Protein 7BQZ (pdb70)

Nearest PDB structures (foldseek):
  7bqz-assembly3_E  TM=1.005E+00  e=1.915E-39  Homo sapiens
  7bqz-assembly1_A  TM=9.881E-01  e=1.860E-33  Homo sapiens
  7bqz-assembly2_C  TM=9.863E-01  e=1.058E-33  Homo sapiens
  7bqz-assembly4_G  TM=9.863E-01  e=4.925E-33  Homo sapiens
  4mzh-assembly1_A  TM=9.708E-01  e=1.378E-31  Homo sapiens

Structure (mmCIF, N/CA/C/O backbone):
data_7BQZ
#
_entry.id   7BQZ
#
_cell.length_a   40.521
_cell.length_b   142.681
_cell.length_c   132.295
_cell.angle_alpha   90.000
_cell.angle_beta   95.390
_cell.angle_gamma   90.000
#
_symmetry.space_group_name_H-M   'P 1 21 1'
#
loop_
_entity.id
_entity.type
_entity.pdbx_description
1 polymer Spindlin-1
2 polymer 'H3(K4me3-K9me3) peptide'
#
loop_
_atom_site.group_PDB
_atom_site.id
_atom_site.type_symbol
_atom_site.label_atom_id
_atom_site.label_alt_id
_atom_site.label_comp_id
_atom_site.label_asym_id
_atom_site.label_entity_id
_atom_site.label_seq_id
_atom_site.pdbx_PDB_ins_code
_atom_site.Cartn_x
_atom_site.Cartn_y
_atom_site.Cartn_z
_atom_site.occupancy
_atom_site.B_iso_or_equiv
_atom_site.auth_seq_id
_atom_site.auth_comp_id
_atom_site.auth_asym_id
_atom_site.auth_atom_id
_atom_site.pdbx_PDB_model_num
ATOM 1 N N . SER A 1 2 ? -20.989 9.458 20.008 1.00 100.88 44 SER A N 1
ATOM 2 C CA . SER A 1 2 ? -22.387 9.722 19.575 1.00 103.33 44 SER A CA 1
ATOM 3 C C . SER A 1 2 ? -23.102 8.387 19.370 1.00 103.04 44 SER A C 1
ATOM 4 O O . SER A 1 2 ? -22.672 7.643 18.480 1.00 119.94 44 SER A O 1
ATOM 7 N N . PRO A 1 3 ? -24.128 8.018 20.165 1.00 97.07 45 PRO A N 1
ATOM 8 C CA . PRO A 1 3 ? -24.791 6.735 19.996 1.00 86.82 45 PRO A CA 1
ATOM 9 C C . PRO A 1 3 ? -25.558 6.622 18.679 1.00 73.49 45 PRO A C 1
ATOM 10 O O . PRO A 1 3 ? -25.440 5.623 18.052 1.00 76.23 45 PRO A O 1
ATOM 14 N N . VAL A 1 4 ? -26.283 7.663 18.282 1.00 80.45 46 VAL A N 1
ATOM 15 C CA . VAL A 1 4 ? -27.088 7.561 17.030 1.00 72.50 46 VAL A CA 1
ATOM 16 C C . VAL A 1 4 ? -26.141 7.442 15.842 1.00 77.71 46 VAL A C 1
ATOM 17 O O . VAL A 1 4 ? -25.165 8.187 15.794 1.00 86.65 46 VAL A O 1
ATOM 21 N N . SER A 1 5 ? -26.503 6.611 14.869 1.00 76.05 47 SER A N 1
ATOM 22 C CA . SER A 1 5 ? -25.670 6.369 13.665 1.00 86.08 47 SER A CA 1
ATOM 23 C C . SER A 1 5 ? -25.828 7.482 12.629 1.00 79.05 47 SER A C 1
ATOM 24 O O . SER A 1 5 ? -26.634 8.383 12.820 1.00 76.43 47 SER A O 1
ATOM 27 N N . GLN A 1 6 ? -25.016 7.415 11.585 1.00 72.06 48 GLN A N 1
ATOM 28 C CA . GLN A 1 6 ? -25.040 8.378 10.460 1.00 60.93 48 GLN A CA 1
ATOM 29 C C . GLN A 1 6 ? -25.096 7.570 9.161 1.00 67.05 48 GLN A C 1
ATOM 30 O O . GLN A 1 6 ? -24.780 6.390 9.188 1.00 80.23 48 GLN A O 1
ATOM 36 N N . PRO A 1 7 ? -25.511 8.121 8.013 1.00 65.11 49 PRO A N 1
ATOM 37 C CA . PRO A 1 7 ? -25.573 7.334 6.790 1.00 69.59 49 PRO A CA 1
ATOM 38 C C . PRO A 1 7 ? -24.198 6.769 6.403 1.00 87.95 49 PRO A C 1
ATOM 39 O O . PRO A 1 7 ? -24.158 5.681 5.885 1.00 92.75 49 PRO A O 1
ATOM 43 N N . ARG A 1 8 ? -23.126 7.545 6.582 1.00 97.77 50 ARG A N 1
ATOM 44 C CA . ARG A 1 8 ? -21.756 7.044 6.317 1.00 77.23 50 ARG A CA 1
ATOM 45 C C . ARG A 1 8 ? -21.486 5.966 7.360 1.00 87.97 50 ARG A C 1
ATOM 46 O O . ARG A 1 8 ? -21.828 6.206 8.509 1.00 89.11 50 ARG A O 1
ATOM 54 N N . ARG A 1 9 ? -20.853 4.849 7.013 1.00 85.24 51 ARG A N 1
ATOM 55 C CA . ARG A 1 9 ? -20.624 3.865 8.098 1.00 74.01 51 ARG A CA 1
ATOM 56 C C . ARG A 1 9 ? -19.292 4.149 8.791 1.00 65.61 51 ARG A C 1
ATOM 57 O O . ARG A 1 9 ? -18.259 4.009 8.166 1.00 78.30 51 ARG A O 1
ATOM 65 N N . ASN A 1 10 ? -19.375 4.596 10.035 1.00 63.35 52 ASN A N 1
ATOM 66 C CA . ASN A 1 10 ? -18.271 4.855 10.947 1.00 69.18 52 ASN A CA 1
ATOM 67 C C . ASN A 1 10 ? -17.770 3.533 11.511 1.00 72.83 52 ASN A C 1
ATOM 68 O O . ASN A 1 10 ? -18.261 3.050 12.534 1.00 73.82 52 ASN A O 1
ATOM 73 N N . ILE A 1 11 ? -16.792 2.947 10.830 1.00 70.75 53 ILE A N 1
ATOM 74 C CA . ILE A 1 11 ? -16.335 1.605 11.159 1.00 56.16 53 ILE A CA 1
ATOM 75 C C . ILE A 1 11 ? -15.107 1.649 12.071 1.00 44.19 53 ILE A C 1
ATOM 76 O O . ILE A 1 11 ? -14.403 0.655 12.254 1.00 42.26 53 ILE A O 1
ATOM 81 N N . VAL A 1 12 ? -14.873 2.809 12.671 1.00 44.22 54 VAL A N 1
ATOM 82 C CA . VAL A 1 12 ? -13.752 2.973 13.585 1.00 40.26 54 VAL A CA 1
ATOM 83 C C . VAL A 1 12 ? -14.138 2.607 15.018 1.00 41.40 54 VAL A C 1
ATOM 84 O O . VAL A 1 12 ? -15.139 3.096 15.546 1.00 58.79 54 VAL A O 1
ATOM 88 N N . GLY A 1 13 ? -13.339 1.743 15.640 1.00 49.84 55 GLY A N 1
ATOM 89 C CA . GLY A 1 13 ? -13.580 1.328 17.011 1.00 44.06 55 GLY A CA 1
ATOM 90 C C . GLY A 1 13 ? -14.399 0.057 17.091 1.00 55.05 55 GLY A C 1
ATOM 91 O O . GLY A 1 13 ? -14.848 -0.343 18.166 1.00 62.27 55 GLY A O 1
ATOM 92 N N . CYS A 1 14 ? -14.586 -0.585 15.944 1.00 52.64 56 CYS A N 1
ATOM 93 C CA . CYS A 1 14 ? -15.431 -1.766 15.860 1.00 50.71 56 CYS A CA 1
ATOM 94 C C . CYS A 1 14 ? -14.612 -3.008 15.538 1.00 60.82 56 CYS A C 1
ATOM 95 O O . CYS A 1 14 ? -13.714 -2.969 14.696 1.00 65.82 56 CYS A O 1
ATOM 98 N N . ARG A 1 15 ? -14.922 -4.107 16.217 1.00 61.24 57 ARG A N 1
ATOM 99 C CA . ARG A 1 15 ? -14.280 -5.380 15.931 1.00 44.62 57 ARG A CA 1
ATOM 100 C C . ARG A 1 15 ? -14.696 -5.851 14.547 1.00 43.58 57 ARG A C 1
ATOM 101 O O . ARG A 1 15 ? -15.884 -5.892 14.230 1.00 50.43 57 ARG A O 1
ATOM 109 N N . ILE A 1 16 ? -13.720 -6.194 13.716 1.00 48.96 58 ILE A N 1
ATOM 110 C CA . ILE A 1 16 ? -14.018 -6.681 12.375 1.00 51.74 58 ILE A CA 1
ATOM 111 C C . ILE A 1 16 ? -13.497 -8.098 12.167 1.00 54.36 58 ILE A C 1
ATOM 112 O O . ILE A 1 16 ? -12.929 -8.704 13.076 1.00 51.39 58 ILE A O 1
ATOM 117 N N . GLN A 1 17 ? -13.699 -8.615 10.960 1.00 50.59 59 GLN A N 1
ATOM 118 C CA . GLN A 1 17 ? -13.263 -9.960 10.602 1.00 47.62 59 GLN A CA 1
ATOM 119 C C . GLN A 1 17 ? -13.245 -10.112 9.086 1.00 54.63 59 GLN A C 1
ATOM 120 O O . GLN A 1 17 ? -14.200 -9.733 8.407 1.00 67.50 59 GLN A O 1
ATOM 126 N N . HIS A 1 18 ? -12.156 -10.661 8.554 1.00 57.35 60 HIS A N 1
ATOM 127 C CA . HIS A 1 18 ? -12.011 -10.797 7.108 1.00 61.54 60 HIS A CA 1
ATOM 128 C C . HIS A 1 18 ? -11.038 -11.899 6.712 1.00 59.62 60 HIS A C 1
ATOM 129 O O . HIS A 1 18 ? -10.294 -12.419 7.546 1.00 52.28 60 HIS A O 1
ATOM 136 N N . GLY A 1 19 ? -11.050 -12.246 5.429 1.00 58.65 61 GLY A N 1
ATOM 137 C CA . GLY A 1 19 ? -10.125 -13.227 4.896 1.00 57.00 61 GLY A CA 1
ATOM 138 C C . GLY A 1 19 ? -8.982 -12.573 4.142 1.00 66.37 61 GLY A C 1
ATOM 139 O O . GLY A 1 19 ? -9.208 -11.750 3.253 1.00 69.31 61 GLY A O 1
ATOM 140 N N . TRP A 1 20 ? -7.753 -12.931 4.499 1.00 71.98 62 TRP A N 1
ATOM 141 C CA . TRP A 1 20 ? -6.578 -12.398 3.819 1.00 50.83 62 TRP A CA 1
ATOM 142 C C . TRP A 1 20 ? -6.029 -13.417 2.830 1.00 59.44 62 TRP A C 1
ATOM 143 O O . TRP A 1 20 ? -5.779 -14.569 3.189 1.00 63.92 62 TRP A O 1
ATOM 154 N N . LYS A 1 21 ? -5.844 -12.992 1.584 1.00 57.93 63 LYS A N 1
ATOM 155 C CA . LYS A 1 21 ? -5.335 -13.890 0.555 1.00 58.33 63 LYS A CA 1
ATOM 156 C C . LYS A 1 21 ? -4.113 -13.332 -0.170 1.00 71.45 63 LYS A C 1
ATOM 157 O O . LYS A 1 21 ? -4.226 -12.437 -1.010 1.00 64.17 63 LYS A O 1
ATOM 163 N N . GLU A 1 22 ? -2.933 -13.851 0.162 1.00 92.42 64 GLU A N 1
ATOM 164 C CA . GLU A 1 22 ? -1.698 -13.507 -0.591 1.00 94.00 64 GLU A CA 1
ATOM 165 C C . GLU A 1 22 ? -1.909 -14.154 -1.955 1.00 93.22 64 GLU A C 1
ATOM 166 O O . GLU A 1 22 ? -2.327 -15.318 -1.939 1.00 98.06 64 GLU A O 1
ATOM 172 N N . GLY A 1 23 ? -1.514 -13.502 -3.052 1.00 90.07 65 GLY A N 1
ATOM 173 C CA . GLY A 1 23 ? -1.839 -14.023 -4.396 1.00 100.08 65 GLY A CA 1
ATOM 174 C C . GLY A 1 23 ? -1.419 -15.464 -4.581 1.00 105.53 65 GLY A C 1
ATOM 175 O O . GLY A 1 23 ? -0.250 -15.781 -4.350 1.00 117.67 65 GLY A O 1
ATOM 176 N N . ASN A 1 24 ? -2.371 -16.297 -4.994 1.00 94.95 66 ASN A N 1
ATOM 177 C CA . ASN A 1 24 ? -2.131 -17.753 -5.135 1.00 90.88 66 ASN A CA 1
ATOM 178 C C . ASN A 1 24 ? -1.542 -18.305 -3.839 1.00 75.46 66 ASN A C 1
ATOM 179 O O . ASN A 1 24 ? -0.485 -18.909 -3.907 1.00 82.58 66 ASN A O 1
ATOM 184 N N . GLY A 1 25 ? -2.169 -18.022 -2.700 1.00 77.26 67 GLY A N 1
ATOM 185 C CA . GLY A 1 25 ? -1.740 -18.620 -1.452 1.00 72.27 67 GLY A CA 1
ATOM 186 C C . GLY A 1 25 ? -2.951 -19.031 -0.643 1.00 67.16 67 GLY A C 1
ATOM 187 O O . GLY A 1 25 ? -4.084 -18.877 -1.103 1.00 72.19 67 GLY A O 1
ATOM 188 N N . PRO A 1 26 ? -2.725 -19.556 0.567 1.00 58.75 68 PRO A N 1
ATOM 189 C CA . PRO A 1 26 ? -3.840 -19.987 1.413 1.00 61.85 68 PRO A CA 1
ATOM 190 C C . PRO A 1 26 ? -4.606 -18.797 1.980 1.00 72.88 68 PRO A C 1
ATOM 191 O O . PRO A 1 26 ? -4.004 -17.754 2.234 1.00 69.81 68 PRO A O 1
ATOM 195 N N . VAL A 1 27 ? -5.915 -18.948 2.152 1.00 63.85 69 VAL A N 1
ATOM 196 C CA . VAL A 1 27 ? -6.735 -17.895 2.739 1.00 68.86 69 VAL A CA 1
ATOM 197 C C . VAL A 1 27 ? -6.680 -17.972 4.261 1.00 66.71 69 VAL A C 1
ATOM 198 O O . VAL A 1 27 ? -6.970 -19.015 4.846 1.00 54.70 69 VAL A O 1
ATOM 202 N N . THR A 1 28 ? -6.298 -16.869 4.897 1.00 71.18 70 THR A N 1
ATOM 203 C CA . THR A 1 28 ? -6.214 -16.818 6.352 1.00 63.33 70 THR A CA 1
ATOM 204 C C . THR A 1 28 ? -7.392 -16.034 6.922 1.00 56.36 70 THR A C 1
ATOM 205 O O . THR A 1 28 ? -7.969 -15.192 6.238 1.00 52.80 70 THR A O 1
ATOM 209 N N . GLN A 1 29 ? -7.750 -16.316 8.171 1.00 53.12 71 GLN A N 1
ATOM 210 C CA . GLN A 1 29 ? -8.851 -15.620 8.828 1.00 51.48 71 GLN A CA 1
ATOM 211 C C . GLN A 1 29 ? -8.364 -14.811 10.022 1.00 52.31 71 GLN A C 1
ATOM 212 O O . GLN A 1 29 ? -7.918 -15.374 11.022 1.00 57.02 71 GLN A O 1
ATOM 218 N N . TRP A 1 30 ? -8.450 -13.489 9.913 1.00 49.36 72 TRP A N 1
ATOM 219 C CA . TRP A 1 30 ? -8.069 -12.607 11.010 1.00 40.48 72 TRP A CA 1
ATOM 220 C C . TRP A 1 30 ? -9.270 -11.821 11.518 1.00 41.51 72 TRP A C 1
ATOM 221 O O . TRP A 1 30 ? -10.182 -11.503 10.754 1.00 47.01 72 TRP A O 1
ATOM 232 N N . LYS A 1 31 ? -9.263 -11.515 12.811 1.00 36.88 73 LYS A N 1
ATOM 233 C CA . LYS A 1 31 ? -10.168 -10.520 13.367 1.00 47.66 73 LYS A CA 1
ATOM 234 C C . LYS A 1 31 ? -9.326 -9.468 14.074 1.00 58.65 73 LYS A C 1
ATOM 235 O O . LYS A 1 31 ? -8.148 -9.702 14.359 1.00 51.45 73 LYS A O 1
ATOM 241 N N . GLY A 1 32 ? -9.918 -8.312 14.352 1.00 59.16 74 GLY A N 1
ATOM 242 C CA . GLY A 1 32 ? -9.181 -7.240 14.992 1.00 57.47 74 GLY A CA 1
ATOM 243 C C . GLY A 1 32 ? -9.997 -5.990 15.243 1.00 47.38 74 GLY A C 1
ATOM 244 O O . GLY A 1 32 ? -11.215 -5.979 15.066 1.00 55.66 74 GLY A O 1
ATOM 245 N N . THR A 1 33 ? -9.313 -4.928 15.655 1.00 39.98 75 THR A N 1
ATOM 246 C CA . THR A 1 33 ? -9.968 -3.675 16.001 1.00 41.30 75 THR A CA 1
ATOM 247 C C . THR A 1 33 ? -9.499 -2.526 15.111 1.00 42.10 75 THR A C 1
ATOM 248 O O . THR A 1 33 ? -8.302 -2.266 14.999 1.00 44.76 75 THR A O 1
ATOM 252 N N . VAL A 1 34 ? -10.444 -1.838 14.479 1.00 38.05 76 VAL A N 1
ATOM 253 C CA . VAL A 1 34 ? -10.116 -0.656 13.693 1.00 35.78 76 VAL A CA 1
ATOM 254 C C . VAL A 1 34 ? -9.842 0.514 14.627 1.00 42.80 76 VAL A C 1
ATOM 255 O O . VAL A 1 34 ? -10.712 0.934 15.389 1.00 29.16 76 VAL A O 1
ATOM 259 N N . LEU A 1 35 ? -8.624 1.037 14.566 1.00 48.92 77 LEU A N 1
ATOM 260 C CA . LEU A 1 35 ? -8.187 2.055 15.509 1.00 39.31 77 LEU A CA 1
ATOM 261 C C . LEU A 1 35 ? -8.473 3.467 15.021 1.00 37.47 77 LEU A C 1
ATOM 262 O O . LEU A 1 35 ? -8.818 4.341 15.813 1.00 52.11 77 LEU A O 1
ATOM 267 N N . ASP A 1 36 ? -8.327 3.689 13.718 1.00 30.68 78 ASP A N 1
ATOM 268 C CA . ASP A 1 36 ? -8.423 5.039 13.176 1.00 37.58 78 ASP A CA 1
ATOM 269 C C . ASP A 1 36 ? -8.634 5.048 11.663 1.00 36.43 78 ASP A C 1
ATOM 270 O O . ASP A 1 36 ? -8.479 4.027 10.993 1.00 27.90 78 ASP A O 1
ATOM 275 N N . GLN A 1 37 ? -8.995 6.214 11.138 1.00 37.27 79 GLN A N 1
ATOM 276 C CA . GLN A 1 37 ? -9.093 6.420 9.700 1.00 34.49 79 GLN A CA 1
ATOM 277 C C . GLN A 1 37 ? -8.300 7.655 9.308 1.00 35.51 79 GLN A C 1
ATOM 278 O O . GLN A 1 37 ? -8.416 8.704 9.942 1.00 49.24 79 GLN A O 1
ATOM 284 N N . VAL A 1 38 ? -7.495 7.528 8.261 1.00 39.21 80 VAL A N 1
ATOM 285 C CA . VAL A 1 38 ? -6.622 8.616 7.843 1.00 53.35 80 VAL A CA 1
ATOM 286 C C . VAL A 1 38 ? -7.376 9.625 6.978 1.00 53.75 80 VAL A C 1
ATOM 287 O O . VAL A 1 38 ? -7.941 9.266 5.947 1.00 57.31 80 VAL A O 1
ATOM 291 N N . PRO A 1 39 ? -7.397 10.895 7.411 1.00 45.77 81 PRO A N 1
ATOM 292 C CA . PRO A 1 39 ? -8.150 11.966 6.747 1.00 41.71 81 PRO A CA 1
ATOM 293 C C . PRO A 1 39 ? -7.604 12.368 5.374 1.00 44.17 81 PRO A C 1
ATOM 294 O O . PRO A 1 39 ? -8.385 12.799 4.525 1.00 60.47 81 PRO A O 1
ATOM 298 N N . VAL A 1 40 ? -6.299 12.234 5.153 1.00 44.33 82 VAL A N 1
ATOM 299 C CA . VAL A 1 40 ? -5.717 12.631 3.870 1.00 57.55 82 VAL A CA 1
ATOM 300 C C . VAL A 1 40 ? -5.901 11.535 2.825 1.00 64.74 82 VAL A C 1
ATOM 301 O O . VAL A 1 40 ? -5.510 11.688 1.667 1.00 74.77 82 VAL A O 1
ATOM 305 N N . ASN A 1 41 ? -6.496 10.429 3.256 1.00 59.11 83 ASN A N 1
ATOM 306 C CA . ASN A 1 41 ? -6.899 9.344 2.371 1.00 67.71 83 ASN A CA 1
ATOM 307 C C . ASN A 1 41 ? -7.874 8.436 3.107 1.00 75.83 83 ASN A C 1
ATOM 308 O O . ASN A 1 41 ? -7.475 7.408 3.656 1.00 79.98 83 ASN A O 1
ATOM 313 N N . PRO A 1 42 ? -9.163 8.814 3.121 1.00 59.91 84 PRO A N 1
ATOM 314 C CA . PRO A 1 42 ? -10.199 8.135 3.913 1.00 59.28 84 PRO A CA 1
ATOM 315 C C . PRO A 1 42 ? -10.426 6.675 3.523 1.00 67.46 84 PRO A C 1
ATOM 316 O O . PRO A 1 42 ? -11.293 6.017 4.098 1.00 64.31 84 PRO A O 1
ATOM 320 N N . SER A 1 43 ? -9.658 6.178 2.561 1.00 58.20 85 SER A N 1
ATOM 321 C CA . SER A 1 43 ? -9.753 4.786 2.154 1.00 65.60 85 SER A CA 1
ATOM 322 C C . SER A 1 43 ? -8.934 3.902 3.090 1.00 61.10 85 SER A C 1
ATOM 323 O O . SER A 1 43 ? -9.031 2.676 3.046 1.00 63.85 85 SER A O 1
ATOM 326 N N . LEU A 1 44 ? -8.141 4.536 3.948 1.00 46.12 86 LEU A N 1
ATOM 327 C CA . LEU A 1 44 ? -7.187 3.819 4.788 1.00 55.78 86 LEU A CA 1
ATOM 328 C C . LEU A 1 44 ? -7.617 3.767 6.255 1.00 50.64 86 LEU A C 1
ATOM 329 O O . LEU A 1 44 ? -7.966 4.789 6.845 1.00 49.70 86 LEU A O 1
ATOM 334 N N . TYR A 1 45 ? -7.580 2.569 6.834 1.00 53.53 87 TYR A N 1
ATOM 335 C CA . TYR A 1 45 ? -7.919 2.365 8.240 1.00 45.93 87 TYR A CA 1
ATOM 336 C C . TYR A 1 45 ? -6.762 1.705 8.985 1.00 41.93 87 TYR A C 1
ATOM 337 O O . TYR A 1 45 ? -6.133 0.782 8.469 1.00 46.54 87 TYR A O 1
ATOM 346 N N . LEU A 1 46 ? -6.485 2.177 10.198 1.00 31.94 88 LEU A N 1
ATOM 347 C CA . LEU A 1 46 ? -5.435 1.589 11.023 1.00 34.68 88 LEU A CA 1
ATOM 348 C C . LEU A 1 46 ? -5.997 0.462 11.882 1.00 42.45 88 LEU A C 1
ATOM 349 O O . LEU A 1 46 ? -6.835 0.689 12.754 1.00 37.94 88 LEU A O 1
ATOM 354 N N . ILE A 1 47 ? -5.523 -0.755 11.635 1.00 48.11 89 ILE A N 1
ATOM 355 C CA . ILE A 1 47 ? -6.090 -1.943 12.266 1.00 50.90 89 ILE A CA 1
ATOM 356 C C . ILE A 1 47 ? -5.107 -2.638 13.211 1.00 37.81 89 ILE A C 1
ATOM 357 O O . ILE A 1 47 ? -3.907 -2.693 12.947 1.00 37.14 89 ILE A O 1
ATOM 362 N N . LYS A 1 48 ? -5.586 -3.157 14.339 1.00 36.24 90 LYS A N 1
ATOM 363 C CA . LYS A 1 48 ? -4.757 -3.948 15.274 1.00 31.18 90 LYS A CA 1
ATOM 364 C C . LYS A 1 48 ? -5.345 -5.357 15.342 1.00 44.24 90 LYS A C 1
ATOM 365 O O . LYS A 1 48 ? -6.448 -5.491 15.835 1.00 45.16 90 LYS A O 1
ATOM 371 N N . TYR A 1 49 ? -4.635 -6.355 14.819 1.00 50.89 91 TYR A N 1
ATOM 372 C CA . TYR A 1 49 ? -5.101 -7.760 14.808 1.00 44.63 91 TYR A CA 1
ATOM 373 C C . TYR A 1 49 ? -4.879 -8.413 16.170 1.00 47.93 91 TYR A C 1
ATOM 374 O O . TYR A 1 49 ? -4.034 -7.936 16.909 1.00 39.88 91 TYR A O 1
ATOM 383 N N . ASP A 1 50 ? -5.645 -9.460 16.480 1.00 58.04 92 ASP A N 1
ATOM 384 C CA . ASP A 1 50 ? -5.552 -10.133 17.801 1.00 49.79 92 ASP A CA 1
ATOM 385 C C . ASP A 1 50 ? -4.305 -10.999 17.868 1.00 55.62 92 ASP A C 1
ATOM 386 O O . ASP A 1 50 ? -4.108 -11.831 16.987 1.00 54.05 92 ASP A O 1
ATOM 391 N N . GLY A 1 51 ? -3.556 -10.845 18.953 1.00 66.00 93 GLY A N 1
ATOM 392 C CA . GLY A 1 51 ? -2.288 -11.562 19.151 1.00 56.92 93 GLY A CA 1
ATOM 393 C C . GLY A 1 51 ? -1.163 -10.828 18.459 1.00 58.50 93 GLY A C 1
ATOM 394 O O . GLY A 1 51 ? -0.016 -11.196 18.643 1.00 54.59 93 GLY A O 1
ATOM 395 N N . PHE A 1 52 ? -1.495 -9.800 17.689 1.00 71.94 94 PHE A N 1
ATOM 396 C CA . PHE A 1 52 ? -0.435 -9.075 16.957 1.00 56.66 94 PHE A CA 1
ATOM 397 C C . PHE A 1 52 ? -0.250 -7.666 17.503 1.00 60.77 94 PHE A C 1
ATOM 398 O O . PHE A 1 52 ? -1.166 -6.844 17.491 1.00 68.39 94 PHE A O 1
ATOM 406 N N . ASP A 1 53 ? 0.972 -7.461 17.977 1.00 64.99 95 ASP A N 1
ATOM 407 C CA . ASP A 1 53 ? 1.488 -6.220 18.585 1.00 59.85 95 ASP A CA 1
ATOM 408 C C . ASP A 1 53 ? 1.604 -5.137 17.521 1.00 66.15 95 ASP A C 1
ATOM 409 O O . ASP A 1 53 ? 1.531 -3.950 17.860 1.00 73.60 95 ASP A O 1
ATOM 414 N N . CYS A 1 54 ? 1.885 -5.542 16.296 1.00 63.92 96 CYS A N 1
ATOM 415 C CA . CYS A 1 54 ? 2.096 -4.538 15.235 1.00 45.27 96 CYS A CA 1
ATOM 416 C C . CYS A 1 54 ? 0.771 -3.968 14.744 1.00 58.96 96 CYS A C 1
ATOM 417 O O . CYS A 1 54 ? -0.200 -4.726 14.645 1.00 66.52 96 CYS A O 1
ATOM 420 N N . VAL A 1 55 ? 0.768 -2.677 14.425 1.00 35.85 97 VAL A N 1
ATOM 421 C CA . VAL A 1 55 ? -0.426 -1.970 13.899 1.00 30.96 97 VAL A CA 1
ATOM 422 C C . VAL A 1 55 ? -0.269 -1.967 12.388 1.00 40.19 97 VAL A C 1
ATOM 423 O O . VAL A 1 55 ? 0.812 -1.649 11.940 1.00 52.82 97 VAL A O 1
ATOM 427 N N . TYR A 1 56 ? -1.322 -2.298 11.650 1.00 50.08 98 TYR A N 1
ATOM 428 C CA . TYR A 1 56 ? -1.264 -2.365 10.196 1.00 46.61 98 TYR A CA 1
ATOM 429 C C . TYR A 1 56 ? -2.167 -1.315 9.548 1.00 47.33 98 TYR A C 1
ATOM 430 O O . TYR A 1 56 ? -3.203 -0.949 10.100 1.00 39.85 98 TYR A O 1
ATOM 439 N N . GLY A 1 57 ? -1.764 -0.834 8.375 1.00 47.90 99 GLY A N 1
ATOM 440 C CA . GLY A 1 57 ? -2.547 0.133 7.628 1.00 37.49 99 GLY A CA 1
ATOM 441 C C . GLY A 1 57 ? -3.043 -0.452 6.321 1.00 41.12 99 GLY A C 1
ATOM 442 O O . GLY A 1 57 ? -2.274 -0.625 5.376 1.00 41.46 99 GLY A O 1
ATOM 443 N N . LEU A 1 58 ? -4.334 -0.763 6.265 1.00 51.48 100 LEU A N 1
ATOM 444 C CA . LEU A 1 58 ? -4.916 -1.392 5.084 1.00 44.62 100 LEU A CA 1
ATOM 445 C C . LEU A 1 58 ? -6.052 -0.574 4.478 1.00 49.10 100 LEU A C 1
ATOM 446 O O . LEU A 1 58 ? -6.905 -0.053 5.197 1.00 49.58 100 LEU A O 1
ATOM 451 N N . GLU A 1 59 ? -6.134 -0.506 3.151 1.00 54.62 101 GLU A N 1
ATOM 452 C CA . GLU A 1 59 ? -7.304 0.150 2.504 1.00 58.74 101 GLU A CA 1
ATOM 453 C C . GLU A 1 59 ? -8.375 -0.941 2.401 1.00 65.05 101 GLU A C 1
ATOM 454 O O . GLU A 1 59 ? -8.655 -1.354 1.294 1.00 69.73 101 GLU A O 1
ATOM 460 N N . LEU A 1 60 ? -9.074 -1.249 3.489 1.00 46.94 102 LEU A N 1
ATOM 461 C CA . LEU A 1 60 ? -9.936 -2.451 3.524 1.00 38.59 102 LEU A CA 1
ATOM 462 C C . LEU A 1 60 ? -10.981 -2.495 2.415 1.00 62.44 102 LEU A C 1
ATOM 463 O O . LEU A 1 60 ? -11.030 -3.497 1.714 1.00 89.95 102 LEU A O 1
ATOM 468 N N . ASN A 1 61 ? -11.749 -1.444 2.203 1.00 54.34 103 ASN A N 1
ATOM 469 C CA . ASN A 1 61 ? -12.806 -1.587 1.171 1.00 57.94 103 ASN A CA 1
ATOM 470 C C . ASN A 1 61 ? -12.242 -1.678 -0.252 1.00 62.67 103 ASN A C 1
ATOM 471 O O . ASN A 1 61 ? -12.790 -2.440 -1.034 1.00 74.33 103 ASN A O 1
ATOM 476 N N . LYS A 1 62 ? -11.204 -0.913 -0.578 1.00 64.16 104 LYS A N 1
ATOM 477 C CA . LYS A 1 62 ? -10.724 -0.878 -1.983 1.00 71.81 104 LYS A CA 1
ATOM 478 C C . LYS A 1 62 ? -9.590 -1.870 -2.231 1.00 86.05 104 LYS A C 1
ATOM 479 O O . LYS A 1 62 ? -9.084 -1.889 -3.359 1.00 99.62 104 LYS A O 1
ATOM 485 N N . ASP A 1 63 ? -9.198 -2.653 -1.230 1.00 89.03 105 ASP A N 1
ATOM 486 C CA . ASP A 1 63 ? -8.126 -3.620 -1.447 1.00 82.55 105 ASP A CA 1
ATOM 487 C C . ASP A 1 63 ? -8.679 -4.912 -2.036 1.00 79.67 105 ASP A C 1
ATOM 488 O O . ASP A 1 63 ? -9.865 -5.210 -1.895 1.00 79.32 105 ASP A O 1
ATOM 493 N N . GLU A 1 64 ? -7.814 -5.674 -2.695 1.00 77.13 106 GLU A N 1
ATOM 494 C CA . GLU A 1 64 ? -8.222 -6.922 -3.324 1.00 73.31 106 GLU A CA 1
ATOM 495 C C . GLU A 1 64 ? -7.773 -8.117 -2.489 1.00 67.63 106 GLU A C 1
ATOM 496 O O . GLU A 1 64 ? -8.259 -9.233 -2.672 1.00 72.71 106 GLU A O 1
ATOM 502 N N . ARG A 1 65 ? -6.845 -7.870 -1.570 1.00 73.44 107 ARG A N 1
ATOM 503 C CA . ARG A 1 65 ? -6.318 -8.920 -0.707 1.00 70.62 107 ARG A CA 1
ATOM 504 C C . ARG A 1 65 ? -7.264 -9.209 0.456 1.00 75.81 107 ARG A C 1
ATOM 505 O O . ARG A 1 65 ? -7.152 -10.243 1.117 1.00 72.45 107 ARG A O 1
ATOM 513 N N . VAL A 1 66 ? -8.199 -8.293 0.695 1.00 72.35 108 VAL A N 1
ATOM 514 C CA . VAL A 1 66 ? -9.177 -8.452 1.766 1.00 63.73 108 VAL A CA 1
ATOM 515 C C . VAL A 1 66 ? -10.451 -9.117 1.251 1.00 51.76 108 VAL A C 1
ATOM 516 O O . VAL A 1 66 ? -11.017 -8.695 0.242 1.00 62.66 108 VAL A O 1
ATOM 520 N N . SER A 1 67 ? -10.898 -10.158 1.947 1.00 50.17 109 SER A N 1
ATOM 521 C CA . SER A 1 67 ? -12.094 -10.888 1.544 1.00 53.44 109 SER A CA 1
ATOM 522 C C . SER A 1 67 ? -13.074 -11.056 2.698 1.00 59.48 109 SER A C 1
ATOM 523 O O . SER A 1 67 ? -12.667 -11.270 3.841 1.00 53.20 109 SER A O 1
ATOM 526 N N . ALA A 1 68 ? -14.363 -10.958 2.379 1.00 60.78 110 ALA A N 1
ATOM 527 C CA . ALA A 1 68 ? -15.439 -11.150 3.348 1.00 59.30 110 ALA A CA 1
ATOM 528 C C . ALA A 1 68 ? -15.300 -10.225 4.552 1.00 66.11 110 ALA A C 1
ATOM 529 O O . ALA A 1 68 ? -15.334 -10.676 5.698 1.00 61.49 110 ALA A O 1
ATOM 531 N N . LEU A 1 69 ? -15.139 -8.932 4.288 1.00 64.43 111 LEU A N 1
ATOM 532 C CA . LEU A 1 69 ? -15.044 -7.950 5.361 1.00 56.87 111 LEU A CA 1
ATOM 533 C C . LEU A 1 69 ? -16.381 -7.852 6.092 1.00 57.81 111 LEU A C 1
ATOM 534 O O . LEU A 1 69 ? -17.395 -7.463 5.511 1.00 58.34 111 LEU A O 1
ATOM 539 N N . GLU A 1 70 ? -16.369 -8.216 7.369 1.00 58.02 112 GLU A N 1
ATOM 540 C CA . GLU A 1 70 ? -17.589 -8.328 8.158 1.00 51.67 112 GLU A CA 1
ATOM 541 C C . GLU A 1 70 ? -17.385 -7.791 9.572 1.00 53.07 112 GLU A C 1
ATOM 542 O O . GLU A 1 70 ? -16.410 -8.132 10.238 1.00 70.82 112 GLU A O 1
ATOM 548 N N . VAL A 1 71 ? -18.314 -6.956 10.026 1.00 53.45 113 VAL A N 1
ATOM 549 C CA . VAL A 1 71 ? -18.199 -6.313 11.331 1.00 48.45 113 VAL A CA 1
ATOM 550 C C . VAL A 1 71 ? -18.867 -7.119 12.439 1.00 57.91 113 VAL A C 1
ATOM 551 O O . VAL A 1 71 ? -20.066 -7.382 12.392 1.00 76.16 113 VAL A O 1
ATOM 555 N N . LEU A 1 72 ? -18.084 -7.498 13.442 1.00 70.46 114 LEU A N 1
ATOM 556 C CA . LEU A 1 72 ? -18.603 -8.262 14.568 1.00 73.25 114 LEU A CA 1
ATOM 557 C C . LEU A 1 72 ? -19.493 -7.396 15.449 1.00 73.84 114 LEU A C 1
ATOM 558 O O . LEU A 1 72 ? -19.321 -6.178 15.502 1.00 81.65 114 LEU A O 1
ATOM 563 N N . PRO A 1 73 ? -20.457 -8.025 16.138 1.00 83.75 115 PRO A N 1
ATOM 564 C CA . PRO A 1 73 ? -21.253 -7.326 17.151 1.00 76.15 115 PRO A CA 1
ATOM 565 C C . PRO A 1 73 ? -20.487 -7.197 18.465 1.00 81.82 115 PRO A C 1
ATOM 566 O O . PRO A 1 73 ? -20.981 -6.581 19.410 1.00 85.43 115 PRO A O 1
ATOM 570 N N . ASP A 1 74 ? -19.262 -7.720 18.469 1.00 74.33 116 ASP A N 1
ATOM 571 C CA . ASP A 1 74 ? -18.421 -7.686 19.690 1.00 79.06 116 ASP A CA 1
ATOM 572 C C . ASP A 1 74 ? -18.017 -6.249 20.015 1.00 76.84 116 ASP A C 1
ATOM 573 O O . ASP A 1 74 ? -17.894 -5.433 19.101 1.00 73.59 116 ASP A O 1
ATOM 578 N N . ARG A 1 75 ? -17.814 -5.964 21.294 1.00 69.12 117 ARG A N 1
ATOM 579 C CA . ARG A 1 75 ? -17.446 -4.594 21.709 1.00 73.68 117 ARG A CA 1
ATOM 580 C C . ARG A 1 75 ? -16.023 -4.600 22.248 1.00 74.14 117 ARG A C 1
ATOM 581 O O . ARG A 1 75 ? -15.664 -5.554 22.917 1.00 92.68 117 ARG A O 1
ATOM 589 N N . VAL A 1 76 ? -15.265 -3.548 21.970 1.00 61.46 118 VAL A N 1
ATOM 590 C CA . VAL A 1 76 ? -13.883 -3.440 22.503 1.00 67.55 118 VAL A CA 1
ATOM 591 C C . VAL A 1 76 ? -14.008 -3.147 23.990 1.00 71.37 118 VAL A C 1
ATOM 592 O O . VAL A 1 76 ? -14.927 -2.428 24.352 1.00 80.08 118 VAL A O 1
ATOM 596 N N . ALA A 1 77 ? -13.124 -3.721 24.790 1.00 67.93 119 ALA A N 1
ATOM 597 C CA . ALA A 1 77 ? -13.241 -3.553 26.248 1.00 75.12 119 ALA A CA 1
ATOM 598 C C . ALA A 1 77 ? -12.672 -2.209 26.690 1.00 79.63 119 ALA A C 1
ATOM 599 O O . ALA A 1 77 ? -11.645 -2.244 27.363 1.00 83.19 119 ALA A O 1
ATOM 601 N N . THR A 1 78 ? -13.341 -1.091 26.381 1.00 85.50 120 THR A N 1
ATOM 602 C CA . THR A 1 78 ? -12.834 0.217 26.876 1.00 108.67 120 THR A CA 1
ATOM 603 C C . THR A 1 78 ? -12.825 0.086 28.396 1.00 111.84 120 THR A C 1
ATOM 604 O O . THR A 1 78 ? -13.861 -0.287 28.964 1.00 116.29 120 THR A O 1
ATOM 608 N N . SER A 1 79 ? -11.712 0.427 29.033 1.00 103.31 121 SER A N 1
ATOM 609 C CA . SER A 1 79 ? -11.656 0.089 30.470 1.00 108.40 121 SER A CA 1
ATOM 610 C C . SER A 1 79 ? -10.686 0.956 31.268 1.00 112.25 121 SER A C 1
ATOM 611 O O . SER A 1 79 ? -10.300 2.040 30.821 1.00 99.78 121 SER A O 1
ATOM 614 N N . ARG A 1 80 ? -10.287 0.383 32.399 1.00 30.00 122 ARG A N 1
ATOM 615 C CA . ARG A 1 80 ? -9.445 0.956 33.470 1.00 30.00 122 ARG A CA 1
ATOM 616 C C . ARG A 1 80 ? -8.103 1.465 32.948 1.00 30.00 122 ARG A C 1
ATOM 617 O O . ARG A 1 80 ? -7.490 0.806 32.101 1.00 30.00 122 ARG A O 1
ATOM 625 N N . ILE A 1 81 ? -7.690 2.617 33.472 1.00 127.32 123 ILE A N 1
ATOM 626 C CA . ILE A 1 81 ? -6.352 3.213 33.208 1.00 125.46 123 ILE A CA 1
ATOM 627 C C . ILE A 1 81 ? -5.596 3.015 34.519 1.00 127.30 123 ILE A C 1
ATOM 628 O O . ILE A 1 81 ? -6.046 3.595 35.522 1.00 119.10 123 ILE A O 1
ATOM 633 N N . SER A 1 82 ? -4.551 2.181 34.516 1.00 135.93 124 SER A N 1
ATOM 634 C CA . SER A 1 82 ? -3.784 1.907 35.757 1.00 138.63 124 SER A CA 1
ATOM 635 C C . SER A 1 82 ? -3.392 3.230 36.415 1.00 125.08 124 SER A C 1
ATOM 636 O O . SER A 1 82 ? -3.681 3.398 37.603 1.00 119.02 124 SER A O 1
ATOM 639 N N . ASP A 1 83 ? -2.819 4.151 35.645 1.00 118.25 125 ASP A N 1
ATOM 640 C CA . ASP A 1 83 ? -2.478 5.489 36.184 1.00 111.57 125 ASP A CA 1
ATOM 641 C C . ASP A 1 83 ? -2.386 6.477 35.034 1.00 111.95 125 ASP A C 1
ATOM 642 O O . ASP A 1 83 ? -1.608 6.223 34.107 1.00 123.65 125 ASP A O 1
ATOM 647 N N . ALA A 1 84 ? -3.205 7.520 35.132 1.00 107.05 126 ALA A N 1
ATOM 648 C CA . ALA A 1 84 ? -3.286 8.584 34.116 1.00 104.58 126 ALA A CA 1
ATOM 649 C C . ALA A 1 84 ? -1.992 9.383 34.142 1.00 112.40 126 ALA A C 1
ATOM 650 O O . ALA A 1 84 ? -1.770 10.163 33.217 1.00 118.19 126 ALA A O 1
ATOM 652 N N . HIS A 1 85 ? -1.206 9.224 35.201 1.00 30.00 127 HIS A N 1
ATOM 653 C CA . HIS A 1 85 ? 0.040 10.018 35.306 1.00 30.00 127 HIS A CA 1
ATOM 654 C C . HIS A 1 85 ? 1.259 9.188 34.919 1.00 30.00 127 HIS A C 1
ATOM 655 O O . HIS A 1 85 ? 2.113 9.739 34.255 1.00 30.00 127 HIS A O 1
ATOM 662 N N . LEU A 1 86 ? 1.327 7.909 35.289 1.00 95.15 128 LEU A N 1
ATOM 663 C CA . LEU A 1 86 ? 2.528 7.131 34.884 1.00 102.34 128 LEU A CA 1
ATOM 664 C C . LEU A 1 86 ? 2.542 7.082 33.361 1.00 100.60 128 LEU A C 1
ATOM 665 O O . LEU A 1 86 ? 3.579 7.362 32.763 1.00 101.22 128 LEU A O 1
ATOM 670 N N . ALA A 1 87 ? 1.393 6.778 32.766 1.00 98.23 129 ALA A N 1
ATOM 671 C CA . ALA A 1 87 ? 1.289 6.858 31.299 1.00 93.40 129 ALA A CA 1
ATOM 672 C C . ALA A 1 87 ? 1.320 8.350 31.003 1.00 92.68 129 ALA A C 1
ATOM 673 O O . ALA A 1 87 ? 0.621 9.061 31.715 1.00 98.75 129 ALA A O 1
ATOM 675 N N . ASP A 1 88 ? 2.131 8.760 30.028 1.00 90.47 130 ASP A N 1
ATOM 676 C CA . ASP A 1 88 ? 2.392 10.160 29.580 1.00 89.98 130 ASP A CA 1
ATOM 677 C C . ASP A 1 88 ? 3.490 10.819 30.425 1.00 91.69 130 ASP A C 1
ATOM 678 O O . ASP A 1 88 ? 3.858 11.954 30.116 1.00 80.98 130 ASP A O 1
ATOM 683 N N . THR A 1 89 ? 3.989 10.122 31.445 1.00 92.09 131 THR A N 1
ATOM 684 C CA . THR A 1 89 ? 5.176 10.592 32.193 1.00 86.86 131 THR A CA 1
ATOM 685 C C . THR A 1 89 ? 6.320 9.996 31.394 1.00 89.39 131 THR A C 1
ATOM 686 O O . THR A 1 89 ? 7.458 10.420 31.549 1.00 87.57 131 THR A O 1
ATOM 690 N N . MET A 1 90 ? 5.949 9.006 30.590 1.00 83.84 132 MET A N 1
ATOM 691 C CA . MET A 1 90 ? 6.838 8.251 29.680 1.00 82.15 132 MET A CA 1
ATOM 692 C C . MET A 1 90 ? 6.588 8.595 28.211 1.00 77.49 132 MET A C 1
ATOM 693 O O . MET A 1 90 ? 7.427 8.248 27.394 1.00 77.66 132 MET A O 1
ATOM 698 N N . ILE A 1 91 ? 5.490 9.261 27.881 1.00 66.76 133 ILE A N 1
ATOM 699 C CA . ILE A 1 91 ? 5.252 9.574 26.444 1.00 62.44 133 ILE A CA 1
ATOM 700 C C . ILE A 1 91 ? 6.319 10.562 25.996 1.00 65.53 133 ILE A C 1
ATOM 701 O O . ILE A 1 91 ? 6.608 11.466 26.764 1.00 76.43 133 ILE A O 1
ATOM 706 N N . GLY A 1 92 ? 6.852 10.407 24.787 1.00 61.91 134 GLY A N 1
ATOM 707 C CA . GLY A 1 92 ? 7.852 11.358 24.272 1.00 62.12 134 GLY A CA 1
ATOM 708 C C . GLY A 1 92 ? 9.236 11.134 24.842 1.00 60.04 134 GLY A C 1
ATOM 709 O O . GLY A 1 92 ? 10.135 11.884 24.483 1.00 71.76 134 GLY A O 1
ATOM 710 N N . LYS A 1 93 ? 9.368 10.128 25.695 1.00 69.78 135 LYS A N 1
ATOM 711 C CA . LYS A 1 93 ? 10.678 9.775 26.279 1.00 75.27 135 LYS A CA 1
ATOM 712 C C . LYS A 1 93 ? 11.228 8.560 25.543 1.00 63.73 135 LYS A C 1
ATOM 713 O O . LYS A 1 93 ? 10.444 7.839 24.957 1.00 65.54 135 LYS A O 1
ATOM 719 N N . ALA A 1 94 ? 12.543 8.405 25.516 1.00 64.49 136 ALA A N 1
ATOM 720 C CA . ALA A 1 94 ? 13.125 7.171 24.960 1.00 57.51 136 ALA A CA 1
ATOM 721 C C . ALA A 1 94 ? 13.011 6.079 26.018 1.00 65.46 136 ALA A C 1
ATOM 722 O O . ALA A 1 94 ? 13.091 6.405 27.193 1.00 66.77 136 ALA A O 1
ATOM 724 N N . VAL A 1 95 ? 12.869 4.825 25.598 1.00 69.03 137 VAL A N 1
ATOM 725 C CA . VAL A 1 95 ? 12.745 3.690 26.554 1.00 65.50 137 VAL A CA 1
ATOM 726 C C . VAL A 1 95 ? 13.564 2.514 26.035 1.00 70.05 137 VAL A C 1
ATOM 727 O O . VAL A 1 95 ? 13.921 2.527 24.859 1.00 67.89 137 VAL A O 1
ATOM 731 N N . GLU A 1 96 ? 13.846 1.553 26.912 1.00 73.83 138 GLU A N 1
ATOM 732 C CA . GLU A 1 96 ? 14.526 0.294 26.534 1.00 59.75 138 GLU A CA 1
ATOM 733 C C . GLU A 1 96 ? 13.506 -0.773 26.903 1.00 57.56 138 GLU A C 1
ATOM 734 O O . GLU A 1 96 ? 13.255 -0.913 28.090 1.00 57.41 138 GLU A O 1
ATOM 740 N N . HIS A 1 97 ? 12.942 -1.447 25.898 1.00 60.84 139 HIS A N 1
ATOM 741 C CA . HIS A 1 97 ? 11.882 -2.473 26.079 1.00 57.08 139 HIS A CA 1
ATOM 742 C C . HIS A 1 97 ? 12.492 -3.870 26.077 1.00 54.48 139 HIS A C 1
ATOM 743 O O . HIS A 1 97 ? 12.989 -4.274 25.045 1.00 58.82 139 HIS A O 1
ATOM 750 N N . MET A 1 98 ? 12.380 -4.603 27.176 1.00 43.90 140 MET A N 1
ATOM 751 C CA . MET A 1 98 ? 12.998 -5.940 27.174 1.00 58.82 140 MET A CA 1
ATOM 752 C C . MET A 1 98 ? 12.065 -6.965 26.547 1.00 61.09 140 MET A C 1
ATOM 753 O O . MET A 1 98 ? 10.919 -7.051 26.960 1.00 68.64 140 MET A O 1
ATOM 758 N N . PHE A 1 99 ? 12.610 -7.745 25.624 1.00 72.87 141 PHE A N 1
ATOM 759 C CA . PHE A 1 99 ? 11.922 -8.864 24.941 1.00 73.76 141 PHE A CA 1
ATOM 760 C C . PHE A 1 99 ? 12.838 -10.069 25.112 1.00 78.57 141 PHE A C 1
ATOM 761 O O . PHE A 1 99 ? 14.052 -9.877 25.064 1.00 86.91 141 PHE A O 1
ATOM 769 N N . GLU A 1 100 ? 12.283 -11.267 25.250 1.00 72.82 142 GLU A N 1
ATOM 770 C CA . GLU A 1 100 ? 13.144 -12.460 25.420 1.00 80.93 142 GLU A CA 1
ATOM 771 C C . GLU A 1 100 ? 12.825 -13.441 24.303 1.00 86.73 142 GLU A C 1
ATOM 772 O O . GLU A 1 100 ? 11.657 -13.593 24.005 1.00 79.19 142 GLU A O 1
ATOM 778 N N . THR A 1 101 ? 13.833 -14.114 23.752 1.00 96.74 143 THR A N 1
ATOM 779 C CA . THR A 1 101 ? 13.606 -15.086 22.649 1.00 94.43 143 THR A CA 1
ATOM 780 C C . THR A 1 101 ? 13.105 -16.423 23.200 1.00 95.49 143 THR A C 1
ATOM 781 O O . THR A 1 101 ? 13.150 -16.632 24.415 1.00 96.71 143 THR A O 1
ATOM 785 N N . GLU A 1 102 ? 12.721 -17.337 22.310 1.00 100.07 144 GLU A N 1
ATOM 786 C CA . GLU A 1 102 ? 12.209 -18.679 22.707 1.00 119.11 144 GLU A CA 1
ATOM 787 C C . GLU A 1 102 ? 13.269 -19.462 23.493 1.00 118.45 144 GLU A C 1
ATOM 788 O O . GLU A 1 102 ? 12.884 -20.275 24.350 1.00 110.65 144 GLU A O 1
ATOM 794 N N . ASP A 1 103 ? 14.546 -19.296 23.140 1.00 110.66 145 ASP A N 1
ATOM 795 C CA . ASP A 1 103 ? 15.671 -19.943 23.856 1.00 106.47 145 ASP A CA 1
ATOM 796 C C . ASP A 1 103 ? 15.674 -19.450 25.305 1.00 102.03 145 ASP A C 1
ATOM 797 O O . ASP A 1 103 ? 15.900 -20.275 26.192 1.00 99.82 145 ASP A O 1
ATOM 802 N N . GLY A 1 104 ? 15.415 -18.160 25.527 1.00 105.87 146 GLY A N 1
ATOM 803 C CA . GLY A 1 104 ? 15.359 -17.592 26.888 1.00 103.89 146 GLY A CA 1
ATOM 804 C C . GLY A 1 104 ? 16.334 -16.446 27.032 1.00 89.64 146 GLY A C 1
ATOM 805 O O . GLY A 1 104 ? 16.411 -15.854 28.115 1.00 77.82 146 GLY A O 1
ATOM 806 N N . SER A 1 105 ? 17.052 -16.168 25.950 1.00 88.63 147 SER A N 1
ATOM 807 C CA . SER A 1 105 ? 18.046 -15.103 25.896 1.00 107.68 147 SER A CA 1
ATOM 808 C C . SER A 1 105 ? 17.371 -13.739 25.804 1.00 100.73 147 SER A C 1
ATOM 809 O O . SER A 1 105 ? 16.813 -13.380 24.767 1.00 95.67 147 SER A O 1
ATOM 812 N N . LYS A 1 106 ? 17.424 -12.983 26.897 1.00 98.16 148 LYS A N 1
ATOM 813 C CA . LYS A 1 106 ? 16.772 -11.681 26.958 1.00 93.75 148 LYS A CA 1
ATOM 814 C C . LYS A 1 106 ? 17.526 -10.633 26.141 1.00 83.07 148 LYS A C 1
ATOM 815 O O . LYS A 1 106 ? 18.753 -10.542 26.199 1.00 81.75 148 LYS A O 1
ATOM 821 N N . ASP A 1 107 ? 16.776 -9.855 25.366 1.00 85.14 149 ASP A N 1
ATOM 822 C CA . ASP A 1 107 ? 17.344 -8.782 24.561 1.00 88.01 149 ASP A CA 1
ATOM 823 C C . ASP A 1 107 ? 16.757 -7.441 24.975 1.00 80.02 149 ASP A C 1
ATOM 824 O O . ASP A 1 107 ? 15.882 -7.375 25.838 1.00 74.29 149 ASP A O 1
ATOM 829 N N . GLU A 1 108 ? 17.240 -6.373 24.352 1.00 67.68 150 GLU A N 1
ATOM 830 C CA . GLU A 1 108 ? 16.702 -5.045 24.599 1.00 64.37 150 GLU A CA 1
ATOM 831 C C . GLU A 1 108 ? 16.552 -4.295 23.283 1.00 62.78 150 GLU A C 1
ATOM 832 O O . GLU A 1 108 ? 17.318 -4.507 22.344 1.00 58.31 150 GLU A O 1
ATOM 838 N N . TRP A 1 109 ? 15.545 -3.435 23.213 1.00 56.93 151 TRP A N 1
ATOM 839 C CA . TRP A 1 109 ? 15.309 -2.629 22.025 1.00 56.00 151 TRP A CA 1
ATOM 840 C C . TRP A 1 109 ? 15.046 -1.188 22.437 1.00 66.07 151 TRP A C 1
ATOM 841 O O . TRP A 1 109 ? 14.060 -0.902 23.118 1.00 58.24 151 TRP A O 1
ATOM 852 N N . ARG A 1 110 ? 15.928 -0.277 22.040 1.00 61.05 152 ARG A N 1
ATOM 853 C CA . ARG A 1 110 ? 15.718 1.124 22.365 1.00 48.91 152 ARG A CA 1
ATOM 854 C C . ARG A 1 110 ? 14.652 1.694 21.434 1.00 57.84 152 ARG A C 1
ATOM 855 O O . ARG A 1 110 ? 14.611 1.376 20.242 1.00 52.62 152 ARG A O 1
ATOM 863 N N . GLY A 1 111 ? 13.767 2.508 21.997 1.00 61.51 153 GLY A N 1
ATOM 864 C CA . GLY A 1 111 ? 12.668 3.083 21.246 1.00 49.53 153 GLY A CA 1
ATOM 865 C C . GLY A 1 111 ? 12.070 4.273 21.966 1.00 52.41 153 GLY A C 1
ATOM 866 O O . GLY A 1 111 ? 12.533 4.647 23.044 1.00 59.96 153 GLY A O 1
ATOM 867 N N . MET A 1 112 ? 11.019 4.831 21.382 1.00 48.86 154 MET A N 1
ATOM 868 C CA . MET A 1 112 ? 10.403 6.020 21.999 1.00 56.29 154 MET A CA 1
ATOM 869 C C . MET A 1 112 ? 8.891 5.859 22.050 1.00 52.52 154 MET A C 1
ATOM 870 O O . MET A 1 112 ? 8.338 5.351 21.094 1.00 54.05 154 MET A O 1
ATOM 875 N N . VAL A 1 113 ? 8.271 6.330 23.126 1.00 44.69 155 VAL A N 1
ATOM 876 C CA . VAL A 1 113 ? 6.797 6.243 23.290 1.00 49.88 155 VAL A CA 1
ATOM 877 C C . VAL A 1 113 ? 6.157 7.472 22.640 1.00 52.04 155 VAL A C 1
ATOM 878 O O . VAL A 1 113 ? 6.277 8.552 23.191 1.00 53.41 155 VAL A O 1
ATOM 882 N N . LEU A 1 114 ? 5.584 7.300 21.454 1.00 39.78 156 LEU A N 1
ATOM 883 C CA . LEU A 1 114 ? 4.965 8.406 20.693 1.00 37.49 156 LEU A CA 1
ATOM 884 C C . LEU A 1 114 ? 3.703 8.960 21.339 1.00 49.94 156 LEU A C 1
ATOM 885 O O . LEU A 1 114 ? 3.616 10.168 21.492 1.00 55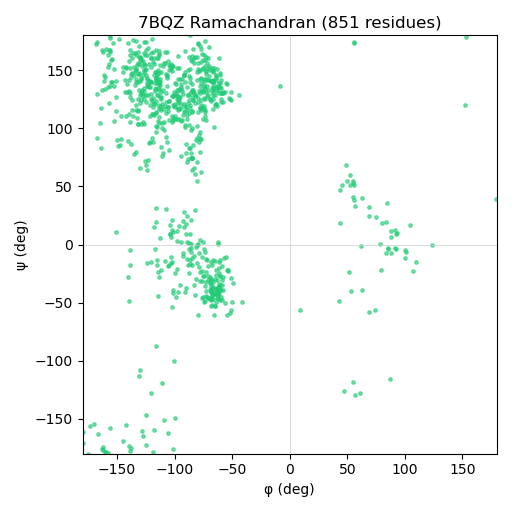.43 156 LEU A O 1
ATOM 890 N N . ALA A 1 115 ? 2.792 8.097 21.761 1.00 45.16 157 ALA A N 1
ATOM 891 C CA . ALA A 1 115 ? 1.480 8.591 22.213 1.00 46.62 157 ALA A CA 1
ATOM 892 C C . ALA A 1 115 ? 0.740 7.496 22.957 1.00 43.50 157 ALA A C 1
ATOM 893 O O . ALA A 1 115 ? 1.358 6.560 23.400 1.00 46.91 157 ALA A O 1
ATOM 895 N N . ARG A 1 116 ? -0.558 7.689 23.114 1.00 50.41 158 ARG A N 1
ATOM 896 C CA . ARG A 1 116 ? -1.424 6.680 23.752 1.00 54.76 158 ARG A CA 1
ATOM 897 C C . ARG A 1 116 ? -2.342 6.172 22.652 1.00 56.09 158 ARG A C 1
ATOM 898 O O . ARG A 1 116 ? -2.835 6.987 21.892 1.00 63.05 158 ARG A O 1
ATOM 906 N N . ALA A 1 117 ? -2.605 4.878 22.623 1.00 43.78 159 ALA A N 1
ATOM 907 C CA . ALA A 1 117 ? -3.408 4.304 21.528 1.00 56.70 159 ALA A CA 1
ATOM 908 C C . ALA A 1 117 ? -4.850 4.796 21.551 1.00 52.75 159 ALA A C 1
ATOM 909 O O . ALA A 1 117 ? -5.417 4.936 22.619 1.00 46.80 159 ALA A O 1
ATOM 911 N N . PRO A 1 118 ? -5.461 5.054 20.385 1.00 43.00 160 PRO A N 1
ATOM 912 C CA . PRO A 1 118 ? -6.866 5.383 20.304 1.00 59.00 160 PRO A CA 1
ATOM 913 C C . PRO A 1 118 ? -7.636 4.060 20.406 1.00 79.12 160 PRO A C 1
ATOM 914 O O . PRO A 1 118 ? -7.086 3.049 20.038 1.00 90.98 160 PRO A O 1
ATOM 918 N N . VAL A 1 119 ? -8.867 4.089 20.930 1.00 61.05 161 VAL A N 1
ATOM 919 C CA . VAL A 1 119 ? -9.798 2.928 21.117 1.00 60.08 161 VAL A CA 1
ATOM 920 C C . VAL A 1 119 ? -9.365 2.025 22.275 1.00 54.27 161 VAL A C 1
ATOM 921 O O . VAL A 1 119 ? -10.181 1.795 23.139 1.00 61.67 161 VAL A O 1
ATOM 925 N N . MET A 1 120 ? -8.149 1.503 22.278 1.00 50.88 162 MET A N 1
ATOM 926 C CA . MET A 1 120 ? -7.678 0.672 23.409 1.00 63.70 162 MET A CA 1
ATOM 927 C C . MET A 1 120 ? -6.709 1.523 24.228 1.00 63.57 162 MET A C 1
ATOM 928 O O . MET A 1 120 ? -5.517 1.352 24.093 1.00 54.65 162 MET A O 1
ATOM 933 N N . ASN A 1 121 ? -7.256 2.372 25.088 1.00 64.06 163 ASN A N 1
ATOM 934 C CA . ASN A 1 121 ? -6.506 3.357 25.870 1.00 66.08 163 ASN A CA 1
ATOM 935 C C . ASN A 1 121 ? -5.427 2.786 26.799 1.00 63.72 163 ASN A C 1
ATOM 936 O O . ASN A 1 121 ? -4.535 3.517 27.228 1.00 74.18 163 ASN A O 1
ATOM 941 N N . THR A 1 122 ? -5.499 1.493 27.108 1.00 57.41 164 THR A N 1
ATOM 942 C CA . THR A 1 122 ? -4.494 0.869 27.971 1.00 52.74 164 THR A CA 1
ATOM 943 C C . THR A 1 122 ? -3.214 0.551 27.207 1.00 49.41 164 THR A C 1
ATOM 944 O O . THR A 1 122 ? -2.209 0.147 27.795 1.00 48.46 164 THR A O 1
ATOM 948 N N . TRP A 1 123 ? -3.259 0.737 25.893 1.00 44.34 165 TRP A N 1
ATOM 949 C CA . TRP A 1 123 ? -2.126 0.430 25.033 1.00 42.35 165 TRP A CA 1
ATOM 950 C C . TRP A 1 123 ? -1.395 1.702 24.631 1.00 49.76 165 TRP A C 1
ATOM 951 O O . TRP A 1 123 ? -1.998 2.770 24.540 1.00 59.21 165 TRP A O 1
ATOM 962 N N . PHE A 1 124 ? -0.095 1.580 24.389 1.00 46.47 166 PHE A N 1
ATOM 963 C CA . PHE A 1 124 ? 0.724 2.727 24.021 1.00 41.98 166 PHE A CA 1
ATOM 964 C C . PHE A 1 124 ? 1.291 2.590 22.616 1.00 38.80 166 PHE A C 1
ATOM 965 O O . PHE A 1 124 ? 1.678 1.500 22.197 1.00 29.20 166 PHE A O 1
ATOM 973 N N . TYR A 1 125 ? 1.332 3.702 21.891 1.00 40.45 167 TYR A N 1
ATOM 974 C CA . TYR A 1 125 ? 2.050 3.760 20.626 1.00 40.23 167 TYR A CA 1
ATOM 975 C C . TYR A 1 125 ? 3.548 3.775 20.888 1.00 41.77 167 TYR A C 1
ATOM 976 O O . TYR A 1 125 ? 4.049 4.615 21.635 1.00 47.63 167 TYR A O 1
ATOM 985 N N . ILE A 1 126 ? 4.265 2.845 20.276 1.00 29.78 168 ILE A N 1
ATOM 986 C CA . ILE A 1 126 ? 5.705 2.795 20.451 1.00 38.37 168 ILE A CA 1
ATOM 987 C C . ILE A 1 126 ? 6.377 2.388 19.147 1.00 41.89 168 ILE A C 1
ATOM 988 O O . ILE A 1 126 ? 5.853 1.564 18.393 1.00 38.61 168 ILE A O 1
ATOM 993 N N . THR A 1 127 ? 7.518 3.007 18.865 1.00 42.99 169 THR A N 1
ATOM 994 C CA . THR A 1 127 ? 8.323 2.643 17.710 1.00 47.69 169 THR A CA 1
ATOM 995 C C . THR A 1 127 ? 9.743 2.338 18.175 1.00 49.20 169 THR A C 1
ATOM 996 O O . THR A 1 127 ? 10.180 2.831 19.215 1.00 50.16 169 THR A O 1
ATOM 1000 N N . TYR A 1 128 ? 10.451 1.512 17.413 1.00 52.24 170 TYR A N 1
ATOM 1001 C CA . TYR A 1 128 ? 11.804 1.110 17.777 1.00 52.57 170 TYR A CA 1
ATOM 1002 C C . TYR A 1 128 ? 12.784 1.571 16.712 1.00 61.72 170 TYR A C 1
ATOM 1003 O O . TYR A 1 128 ? 12.401 1.772 15.561 1.00 62.54 170 TYR A O 1
ATOM 1012 N N . GLU A 1 129 ? 14.045 1.747 17.090 1.00 54.81 171 GLU A N 1
ATOM 1013 C CA . GLU A 1 129 ? 15.029 2.283 16.160 1.00 54.58 171 GLU A CA 1
ATOM 1014 C C . GLU A 1 129 ? 15.474 1.234 15.149 1.00 63.02 171 GLU A C 1
ATOM 1015 O O . GLU A 1 129 ? 15.550 1.512 13.949 1.00 73.92 171 GLU A O 1
ATOM 1021 N N . LYS A 1 130 ? 15.764 0.035 15.638 1.00 57.46 172 LYS A N 1
ATOM 1022 C CA . LYS A 1 130 ? 16.226 -1.028 14.721 1.00 54.35 172 LYS A CA 1
ATOM 1023 C C . LYS A 1 130 ? 15.058 -1.514 13.869 1.00 49.73 172 LYS A C 1
ATOM 1024 O O . LYS A 1 130 ? 15.309 -2.186 12.881 1.00 60.89 172 LYS A O 1
ATOM 1030 N N . ASP A 1 131 ? 13.836 -1.150 14.243 1.00 58.09 173 ASP A N 1
ATOM 1031 C CA . ASP A 1 131 ? 12.644 -1.504 13.481 1.00 61.54 173 ASP A CA 1
ATOM 1032 C C . ASP A 1 131 ? 11.616 -0.381 13.587 1.00 59.82 173 ASP A C 1
ATOM 1033 O O . ASP A 1 131 ? 10.792 -0.371 14.503 1.00 57.78 173 ASP A O 1
ATOM 1038 N N . PRO A 1 132 ? 11.664 0.572 12.643 1.00 59.90 174 PRO A N 1
ATOM 1039 C CA . PRO A 1 132 ? 10.847 1.787 12.707 1.00 56.89 174 PRO A CA 1
ATOM 1040 C C . PRO A 1 132 ? 9.448 1.613 12.130 1.00 40.34 174 PRO A C 1
ATOM 1041 O O . PRO A 1 132 ? 9.169 2.095 11.033 1.00 37.28 174 PRO A O 1
ATOM 1045 N N . VAL A 1 133 ? 8.582 0.927 12.866 1.00 39.28 175 VAL A N 1
ATOM 1046 C CA . VAL A 1 133 ? 7.179 0.828 12.487 1.00 49.50 175 VAL A CA 1
ATOM 1047 C C . VAL A 1 133 ? 6.286 1.026 13.710 1.00 45.04 175 VAL A C 1
ATOM 1048 O O . VAL A 1 133 ? 6.779 1.167 14.831 1.00 46.09 175 VAL A O 1
ATOM 1052 N N . LEU A 1 134 ? 4.976 1.045 13.489 1.00 27.79 176 LEU A N 1
ATOM 1053 C CA . LEU A 1 134 ? 4.033 1.356 14.553 1.00 32.15 176 LEU A CA 1
ATOM 1054 C C . LEU A 1 134 ? 3.640 0.110 15.338 1.00 34.78 176 LEU A C 1
ATOM 1055 O O . LEU A 1 134 ? 2.986 -0.787 14.806 1.00 36.36 176 LEU A O 1
ATOM 1060 N N . TYR A 1 135 ? 4.036 0.048 16.598 1.00 32.81 177 TYR A N 1
ATOM 1061 C CA . TYR A 1 135 ? 3.674 -1.135 17.407 1.00 41.73 177 TYR A CA 1
ATOM 1062 C C . TYR A 1 135 ? 2.710 -0.717 18.508 1.00 42.10 177 TYR A C 1
ATOM 1063 O O . TYR A 1 135 ? 2.599 0.458 18.768 1.00 49.23 177 TYR A O 1
ATOM 1072 N N . MET A 1 136 ? 2.021 -1.685 19.096 1.00 38.21 178 MET A N 1
ATOM 1073 C CA . MET A 1 136 ? 1.096 -1.462 20.202 1.00 38.44 178 MET A CA 1
ATOM 1074 C C . MET A 1 136 ? 1.346 -2.442 21.342 1.00 36.51 178 MET A C 1
ATOM 1075 O O . MET A 1 136 ? 1.166 -3.649 21.191 1.00 49.41 178 MET A O 1
ATOM 1080 N N . TYR A 1 137 ? 1.767 -1.910 22.483 1.00 34.29 179 TYR A N 1
ATOM 1081 C CA . TYR A 1 137 ? 2.014 -2.720 23.667 1.00 42.59 179 TYR A CA 1
ATOM 1082 C C . TYR A 1 137 ? 1.402 -2.069 24.896 1.00 47.79 179 TYR A C 1
ATOM 1083 O O . TYR A 1 137 ? 1.284 -0.846 24.973 1.00 49.17 179 TYR A O 1
ATOM 1092 N N . GLN A 1 138 ? 0.992 -2.899 25.836 1.00 51.83 180 GLN A N 1
ATOM 1093 C CA . GLN A 1 138 ? 0.476 -2.371 27.106 1.00 50.67 180 GLN A CA 1
ATOM 1094 C C . GLN A 1 138 ? 1.702 -2.195 27.977 1.00 52.90 180 GLN A C 1
ATOM 1095 O O . GLN A 1 138 ? 1.915 -3.022 28.836 1.00 53.58 180 GLN A O 1
ATOM 1101 N N . LEU A 1 139 ? 2.408 -1.084 27.823 1.00 46.85 181 LEU A N 1
ATOM 1102 C CA . LEU A 1 139 ? 3.652 -0.837 28.592 1.00 49.19 181 LEU A CA 1
ATOM 1103 C C . LEU A 1 139 ? 3.387 -0.807 30.098 1.00 51.90 181 LEU A C 1
ATOM 1104 O O . LEU A 1 139 ? 4.309 -1.086 30.837 1.00 58.03 181 LEU A O 1
ATOM 1109 N N . LEU A 1 140 ? 2.179 -0.441 30.491 1.00 54.59 182 LEU A N 1
ATOM 1110 C CA . LEU A 1 140 ? 1.848 -0.321 31.923 1.00 59.40 182 LEU A CA 1
ATOM 1111 C C . LEU A 1 140 ? 2.168 -1.637 32.613 1.00 63.74 182 LEU A C 1
ATOM 1112 O O . LEU A 1 140 ? 2.110 -1.664 33.835 1.00 72.60 182 LEU A O 1
ATOM 1117 N N . ASP A 1 141 ? 2.449 -2.689 31.848 1.00 68.15 183 ASP A N 1
ATOM 1118 C CA . ASP A 1 141 ? 2.760 -3.962 32.480 1.00 75.86 183 ASP A CA 1
ATOM 1119 C C . ASP A 1 141 ? 4.263 -4.213 32.490 1.00 70.40 183 ASP A C 1
ATOM 1120 O O . ASP A 1 141 ? 4.810 -4.705 33.477 1.00 76.59 183 ASP A O 1
ATOM 1125 N N . ASP A 1 142 ? 4.925 -3.899 31.383 1.00 60.02 184 ASP A N 1
ATOM 1126 C CA . ASP A 1 142 ? 6.383 -4.133 31.274 1.00 59.82 184 ASP A CA 1
ATOM 1127 C C . ASP A 1 142 ? 7.136 -3.338 32.336 1.00 65.44 184 ASP A C 1
ATOM 1128 O O . ASP A 1 142 ? 8.235 -3.737 32.695 1.00 85.51 184 ASP A O 1
ATOM 1133 N N . TYR A 1 143 ? 6.581 -2.225 32.786 1.00 67.70 185 TYR A N 1
ATOM 1134 C CA . TYR A 1 143 ? 7.233 -1.418 33.807 1.00 72.04 185 TYR A CA 1
ATOM 1135 C C . TYR A 1 143 ? 7.111 -2.072 35.184 1.00 73.27 185 TYR A C 1
ATOM 1136 O O . TYR A 1 143 ? 8.086 -2.144 35.933 1.00 71.30 185 TYR A O 1
ATOM 1145 N N . LYS A 1 144 ? 5.914 -2.554 35.507 1.00 80.54 186 LYS A N 1
ATOM 1146 C CA . LYS A 1 144 ? 5.665 -3.207 36.791 1.00 84.92 186 LYS A CA 1
ATOM 1147 C C . LYS A 1 144 ? 6.488 -4.484 36.964 1.00 82.48 186 LYS A C 1
ATOM 1148 O O . LYS A 1 144 ? 6.845 -4.852 38.084 1.00 88.63 186 LYS A O 1
ATOM 1154 N N . GLU A 1 145 ? 6.785 -5.159 35.857 1.00 79.64 187 GLU A N 1
ATOM 1155 C CA . GLU A 1 145 ? 7.547 -6.403 35.908 1.00 94.08 187 GLU A CA 1
ATOM 1156 C C . GLU A 1 145 ? 9.046 -6.154 35.747 1.00 85.79 187 GLU A C 1
ATOM 1157 O O . GLU A 1 145 ? 9.858 -7.057 35.947 1.00 90.20 187 GLU A O 1
ATOM 1163 N N . GLY A 1 146 ? 9.405 -4.927 35.385 1.00 83.76 188 GLY A N 1
ATOM 1164 C CA . GLY A 1 146 ? 10.800 -4.544 35.263 1.00 81.07 188 GLY A CA 1
ATOM 1165 C C . GLY A 1 146 ? 11.418 -4.884 33.920 1.00 81.97 188 GLY A C 1
ATOM 1166 O O . GLY A 1 146 ? 12.595 -5.239 33.843 1.00 104.97 188 GLY A O 1
ATOM 1167 N N . ASP A 1 147 ? 10.626 -4.772 32.859 1.00 67.72 189 ASP A N 1
ATOM 1168 C CA . ASP A 1 147 ? 11.108 -5.052 31.511 1.00 72.48 189 ASP A CA 1
ATOM 1169 C C . ASP A 1 147 ? 11.153 -3.779 30.669 1.00 70.08 189 ASP A C 1
ATOM 1170 O O . ASP A 1 147 ? 11.439 -3.823 29.472 1.00 60.42 189 ASP A O 1
ATOM 1175 N N . LEU A 1 148 ? 10.869 -2.647 31.303 1.00 65.94 190 LEU A N 1
ATOM 1176 C CA . LEU A 1 148 ? 10.827 -1.368 30.604 1.00 62.19 190 LEU A CA 1
ATOM 1177 C C . LEU A 1 148 ? 11.513 -0.276 31.416 1.00 70.11 190 LEU A C 1
ATOM 1178 O O . LEU A 1 148 ? 11.059 0.073 32.505 1.00 82.29 190 LEU A O 1
ATOM 1183 N N . ARG A 1 149 ? 12.607 0.259 30.883 1.00 60.48 191 ARG A N 1
ATOM 1184 C CA . ARG A 1 149 ? 13.332 1.329 31.557 1.00 57.43 191 ARG A CA 1
ATOM 1185 C C . ARG A 1 149 ? 13.217 2.646 30.797 1.00 61.56 191 ARG A C 1
ATOM 1186 O O . ARG A 1 149 ? 13.523 2.718 29.606 1.00 59.35 191 ARG A O 1
ATOM 1194 N N . ILE A 1 150 ? 12.760 3.682 31.495 1.00 68.64 192 ILE A N 1
ATOM 1195 C CA . ILE A 1 150 ? 12.696 5.027 30.935 1.00 79.13 192 ILE A CA 1
ATOM 1196 C C . ILE A 1 150 ? 13.924 5.814 31.379 1.00 86.51 192 ILE A C 1
ATOM 1197 O O . ILE A 1 150 ? 14.228 5.886 32.571 1.00 90.32 192 ILE A O 1
ATOM 1202 N N . MET A 1 151 ? 14.630 6.403 30.420 1.00 89.65 193 MET A N 1
ATOM 1203 C CA . MET A 1 151 ? 15.907 7.038 30.713 1.00 96.50 193 MET A CA 1
ATOM 1204 C C . MET A 1 151 ? 15.901 8.539 30.443 1.00 94.32 193 MET A C 1
ATOM 1205 O O . MET A 1 151 ? 15.292 9.000 29.477 1.00 88.05 193 MET A O 1
ATOM 1210 N N . PRO A 1 152 ? 16.558 9.431 31.373 1.00 102.98 194 PRO A N 1
ATOM 1211 C CA . PRO A 1 152 ? 16.874 11.081 31.522 1.00 107.44 194 PRO A CA 1
ATOM 1212 C C . PRO A 1 152 ? 17.325 11.429 30.103 1.00 116.14 194 PRO A C 1
ATOM 1213 O O . PRO A 1 152 ? 18.127 10.694 29.569 1.00 115.39 194 PRO A O 1
ATOM 1217 N N . ASP A 1 153 ? 16.726 12.459 29.505 1.00 117.18 195 ASP A N 1
ATOM 1218 C CA . ASP A 1 153 ? 17.118 12.913 28.144 1.00 130.97 195 ASP A CA 1
ATOM 1219 C C . ASP A 1 153 ? 16.725 14.387 27.988 1.00 139.77 195 ASP A C 1
ATOM 1220 O O . ASP A 1 153 ? 15.943 14.882 28.825 1.00 133.76 195 ASP A O 1
ATOM 1225 N N . SER A 1 154 ? 17.247 15.063 26.960 1.00 148.46 196 SER A N 1
ATOM 1226 C CA . SER A 1 154 ? 16.958 16.506 26.748 1.00 138.51 196 SER A CA 1
ATOM 1227 C C . SER A 1 154 ? 15.629 16.684 26.013 1.00 143.32 196 SER A C 1
ATOM 1228 O O . SER A 1 154 ? 15.663 17.108 24.842 1.00 137.90 196 SER A O 1
ATOM 1231 N N . ASN A 1 155 ? 14.534 16.299 26.673 1.00 146.28 197 ASN A N 1
ATOM 1232 C CA . ASN A 1 155 ? 13.191 16.331 26.042 1.00 143.85 197 ASN A CA 1
ATOM 1233 C C . ASN A 1 155 ? 12.248 17.267 26.795 1.00 149.21 197 ASN A C 1
ATOM 1234 O O . ASN A 1 155 ? 11.561 16.804 27.717 1.00 153.09 197 ASN A O 1
ATOM 1239 N N . ASP A 1 156 ? 12.237 18.547 26.438 1.00 146.23 198 ASP A N 1
ATOM 1240 C CA . ASP A 1 156 ? 11.252 19.454 27.081 1.00 147.93 198 ASP A CA 1
ATOM 1241 C C . ASP A 1 156 ? 9.873 18.900 26.716 1.00 146.09 198 ASP A C 1
ATOM 1242 O O . ASP A 1 156 ? 9.653 18.665 25.511 1.00 141.85 198 ASP A O 1
ATOM 1247 N N . SER A 1 157 ? 8.982 18.721 27.698 1.00 144.84 199 SER A N 1
ATOM 1248 C CA . SER A 1 157 ? 7.641 18.131 27.441 1.00 140.43 199 SER A CA 1
ATOM 1249 C C . SER A 1 157 ? 6.549 19.070 27.960 1.00 139.89 199 SER A C 1
ATOM 1250 O O . SER A 1 157 ? 6.885 19.998 28.707 1.00 140.55 199 SER A O 1
ATOM 1253 N N . PRO A 1 158 ? 5.275 18.922 27.542 1.00 143.47 200 PRO A N 1
ATOM 1254 C CA . PRO A 1 158 ? 4.209 19.803 28.016 1.00 135.17 200 PRO A CA 1
ATOM 1255 C C . PRO A 1 158 ? 3.812 19.466 29.461 1.00 133.14 200 PRO A C 1
ATOM 1256 O O . PRO A 1 158 ? 4.330 20.111 30.350 1.00 129.68 200 PRO A O 1
ATOM 1260 N N . GLU A 1 163 ? 10.338 30.447 17.734 1.00 76.21 205 GLU A N 1
ATOM 1261 C CA . GLU A 1 163 ? 9.247 31.399 18.065 1.00 91.81 205 GLU A CA 1
ATOM 1262 C C . GLU A 1 163 ? 8.252 30.697 18.990 1.00 96.16 205 GLU A C 1
ATOM 1263 O O . GLU A 1 163 ? 7.960 29.520 18.750 1.00 98.50 205 GLU A O 1
ATOM 1269 N N . PRO A 1 164 ? 7.754 31.338 20.063 1.00 79.32 206 PRO A N 1
ATOM 1270 C CA . PRO A 1 164 ? 6.756 30.712 20.916 1.00 81.78 206 PRO A CA 1
ATOM 1271 C C . PRO A 1 164 ? 5.442 30.570 20.135 1.00 84.56 206 PRO A C 1
ATOM 1272 O O . PRO A 1 164 ? 4.762 29.604 20.327 1.00 74.84 206 PRO A O 1
ATOM 1276 N N . GLY A 1 165 ? 5.147 31.528 19.255 1.00 80.95 207 GLY A N 1
ATOM 1277 C CA . GLY A 1 165 ? 3.918 31.535 18.437 1.00 72.85 207 GLY A CA 1
ATOM 1278 C C . GLY A 1 165 ? 3.895 30.419 17.417 1.00 63.35 207 GLY A C 1
ATOM 1279 O O . GLY A 1 165 ? 4.955 29.984 17.014 1.00 59.33 207 GLY A O 1
ATOM 1280 N N . GLU A 1 166 ? 2.705 29.961 17.044 1.00 54.06 208 GLU A N 1
ATOM 1281 C CA . GLU A 1 166 ? 2.511 28.816 16.124 1.00 45.95 208 GLU A CA 1
ATOM 1282 C C . GLU A 1 166 ? 3.239 28.998 14.807 1.00 43.20 208 GLU A C 1
ATOM 1283 O O . GLU A 1 166 ? 3.113 30.043 14.228 1.00 36.33 208 GLU A O 1
ATOM 1289 N N . VAL A 1 167 ? 3.862 27.930 14.326 1.00 48.27 209 VAL A N 1
ATOM 1290 C CA . VAL A 1 167 ? 4.589 27.923 13.032 1.00 41.80 209 VAL A CA 1
ATOM 1291 C C . VAL A 1 167 ? 3.902 26.904 12.137 1.00 45.09 209 VAL A C 1
ATOM 1292 O O . VAL A 1 167 ? 3.433 25.923 12.666 1.00 45.29 209 VAL A O 1
ATOM 1296 N N . VAL A 1 168 ? 3.845 27.151 10.836 1.00 41.74 210 VAL A N 1
ATOM 1297 C CA . VAL A 1 168 ? 3.280 26.137 9.909 1.00 44.17 210 VAL A CA 1
ATOM 1298 C C . VAL A 1 168 ? 4.385 25.107 9.718 1.00 47.44 210 VAL A C 1
ATOM 1299 O O . VAL A 1 168 ? 5.225 25.329 8.863 1.00 44.18 210 VAL A O 1
ATOM 1303 N N . ASP A 1 169 ? 4.366 24.030 10.501 1.00 48.69 211 ASP A N 1
ATOM 1304 C CA . ASP A 1 169 ? 5.448 23.052 10.518 1.00 42.70 211 ASP A CA 1
ATOM 1305 C C . ASP A 1 169 ? 5.030 21.682 9.992 1.00 45.43 211 ASP A C 1
ATOM 1306 O O . ASP A 1 169 ? 5.859 20.935 9.471 1.00 54.43 211 ASP A O 1
ATOM 1311 N N . SER A 1 170 ? 3.747 21.362 10.136 1.00 48.84 212 SER A N 1
ATOM 1312 C CA . SER A 1 170 ? 3.229 20.036 9.806 1.00 40.10 212 SER A CA 1
ATOM 1313 C C . SER A 1 170 ? 3.466 19.648 8.349 1.00 46.95 212 SER A C 1
ATOM 1314 O O . SER A 1 170 ? 3.170 20.416 7.433 1.00 42.49 212 SER A O 1
ATOM 1317 N N . LEU A 1 171 ? 4.002 18.446 8.149 1.00 52.23 213 LEU A N 1
ATOM 1318 C CA . LEU A 1 171 ? 4.281 17.932 6.811 1.00 47.98 213 LEU A CA 1
ATOM 1319 C C . LEU A 1 171 ? 3.242 16.917 6.362 1.00 44.37 213 LEU A C 1
ATOM 1320 O O . LEU A 1 171 ? 3.447 16.208 5.380 1.00 49.79 213 LEU A O 1
ATOM 1325 N N . VAL A 1 172 ? 2.136 16.841 7.091 1.00 45.40 214 VAL A N 1
ATOM 1326 C CA . VAL A 1 172 ? 1.072 15.906 6.758 1.00 48.85 214 VAL A CA 1
ATOM 1327 C C . VAL A 1 172 ? 0.489 16.231 5.385 1.00 44.77 214 VAL A C 1
ATOM 1328 O O . VAL A 1 172 ? 0.218 17.390 5.079 1.00 58.61 214 VAL A O 1
ATOM 1332 N N . GLY A 1 173 ? 0.320 15.204 4.557 1.00 45.52 215 GLY A N 1
ATOM 1333 C CA . GLY A 1 173 ? -0.255 15.373 3.235 1.00 43.99 215 GLY A CA 1
ATOM 1334 C C . GLY A 1 173 ? 0.796 15.386 2.144 1.00 51.46 215 GLY A C 1
ATOM 1335 O O . GLY A 1 173 ? 0.473 15.405 0.956 1.00 51.39 215 GLY A O 1
ATOM 1336 N N . LYS A 1 174 ? 2.061 15.372 2.554 1.00 55.97 216 LYS A N 1
ATOM 1337 C CA . LYS A 1 174 ? 3.177 15.417 1.618 1.00 54.92 216 LYS A CA 1
ATOM 1338 C C . LYS A 1 174 ? 3.326 14.137 0.807 1.00 58.72 216 LYS A C 1
ATOM 1339 O O . LYS A 1 174 ? 2.679 13.127 1.081 1.00 64.56 216 LYS A O 1
ATOM 1345 N N . GLN A 1 175 ? 4.189 14.197 -0.200 1.00 56.49 217 GLN A N 1
ATOM 1346 C CA . GLN A 1 175 ? 4.491 13.046 -1.036 1.00 58.37 217 GLN A CA 1
ATOM 1347 C C . GLN A 1 175 ? 5.992 12.785 -0.996 1.00 70.77 217 GLN A C 1
ATOM 1348 O O . GLN A 1 175 ? 6.790 13.697 -1.216 1.00 75.73 217 GLN A O 1
ATOM 1354 N N . VAL A 1 176 ? 6.378 11.546 -0.707 1.00 71.44 218 VAL A N 1
ATOM 1355 C CA . VAL A 1 176 ? 7.790 11.218 -0.546 1.00 66.84 218 VAL A CA 1
ATOM 1356 C C . VAL A 1 176 ? 8.273 10.154 -1.528 1.00 71.66 218 VAL A C 1
ATOM 1357 O O . VAL A 1 176 ? 7.500 9.314 -1.987 1.00 74.81 218 VAL A O 1
ATOM 1361 N N . GLU A 1 177 ? 9.564 10.209 -1.843 1.00 78.17 219 GLU A N 1
ATOM 1362 C CA . GLU A 1 177 ? 10.214 9.229 -2.705 1.00 78.53 219 GLU A CA 1
ATOM 1363 C C . GLU A 1 177 ? 11.641 9.018 -2.203 1.00 79.74 219 GLU A C 1
ATOM 1364 O O . GLU A 1 177 ? 12.220 9.917 -1.591 1.00 79.69 219 GLU A O 1
ATOM 1370 N N . TYR A 1 178 ? 12.210 7.840 -2.449 1.00 86.40 220 TYR A N 1
ATOM 1371 C CA . TYR A 1 178 ? 13.519 7.522 -1.883 1.00 89.02 220 TYR A CA 1
ATOM 1372 C C . TYR A 1 178 ? 14.460 6.756 -2.805 1.00 101.36 220 TYR A C 1
ATOM 1373 O O . TYR A 1 178 ? 14.081 6.323 -3.894 1.00 98.58 220 TYR A O 1
ATOM 1382 N N . ALA A 1 179 ? 15.696 6.595 -2.337 1.00 105.23 221 ALA A N 1
ATOM 1383 C CA . ALA A 1 179 ? 16.758 5.966 -3.112 1.00 102.89 221 ALA A CA 1
ATOM 1384 C C . ALA A 1 179 ? 16.802 4.455 -2.907 1.00 110.37 221 ALA A C 1
ATOM 1385 O O . ALA A 1 179 ? 17.771 3.919 -2.369 1.00 107.32 221 ALA A O 1
ATOM 1387 N N . LYS A 1 180 ? 15.797 3.776 -3.457 1.00 130.93 222 LYS A N 1
ATOM 1388 C CA . LYS A 1 180 ? 15.722 2.295 -3.404 1.00 128.38 222 LYS A CA 1
ATOM 1389 C C . LYS A 1 180 ? 16.755 1.757 -4.391 1.00 123.72 222 LYS A C 1
ATOM 1390 O O . LYS A 1 180 ? 16.826 2.302 -5.495 1.00 129.66 222 LYS A O 1
ATOM 1396 N N . GLU A 1 181 ? 17.457 0.677 -4.056 1.00 115.59 223 GLU A N 1
ATOM 1397 C CA . GLU A 1 181 ? 18.449 0.177 -5.036 1.00 121.15 223 GLU A CA 1
ATOM 1398 C C . GLU A 1 181 ? 17.615 -0.561 -6.074 1.00 133.50 223 GLU A C 1
ATOM 1399 O O . GLU A 1 181 ? 17.247 -1.714 -5.823 1.00 133.27 223 GLU A O 1
ATOM 1405 N N . ASP A 1 182 ? 17.296 0.132 -7.172 1.00 139.22 224 ASP A N 1
ATOM 1406 C CA . ASP A 1 182 ? 16.335 -0.395 -8.178 1.00 142.33 224 ASP A CA 1
ATOM 1407 C C . ASP A 1 182 ? 15.048 -0.672 -7.393 1.00 142.38 224 ASP A C 1
ATOM 1408 O O . ASP A 1 182 ? 14.587 0.274 -6.707 1.00 141.77 224 ASP A O 1
ATOM 1413 N N . GLY A 1 183 ? 14.474 -1.874 -7.524 1.00 139.63 225 GLY A N 1
ATOM 1414 C CA . GLY A 1 183 ? 13.295 -2.263 -6.722 1.00 127.24 225 GLY A CA 1
ATOM 1415 C C . GLY A 1 183 ? 12.197 -1.218 -6.744 1.00 131.75 225 GLY A C 1
ATOM 1416 O O . GLY A 1 183 ? 11.861 -0.733 -5.647 1.00 129.40 225 GLY A O 1
ATOM 1417 N N . SER A 1 184 ? 11.753 -0.819 -7.943 1.00 133.87 226 SER A N 1
ATOM 1418 C CA . SER A 1 184 ? 10.718 0.234 -8.127 1.00 134.99 226 SER A CA 1
ATOM 1419 C C . SER A 1 184 ? 11.244 1.538 -7.520 1.00 135.07 226 SER A C 1
ATOM 1420 O O . SER A 1 184 ? 12.349 1.945 -7.900 1.00 130.11 226 SER A O 1
ATOM 1423 N N . LYS A 1 185 ? 10.473 2.172 -6.638 1.00 125.55 227 LYS A N 1
ATOM 1424 C CA . LYS A 1 185 ? 10.892 3.432 -5.972 1.00 111.73 227 LYS A CA 1
ATOM 1425 C C . LYS A 1 185 ? 10.110 3.532 -4.661 1.00 104.61 227 LYS A C 1
ATOM 1426 O O . LYS A 1 185 ? 8.905 3.279 -4.688 1.00 109.70 227 LYS A O 1
ATOM 1432 N N . ARG A 1 186 ? 10.756 3.904 -3.560 1.00 85.87 228 ARG A N 1
ATOM 1433 C CA . ARG A 1 186 ? 9.998 3.926 -2.288 1.00 82.77 228 ARG A CA 1
ATOM 1434 C C . ARG A 1 186 ? 9.128 5.175 -2.228 1.00 92.29 228 ARG A C 1
ATOM 1435 O O . ARG A 1 186 ? 9.508 6.110 -1.533 1.00 88.06 228 ARG A O 1
ATOM 1443 N N . THR A 1 187 ? 7.979 5.153 -2.902 1.00 87.50 229 THR A N 1
ATOM 1444 C CA . THR A 1 187 ? 7.048 6.303 -2.857 1.00 75.35 229 THR A CA 1
ATOM 1445 C C . THR A 1 187 ? 6.116 6.129 -1.656 1.00 72.04 229 THR A C 1
ATOM 1446 O O . THR A 1 187 ? 6.027 5.022 -1.145 1.00 74.98 229 THR A O 1
ATOM 1450 N N . GLY A 1 188 ? 5.469 7.203 -1.216 1.00 79.72 230 GLY A N 1
ATOM 1451 C CA . GLY A 1 188 ? 4.576 7.158 -0.072 1.00 68.90 230 GLY A CA 1
ATOM 1452 C C . GLY A 1 188 ? 3.945 8.498 0.249 1.00 66.37 230 GLY A C 1
ATOM 1453 O O . GLY A 1 188 ? 3.909 9.399 -0.591 1.00 65.06 230 GLY A O 1
ATOM 1454 N N . MET A 1 189 ? 3.445 8.628 1.474 1.00 53.54 231 MET A N 1
ATOM 1455 C CA . MET A 1 189 ? 2.784 9.853 1.907 1.00 47.42 231 MET A CA 1
ATOM 1456 C C . MET A 1 189 ? 2.780 9.974 3.427 1.00 44.86 231 MET A C 1
ATOM 1457 O O . MET A 1 189 ? 2.502 9.004 4.132 1.00 47.66 231 MET A O 1
ATOM 1462 N N . VAL A 1 190 ? 3.099 11.165 3.927 1.00 41.23 232 VAL A N 1
ATOM 1463 C CA . VAL A 1 190 ? 3.014 11.446 5.356 1.00 40.28 232 VAL A CA 1
ATOM 1464 C C . VAL A 1 190 ? 1.547 11.558 5.769 1.00 49.91 232 VAL A C 1
ATOM 1465 O O . VAL A 1 190 ? 0.769 12.253 5.116 1.00 56.79 232 VAL A O 1
ATOM 1469 N N . ILE A 1 191 ? 1.164 10.875 6.844 1.00 41.78 233 ILE A N 1
ATOM 1470 C CA . ILE A 1 191 ? -0.244 10.833 7.227 1.00 42.73 233 ILE A CA 1
ATOM 1471 C C . ILE A 1 191 ? -0.517 11.394 8.621 1.00 47.42 233 ILE A C 1
ATOM 1472 O O . ILE A 1 191 ? -1.667 11.674 8.963 1.00 58.98 233 ILE A O 1
ATOM 1477 N N . HIS A 1 192 ? 0.527 11.564 9.425 1.00 36.47 234 HIS A N 1
ATOM 1478 C CA . HIS A 1 192 ? 0.328 12.044 10.788 1.00 41.26 234 HIS A CA 1
ATOM 1479 C C . HIS A 1 192 ? 1.577 12.676 11.392 1.00 49.60 234 HIS A C 1
ATOM 1480 O O . HIS A 1 192 ? 2.701 12.338 11.024 1.00 51.21 234 HIS A O 1
ATOM 1487 N N . GLN A 1 193 ? 1.360 13.600 12.324 1.00 53.35 235 GLN A N 1
ATOM 1488 C CA . GLN A 1 193 ? 2.439 14.223 13.079 1.00 41.74 235 GLN A CA 1
ATOM 1489 C C . GLN A 1 193 ? 2.244 13.982 14.571 1.00 38.97 235 GLN A C 1
ATOM 1490 O O . GLN A 1 193 ? 1.230 14.388 15.138 1.00 50.29 235 GLN A O 1
ATOM 1496 N N . VAL A 1 194 ? 3.212 13.319 15.200 1.00 42.12 236 VAL A N 1
ATOM 1497 C CA . VAL A 1 194 ? 3.123 12.996 16.622 1.00 45.74 236 VAL A CA 1
ATOM 1498 C C . VAL A 1 194 ? 2.988 14.264 17.460 1.00 48.29 236 VAL A C 1
ATOM 1499 O O . VAL A 1 194 ? 3.751 15.215 17.292 1.00 61.42 236 VAL A O 1
ATOM 1503 N N . GLU A 1 195 ? 2.008 14.268 18.357 1.00 54.25 237 GLU A N 1
ATOM 1504 C CA . GLU A 1 195 ? 1.674 15.458 19.133 1.00 67.25 237 GLU A CA 1
ATOM 1505 C C . GLU A 1 195 ? 2.609 15.670 20.323 1.00 63.85 237 GLU A C 1
ATOM 1506 O O . GLU A 1 195 ? 2.463 16.638 21.068 1.00 58.91 237 GLU A O 1
ATOM 1512 N N . ALA A 1 196 ? 3.568 14.766 20.499 1.00 59.34 238 ALA A N 1
ATOM 1513 C CA . ALA A 1 196 ? 4.551 14.895 21.571 1.00 53.68 238 ALA A CA 1
ATOM 1514 C C . ALA A 1 196 ? 5.938 15.170 21.002 1.00 53.34 238 ALA A C 1
ATOM 1515 O O . ALA A 1 196 ? 6.813 15.698 21.687 1.00 49.56 238 ALA A O 1
ATOM 1517 N N . LYS A 1 197 ? 6.129 14.801 19.740 1.00 47.18 239 LYS A N 1
ATOM 1518 C CA . LYS A 1 197 ? 7.389 15.028 19.046 1.00 47.42 239 LYS A CA 1
ATOM 1519 C C . LYS A 1 197 ? 7.111 15.447 17.608 1.00 46.62 239 LYS A C 1
ATOM 1520 O O . LYS A 1 197 ? 7.038 14.602 16.716 1.00 52.02 239 LYS A O 1
ATOM 1526 N N . PRO A 1 198 ? 6.955 16.760 17.380 1.00 58.77 240 PRO A N 1
ATOM 1527 C CA . PRO A 1 198 ? 6.572 17.337 16.084 1.00 56.62 240 PRO A CA 1
ATOM 1528 C C . PRO A 1 198 ? 7.513 16.982 14.933 1.00 63.16 240 PRO A C 1
ATOM 1529 O O . PRO A 1 198 ? 7.167 17.238 13.780 1.00 65.25 240 PRO A O 1
ATOM 1533 N N . SER A 1 199 ? 8.676 16.413 15.236 1.00 51.78 241 SER A N 1
ATOM 1534 C CA . SER A 1 199 ? 9.626 16.031 14.198 1.00 58.88 241 SER A CA 1
ATOM 1535 C C . SER A 1 199 ? 9.378 14.606 13.713 1.00 62.09 241 SER A C 1
ATOM 1536 O O . SER A 1 199 ? 9.914 14.187 12.687 1.00 57.65 241 SER A O 1
ATOM 1539 N N . VAL A 1 200 ? 8.558 13.867 14.453 1.00 54.95 242 VAL A N 1
ATOM 1540 C CA . VAL A 1 200 ? 8.290 12.469 14.141 1.00 54.39 242 VAL A CA 1
ATOM 1541 C C . VAL A 1 200 ? 6.948 12.307 13.427 1.00 52.16 242 VAL A C 1
ATOM 1542 O O . VAL A 1 200 ? 5.932 12.839 13.872 1.00 39.88 242 VAL A O 1
ATOM 1546 N N . TYR A 1 201 ? 6.950 11.568 12.320 1.00 50.66 243 TYR A N 1
ATOM 1547 C CA . TYR A 1 201 ? 5.765 11.459 11.472 1.00 47.89 243 TYR A CA 1
ATOM 1548 C C . TYR A 1 201 ? 5.409 10.020 11.110 1.00 43.62 243 TYR A C 1
ATOM 1549 O O . TYR A 1 201 ? 6.286 9.168 10.963 1.00 37.76 243 TYR A O 1
ATOM 1558 N N . PHE A 1 202 ? 4.112 9.764 10.965 1.00 35.94 244 PHE A N 1
ATOM 1559 C CA . PHE A 1 202 ? 3.630 8.480 10.465 1.00 35.04 244 PHE A CA 1
ATOM 1560 C C . PHE A 1 202 ? 3.599 8.499 8.943 1.00 41.40 244 PHE A C 1
ATOM 1561 O O . PHE A 1 202 ? 2.898 9.314 8.343 1.00 42.90 244 PHE A O 1
ATOM 1569 N N . ILE A 1 203 ? 4.353 7.602 8.319 1.00 37.29 245 ILE A N 1
ATOM 1570 C CA . ILE A 1 203 ? 4.401 7.548 6.865 1.00 38.08 245 ILE A CA 1
ATOM 1571 C C . ILE A 1 203 ? 3.835 6.231 6.353 1.00 34.23 245 ILE A C 1
ATOM 1572 O O . ILE A 1 203 ? 4.017 5.185 6.971 1.00 45.52 245 ILE A O 1
ATOM 1577 N N . LYS A 1 204 ? 3.143 6.295 5.221 1.00 39.68 246 LYS A N 1
ATOM 1578 C CA . LYS A 1 204 ? 2.504 5.124 4.637 1.00 45.58 246 LYS A CA 1
ATOM 1579 C C . LYS A 1 204 ? 2.870 4.977 3.163 1.00 57.92 246 LYS A C 1
ATOM 1580 O O . LYS A 1 204 ? 2.353 5.697 2.307 1.00 70.40 246 LYS A O 1
ATOM 1586 N N . PHE A 1 205 ? 3.770 4.044 2.873 1.00 61.87 247 PHE A N 1
ATOM 1587 C CA . PHE A 1 205 ? 4.199 3.796 1.503 1.00 65.34 247 PHE A CA 1
ATOM 1588 C C . PHE A 1 205 ? 3.224 2.879 0.782 1.00 54.84 247 PHE A C 1
ATOM 1589 O O . PHE A 1 205 ? 2.506 2.106 1.415 1.00 55.85 247 PHE A O 1
ATOM 1597 N N . ASP A 1 206 ? 3.200 2.963 -0.544 1.00 50.09 248 ASP A N 1
ATOM 1598 C CA . ASP A 1 206 ? 2.419 2.027 -1.340 1.00 73.72 248 ASP A CA 1
ATOM 1599 C C . ASP A 1 206 ? 3.126 0.676 -1.374 1.00 82.29 248 ASP A C 1
ATOM 1600 O O . ASP A 1 206 ? 4.316 0.588 -1.061 1.00 77.69 248 ASP A O 1
ATOM 1605 N N . ASP A 1 207 ? 2.387 -0.367 -1.747 1.00 80.06 249 ASP A N 1
ATOM 1606 C CA . ASP A 1 207 ? 2.909 -1.733 -1.779 1.00 74.84 249 ASP A CA 1
ATOM 1607 C C . ASP A 1 207 ? 3.454 -2.142 -0.416 1.00 67.07 249 ASP A C 1
ATOM 1608 O O . ASP A 1 207 ? 4.423 -2.894 -0.319 1.00 77.44 249 ASP A O 1
ATOM 1613 N N . ASP A 1 208 ? 2.820 -1.632 0.633 1.00 62.12 250 ASP A N 1
ATOM 1614 C CA . ASP A 1 208 ? 3.211 -1.941 1.999 1.00 54.41 250 ASP A CA 1
ATOM 1615 C C . ASP A 1 208 ? 2.062 -1.609 2.939 1.00 54.52 250 ASP A C 1
ATOM 1616 O O . ASP A 1 208 ? 1.379 -0.600 2.767 1.00 50.45 250 ASP A O 1
ATOM 1621 N N . PHE A 1 209 ? 1.854 -2.463 3.934 1.00 51.46 251 PHE A N 1
ATOM 1622 C CA . PHE A 1 209 ? 0.778 -2.258 4.893 1.00 49.53 251 PHE A CA 1
ATOM 1623 C C . PHE A 1 209 ? 1.312 -2.039 6.305 1.00 46.29 251 PHE A C 1
ATOM 1624 O O . PHE A 1 209 ? 0.668 -2.405 7.287 1.00 45.63 251 PHE A O 1
ATOM 1632 N N . HIS A 1 210 ? 2.491 -1.436 6.402 1.00 40.91 252 HIS A N 1
ATOM 1633 C CA . HIS A 1 210 ? 3.071 -1.111 7.698 1.00 43.60 252 HIS A CA 1
ATOM 1634 C C . HIS A 1 210 ? 3.151 0.397 7.892 1.00 43.87 252 HIS A C 1
ATOM 1635 O O . HIS A 1 210 ? 3.475 1.135 6.961 1.00 38.16 252 HIS A O 1
ATOM 1642 N N . ILE A 1 211 ? 2.842 0.850 9.102 1.00 30.97 253 ILE A N 1
ATOM 1643 C CA . ILE A 1 211 ? 2.938 2.266 9.423 1.00 31.19 253 ILE A CA 1
ATOM 1644 C C . ILE A 1 211 ? 4.334 2.576 9.941 1.00 32.74 253 ILE A C 1
ATOM 1645 O O . ILE A 1 211 ? 4.686 2.195 11.056 1.00 27.65 253 ILE A O 1
ATOM 1650 N N . TYR A 1 212 ? 5.125 3.262 9.122 1.00 32.86 254 TYR A N 1
ATOM 1651 C CA . TYR A 1 212 ? 6.486 3.629 9.494 1.00 32.98 254 TYR A CA 1
ATOM 1652 C C . TYR A 1 212 ? 6.527 4.920 10.297 1.00 36.53 254 TYR A C 1
ATOM 1653 O O . TYR A 1 212 ? 5.905 5.915 9.930 1.00 47.21 254 TYR A O 1
ATOM 1662 N N . VAL A 1 213 ? 7.279 4.898 11.390 1.00 38.01 255 VAL A N 1
ATOM 1663 C CA . VAL A 1 213 ? 7.409 6.061 12.257 1.00 38.81 255 VAL A CA 1
ATOM 1664 C C . VAL A 1 213 ? 8.785 6.704 12.105 1.00 48.09 255 VAL A C 1
ATOM 1665 O O . VAL A 1 213 ? 9.739 6.316 12.780 1.00 49.77 255 VAL A O 1
ATOM 1669 N N . TYR A 1 214 ? 8.885 7.689 11.218 1.00 51.55 256 TYR A N 1
ATOM 1670 C CA . TYR A 1 214 ? 10.174 8.304 10.908 1.00 56.36 256 TYR A CA 1
ATOM 1671 C C . TYR A 1 214 ? 10.339 9.704 11.498 1.00 48.45 256 TYR A C 1
ATOM 1672 O O . TYR A 1 214 ? 9.373 10.338 11.922 1.00 56.51 256 TYR A O 1
ATOM 1681 N N . ASP A 1 215 ? 11.580 10.178 11.509 1.00 52.89 257 ASP A N 1
ATOM 1682 C CA . ASP A 1 215 ? 11.893 11.514 11.994 1.00 56.51 257 ASP A CA 1
ATOM 1683 C C . ASP A 1 215 ? 12.380 12.384 10.844 1.00 66.51 257 ASP A C 1
ATOM 1684 O O . ASP A 1 215 ? 13.519 12.250 10.390 1.00 54.03 257 ASP A O 1
ATOM 1689 N N . LEU A 1 216 ? 11.514 13.279 10.378 1.00 84.57 258 LEU A N 1
ATOM 1690 C CA . LEU A 1 216 ? 11.820 14.121 9.226 1.00 79.11 258 LEU A CA 1
ATOM 1691 C C . LEU A 1 216 ? 12.322 15.503 9.630 1.00 86.68 258 LEU A C 1
ATOM 1692 O O . LEU A 1 216 ? 11.594 16.293 10.234 1.00 89.92 258 LEU A O 1
ATOM 1697 N N . VAL A 1 217 ? 13.573 15.784 9.284 1.00 96.26 259 VAL A N 1
ATOM 1698 C CA . VAL A 1 217 ? 14.162 17.105 9.463 1.00 104.82 259 VAL A CA 1
ATOM 1699 C C . VAL A 1 217 ? 15.010 17.449 8.240 1.00 114.27 259 VAL A C 1
ATOM 1700 O O . VAL A 1 217 ? 15.551 18.553 8.133 1.00 116.50 259 VAL A O 1
ATOM 1704 N N . LYS A 1 218 ? 15.125 16.478 7.332 1.00 109.55 260 LYS A N 1
ATOM 1705 C CA . LYS A 1 218 ? 15.913 16.585 6.097 1.00 117.55 260 LYS A CA 1
ATOM 1706 C C . LYS A 1 218 ? 17.415 16.810 6.335 1.00 128.64 260 LYS A C 1
ATOM 1707 O O . LYS A 1 218 ? 18.188 16.894 5.377 1.00 125.21 260 LYS A O 1
ATOM 1713 N N . THR A 1 219 ? 17.823 16.900 7.601 1.00 123.94 261 THR A N 1
ATOM 1714 C CA . THR A 1 219 ? 19.234 17.039 7.971 1.00 127.29 261 THR A CA 1
ATOM 1715 C C . THR A 1 219 ? 19.425 16.810 9.472 1.00 129.31 261 THR A C 1
ATOM 1716 O O . THR A 1 219 ? 19.325 17.750 10.265 1.00 128.86 261 THR A O 1
ATOM 1720 N N . SER A 1 220 ? 19.691 15.557 9.844 1.00 126.83 262 SER A N 1
ATOM 1721 C CA . SER A 1 220 ? 19.979 15.161 11.228 1.00 123.80 262 SER A CA 1
ATOM 1722 C C . SER A 1 220 ? 19.044 15.783 12.264 1.00 114.26 262 SER A C 1
ATOM 1723 O O . SER A 1 220 ? 18.877 15.252 13.363 1.00 105.98 262 SER A O 1
ATOM 1726 N N . ALA B 2 1 ? 9.482 -9.927 29.162 1.00 84.20 1 ALA B N 1
ATOM 1727 C CA . ALA B 2 1 ? 8.702 -11.174 29.035 1.00 63.88 1 ALA B CA 1
ATOM 1728 C C . ALA B 2 1 ? 7.945 -11.149 27.711 1.00 72.04 1 ALA B C 1
ATOM 1729 O O . ALA B 2 1 ? 7.419 -12.185 27.318 1.00 76.94 1 ALA B O 1
ATOM 1731 N N . ARG B 2 2 ? 7.920 -10.003 27.038 1.00 68.93 2 ARG B N 1
ATOM 1732 C CA . ARG B 2 2 ? 7.220 -9.905 25.735 1.00 69.94 2 ARG B CA 1
ATOM 1733 C C . ARG B 2 2 ? 8.031 -10.678 24.701 1.00 66.50 2 ARG B C 1
ATOM 1734 O O . ARG B 2 2 ? 9.246 -10.687 24.814 1.00 71.18 2 ARG B O 1
ATOM 1742 N N . THR B 2 3 ? 7.377 -11.039 23.590 1.00 54.48 3 THR B N 1
ATOM 1743 C CA . THR B 2 3 ? 7.994 -11.881 22.531 1.00 61.96 3 THR B CA 1
ATOM 1744 C C . THR B 2 3 ? 7.878 -11.282 21.116 1.00 61.74 3 THR B C 1
ATOM 1745 O O . THR B 2 3 ? 6.764 -10.907 20.639 1.00 57.15 3 THR B O 1
ATOM 1761 N N . GLN B 2 5 ? 8.153 -12.823 18.441 1.00 73.25 5 GLN B N 1
ATOM 1762 C CA . GLN B 2 5 ? 7.349 -13.744 17.602 1.00 73.17 5 GLN B CA 1
ATOM 1763 C C . GLN B 2 5 ? 5.924 -13.207 17.562 1.00 71.35 5 GLN B C 1
ATOM 1764 O O . GLN B 2 5 ? 5.342 -13.119 16.498 1.00 57.82 5 GLN B O 1
ATOM 1770 N N . THR B 2 6 ? 5.399 -12.880 18.728 1.00 66.18 6 THR B N 1
ATOM 1771 C CA . THR B 2 6 ? 4.021 -12.327 18.823 1.00 61.32 6 THR B CA 1
ATOM 1772 C C . THR B 2 6 ? 3.919 -11.055 17.974 1.00 67.27 6 THR B C 1
ATOM 1773 O O . THR B 2 6 ? 2.869 -10.861 17.331 1.00 67.86 6 THR B O 1
ATOM 1777 N N . ALA B 2 7 ? 4.974 -10.232 17.993 1.00 85.83 7 ALA B N 1
ATOM 1778 C CA . ALA B 2 7 ? 4.905 -8.790 17.654 1.00 76.26 7 ALA B CA 1
ATOM 1779 C C . ALA B 2 7 ? 4.208 -8.583 16.304 1.00 69.32 7 ALA B C 1
ATOM 1780 O O . ALA B 2 7 ? 3.222 -7.821 16.263 1.00 67.23 7 ALA B O 1
ATOM 1782 N N . ARG B 2 8 ? 4.719 -9.217 15.244 1.00 66.39 8 ARG B N 1
ATOM 1783 C CA . ARG B 2 8 ? 4.130 -9.068 13.886 1.00 66.44 8 ARG B CA 1
ATOM 1784 C C . ARG B 2 8 ? 3.262 -10.290 13.568 1.00 72.92 8 ARG B C 1
ATOM 1785 O O . ARG B 2 8 ? 3.281 -11.250 14.361 1.00 79.57 8 ARG B O 1
ATOM 1805 N N . SER B 2 10 ? 2.089 -13.608 12.186 1.00 93.39 10 SER B N 1
ATOM 1806 C CA . SER B 2 10 ? 2.947 -14.776 11.889 1.00 100.61 10 SER B CA 1
ATOM 1807 C C . SER B 2 10 ? 2.949 -15.037 10.386 1.00 115.82 10 SER B C 1
ATOM 1808 O O . SER B 2 10 ? 4.038 -15.237 9.832 1.00 122.00 10 SER B O 1
ATOM 1811 N N . THR B 2 11 ? 1.801 -14.984 9.723 1.00 30.00 11 THR B N 1
ATOM 1812 C CA . THR B 2 11 ? 1.918 -15.185 8.261 1.00 30.00 11 THR B CA 1
ATOM 1813 C C . THR B 2 11 ? 2.638 -13.940 7.733 1.00 30.00 11 THR B C 1
ATOM 1814 O O . THR B 2 11 ? 2.157 -12.827 8.016 1.00 30.00 11 THR B O 1
ATOM 1818 N N . GLY B 2 12 ? 3.745 -14.119 7.008 1.00 30.00 12 GLY B N 1
ATOM 1819 C CA . GLY B 2 12 ? 4.487 -12.964 6.472 1.00 30.00 12 GLY B CA 1
ATOM 1820 C C . GLY B 2 12 ? 4.303 -12.863 4.973 1.00 30.00 12 GLY B C 1
ATOM 1821 O O . GLY B 2 12 ? 4.710 -13.798 4.267 1.00 30.00 12 GLY B O 1
ATOM 1822 N N . GLY B 2 13 ? 3.726 -11.752 4.509 1.00 30.00 13 GLY B N 1
ATOM 1823 C CA . GLY B 2 13 ? 3.464 -11.535 3.074 1.00 30.00 13 GLY B CA 1
ATOM 1824 C C . GLY B 2 13 ? 1.979 -11.377 2.799 1.00 30.00 13 GLY B C 1
ATOM 1825 O O . GLY B 2 13 ? 1.206 -11.621 3.735 1.00 30.00 13 GLY B O 1
ATOM 1826 N N . GLY C 1 1 ? 16.269 34.124 17.641 1.00 85.65 43 GLY C N 1
ATOM 1827 C CA . GLY C 1 1 ? 16.780 33.132 16.673 1.00 103.20 43 GLY C CA 1
ATOM 1828 C C . GLY C 1 1 ? 18.120 32.577 17.115 1.00 105.80 43 GLY C C 1
ATOM 1829 O O . GLY C 1 1 ? 18.259 32.291 18.304 1.00 111.19 43 GLY C O 1
ATOM 1830 N N . SER C 1 2 ? 19.058 32.380 16.189 1.00 101.07 44 SER C N 1
ATOM 1831 C CA . SER C 1 2 ? 20.402 31.876 16.580 1.00 114.41 44 SER C CA 1
ATOM 1832 C C . SER C 1 2 ? 21.504 32.598 15.796 1.00 117.71 44 SER C C 1
ATOM 1833 O O . SER C 1 2 ? 21.201 33.125 14.714 1.00 113.05 44 SER C O 1
ATOM 1836 N N . PRO C 1 3 ? 22.759 32.630 16.299 1.00 108.93 45 PRO C N 1
ATOM 1837 C CA . PRO C 1 3 ? 23.836 33.404 15.690 1.00 88.44 45 PRO C CA 1
ATOM 1838 C C . PRO C 1 3 ? 24.432 32.861 14.390 1.00 78.53 45 PRO C C 1
ATOM 1839 O O . PRO C 1 3 ? 24.816 33.622 13.565 1.00 86.55 45 PRO C O 1
ATOM 1843 N N . VAL C 1 4 ? 24.536 31.553 14.252 1.00 75.19 46 VAL C N 1
ATOM 1844 C CA . VAL C 1 4 ? 25.086 31.036 12.999 1.00 79.26 46 VAL C CA 1
ATOM 1845 C C . VAL C 1 4 ? 24.184 29.964 12.381 1.00 82.32 46 VAL C C 1
ATOM 1846 O O . VAL C 1 4 ? 23.702 29.067 13.076 1.00 97.90 46 VAL C O 1
ATOM 1850 N N . SER C 1 5 ? 23.908 30.116 11.089 1.00 67.32 47 SER C N 1
ATOM 1851 C CA . SER C 1 5 ? 22.979 29.178 10.420 1.00 83.56 47 SER C CA 1
ATOM 1852 C C . SER C 1 5 ? 23.665 28.531 9.228 1.00 68.75 47 SER C C 1
ATOM 1853 O O . SER C 1 5 ? 24.705 29.016 8.829 1.00 70.55 47 SER C O 1
ATOM 1856 N N . GLN C 1 6 ? 23.014 27.505 8.674 1.00 70.73 48 GLN C N 1
ATOM 1857 C CA . GLN C 1 6 ? 23.538 26.659 7.577 1.00 66.43 48 GLN C CA 1
ATOM 1858 C C . GLN C 1 6 ? 23.437 27.343 6.225 1.00 58.29 48 GLN C C 1
ATOM 1859 O O . GLN C 1 6 ? 22.793 28.363 6.129 1.00 72.70 48 GLN C O 1
ATOM 1865 N N . PRO C 1 7 ? 24.049 26.755 5.185 1.00 57.91 49 PRO C N 1
ATOM 1866 C CA . PRO C 1 7 ? 24.095 27.330 3.856 1.00 60.05 49 PRO C CA 1
ATOM 1867 C C . PRO C 1 7 ? 22.780 27.558 3.110 1.00 87.45 49 PRO C C 1
ATOM 1868 O O . PRO C 1 7 ? 22.704 28.563 2.464 1.00 89.12 49 PRO C O 1
ATOM 1872 N N . ARG C 1 8 ? 21.813 26.645 3.157 1.00 85.72 50 ARG C N 1
ATOM 1873 C CA . ARG C 1 8 ? 20.581 27.006 2.410 1.00 88.38 50 ARG C CA 1
ATOM 1874 C C . ARG C 1 8 ? 19.972 28.170 3.187 1.00 91.21 50 ARG C C 1
ATOM 1875 O O . ARG C 1 8 ? 19.663 27.981 4.359 1.00 100.40 50 ARG C O 1
ATOM 1883 N N . ARG C 1 9 ? 19.759 29.309 2.537 1.00 86.30 51 ARG C N 1
ATOM 1884 C CA . ARG C 1 9 ? 19.314 30.508 3.293 1.00 79.53 51 ARG C CA 1
ATOM 1885 C C . ARG C 1 9 ? 17.809 30.466 3.540 1.00 80.25 51 ARG C C 1
ATOM 1886 O O . ARG C 1 9 ? 17.053 30.300 2.578 1.00 69.15 51 ARG C O 1
ATOM 1894 N N . ASN C 1 10 ? 17.399 30.649 4.791 1.00 71.14 52 ASN C N 1
ATOM 1895 C CA . ASN C 1 10 ? 15.948 30.613 5.052 1.00 71.07 52 ASN C CA 1
ATOM 1896 C C . ASN C 1 10 ? 15.538 32.076 5.061 1.00 65.45 52 ASN C C 1
ATOM 1897 O O . ASN C 1 10 ? 16.173 32.817 5.786 1.00 84.44 52 ASN C O 1
ATOM 1902 N N . ILE C 1 11 ? 14.540 32.482 4.288 1.00 49.13 53 ILE C N 1
ATOM 1903 C CA . ILE C 1 11 ? 14.191 33.926 4.333 1.00 53.36 53 ILE C CA 1
ATOM 1904 C C . ILE C 1 11 ? 13.223 34.166 5.488 1.00 42.29 53 ILE C C 1
ATOM 1905 O O . ILE C 1 11 ? 12.954 35.298 5.800 1.00 39.25 53 ILE C O 1
ATOM 1910 N N . VAL C 1 12 ? 12.781 33.101 6.133 1.00 49.89 54 VAL C N 1
ATOM 1911 C CA . VAL C 1 12 ? 11.859 33.208 7.252 1.00 52.61 54 VAL C CA 1
ATOM 1912 C C . VAL C 1 12 ? 12.545 33.898 8.421 1.00 43.06 54 VAL C C 1
ATOM 1913 O O . VAL C 1 12 ? 13.615 33.475 8.859 1.00 50.47 54 VAL C O 1
ATOM 1917 N N . GLY C 1 13 ? 11.931 34.965 8.919 1.00 44.34 55 GLY C N 1
ATOM 1918 C CA . GLY C 1 13 ? 12.500 35.718 10.018 1.00 50.03 55 GLY C CA 1
ATOM 1919 C C . GLY C 1 13 ? 13.363 36.853 9.509 1.00 55.27 55 GLY C C 1
ATOM 1920 O O . GLY C 1 13 ? 14.072 37.504 10.278 1.00 74.48 55 GLY C O 1
ATOM 1921 N N . CYS C 1 14 ? 13.307 37.085 8.202 1.00 47.25 56 CYS C N 1
ATOM 1922 C CA . CYS C 1 14 ? 14.070 38.166 7.592 1.00 49.70 56 CYS C CA 1
ATOM 1923 C C . CYS C 1 14 ? 13.152 39.225 6.998 1.00 48.43 56 CYS C C 1
ATOM 1924 O O . CYS C 1 14 ? 12.058 38.917 6.521 1.00 52.26 56 CYS C O 1
ATOM 1927 N N . ARG C 1 15 ? 13.602 40.475 7.040 1.00 49.07 57 ARG C N 1
ATOM 1928 C CA . ARG C 1 15 ? 12.874 41.570 6.417 1.00 40.21 57 ARG C CA 1
ATOM 1929 C C . ARG C 1 15 ? 13.221 41.647 4.937 1.00 42.95 57 ARG C C 1
ATOM 1930 O O . ARG C 1 15 ? 14.394 41.591 4.565 1.00 51.20 57 ARG C O 1
ATOM 1938 N N . ILE C 1 16 ? 12.201 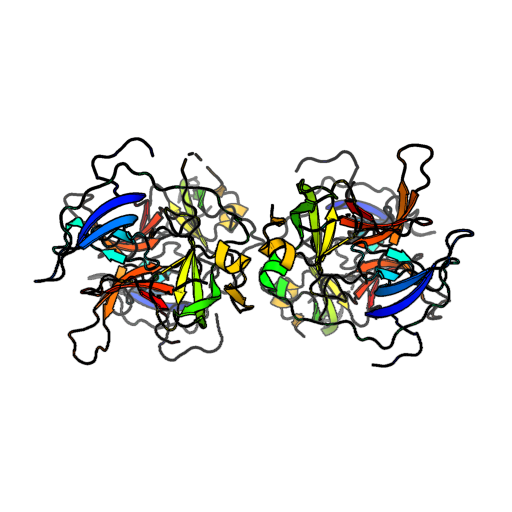41.767 4.093 1.00 34.31 58 ILE C N 1
ATOM 1939 C CA . ILE C 1 16 ? 12.416 41.813 2.652 1.00 43.44 58 ILE C CA 1
ATOM 1940 C C . ILE C 1 16 ? 11.711 42.993 1.998 1.00 48.86 58 ILE C C 1
ATOM 1941 O O . ILE C 1 16 ? 10.759 43.545 2.547 1.00 55.82 58 ILE C O 1
ATOM 1946 N N . GLN C 1 17 ? 12.191 43.374 0.820 1.00 47.03 59 GLN C N 1
ATOM 1947 C CA . GLN C 1 17 ? 11.495 44.347 -0.009 1.00 46.14 59 GLN C CA 1
ATOM 1948 C C . GLN C 1 17 ? 11.486 43.853 -1.450 1.00 52.47 59 GLN C C 1
ATOM 1949 O O . GLN C 1 17 ? 12.432 43.203 -1.897 1.00 55.33 59 GLN C O 1
ATOM 1955 N N . HIS C 1 18 ? 10.408 44.141 -2.170 1.00 56.76 60 HIS C N 1
ATOM 1956 C CA . HIS C 1 18 ? 10.260 43.636 -3.528 1.00 56.26 60 HIS C CA 1
ATOM 1957 C C . HIS C 1 18 ? 9.354 44.515 -4.379 1.00 56.67 60 HIS C C 1
ATOM 1958 O O . HIS C 1 18 ? 8.547 45.287 -3.859 1.00 48.37 60 HIS C O 1
ATOM 1965 N N . GLY C 1 19 ? 9.496 44.390 -5.695 1.00 60.08 61 GLY C N 1
ATOM 1966 C CA . GLY C 1 19 ? 8.652 45.108 -6.630 1.00 62.20 61 GLY C CA 1
ATOM 1967 C C . GLY C 1 19 ? 7.401 44.317 -6.954 1.00 66.31 61 GLY C C 1
ATOM 1968 O O . GLY C 1 19 ? 7.413 43.086 -6.936 1.00 60.55 61 GLY C O 1
ATOM 1969 N N . TRP C 1 20 ? 6.317 45.024 -7.254 1.00 74.51 62 TRP C N 1
ATOM 1970 C CA . TRP C 1 20 ? 5.039 44.373 -7.512 1.00 69.91 62 TRP C CA 1
ATOM 1971 C C . TRP C 1 20 ? 4.259 45.065 -8.622 1.00 71.02 62 TRP C C 1
ATOM 1972 O O . TRP C 1 20 ? 3.782 46.186 -8.452 1.00 75.12 62 TRP C O 1
ATOM 1983 N N . LYS C 1 21 ? 4.133 44.387 -9.758 1.00 77.72 63 LYS C N 1
ATOM 1984 C CA . LYS C 1 21 ? 3.349 44.899 -10.876 1.00 79.46 63 LYS C CA 1
ATOM 1985 C C . LYS C 1 21 ? 2.216 43.935 -11.213 1.00 91.26 63 LYS C C 1
ATOM 1986 O O . LYS C 1 21 ? 2.390 43.009 -12.006 1.00 89.37 63 LYS C O 1
ATOM 1992 N N . GLU C 1 22 ? 1.055 44.155 -10.602 1.00 97.98 64 GLU C N 1
ATOM 1993 C CA . GLU C 1 22 ? -0.097 43.285 -10.812 1.00 99.58 64 GLU C CA 1
ATOM 1994 C C . GLU C 1 22 ? -0.763 43.565 -12.155 1.00 100.13 64 GLU C C 1
ATOM 1995 O O . GLU C 1 22 ? -1.654 44.409 -12.255 1.00 94.52 64 GLU C O 1
ATOM 2001 N N . GLY C 1 23 ? -0.322 42.853 -13.187 1.00 100.46 65 GLY C N 1
ATOM 2002 C CA . GLY C 1 23 ? -0.906 42.981 -14.510 1.00 101.86 65 GLY C CA 1
ATOM 2003 C C . GLY C 1 23 ? -0.293 44.087 -15.349 1.00 109.43 65 GLY C C 1
ATOM 2004 O O . GLY C 1 23 ? 0.888 44.034 -15.699 1.00 104.74 65 GLY C O 1
ATOM 2005 N N . ASN C 1 24 ? -1.101 45.092 -15.673 1.00 115.75 66 ASN C N 1
ATOM 2006 C CA . ASN C 1 24 ? -0.663 46.193 -16.525 1.00 117.50 66 ASN C CA 1
ATOM 2007 C C . ASN C 1 24 ? -0.875 47.560 -15.881 1.00 101.26 66 ASN C C 1
ATOM 2008 O O . ASN C 1 24 ? -1.749 48.322 -16.292 1.00 93.88 66 ASN C O 1
ATOM 2013 N N . GLY C 1 25 ? -0.067 47.865 -14.872 1.00 97.90 67 GLY C N 1
ATOM 2014 C CA . GLY C 1 25 ? -0.136 49.149 -14.202 1.00 95.45 67 GLY C CA 1
ATOM 2015 C C . GLY C 1 25 ? 1.248 49.645 -13.835 1.00 107.74 67 GLY C C 1
ATOM 2016 O O . GLY C 1 25 ? 2.234 49.261 -14.465 1.00 100.36 67 GLY C O 1
ATOM 2017 N N . PRO C 1 26 ? 1.333 50.501 -12.808 1.00 107.09 68 PRO C N 1
ATOM 2018 C CA . PRO C 1 26 ? 2.624 51.006 -12.337 1.00 102.06 68 PRO C CA 1
ATOM 2019 C C . PRO C 1 26 ? 3.272 50.072 -11.316 1.00 94.91 68 PRO C C 1
ATOM 2020 O O . PRO C 1 26 ? 2.581 49.512 -10.464 1.00 88.98 68 PRO C O 1
ATOM 2024 N N . VAL C 1 27 ? 4.587 49.903 -11.412 1.00 85.08 69 VAL C N 1
ATOM 2025 C CA . VAL C 1 27 ? 5.312 49.032 -10.494 1.00 73.02 69 VAL C CA 1
ATOM 2026 C C . VAL C 1 27 ? 5.466 49.697 -9.132 1.00 70.97 69 VAL C C 1
ATOM 2027 O O . VAL C 1 27 ? 5.854 50.862 -9.042 1.00 75.42 69 VAL C O 1
ATOM 2031 N N . THR C 1 28 ? 5.160 48.955 -8.073 1.00 67.04 70 THR C N 1
ATOM 2032 C CA . THR C 1 28 ? 5.218 49.498 -6.721 1.00 66.66 70 THR C CA 1
ATOM 2033 C C . THR C 1 28 ? 6.249 48.774 -5.862 1.00 63.10 70 THR C C 1
ATOM 2034 O O . THR C 1 28 ? 6.491 47.580 -6.038 1.00 65.33 70 THR C O 1
ATOM 2038 N N . GLN C 1 29 ? 6.847 49.510 -4.929 1.00 64.37 71 GLN C N 1
ATOM 2039 C CA . GLN C 1 29 ? 7.845 48.957 -4.020 1.00 55.96 71 GLN C CA 1
ATOM 2040 C C . GLN C 1 29 ? 7.234 48.625 -2.663 1.00 59.16 71 GLN C C 1
ATOM 2041 O O . GLN C 1 29 ? 6.693 49.499 -1.983 1.00 62.72 71 GLN C O 1
ATOM 2047 N N . TRP C 1 30 ? 7.324 47.357 -2.275 1.00 61.49 72 TRP C N 1
ATOM 2048 C CA . TRP C 1 30 ? 6.780 46.904 -1.000 1.00 50.42 72 TRP C CA 1
ATOM 2049 C C . TRP C 1 30 ? 7.885 46.453 -0.061 1.00 44.08 72 TRP C C 1
ATOM 2050 O O . TRP C 1 30 ? 8.988 46.147 -0.499 1.00 51.69 72 TRP C O 1
ATOM 2061 N N . LYS C 1 31 ? 7.577 46.412 1.230 1.00 41.13 73 LYS C N 1
ATOM 2062 C CA . LYS C 1 31 ? 8.538 45.991 2.243 1.00 48.18 73 LYS C CA 1
ATOM 2063 C C . LYS C 1 31 ? 7.819 45.430 3.464 1.00 50.38 73 LYS C C 1
ATOM 2064 O O . LYS C 1 31 ? 6.794 45.962 3.889 1.00 57.02 73 LYS C O 1
ATOM 2070 N N . GLY C 1 32 ? 8.356 44.353 4.026 1.00 38.17 74 GLY C N 1
ATOM 2071 C CA . GLY C 1 32 ? 7.737 43.733 5.181 1.00 46.21 74 GLY C CA 1
ATOM 2072 C C . GLY C 1 32 ? 8.574 42.670 5.862 1.00 43.13 74 GLY C C 1
ATOM 2073 O O . GLY C 1 32 ? 9.800 42.671 5.773 1.00 48.03 74 GLY C O 1
ATOM 2074 N N . THR C 1 33 ? 7.899 41.753 6.545 1.00 44.57 75 THR C N 1
ATOM 2075 C CA . THR C 1 33 ? 8.568 40.719 7.321 1.00 42.59 75 THR C CA 1
ATOM 2076 C C . THR C 1 33 ? 8.068 39.332 6.944 1.00 45.91 75 THR C C 1
ATOM 2077 O O . THR C 1 33 ? 6.863 39.086 6.937 1.00 41.94 75 THR C O 1
ATOM 2081 N N . VAL C 1 34 ? 8.995 38.431 6.628 1.00 47.15 76 VAL C N 1
ATOM 2082 C CA . VAL C 1 34 ? 8.647 37.042 6.342 1.00 42.25 76 VAL C CA 1
ATOM 2083 C C . VAL C 1 34 ? 8.436 36.282 7.646 1.00 36.39 76 VAL C C 1
ATOM 2084 O O . VAL C 1 34 ? 9.329 36.218 8.487 1.00 39.72 76 VAL C O 1
ATOM 2088 N N . LEU C 1 35 ? 7.250 35.707 7.808 1.00 38.79 77 LEU C N 1
ATOM 2089 C CA . LEU C 1 35 ? 6.877 35.068 9.064 1.00 45.66 77 LEU C CA 1
ATOM 2090 C C . LEU C 1 35 ? 7.092 33.561 9.065 1.00 50.82 77 LEU C C 1
ATOM 2091 O O . LEU C 1 35 ? 7.537 32.992 10.061 1.00 56.52 77 LEU C O 1
ATOM 2096 N N . ASP C 1 36 ? 6.765 32.913 7.953 1.00 43.67 78 ASP C N 1
ATOM 2097 C CA . ASP C 1 36 ? 6.732 31.459 7.931 1.00 31.55 78 ASP C CA 1
ATOM 2098 C C . ASP C 1 36 ? 6.871 30.889 6.525 1.00 40.45 78 ASP C C 1
ATOM 2099 O O . ASP C 1 36 ? 6.689 31.595 5.533 1.00 34.52 78 ASP C O 1
ATOM 2104 N N . GLN C 1 37 ? 7.199 29.603 6.454 1.00 38.51 79 GLN C N 1
ATOM 2105 C CA . GLN C 1 37 ? 7.246 28.881 5.191 1.00 38.59 79 GLN C CA 1
ATOM 2106 C C . GLN C 1 37 ? 6.443 27.593 5.309 1.00 41.99 79 GLN C C 1
ATOM 2107 O O . GLN C 1 37 ? 6.627 26.822 6.251 1.00 43.77 79 GLN C O 1
ATOM 2113 N N . VAL C 1 38 ? 5.553 27.362 4.352 1.00 45.99 80 VAL C N 1
ATOM 2114 C CA . VAL C 1 38 ? 4.684 26.195 4.394 1.00 56.99 80 VAL C CA 1
ATOM 2115 C C . VAL C 1 38 ? 5.393 24.972 3.816 1.00 55.63 80 VAL C C 1
ATOM 2116 O O . VAL C 1 38 ? 5.870 25.008 2.685 1.00 56.61 80 VAL C O 1
ATOM 2120 N N . PRO C 1 39 ? 5.474 23.888 4.605 1.00 59.61 81 PRO C N 1
ATOM 2121 C CA . PRO C 1 39 ? 6.174 22.653 4.226 1.00 57.61 81 PRO C CA 1
ATOM 2122 C C . PRO C 1 39 ? 5.512 21.887 3.078 1.00 69.51 81 PRO C C 1
ATOM 2123 O O . PRO C 1 39 ? 6.213 21.442 2.169 1.00 77.60 81 PRO C O 1
ATOM 2127 N N . VAL C 1 40 ? 4.189 21.739 3.119 1.00 63.40 82 VAL C N 1
ATOM 2128 C CA . VAL C 1 40 ? 3.469 20.971 2.103 1.00 62.21 82 VAL C CA 1
ATOM 2129 C C . VAL C 1 40 ? 3.572 21.619 0.723 1.00 72.55 82 VAL C C 1
ATOM 2130 O O . VAL C 1 40 ? 3.255 20.998 -0.292 1.00 66.97 82 VAL C O 1
ATOM 2134 N N . ASN C 1 41 ? 4.007 22.875 0.701 1.00 75.19 83 ASN C N 1
ATOM 2135 C CA . ASN C 1 41 ? 4.338 23.571 -0.534 1.00 63.09 83 ASN C CA 1
ATOM 2136 C C . ASN C 1 41 ? 5.449 24.573 -0.249 1.00 65.32 83 ASN C C 1
ATOM 2137 O O . ASN C 1 41 ? 5.179 25.748 -0.002 1.00 68.43 83 ASN C O 1
ATOM 2142 N N . PRO C 1 42 ? 6.709 24.106 -0.284 1.00 76.87 84 PRO C N 1
ATOM 2143 C CA . PRO C 1 42 ? 7.895 24.865 0.138 1.00 76.27 84 PRO C CA 1
ATOM 2144 C C . PRO C 1 42 ? 8.154 26.136 -0.671 1.00 70.02 84 PRO C C 1
ATOM 2145 O O . PRO C 1 42 ? 9.133 26.837 -0.412 1.00 73.42 84 PRO C O 1
ATOM 2149 N N . SER C 1 43 ? 7.290 26.424 -1.637 1.00 59.17 85 SER C N 1
ATOM 2150 C CA . SER C 1 43 ? 7.407 27.641 -2.423 1.00 67.29 85 SER C CA 1
ATOM 2151 C C . SER C 1 43 ? 6.318 28.642 -2.045 1.00 63.35 85 SER C C 1
ATOM 2152 O O . SER C 1 43 ? 5.879 29.431 -2.876 1.00 68.72 85 SER C O 1
ATOM 2155 N N . LEU C 1 44 ? 5.886 28.605 -0.788 1.00 51.40 86 LEU C N 1
ATOM 2156 C CA . LEU C 1 44 ? 4.857 29.523 -0.308 1.00 43.34 86 LEU C CA 1
ATOM 2157 C C . LEU C 1 44 ? 5.217 30.097 1.060 1.00 46.19 86 LEU C C 1
ATOM 2158 O O . LEU C 1 44 ? 5.209 29.381 2.063 1.00 37.14 86 LEU C O 1
ATOM 2163 N N . TYR C 1 45 ? 5.528 31.390 1.096 1.00 41.86 87 TYR C N 1
ATOM 2164 C CA . TYR C 1 45 ? 5.882 32.060 2.342 1.00 33.88 87 TYR C CA 1
ATOM 2165 C C . TYR C 1 45 ? 4.737 32.942 2.833 1.00 33.84 87 TYR C C 1
ATOM 2166 O O . TYR C 1 45 ? 3.954 33.456 2.036 1.00 34.19 87 TYR C O 1
ATOM 2175 N N . LEU C 1 46 ? 4.643 33.107 4.149 1.00 32.19 88 LEU C N 1
ATOM 2176 C CA . LEU C 1 46 ? 3.654 33.999 4.743 1.00 30.48 88 LEU C CA 1
ATOM 2177 C C . LEU C 1 46 ? 4.312 35.322 5.120 1.00 44.89 88 LEU C C 1
ATOM 2178 O O . LEU C 1 46 ? 5.232 35.359 5.938 1.00 43.46 88 LEU C O 1
ATOM 2183 N N . ILE C 1 47 ? 3.831 36.408 4.522 1.00 55.25 89 ILE C N 1
ATOM 2184 C CA . ILE C 1 47 ? 4.479 37.709 4.657 1.00 45.77 89 ILE C CA 1
ATOM 2185 C C . ILE C 1 47 ? 3.604 38.742 5.366 1.00 34.53 89 ILE C C 1
ATOM 2186 O O . ILE C 1 47 ? 2.416 38.874 5.077 1.00 38.30 89 ILE C O 1
ATOM 2191 N N . LYS C 1 48 ? 4.207 39.468 6.299 1.00 43.90 90 LYS C N 1
ATOM 2192 C CA . LYS C 1 48 ? 3.550 40.580 6.974 1.00 41.63 90 LYS C CA 1
ATOM 2193 C C . LYS C 1 48 ? 4.084 41.897 6.427 1.00 43.88 90 LYS C C 1
ATOM 2194 O O . LYS C 1 48 ? 5.290 42.135 6.457 1.00 57.36 90 LYS C O 1
ATOM 2200 N N . TYR C 1 49 ? 3.196 42.748 5.923 1.00 43.75 91 TYR C N 1
ATOM 2201 C CA . TYR C 1 49 ? 3.628 44.005 5.322 1.00 40.51 91 TYR C CA 1
ATOM 2202 C C . TYR C 1 49 ? 3.509 45.162 6.303 1.00 45.12 91 TYR C C 1
ATOM 2203 O O . TYR C 1 49 ? 2.677 45.140 7.209 1.00 32.14 91 TYR C O 1
ATOM 2212 N N . ASP C 1 50 ? 4.363 46.163 6.119 1.00 56.42 92 ASP C N 1
ATOM 2213 C CA . ASP C 1 50 ? 4.441 47.301 7.029 1.00 53.90 92 ASP C CA 1
ATOM 2214 C C . ASP C 1 50 ? 3.183 48.159 6.994 1.00 54.81 92 ASP C C 1
ATOM 2215 O O . ASP C 1 50 ? 2.654 48.463 5.923 1.00 56.98 92 ASP C O 1
ATOM 2220 N N . GLY C 1 51 ? 2.710 48.546 8.175 1.00 67.35 93 GLY C N 1
ATOM 2221 C CA . GLY C 1 51 ? 1.536 49.391 8.292 1.00 73.77 93 GLY C CA 1
ATOM 2222 C C . GLY C 1 51 ? 0.242 48.620 8.123 1.00 64.31 93 GLY C C 1
ATOM 2223 O O . GLY C 1 51 ? -0.819 49.056 8.568 1.00 72.46 93 GLY C O 1
ATOM 2224 N N . PHE C 1 52 ? 0.335 47.463 7.477 1.00 55.71 94 PHE C N 1
ATOM 2225 C CA . PHE C 1 52 ? -0.832 46.643 7.202 1.00 49.78 94 PHE C CA 1
ATOM 2226 C C . PHE C 1 52 ? -0.848 45.419 8.101 1.00 53.47 94 PHE C C 1
ATOM 2227 O O . PHE C 1 52 ? 0.198 44.936 8.527 1.00 66.84 94 PHE C O 1
ATOM 2235 N N . ASP C 1 53 ? -2.046 45.006 8.498 1.00 51.14 95 ASP C N 1
ATOM 2236 C CA . ASP C 1 53 ? -2.213 43.932 9.506 1.00 50.13 95 ASP C CA 1
ATOM 2237 C C . ASP C 1 53 ? -2.600 42.615 8.854 1.00 54.89 95 ASP C C 1
ATOM 2238 O O . ASP C 1 53 ? -2.642 41.614 9.545 1.00 47.43 95 ASP C O 1
ATOM 2243 N N . CYS C 1 54 ? -2.944 42.655 7.583 1.00 59.63 96 CYS C N 1
ATOM 2244 C CA . CYS C 1 54 ? -3.329 41.422 6.868 1.00 44.44 96 CYS C CA 1
ATOM 2245 C C . CYS C 1 54 ? -2.087 40.595 6.574 1.00 41.19 96 CYS C C 1
ATOM 2246 O O . CYS C 1 54 ? -1.079 41.178 6.197 1.00 48.42 96 CYS C O 1
ATOM 2249 N N . VAL C 1 55 ? -2.210 39.278 6.673 1.00 34.68 97 VAL C N 1
ATOM 2250 C CA . VAL C 1 55 ? -1.092 38.342 6.392 1.00 28.60 97 VAL C CA 1
ATOM 2251 C C . VAL C 1 55 ? -1.291 37.853 4.968 1.00 38.20 97 VAL C C 1
ATOM 2252 O O . VAL C 1 55 ? -2.357 37.351 4.693 1.00 52.68 97 VAL C O 1
ATOM 2256 N N . TYR C 1 56 ? -0.272 37.956 4.128 1.00 33.27 98 TYR C N 1
ATOM 2257 C CA . TYR C 1 56 ? -0.388 37.561 2.706 1.00 36.98 98 TYR C CA 1
ATOM 2258 C C . TYR C 1 56 ? 0.470 36.331 2.462 1.00 46.52 98 TYR C C 1
ATOM 2259 O O . TYR C 1 56 ? 1.470 36.185 3.127 1.00 44.70 98 TYR C O 1
ATOM 2268 N N . GLY C 1 57 ? 0.043 35.480 1.537 1.00 47.92 99 GLY C N 1
ATOM 2269 C CA . GLY C 1 57 ? 0.796 34.271 1.176 1.00 42.89 99 GLY C CA 1
ATOM 2270 C C . GLY C 1 57 ? 1.143 34.281 -0.294 1.00 51.64 99 GLY C C 1
ATOM 2271 O O . GLY C 1 57 ? 0.240 34.148 -1.107 1.00 49.27 99 GLY C O 1
ATOM 2272 N N . LEU C 1 58 ? 2.423 34.440 -0.615 1.00 60.04 100 LEU C N 1
ATOM 2273 C CA . LEU C 1 58 ? 2.843 34.492 -2.009 1.00 64.90 100 LEU C CA 1
ATOM 2274 C C . LEU C 1 58 ? 3.956 33.496 -2.308 1.00 62.23 100 LEU C C 1
ATOM 2275 O O . LEU C 1 58 ? 4.672 33.054 -1.408 1.00 47.22 100 LEU C O 1
ATOM 2280 N N . GLU C 1 59 ? 4.090 33.146 -3.583 1.00 60.99 101 GLU C N 1
ATOM 2281 C CA . GLU C 1 59 ? 5.191 32.314 -4.040 1.00 52.72 101 GLU C CA 1
ATOM 2282 C C . GLU C 1 59 ? 6.315 33.225 -4.531 1.00 65.37 101 GLU C C 1
ATOM 2283 O O . GLU C 1 59 ? 6.525 33.387 -5.733 1.00 67.29 101 GLU C O 1
ATOM 2289 N N . LEU C 1 60 ? 7.033 33.805 -3.572 1.00 58.71 102 LEU C N 1
ATOM 2290 C CA . LEU C 1 60 ? 7.980 34.898 -3.803 1.00 44.42 102 LEU C CA 1
ATOM 2291 C C . LEU C 1 60 ? 9.012 34.663 -4.910 1.00 69.83 102 LEU C C 1
ATOM 2292 O O . LEU C 1 60 ? 9.478 35.616 -5.536 1.00 68.24 102 LEU C O 1
ATOM 2297 N N . ASN C 1 61 ? 9.368 33.405 -5.155 1.00 57.36 103 ASN C N 1
ATOM 2298 C CA . ASN C 1 61 ? 10.378 33.091 -6.163 1.00 58.21 103 ASN C CA 1
ATOM 2299 C C . ASN C 1 61 ? 9.784 32.638 -7.496 1.00 59.08 103 ASN C C 1
ATOM 2300 O O . ASN C 1 61 ? 10.419 32.769 -8.543 1.00 53.17 103 ASN C O 1
ATOM 2305 N N . LYS C 1 62 ? 8.566 32.109 -7.454 1.00 70.41 104 LYS C N 1
ATOM 2306 C CA . LYS C 1 62 ? 7.931 31.562 -8.650 1.00 82.59 104 LYS C CA 1
ATOM 2307 C C . LYS C 1 62 ? 6.844 32.481 -9.210 1.00 81.75 104 LYS C C 1
ATOM 2308 O O . LYS C 1 62 ? 6.442 32.335 -10.366 1.00 84.89 104 LYS C O 1
ATOM 2314 N N . ASP C 1 63 ? 6.366 33.419 -8.396 1.00 71.41 105 ASP C N 1
ATOM 2315 C CA . ASP C 1 63 ? 5.331 34.352 -8.838 1.00 64.44 105 ASP C CA 1
ATOM 2316 C C . ASP C 1 63 ? 5.926 35.395 -9.786 1.00 76.62 105 ASP C C 1
ATOM 2317 O O . ASP C 1 63 ? 6.906 36.062 -9.451 1.00 84.17 105 ASP C O 1
ATOM 2322 N N . GLU C 1 64 ? 5.329 35.530 -10.967 1.00 75.82 106 GLU C N 1
ATOM 2323 C CA . GLU C 1 64 ? 5.835 36.453 -11.979 1.00 72.40 106 GLU C CA 1
ATOM 2324 C C . GLU C 1 64 ? 5.209 37.841 -11.856 1.00 66.36 106 GLU C C 1
ATOM 2325 O O . GLU C 1 64 ? 5.250 38.636 -12.795 1.00 73.94 106 GLU C O 1
ATOM 2331 N N . ARG C 1 65 ? 4.626 38.124 -10.696 1.00 61.34 107 ARG C N 1
ATOM 2332 C CA . ARG C 1 65 ? 4.164 39.470 -10.382 1.00 64.00 107 ARG C CA 1
ATOM 2333 C C . ARG C 1 65 ? 5.164 40.128 -9.442 1.00 59.73 107 ARG C C 1
ATOM 2334 O O . ARG C 1 65 ? 5.151 41.343 -9.243 1.00 62.29 107 ARG C O 1
ATOM 2342 N N . VAL C 1 66 ? 6.034 39.302 -8.869 1.00 56.41 108 VAL C N 1
ATOM 2343 C CA . VAL C 1 66 ? 7.098 39.770 -7.991 1.00 60.16 108 VAL C CA 1
ATOM 2344 C C . VAL C 1 66 ? 8.392 39.950 -8.775 1.00 63.97 108 VAL C C 1
ATOM 2345 O O . VAL C 1 66 ? 8.888 39.006 -9.392 1.00 71.23 108 VAL C O 1
ATOM 2349 N N . SER C 1 67 ? 8.977 41.141 -8.660 1.00 71.89 109 SER C N 1
ATOM 2350 C CA . SER C 1 67 ? 10.234 41.472 -9.373 1.00 82.03 109 SER C CA 1
ATOM 2351 C C . SER C 1 67 ? 11.240 42.098 -8.406 1.00 80.44 109 SER C C 1
ATOM 2352 O O . SER C 1 67 ? 10.811 42.838 -7.519 1.00 74.28 109 SER C O 1
ATOM 2355 N N . ALA C 1 68 ? 12.529 41.833 -8.625 1.00 73.78 110 ALA C N 1
ATOM 2356 C CA . ALA C 1 68 ? 13.630 42.412 -7.822 1.00 86.44 110 ALA C CA 1
ATOM 2357 C C . ALA C 1 68 ? 13.479 42.158 -6.326 1.00 81.76 110 ALA C C 1
ATOM 2358 O O . ALA C 1 68 ? 13.476 43.132 -5.582 1.00 61.83 110 ALA C O 1
ATOM 2360 N N . LEU C 1 69 ? 13.341 40.897 -5.921 1.00 86.24 111 LEU C N 1
ATOM 2361 C CA . LEU C 1 69 ? 13.242 40.544 -4.483 1.00 73.46 111 LEU C CA 1
ATOM 2362 C C . LEU C 1 69 ? 14.612 40.680 -3.814 1.00 71.06 111 LEU C C 1
ATOM 2363 O O . LEU C 1 69 ? 15.480 39.875 -4.116 1.00 83.64 111 LEU C O 1
ATOM 2368 N N . GLU C 1 70 ? 14.776 41.673 -2.944 1.00 58.04 112 GLU C N 1
ATOM 2369 C CA . GLU C 1 70 ? 15.997 41.930 -2.190 1.00 74.26 112 GLU C CA 1
ATOM 2370 C C . GLU C 1 70 ? 15.728 41.775 -0.692 1.00 71.55 112 GLU C C 1
ATOM 2371 O O . GLU C 1 70 ? 14.721 42.268 -0.181 1.00 71.37 112 GLU C O 1
ATOM 2377 N N . VAL C 1 71 ? 16.619 41.074 0.003 1.00 72.34 113 VAL C N 1
ATOM 2378 C CA . VAL C 1 71 ? 16.452 40.836 1.433 1.00 64.40 113 VAL C CA 1
ATOM 2379 C C . VAL C 1 71 ? 17.188 41.890 2.252 1.00 66.66 113 VAL C C 1
ATOM 2380 O O . VAL C 1 71 ? 18.417 41.886 2.327 1.00 59.83 113 VAL C O 1
ATOM 2384 N N . LEU C 1 72 ? 16.424 42.790 2.863 1.00 69.66 114 LEU C N 1
ATOM 2385 C CA . LEU C 1 72 ? 16.987 43.891 3.638 1.00 65.27 114 LEU C CA 1
ATOM 2386 C C . LEU C 1 72 ? 17.811 43.389 4.817 1.00 73.17 114 LEU C C 1
ATOM 2387 O O . LEU C 1 72 ? 17.417 42.443 5.500 1.00 79.74 114 LEU C O 1
ATOM 2392 N N . PRO C 1 73 ? 18.962 44.031 5.062 1.00 77.69 115 PRO C N 1
ATOM 2393 C CA . PRO C 1 73 ? 19.841 43.661 6.173 1.00 78.92 115 PRO C CA 1
ATOM 2394 C C . PRO C 1 73 ? 19.284 44.125 7.515 1.00 77.70 115 PRO C C 1
ATOM 2395 O O . PRO C 1 73 ? 19.876 43.835 8.556 1.00 82.93 115 PRO C O 1
ATOM 2399 N N . ASP C 1 74 ? 18.165 44.847 7.481 1.00 74.13 116 ASP C N 1
ATOM 2400 C CA . ASP C 1 74 ? 17.472 45.247 8.699 1.00 72.19 116 ASP C CA 1
ATOM 2401 C C . ASP C 1 74 ? 17.033 44.012 9.471 1.00 72.92 116 ASP C C 1
ATOM 2402 O O . ASP C 1 74 ? 16.510 43.062 8.883 1.00 74.58 116 ASP C O 1
ATOM 2407 N N . ARG C 1 75 ? 17.242 44.023 10.783 1.00 61.72 117 ARG C N 1
ATOM 2408 C CA . ARG C 1 75 ? 16.762 42.932 11.619 1.00 78.08 117 ARG C CA 1
ATOM 2409 C C . ARG C 1 75 ? 15.329 43.200 12.060 1.00 79.51 117 ARG C C 1
ATOM 2410 O O . ARG C 1 75 ? 14.946 44.348 12.281 1.00 78.03 117 ARG C O 1
ATOM 2418 N N . VAL C 1 76 ? 14.538 42.136 12.175 1.00 90.72 118 VAL C N 1
ATOM 2419 C CA . VAL C 1 76 ? 13.137 42.265 12.563 1.00 88.33 118 VAL C CA 1
ATOM 2420 C C . VAL C 1 76 ? 13.022 42.905 13.941 1.00 88.83 118 VAL C C 1
ATOM 2421 O O . VAL C 1 76 ? 13.929 42.786 14.766 1.00 85.64 118 VAL C O 1
ATOM 2425 N N . ALA C 1 77 ? 11.977 43.697 14.139 1.00 87.88 119 ALA C N 1
ATOM 2426 C CA . ALA C 1 77 ? 11.827 44.384 15.435 1.00 74.99 119 ALA C CA 1
ATOM 2427 C C . ALA C 1 77 ? 11.789 43.335 16.540 1.00 92.64 119 ALA C C 1
ATOM 2428 O O . ALA C 1 77 ? 10.925 42.449 16.494 1.00 96.31 119 ALA C O 1
ATOM 2430 N N . THR C 1 78 ? 12.707 43.439 17.493 1.00 96.22 120 THR C N 1
ATOM 2431 C CA . THR C 1 78 ? 12.760 42.480 18.618 1.00 103.45 120 THR C CA 1
ATOM 2432 C C . THR C 1 78 ? 11.972 43.088 19.771 1.00 99.76 120 THR C C 1
ATOM 2433 O O . THR C 1 78 ? 12.340 44.185 20.186 1.00 101.66 120 THR C O 1
ATOM 2437 N N . SER C 1 79 ? 10.928 42.417 20.254 1.00 93.37 121 SER C N 1
ATOM 2438 C CA . SER C 1 79 ? 10.165 42.998 21.388 1.00 99.30 121 SER C CA 1
ATOM 2439 C C . SER C 1 79 ? 9.433 41.910 22.168 1.00 119.96 121 SER C C 1
ATOM 2440 O O . SER C 1 79 ? 9.336 40.793 21.655 1.00 115.33 121 SER C O 1
ATOM 2443 N N . ARG C 1 80 ? 8.932 42.262 23.356 1.00 126.04 122 ARG C N 1
ATOM 2444 C CA . ARG C 1 80 ? 8.190 41.328 24.245 1.00 130.41 122 ARG C CA 1
ATOM 2445 C C . ARG C 1 80 ? 6.937 42.034 24.772 1.00 136.88 122 ARG C C 1
ATOM 2446 O O . ARG C 1 80 ? 7.042 43.203 25.181 1.00 125.86 122 ARG C O 1
ATOM 2454 N N . ILE C 1 81 ? 5.814 41.314 24.795 1.00 131.05 123 ILE C N 1
ATOM 2455 C CA . ILE C 1 81 ? 4.474 41.847 25.186 1.00 134.68 123 ILE C CA 1
ATOM 2456 C C . ILE C 1 81 ? 4.406 42.109 26.686 1.00 133.68 123 ILE C C 1
ATOM 2457 O O . ILE C 1 81 ? 5.193 41.519 27.427 1.00 141.88 123 ILE C O 1
ATOM 2462 N N . SER C 1 82 ? 3.511 43.006 27.093 1.00 30.00 124 SER C N 1
ATOM 2463 C CA . SER C 1 82 ? 3.479 43.508 28.488 1.00 30.00 124 SER C CA 1
ATOM 2464 C C . SER C 1 82 ? 2.794 42.576 29.485 1.00 30.00 124 SER C C 1
ATOM 2465 O O . SER C 1 82 ? 1.551 42.495 29.471 1.00 30.00 124 SER C O 1
ATOM 2468 N N . ASP C 1 83 ? 3.616 41.853 30.256 1.00 127.21 125 ASP C N 1
ATOM 2469 C CA . ASP C 1 83 ? 3.193 40.963 31.376 1.00 129.24 125 ASP C CA 1
ATOM 2470 C C . ASP C 1 83 ? 2.005 40.109 30.942 1.00 123.95 125 ASP C C 1
ATOM 2471 O O . ASP C 1 83 ? 1.011 40.081 31.685 1.00 122.91 125 ASP C O 1
ATOM 2476 N N . ALA C 1 84 ? 2.101 39.424 29.807 1.00 30.00 126 ALA C N 1
ATOM 2477 C CA . ALA C 1 84 ? 0.865 38.725 29.428 1.00 30.00 126 ALA C CA 1
ATOM 2478 C C . ALA C 1 84 ? 0.795 37.300 29.938 1.00 30.00 126 ALA C C 1
ATOM 2479 O O . ALA C 1 84 ? 1.579 36.429 29.557 1.00 30.00 126 ALA C O 1
ATOM 2481 N N . HIS C 1 85 ? -0.169 37.168 30.818 1.00 99.62 127 HIS C N 1
ATOM 2482 C CA . HIS C 1 85 ? -0.698 35.896 31.309 1.00 101.07 127 HIS C CA 1
ATOM 2483 C C . HIS C 1 85 ? -1.971 35.922 30.489 1.00 109.37 127 HIS C C 1
ATOM 2484 O O . HIS C 1 85 ? -2.846 35.101 30.742 1.00 113.07 127 HIS C O 1
ATOM 2491 N N . LEU C 1 86 ? -2.064 36.882 29.547 1.00 110.07 128 LEU C N 1
ATOM 2492 C CA . LEU C 1 86 ? -3.384 36.882 28.869 1.00 101.89 128 LEU C CA 1
ATOM 2493 C C . LEU C 1 86 ? -3.297 35.823 27.768 1.00 104.09 128 LEU C C 1
ATOM 2494 O O . LEU C 1 86 ? -4.262 35.064 27.562 1.00 110.53 128 LEU C O 1
ATOM 2499 N N . ALA C 1 87 ? -2.102 35.704 27.185 1.00 92.92 129 ALA C N 1
ATOM 2500 C CA . ALA C 1 87 ? -1.755 34.658 26.213 1.00 88.98 129 ALA C CA 1
ATOM 2501 C C . ALA C 1 87 ? -1.868 33.383 27.046 1.00 101.66 129 ALA C C 1
ATOM 2502 O O . ALA C 1 87 ? -1.307 33.377 28.156 1.00 106.29 129 ALA C O 1
ATOM 2504 N N . ASP C 1 88 ? -2.559 32.372 26.512 1.00 110.11 130 ASP C N 1
ATOM 2505 C CA . ASP C 1 88 ? -2.903 31.072 27.160 1.00 115.31 130 ASP C CA 1
ATOM 2506 C C . ASP C 1 88 ? -4.117 31.285 28.074 1.00 108.19 130 ASP C C 1
ATOM 2507 O O . ASP C 1 88 ? -4.322 30.484 29.006 1.00 109.31 130 ASP C O 1
ATOM 2512 N N . THR C 1 89 ? -4.841 32.382 27.837 1.00 104.81 131 THR C N 1
ATOM 2513 C CA . THR C 1 89 ? -6.092 32.714 28.560 1.00 105.47 131 THR C CA 1
ATOM 2514 C C . THR C 1 89 ? -7.060 33.269 27.526 1.00 101.90 131 THR C C 1
ATOM 2515 O O . THR C 1 89 ? -8.186 32.780 27.452 1.00 100.78 131 THR C O 1
ATOM 2519 N N . MET C 1 90 ? -6.588 34.216 26.723 1.00 94.43 132 MET C N 1
ATOM 2520 C CA . MET C 1 90 ? -7.412 34.859 25.679 1.00 90.29 132 MET C CA 1
ATOM 2521 C C . MET C 1 90 ? -7.053 34.253 24.325 1.00 83.73 132 MET C C 1
ATOM 2522 O O . MET C 1 90 ? -7.462 34.801 23.314 1.00 81.77 132 MET C O 1
ATOM 2527 N N . ILE C 1 91 ? -6.287 33.168 24.321 1.00 84.68 133 ILE C N 1
ATOM 2528 C CA . ILE C 1 91 ? -6.014 32.488 23.027 1.00 68.70 133 ILE C CA 1
ATOM 2529 C C . ILE C 1 91 ? -7.000 31.343 22.876 1.00 65.99 133 ILE C C 1
ATOM 2530 O O . ILE C 1 91 ? -7.032 30.499 23.751 1.00 77.85 133 ILE C O 1
ATOM 2535 N N . GLY C 1 92 ? -7.720 31.303 21.767 1.00 69.12 134 GLY C N 1
ATOM 2536 C CA . GLY C 1 92 ? -8.716 30.247 21.528 1.00 85.8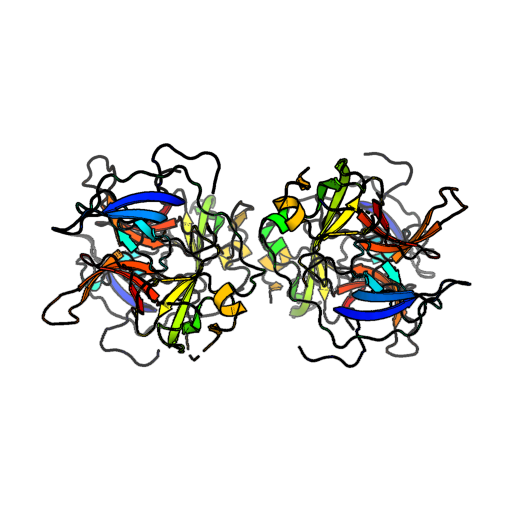6 134 GLY C CA 1
ATOM 2537 C C . GLY C 1 92 ? -10.089 30.660 22.008 1.00 82.88 134 GLY C C 1
ATOM 2538 O O . GLY C 1 92 ? -11.030 29.881 21.837 1.00 93.77 134 GLY C O 1
ATOM 2539 N N . LYS C 1 93 ? -10.182 31.835 22.623 1.00 78.85 135 LYS C N 1
ATOM 2540 C CA . LYS C 1 93 ? -11.465 32.405 23.090 1.00 81.41 135 LYS C CA 1
ATOM 2541 C C . LYS C 1 93 ? -12.057 33.267 21.976 1.00 74.90 135 LYS C C 1
ATOM 2542 O O . LYS C 1 93 ? -11.360 33.527 21.002 1.00 65.52 135 LYS C O 1
ATOM 2548 N N . ALA C 1 94 ? -13.328 33.641 22.101 1.00 72.62 136 ALA C N 1
ATOM 2549 C CA . ALA C 1 94 ? -13.959 34.516 21.096 1.00 57.08 136 ALA C CA 1
ATOM 2550 C C . ALA C 1 94 ? -13.880 35.950 21.607 1.00 58.11 136 ALA C C 1
ATOM 2551 O O . ALA C 1 94 ? -13.834 36.129 22.815 1.00 63.21 136 ALA C O 1
ATOM 2553 N N . VAL C 1 95 ? -13.838 36.923 20.706 1.00 48.68 137 VAL C N 1
ATOM 2554 C CA . VAL C 1 95 ? -13.726 38.324 21.105 1.00 51.84 137 VAL C CA 1
ATOM 2555 C C . VAL C 1 95 ? -14.540 39.277 20.228 1.00 59.45 137 VAL C C 1
ATOM 2556 O O . VAL C 1 95 ? -14.798 38.998 19.056 1.00 52.12 137 VAL C O 1
ATOM 2560 N N . GLU C 1 96 ? -14.941 40.402 20.813 1.00 62.75 138 GLU C N 1
ATOM 2561 C CA . GLU C 1 96 ? -15.513 41.511 20.056 1.00 58.46 138 GLU C CA 1
ATOM 2562 C C . GLU C 1 96 ? -14.433 42.574 19.871 1.00 66.49 138 GLU C C 1
ATOM 2563 O O . GLU C 1 96 ? -14.009 43.212 20.836 1.00 58.40 138 GLU C O 1
ATOM 2569 N N . HIS C 1 97 ? -13.896 42.722 18.659 1.00 65.34 139 HIS C N 1
ATOM 2570 C CA . HIS C 1 97 ? -12.746 43.638 18.403 1.00 53.80 139 HIS C CA 1
ATOM 2571 C C . HIS C 1 97 ? -13.224 44.995 17.879 1.00 53.70 139 HIS C C 1
ATOM 2572 O O . HIS C 1 97 ? -13.569 45.057 16.715 1.00 62.27 139 HIS C O 1
ATOM 2579 N N . MET C 1 98 ? -13.141 46.040 18.701 1.00 47.99 140 MET C N 1
ATOM 2580 C CA . MET C 1 98 ? -13.654 47.389 18.351 1.00 61.38 140 MET C CA 1
ATOM 2581 C C . MET C 1 98 ? -12.738 48.156 17.395 1.00 61.77 140 MET C C 1
ATOM 2582 O O . MET C 1 98 ? -11.559 48.252 17.670 1.00 75.26 140 MET C O 1
ATOM 2587 N N . PHE C 1 99 ? -13.309 48.741 16.345 1.00 59.28 141 PHE C N 1
ATOM 2588 C CA . PHE C 1 99 ? -12.587 49.531 15.314 1.00 64.16 141 PHE C CA 1
ATOM 2589 C C . PHE C 1 99 ? -13.356 50.829 15.048 1.00 76.42 141 PHE C C 1
ATOM 2590 O O . PHE C 1 99 ? -14.479 50.933 15.501 1.00 92.01 141 PHE C O 1
ATOM 2598 N N . GLU C 1 100 ? -12.724 51.821 14.423 1.00 72.86 142 GLU C N 1
ATOM 2599 C CA . GLU C 1 100 ? -13.456 53.077 14.119 1.00 72.99 142 GLU C CA 1
ATOM 2600 C C . GLU C 1 100 ? -13.371 53.373 12.622 1.00 77.50 142 GLU C C 1
ATOM 2601 O O . GLU C 1 100 ? -12.851 52.529 11.895 1.00 84.89 142 GLU C O 1
ATOM 2607 N N . THR C 1 101 ? -13.839 54.537 12.180 1.00 30.00 143 THR C N 1
ATOM 2608 C CA . THR C 1 101 ? -13.879 54.810 10.720 1.00 30.00 143 THR C CA 1
ATOM 2609 C C . THR C 1 101 ? -13.585 56.282 10.428 1.00 30.00 143 THR C C 1
ATOM 2610 O O . THR C 1 101 ? -13.118 56.974 11.340 1.00 30.00 143 THR C O 1
ATOM 2614 N N . GLU C 1 102 ? -13.815 56.717 9.185 1.00 112.02 144 GLU C N 1
ATOM 2615 C CA . GLU C 1 102 ? -13.529 58.123 8.788 1.00 104.00 144 GLU C CA 1
ATOM 2616 C C . GLU C 1 102 ? -14.356 59.071 9.659 1.00 104.89 144 GLU C C 1
ATOM 2617 O O . GLU C 1 102 ? -13.792 60.048 10.159 1.00 111.41 144 GLU C O 1
ATOM 2623 N N . ASP C 1 103 ? -15.637 58.769 9.843 1.00 95.59 145 ASP C N 1
ATOM 2624 C CA . ASP C 1 103 ? -16.528 59.564 10.730 1.00 96.80 145 ASP C CA 1
ATOM 2625 C C . ASP C 1 103 ? -16.222 59.152 12.175 1.00 98.44 145 ASP C C 1
ATOM 2626 O O . ASP C 1 103 ? -15.769 58.012 12.350 1.00 90.66 145 ASP C O 1
ATOM 2631 N N . GLY C 1 104 ? -16.384 60.031 13.167 1.00 102.66 146 GLY C N 1
ATOM 2632 C CA . GLY C 1 104 ? -16.135 59.523 14.527 1.00 98.03 146 GLY C CA 1
ATOM 2633 C C . GLY C 1 104 ? -17.177 58.450 14.737 1.00 92.07 146 GLY C C 1
ATOM 2634 O O . GLY C 1 104 ? -18.372 58.780 14.698 1.00 85.34 146 GLY C O 1
ATOM 2635 N N . SER C 1 105 ? -16.741 57.214 14.968 1.00 89.09 147 SER C N 1
ATOM 2636 C CA . SER C 1 105 ? -17.724 56.107 14.951 1.00 103.29 147 SER C CA 1
ATOM 2637 C C . SER C 1 105 ? -17.177 54.894 15.690 1.00 91.93 147 SER C C 1
ATOM 2638 O O . SER C 1 105 ? -16.107 55.018 16.285 1.00 82.71 147 SER C O 1
ATOM 2641 N N . LYS C 1 106 ? -17.959 53.816 15.729 1.00 85.47 148 LYS C N 1
ATOM 2642 C CA . LYS C 1 106 ? -17.529 52.563 16.383 1.00 75.04 148 LYS C CA 1
ATOM 2643 C C . LYS C 1 106 ? -17.968 51.378 15.523 1.00 79.42 148 LYS C C 1
ATOM 2644 O O . LYS C 1 106 ? -19.151 51.290 15.200 1.00 76.89 148 LYS C O 1
ATOM 2650 N N . ASP C 1 107 ? -17.004 50.516 15.195 1.00 88.08 149 ASP C N 1
ATOM 2651 C CA . ASP C 1 107 ? -17.130 49.274 14.401 1.00 84.15 149 ASP C CA 1
ATOM 2652 C C . ASP C 1 107 ? -16.814 48.151 15.380 1.00 79.48 149 ASP C C 1
ATOM 2653 O O . ASP C 1 107 ? -15.813 48.272 16.061 1.00 81.68 149 ASP C O 1
ATOM 2658 N N . GLU C 1 108 ? -17.656 47.134 15.503 1.00 66.60 150 GLU C N 1
ATOM 2659 C CA . GLU C 1 108 ? -17.261 46.048 16.428 1.00 59.85 150 GLU C CA 1
ATOM 2660 C C . GLU C 1 108 ? -17.351 44.727 15.678 1.00 70.00 150 GLU C C 1
ATOM 2661 O O . GLU C 1 108 ? -18.470 44.280 15.427 1.00 75.24 150 GLU C O 1
ATOM 2667 N N . TRP C 1 109 ? -16.206 44.165 15.301 1.00 54.22 151 TRP C N 1
ATOM 2668 C CA . TRP C 1 109 ? -16.197 42.891 14.597 1.00 47.57 151 TRP C CA 1
ATOM 2669 C C . TRP C 1 109 ? -16.036 41.730 15.570 1.00 54.39 151 TRP C C 1
ATOM 2670 O O . TRP C 1 109 ? -15.311 41.830 16.560 1.00 49.24 151 TRP C O 1
ATOM 2681 N N . ARG C 1 110 ? -16.728 40.632 15.285 1.00 58.03 152 ARG C N 1
ATOM 2682 C CA . ARG C 1 110 ? -16.628 39.429 16.097 1.00 58.87 152 ARG C CA 1
ATOM 2683 C C . ARG C 1 110 ? -15.582 38.496 15.504 1.00 50.85 152 ARG C C 1
ATOM 2684 O O . ARG C 1 110 ? -15.576 38.243 14.299 1.00 55.00 152 ARG C O 1
ATOM 2692 N N . GLY C 1 111 ? -14.689 37.991 16.349 1.00 54.30 153 GLY C N 1
ATOM 2693 C CA . GLY C 1 111 ? -13.628 37.122 15.878 1.00 57.56 153 GLY C CA 1
ATOM 2694 C C . GLY C 1 111 ? -13.020 36.227 16.940 1.00 56.13 153 GLY C C 1
ATOM 2695 O O . GLY C 1 111 ? -13.430 36.248 18.101 1.00 56.61 153 GLY C O 1
ATOM 2696 N N . MET C 1 112 ? -12.035 35.433 16.536 1.00 47.03 154 MET C N 1
ATOM 2697 C CA . MET C 1 112 ? -11.364 34.524 17.454 1.00 46.52 154 MET C CA 1
ATOM 2698 C C . MET C 1 112 ? -9.850 34.665 17.365 1.00 41.48 154 MET C C 1
ATOM 2699 O O . MET C 1 112 ? -9.289 34.762 16.275 1.00 43.11 154 MET C O 1
ATOM 2704 N N . VAL C 1 113 ? -9.167 34.592 18.501 1.00 38.59 155 VAL C N 1
ATOM 2705 C CA . VAL C 1 113 ? -7.681 34.718 18.510 1.00 53.51 155 VAL C CA 1
ATOM 2706 C C . VAL C 1 113 ? -7.049 33.332 18.375 1.00 51.05 155 VAL C C 1
ATOM 2707 O O . VAL C 1 113 ? -7.030 32.607 19.349 1.00 55.48 155 VAL C O 1
ATOM 2711 N N . LEU C 1 114 ? -6.559 32.997 17.187 1.00 43.31 156 LEU C N 1
ATOM 2712 C CA . LEU C 1 114 ? -6.020 31.647 16.919 1.00 36.90 156 LEU C CA 1
ATOM 2713 C C . LEU C 1 114 ? -4.783 31.316 17.737 1.00 45.81 156 LEU C C 1
ATOM 2714 O O . LEU C 1 114 ? -4.825 30.295 18.404 1.00 51.66 156 LEU C O 1
ATOM 2719 N N . ALA C 1 115 ? -3.790 32.200 17.752 1.00 55.02 157 ALA C N 1
ATOM 2720 C CA . ALA C 1 115 ? -2.504 31.942 18.436 1.00 46.01 157 ALA C CA 1
ATOM 2721 C C . ALA C 1 115 ? -1.630 33.180 18.370 1.00 48.35 157 ALA C C 1
ATOM 2722 O O . ALA C 1 115 ? -2.029 34.161 17.775 1.00 56.26 157 ALA C O 1
ATOM 2724 N N . ARG C 1 116 ? -0.443 33.086 18.944 1.00 51.61 158 ARG C N 1
ATOM 2725 C CA . ARG C 1 116 ? 0.500 34.212 18.872 1.00 44.96 158 ARG C CA 1
ATOM 2726 C C . ARG C 1 116 ? 1.267 34.054 17.575 1.00 45.00 158 ARG C C 1
ATOM 2727 O O . ARG C 1 116 ? 1.567 32.936 17.207 1.00 47.52 158 ARG C O 1
ATOM 2735 N N . ALA C 1 117 ? 1.714 35.163 16.997 1.00 30.00 159 ALA C N 1
ATOM 2736 C CA . ALA C 1 117 ? 2.436 35.158 15.709 1.00 30.00 159 ALA C CA 1
ATOM 2737 C C . ALA C 1 117 ? 3.854 34.616 15.861 1.00 30.00 159 ALA C C 1
ATOM 2738 O O . ALA C 1 117 ? 4.437 34.750 16.917 1.00 30.00 159 ALA C O 1
ATOM 2740 N N . PRO C 1 118 ? 4.402 33.980 14.816 1.00 52.98 160 PRO C N 1
ATOM 2741 C CA . PRO C 1 118 ? 5.707 33.350 14.870 1.00 67.30 160 PRO C CA 1
ATOM 2742 C C . PRO C 1 118 ? 7.000 34.156 15.033 1.00 79.34 160 PRO C C 1
ATOM 2743 O O . PRO C 1 118 ? 7.801 33.769 15.845 1.00 86.18 160 PRO C O 1
ATOM 2747 N N . VAL C 1 119 ? 7.178 35.235 14.275 1.00 69.18 161 VAL C N 1
ATOM 2748 C CA . VAL C 1 119 ? 8.463 35.985 14.345 1.00 60.67 161 VAL C CA 1
ATOM 2749 C C . VAL C 1 119 ? 8.221 37.219 15.193 1.00 67.98 161 VAL C C 1
ATOM 2750 O O . VAL C 1 119 ? 8.975 37.460 16.132 1.00 53.59 161 VAL C O 1
ATOM 2754 N N . MET C 1 120 ? 7.205 37.978 14.812 1.00 68.49 162 MET C N 1
ATOM 2755 C CA . MET C 1 120 ? 6.800 39.133 15.601 1.00 50.39 162 MET C CA 1
ATOM 2756 C C . MET C 1 120 ? 5.920 38.686 16.766 1.00 52.92 162 MET C C 1
ATOM 2757 O O . MET C 1 120 ? 4.696 38.618 16.647 1.00 54.60 162 MET C O 1
ATOM 2762 N N . ASN C 1 121 ? 6.561 38.382 17.892 1.00 56.98 163 ASN C N 1
ATOM 2763 C CA . ASN C 1 121 ? 5.890 37.770 19.037 1.00 68.60 163 ASN C CA 1
ATOM 2764 C C . ASN C 1 121 ? 4.819 38.645 19.680 1.00 64.20 163 ASN C C 1
ATOM 2765 O O . ASN C 1 121 ? 3.885 38.138 20.299 1.00 71.86 163 ASN C O 1
ATOM 2770 N N . THR C 1 122 ? 4.956 39.957 19.534 1.00 62.58 164 THR C N 1
ATOM 2771 C CA . THR C 1 122 ? 4.022 40.896 20.151 1.00 75.76 164 THR C CA 1
ATOM 2772 C C . THR C 1 122 ? 2.710 41.001 19.373 1.00 70.36 164 THR C C 1
ATOM 2773 O O . THR C 1 122 ? 1.836 41.796 19.718 1.00 67.08 164 THR C O 1
ATOM 2777 N N . TRP C 1 123 ? 2.576 40.191 18.329 1.00 62.31 165 TRP C N 1
ATOM 2778 C CA . TRP C 1 123 ? 1.388 40.212 17.484 1.00 61.57 165 TRP C CA 1
ATOM 2779 C C . TRP C 1 123 ? 0.617 38.901 17.602 1.00 61.55 165 TRP C C 1
ATOM 2780 O O . TRP C 1 123 ? 1.204 37.845 17.842 1.00 60.97 165 TRP C O 1
ATOM 2791 N N . PHE C 1 124 ? -0.698 38.976 17.428 1.00 53.23 166 PHE C N 1
ATOM 2792 C CA . PHE C 1 124 ? -1.567 37.813 17.577 1.00 44.36 166 PHE C CA 1
ATOM 2793 C C . PHE C 1 124 ? -2.246 37.436 16.264 1.00 54.74 166 PHE C C 1
ATOM 2794 O O . PHE C 1 124 ? -2.690 38.307 15.513 1.00 51.42 166 PHE C O 1
ATOM 2802 N N . TYR C 1 125 ? -2.327 36.137 15.992 1.00 47.50 167 TYR C N 1
ATOM 2803 C CA . TYR C 1 125 ? -3.115 35.640 14.871 1.00 39.67 167 TYR C CA 1
ATOM 2804 C C . TYR C 1 125 ? -4.599 35.727 15.198 1.00 51.43 167 TYR C C 1
ATOM 2805 O O . TYR C 1 125 ? -5.068 35.102 16.150 1.00 61.66 167 TYR C O 1
ATOM 2814 N N . ILE C 1 126 ? -5.340 36.497 14.410 1.00 39.43 168 ILE C N 1
ATOM 2815 C CA . ILE C 1 126 ? -6.767 36.649 14.652 1.00 34.91 168 ILE C CA 1
ATOM 2816 C C . ILE C 1 126 ? -7.548 36.614 13.337 1.00 36.57 168 ILE C C 1
ATOM 2817 O O . ILE C 1 126 ? -7.052 37.039 12.292 1.00 36.57 168 ILE C O 1
ATOM 2822 N N . THR C 1 127 ? -8.757 36.067 13.399 1.00 40.71 169 THR C N 1
ATOM 2823 C CA . THR C 1 127 ? -9.660 36.023 12.256 1.00 38.63 169 THR C CA 1
ATOM 2824 C C . THR C 1 127 ? -11.029 36.513 12.706 1.00 43.60 169 THR C C 1
ATOM 2825 O O . THR C 1 127 ? -11.285 36.610 13.905 1.00 50.42 169 THR C O 1
ATOM 2829 N N . TYR C 1 128 ? -11.909 36.816 11.756 1.00 43.21 170 TYR C N 1
ATOM 2830 C CA . TYR C 1 128 ? -13.208 37.397 12.091 1.00 42.46 170 TYR C CA 1
ATOM 2831 C C . TYR C 1 128 ? -14.375 36.667 11.428 1.00 53.13 170 TYR C C 1
ATOM 2832 O O . TYR C 1 128 ? -14.194 35.928 10.458 1.00 49.13 170 TYR C O 1
ATOM 2841 N N . GLU C 1 129 ? -15.571 36.885 11.967 1.00 49.64 171 GLU C N 1
ATOM 2842 C CA . GLU C 1 129 ? -16.775 36.210 11.497 1.00 37.30 171 GLU C CA 1
ATOM 2843 C C . GLU C 1 129 ? -17.176 36.658 10.094 1.00 49.39 171 GLU C C 1
ATOM 2844 O O . GLU C 1 129 ? -17.452 35.829 9.227 1.00 48.78 171 GLU C O 1
ATOM 2850 N N . LYS C 1 130 ? -17.206 37.968 9.874 1.00 53.32 172 LYS C N 1
ATOM 2851 C CA . LYS C 1 130 ? -17.624 38.516 8.588 1.00 50.24 172 LYS C CA 1
ATOM 2852 C C . LYS C 1 130 ? -16.456 38.625 7.617 1.00 42.73 172 LYS C C 1
ATOM 2853 O O . LYS C 1 130 ? -16.617 39.086 6.488 1.00 44.76 172 LYS C O 1
ATOM 2859 N N . ASP C 1 131 ? -15.280 38.198 8.063 1.00 54.74 173 ASP C N 1
ATOM 2860 C CA . ASP C 1 131 ? -14.086 38.223 7.227 1.00 51.60 173 ASP C CA 1
ATOM 2861 C C . ASP C 1 131 ? -13.147 37.087 7.624 1.00 51.82 173 ASP C C 1
ATOM 2862 O O . ASP C 1 131 ? -12.293 37.258 8.494 1.00 53.48 173 ASP C O 1
ATOM 2867 N N . PRO C 1 132 ? -13.311 35.919 6.984 1.00 42.19 174 PRO C N 1
ATOM 2868 C CA . PRO C 1 132 ? -12.588 34.691 7.331 1.00 36.07 174 PRO C CA 1
ATOM 2869 C C . PRO C 1 132 ? -11.176 34.621 6.757 1.00 39.75 174 PRO C C 1
ATOM 2870 O O . PRO C 1 132 ? -10.845 33.649 6.081 1.00 41.11 174 PRO C O 1
ATOM 2874 N N . VAL C 1 133 ? -10.358 35.632 7.023 1.00 40.78 175 VAL C N 1
ATOM 2875 C CA . VAL C 1 133 ? -8.972 35.614 6.574 1.00 36.79 175 VAL C CA 1
ATOM 2876 C C . VAL C 1 133 ? -8.020 35.828 7.744 1.00 40.84 175 VAL C C 1
ATOM 2877 O O . VAL C 1 133 ? -8.448 36.093 8.869 1.00 42.15 175 VAL C O 1
ATOM 2881 N N . LEU C 1 134 ? -6.728 35.715 7.465 1.00 29.33 176 LEU C N 1
ATOM 2882 C CA . LEU C 1 134 ? -5.708 35.762 8.501 1.00 30.51 176 LEU C CA 1
ATOM 2883 C C . LEU C 1 134 ? -5.226 37.186 8.756 1.00 32.63 176 LEU C C 1
ATOM 2884 O O . LEU C 1 134 ? -4.683 37.833 7.862 1.00 39.93 176 LEU C O 1
ATOM 2889 N N . TYR C 1 135 ? -5.428 37.668 9.979 1.00 31.45 177 TYR C N 1
ATOM 2890 C CA . TYR C 1 135 ? -4.965 39.001 10.361 1.00 44.22 177 TYR C CA 1
ATOM 2891 C C . TYR C 1 135 ? -3.949 38.952 11.500 1.00 44.03 177 TYR C C 1
ATOM 2892 O O . TYR C 1 135 ? -3.798 37.932 12.172 1.00 50.19 177 TYR C O 1
ATOM 2901 N N . MET C 1 136 ? -3.261 40.069 11.714 1.00 41.15 178 MET C N 1
ATOM 2902 C CA . MET C 1 136 ? -2.288 40.190 12.794 1.00 39.63 178 MET C CA 1
ATOM 2903 C C . MET C 1 136 ? -2.407 41.526 13.517 1.00 48.80 178 MET C C 1
ATOM 2904 O O . MET C 1 136 ? -2.319 42.589 12.900 1.00 55.73 178 MET C O 1
ATOM 2909 N N . TYR C 1 137 ? -2.597 41.468 14.829 1.00 46.80 179 TYR C N 1
ATOM 2910 C CA . TYR C 1 137 ? -2.677 42.673 15.641 1.00 52.16 179 TYR C CA 1
ATOM 2911 C C . TYR C 1 137 ? -1.930 42.499 16.955 1.00 53.23 179 TYR C C 1
ATOM 2912 O O . TYR C 1 137 ? -1.793 41.386 17.462 1.00 54.93 179 TYR C O 1
ATOM 2921 N N . GLN C 1 138 ? -1.442 43.606 17.499 1.00 46.13 180 GLN C N 1
ATOM 2922 C CA . GLN C 1 138 ? -0.914 43.612 18.853 1.00 47.16 180 GLN C CA 1
ATOM 2923 C C . GLN C 1 138 ? -2.088 43.806 19.801 1.00 56.07 180 GLN C C 1
ATOM 2924 O O . GLN C 1 138 ? -2.282 44.884 20.361 1.00 62.87 180 GLN C O 1
ATOM 2930 N N . LEU C 1 139 ? -2.871 42.743 19.968 1.00 59.85 181 LEU C N 1
ATOM 2931 C CA . LEU C 1 139 ? -4.179 42.812 20.617 1.00 69.69 181 LEU C CA 1
ATOM 2932 C C . LEU C 1 139 ? -4.149 43.301 22.062 1.00 76.92 181 LEU C C 1
ATOM 2933 O O . LEU C 1 139 ? -5.191 43.630 22.628 1.00 78.09 181 LEU C O 1
ATOM 2938 N N . LEU C 1 140 ? -2.965 43.348 22.660 1.00 70.06 182 LEU C N 1
ATOM 2939 C CA . LEU C 1 140 ? -2.849 43.830 24.029 1.00 65.83 182 LEU C CA 1
ATOM 2940 C C . LEU C 1 140 ? -2.971 45.349 24.084 1.00 72.45 182 LEU C C 1
ATOM 2941 O O . LEU C 1 140 ? -3.389 45.907 25.098 1.00 79.90 182 LEU C O 1
ATOM 2946 N N . ASP C 1 141 ? -2.613 46.014 22.989 1.00 81.34 183 ASP C N 1
ATOM 2947 C CA . ASP C 1 141 ? -2.826 47.452 22.874 1.00 82.82 183 ASP C CA 1
ATOM 2948 C C . ASP C 1 141 ? -4.318 47.748 22.790 1.00 80.01 183 ASP C C 1
ATOM 2949 O O . ASP C 1 141 ? -4.819 48.655 23.456 1.00 89.34 183 ASP C O 1
ATOM 2954 N N . ASP C 1 142 ? -5.020 46.975 21.967 1.00 72.16 184 ASP C N 1
ATOM 2955 C CA . ASP C 1 142 ? -6.468 47.091 21.851 1.00 67.38 184 ASP C CA 1
ATOM 2956 C C . ASP C 1 142 ? -7.132 46.787 23.187 1.00 74.86 184 ASP C C 1
ATOM 2957 O O . ASP C 1 142 ? -8.121 47.419 23.561 1.00 87.93 184 ASP C O 1
ATOM 2962 N N . TYR C 1 143 ? -6.574 45.816 23.902 1.00 67.13 185 TYR C N 1
ATOM 2963 C CA . TYR C 1 143 ? -7.084 45.430 25.210 1.00 71.29 185 TYR C CA 1
ATOM 2964 C C . TYR C 1 143 ? -6.848 46.530 26.238 1.00 82.34 185 TYR C C 1
ATOM 2965 O O . TYR C 1 143 ? -7.713 46.813 27.067 1.00 82.00 185 TYR C O 1
ATOM 2974 N N . LYS C 1 144 ? -5.670 47.141 26.176 1.00 82.52 186 LYS C N 1
ATOM 2975 C CA . LYS C 1 144 ? -5.271 48.159 27.141 1.00 82.65 186 LYS C CA 1
ATOM 2976 C C . LYS C 1 144 ? -6.179 49.385 27.071 1.00 79.79 186 LYS C C 1
ATOM 2977 O O . LYS C 1 144 ? -6.525 49.972 28.096 1.00 72.99 186 LYS C O 1
ATOM 2983 N N . GLU C 1 145 ? -6.564 49.764 25.856 1.00 80.26 187 GLU C N 1
ATOM 2984 C CA . GLU C 1 145 ? -7.504 50.861 25.659 1.00 98.28 187 GLU C CA 1
ATOM 2985 C C . GLU C 1 145 ? -8.911 50.428 26.062 1.00 95.60 187 GLU C C 1
ATOM 2986 O O . GLU C 1 145 ? -9.705 51.230 26.556 1.00 94.27 187 GLU C O 1
ATOM 2992 N N . GLY C 1 146 ? -9.208 49.149 25.860 1.00 87.84 188 GLY C N 1
ATOM 2993 C CA . GLY C 1 146 ? -10.511 48.608 26.195 1.00 88.20 188 GLY C CA 1
ATOM 2994 C C . GLY C 1 146 ? -11.360 48.384 24.960 1.00 88.18 188 GLY C C 1
ATOM 2995 O O . GLY C 1 146 ? -12.579 48.229 25.050 1.00 98.46 188 GLY C O 1
ATOM 2996 N N . ASP C 1 147 ? -10.709 48.367 23.802 1.00 81.06 189 ASP C N 1
ATOM 2997 C CA . ASP C 1 147 ? -11.401 48.170 22.533 1.00 86.65 189 ASP C CA 1
ATOM 2998 C C . ASP C 1 147 ? -11.430 46.698 22.136 1.00 76.09 189 ASP C C 1
ATOM 2999 O O . ASP C 1 147 ? -11.617 46.363 20.967 1.00 74.87 189 ASP C O 1
ATOM 3004 N N . LEU C 1 148 ? -11.243 45.820 23.115 1.00 69.45 190 LEU C N 1
ATOM 3005 C CA . LEU C 1 148 ? -11.292 44.386 22.864 1.00 64.26 190 LEU C CA 1
ATOM 3006 C C . LEU C 1 148 ? -11.860 43.647 24.069 1.00 73.99 190 LEU C C 1
ATOM 3007 O O . LEU C 1 148 ? -11.224 43.573 25.120 1.00 71.91 190 LEU C O 1
ATOM 3012 N N . ARG C 1 149 ? -13.064 43.107 23.910 1.00 63.18 191 ARG C N 1
ATOM 3013 C CA . ARG C 1 149 ? -13.719 42.361 24.979 1.00 71.80 191 ARG C CA 1
ATOM 3014 C C . ARG C 1 149 ? -13.514 40.857 24.828 1.00 75.90 191 ARG C C 1
ATOM 3015 O O . ARG C 1 149 ? -13.705 40.300 23.748 1.00 77.27 191 ARG C O 1
ATOM 3023 N N . ILE C 1 150 ? -13.125 40.207 25.920 1.00 72.30 192 ILE C N 1
ATOM 3024 C CA . ILE C 1 150 ? -12.965 38.757 25.934 1.00 73.76 192 ILE C CA 1
ATOM 3025 C C . ILE C 1 150 ? -14.308 38.075 26.167 1.00 75.88 192 ILE C C 1
ATOM 3026 O O . ILE C 1 150 ? -15.033 38.426 27.099 1.00 76.26 192 ILE C O 1
ATOM 3031 N N . MET C 1 151 ? -14.625 37.102 25.316 1.00 76.92 193 MET C N 1
ATOM 3032 C CA . MET C 1 151 ? -15.883 36.363 25.394 1.00 80.35 193 MET C CA 1
ATOM 3033 C C . MET C 1 151 ? -17.088 37.297 25.338 1.00 69.09 193 MET C C 1
ATOM 3034 O O . MET C 1 151 ? -17.507 37.723 24.262 1.00 60.96 193 MET C O 1
ATOM 3039 N N . GLU C 1 161 ? -17.437 9.397 24.935 1.00 117.99 203 GLU C N 1
ATOM 3040 C CA . GLU C 1 161 ? -17.518 10.852 24.977 1.00 127.00 203 GLU C CA 1
ATOM 3041 C C . GLU C 1 161 ? -16.225 11.499 24.489 1.00 122.67 203 GLU C C 1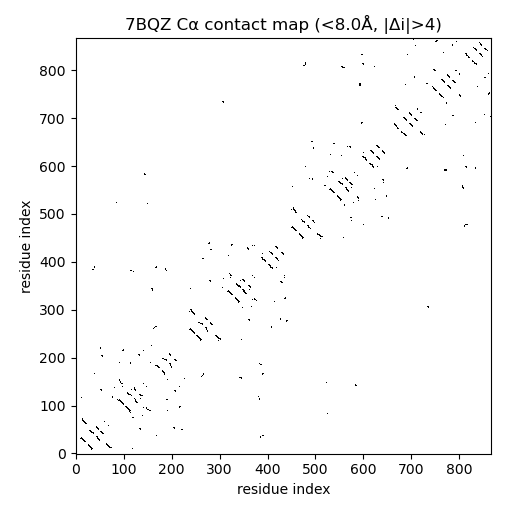
ATOM 3042 O O . GLU C 1 161 ? -16.237 12.307 23.561 1.00 125.54 203 GLU C O 1
ATOM 3048 N N . ARG C 1 162 ? -15.112 11.143 25.123 1.00 108.88 204 ARG C N 1
ATOM 3049 C CA . ARG C 1 162 ? -13.819 11.715 24.768 1.00 99.51 204 ARG C CA 1
ATOM 3050 C C . ARG C 1 162 ? -12.792 10.624 24.466 1.00 102.28 204 ARG C C 1
ATOM 3051 O O . ARG C 1 162 ? -12.989 9.456 24.805 1.00 102.90 204 ARG C O 1
ATOM 3059 N N . GLU C 1 163 ? -11.696 11.025 23.829 1.00 86.40 205 GLU C N 1
ATOM 3060 C CA . GLU C 1 163 ? -10.649 10.106 23.404 1.00 71.40 205 GLU C CA 1
ATOM 3061 C C . GLU C 1 163 ? -9.260 10.601 23.802 1.00 79.66 205 GLU C C 1
ATOM 3062 O O . GLU C 1 163 ? -8.711 11.502 23.166 1.00 69.02 205 GLU C O 1
ATOM 3068 N N . PRO C 1 164 ? -8.681 10.006 24.855 1.00 81.83 206 PRO C N 1
ATOM 3069 C CA . PRO C 1 164 ? -7.326 10.371 25.279 1.00 84.03 206 PRO C CA 1
ATOM 3070 C C . PRO C 1 164 ? -6.246 9.666 24.460 1.00 80.50 206 PRO C C 1
ATOM 3071 O O . PRO C 1 164 ? -5.172 9.372 24.986 1.00 77.95 206 PRO C O 1
ATOM 3075 N N . GLY C 1 165 ? -6.541 9.363 23.198 1.00 71.02 207 GLY C N 1
ATOM 3076 C CA . GLY C 1 165 ? -5.552 8.678 22.349 1.00 59.95 207 GLY C CA 1
ATOM 3077 C C . GLY C 1 165 ? -5.084 9.574 21.229 1.00 51.81 207 GLY C C 1
ATOM 3078 O O . GLY C 1 165 ? -5.728 10.572 20.997 1.00 62.31 207 GLY C O 1
ATOM 3079 N N . GLU C 1 166 ? -4.006 9.209 20.546 1.00 54.44 208 GLU C N 1
ATOM 3080 C CA . GLU C 1 166 ? -3.475 10.061 19.457 1.00 59.72 208 GLU C CA 1
ATOM 3081 C C . GLU C 1 166 ? -4.248 9.729 18.190 1.00 49.15 208 GLU C C 1
ATOM 3082 O O . GLU C 1 166 ? -3.810 8.875 17.449 1.00 59.04 208 GLU C O 1
ATOM 3088 N N . VAL C 1 167 ? -5.391 10.372 18.022 1.00 43.32 209 VAL C N 1
ATOM 3089 C CA . VAL C 1 167 ? -6.251 10.180 16.829 1.00 49.00 209 VAL C CA 1
ATOM 3090 C C . VAL C 1 167 ? -5.545 10.840 15.652 1.00 48.45 209 VAL C C 1
ATOM 3091 O O . VAL C 1 167 ? -5.038 11.932 15.836 1.00 56.17 209 VAL C O 1
ATOM 3095 N N . VAL C 1 168 ? -5.592 10.241 14.465 1.00 46.02 210 VAL C N 1
ATOM 3096 C CA . VAL C 1 168 ? -4.947 10.892 13.295 1.00 46.36 210 VAL C CA 1
ATOM 3097 C C . VAL C 1 168 ? -5.959 11.936 12.854 1.00 61.23 210 VAL C C 1
ATOM 3098 O O . VAL C 1 168 ? -6.826 11.616 12.047 1.00 54.96 210 VAL C O 1
ATOM 3102 N N . ASP C 1 169 ? -5.807 13.141 13.392 1.00 68.28 211 ASP C N 1
ATOM 3103 C CA . ASP C 1 169 ? -6.783 14.244 13.267 1.00 55.53 211 ASP C CA 1
ATOM 3104 C C . ASP C 1 169 ? -6.523 15.150 12.079 1.00 49.00 211 ASP C C 1
ATOM 3105 O O . ASP C 1 169 ? -7.472 15.477 11.399 1.00 51.67 211 ASP C O 1
ATOM 3110 N N . SER C 1 170 ? -5.274 15.481 11.802 1.00 51.25 212 SER C N 1
ATOM 3111 C CA . SER C 1 170 ? -5.066 16.572 10.852 1.00 52.91 212 SER C CA 1
ATOM 3112 C C . SER C 1 170 ? -5.591 16.306 9.442 1.00 43.89 212 SER C C 1
ATOM 3113 O O . SER C 1 170 ? -5.650 15.163 8.987 1.00 26.34 212 SER C O 1
ATOM 3116 N N . LEU C 1 171 ? -5.969 17.387 8.763 1.00 48.35 213 LEU C N 1
ATOM 3117 C CA . LEU C 1 171 ? -6.426 17.335 7.377 1.00 45.78 213 LEU C CA 1
ATOM 3118 C C . LEU C 1 171 ? -5.502 18.151 6.482 1.00 43.15 213 LEU C C 1
ATOM 3119 O O . LEU C 1 171 ? -5.850 18.484 5.350 1.00 39.34 213 LEU C O 1
ATOM 3124 N N . VAL C 1 172 ? -4.327 18.478 7.008 1.00 43.54 214 VAL C N 1
ATOM 3125 C CA . VAL C 1 172 ? -3.346 19.279 6.285 1.00 43.04 214 VAL C CA 1
ATOM 3126 C C . VAL C 1 172 ? -2.854 18.561 5.032 1.00 40.52 214 VAL C C 1
ATOM 3127 O O . VAL C 1 172 ? -2.574 17.365 5.066 1.00 47.86 214 VAL C O 1
ATOM 3131 N N . GLY C 1 173 ? -2.768 19.292 3.925 1.00 47.19 215 GLY C N 1
ATOM 3132 C CA . GLY C 1 173 ? -2.216 18.756 2.695 1.00 50.56 215 GLY C CA 1
ATOM 3133 C C . GLY C 1 173 ? -3.268 18.317 1.699 1.00 49.98 215 GLY C C 1
ATOM 3134 O O . GLY C 1 173 ? -2.961 18.046 0.537 1.00 46.92 215 GLY C O 1
ATOM 3135 N N . LYS C 1 174 ? -4.515 18.247 2.152 1.00 49.37 216 LYS C N 1
ATOM 3136 C CA . LYS C 1 174 ? -5.605 17.806 1.295 1.00 57.41 216 LYS C CA 1
ATOM 3137 C C . LYS C 1 174 ? -6.153 18.969 0.477 1.00 55.43 216 LYS C C 1
ATOM 3138 O O . LYS C 1 174 ? -6.518 20.008 1.026 1.00 62.81 216 LYS C O 1
ATOM 3144 N N . GLN C 1 175 ? -6.216 18.768 -0.834 1.00 53.96 217 GLN C N 1
ATOM 3145 C CA . GLN C 1 175 ? -6.718 19.799 -1.765 1.00 56.09 217 GLN C CA 1
ATOM 3146 C C . GLN C 1 175 ? -8.231 19.881 -1.629 1.00 58.02 217 GLN C C 1
ATOM 3147 O O . GLN C 1 175 ? -8.863 18.831 -1.628 1.00 57.47 217 GLN C O 1
ATOM 3153 N N . VAL C 1 176 ? -8.772 21.096 -1.566 1.00 57.48 218 VAL C N 1
ATOM 3154 C CA . VAL C 1 176 ? -10.240 21.294 -1.410 1.00 61.17 218 VAL C CA 1
ATOM 3155 C C . VAL C 1 176 ? -10.777 22.018 -2.639 1.00 64.45 218 VAL C C 1
ATOM 3156 O O . VAL C 1 176 ? -10.187 23.013 -3.030 1.00 63.99 218 VAL C O 1
ATOM 3160 N N . GLU C 1 177 ? -11.871 21.510 -3.201 1.00 77.52 219 GLU C N 1
ATOM 3161 C CA . GLU C 1 177 ? -12.538 22.131 -4.368 1.00 73.52 219 GLU C CA 1
ATOM 3162 C C . GLU C 1 177 ? -13.849 22.705 -3.846 1.00 81.97 219 GLU C C 1
ATOM 3163 O O . GLU C 1 177 ? -14.674 21.921 -3.366 1.00 77.81 219 GLU C O 1
ATOM 3169 N N . TYR C 1 178 ? -14.004 24.025 -3.915 1.00 91.23 220 TYR C N 1
ATOM 3170 C CA . TYR C 1 178 ? -15.232 24.668 -3.396 1.00 83.75 220 TYR C CA 1
ATOM 3171 C C . TYR C 1 178 ? -15.839 25.571 -4.463 1.00 95.77 220 TYR C C 1
ATOM 3172 O O . TYR C 1 178 ? -15.118 26.419 -5.010 1.00 99.36 220 TYR C O 1
ATOM 3181 N N . ALA C 1 179 ? -17.137 25.392 -4.711 1.00 95.08 221 ALA C N 1
ATOM 3182 C CA . ALA C 1 179 ? -17.883 26.190 -5.707 1.00 100.98 221 ALA C CA 1
ATOM 3183 C C . ALA C 1 179 ? -18.863 27.102 -4.968 1.00 104.80 221 ALA C C 1
ATOM 3184 O O . ALA C 1 179 ? -20.058 26.797 -4.965 1.00 105.19 221 ALA C O 1
ATOM 3186 N N . LYS C 1 180 ? -18.354 28.180 -4.367 1.00 108.65 222 LYS C N 1
ATOM 3187 C CA . LYS C 1 180 ? -19.200 29.148 -3.631 1.00 113.67 222 LYS C CA 1
ATOM 3188 C C . LYS C 1 180 ? -20.185 29.785 -4.612 1.00 121.98 222 LYS C C 1
ATOM 3189 O O . LYS C 1 180 ? -21.381 29.830 -4.304 1.00 124.97 222 LYS C O 1
ATOM 3195 N N . GLU C 1 181 ? -19.708 30.171 -5.791 1.00 123.56 223 GLU C N 1
ATOM 3196 C CA . GLU C 1 181 ? -20.603 30.823 -6.777 1.00 121.53 223 GLU C CA 1
ATOM 3197 C C . GLU C 1 181 ? -20.378 30.200 -8.154 1.00 125.51 223 GLU C C 1
ATOM 3198 O O . GLU C 1 181 ? -19.389 29.479 -8.333 1.00 121.99 223 GLU C O 1
ATOM 3204 N N . ASP C 1 182 ? -21.309 30.441 -9.068 1.00 121.80 224 ASP C N 1
ATOM 3205 C CA . ASP C 1 182 ? -21.233 29.871 -10.434 1.00 123.11 224 ASP C CA 1
ATOM 3206 C C . ASP C 1 182 ? -19.971 30.383 -11.129 1.00 122.76 224 ASP C C 1
ATOM 3207 O O . ASP C 1 182 ? -19.259 29.563 -11.734 1.00 103.64 224 ASP C O 1
ATOM 3212 N N . GLY C 1 183 ? -19.690 31.679 -10.968 1.00 129.20 225 GLY C N 1
ATOM 3213 C CA . GLY C 1 183 ? -18.585 32.394 -11.642 1.00 129.35 225 GLY C CA 1
ATOM 3214 C C . GLY C 1 183 ? -17.183 31.919 -11.306 1.00 128.99 225 GLY C C 1
ATOM 3215 O O . GLY C 1 183 ? -16.370 31.820 -12.243 1.00 112.20 225 GLY C O 1
ATOM 3216 N N . SER C 1 184 ? -16.895 31.645 -10.032 1.00 131.17 226 SER C N 1
ATOM 3217 C CA . SER C 1 184 ? -15.524 31.214 -9.650 1.00 134.86 226 SER C CA 1
ATOM 3218 C C . SER C 1 184 ? -15.569 29.905 -8.856 1.00 144.13 226 SER C C 1
ATOM 3219 O O . SER C 1 184 ? -16.396 29.794 -7.945 1.00 142.41 226 SER C O 1
ATOM 3222 N N . LYS C 1 185 ? -14.691 28.959 -9.197 1.00 146.13 227 LYS C N 1
ATOM 3223 C CA . LYS C 1 185 ? -14.595 27.659 -8.486 1.00 126.73 227 LYS C CA 1
ATOM 3224 C C . LYS C 1 185 ? -13.348 27.714 -7.604 1.00 119.48 227 LYS C C 1
ATOM 3225 O O . LYS C 1 185 ? -12.242 27.616 -8.156 1.00 112.77 227 LYS C O 1
ATOM 3231 N N . ARG C 1 186 ? -13.518 27.836 -6.289 1.00 104.24 228 ARG C N 1
ATOM 3232 C CA . ARG C 1 186 ? -12.341 27.945 -5.392 1.00 99.32 228 ARG C CA 1
ATOM 3233 C C . ARG C 1 186 ? -11.563 26.628 -5.392 1.00 94.02 228 ARG C C 1
ATOM 3234 O O . ARG C 1 186 ? -12.188 25.583 -5.219 1.00 96.46 228 ARG C O 1
ATOM 3242 N N . THR C 1 187 ? -10.236 26.710 -5.502 1.00 82.78 229 THR C N 1
ATOM 3243 C CA . THR C 1 187 ? -9.344 25.524 -5.519 1.00 76.88 229 THR C CA 1
ATOM 3244 C C . THR C 1 187 ? -8.190 25.778 -4.558 1.00 73.28 229 THR C C 1
ATOM 3245 O O . THR C 1 187 ? -7.325 26.569 -4.902 1.00 80.09 229 THR C O 1
ATOM 3249 N N . GLY C 1 188 ? -8.164 25.089 -3.425 1.00 63.98 230 GLY C N 1
ATOM 3250 C CA . GLY C 1 188 ? -7.157 25.350 -2.415 1.00 62.69 230 GLY C CA 1
ATOM 3251 C C . GLY C 1 188 ? -6.562 24.116 -1.774 1.00 63.53 230 GLY C C 1
ATOM 3252 O O . GLY C 1 188 ? -6.852 22.987 -2.169 1.00 59.97 230 GLY C O 1
ATOM 3253 N N . MET C 1 189 ? -5.718 24.342 -0.774 1.00 55.27 231 MET C N 1
ATOM 3254 C CA . MET C 1 189 ? -5.086 23.257 -0.042 1.00 47.96 231 MET C CA 1
ATOM 3255 C C . MET C 1 189 ? -4.974 23.616 1.435 1.00 46.46 231 MET C C 1
ATOM 3256 O O . MET C 1 189 ? -4.520 24.708 1.778 1.00 47.84 231 MET C O 1
ATOM 3261 N N . VAL C 1 190 ? -5.393 22.702 2.305 1.00 31.93 232 VAL C N 1
ATOM 3262 C CA . VAL C 1 190 ? -5.254 22.903 3.743 1.00 28.37 232 VAL C CA 1
ATOM 3263 C C . VAL C 1 190 ? -3.780 22.836 4.129 1.00 46.97 232 VAL C C 1
ATOM 3264 O O . VAL C 1 190 ? -3.103 21.854 3.829 1.00 57.74 232 VAL C O 1
ATOM 3268 N N . ILE C 1 191 ? -3.279 23.877 4.788 1.00 49.64 233 ILE C N 1
ATOM 3269 C CA . ILE C 1 191 ? -1.846 23.968 5.056 1.00 38.36 233 ILE C CA 1
ATOM 3270 C C . ILE C 1 191 ? -1.489 23.922 6.540 1.00 39.32 233 ILE C C 1
ATOM 3271 O O . ILE C 1 191 ? -0.336 23.675 6.891 1.00 64.40 233 ILE C O 1
ATOM 3276 N N . HIS C 1 192 ? -2.462 24.159 7.412 1.00 31.39 234 HIS C N 1
ATOM 3277 C CA . HIS C 1 192 ? -2.170 24.202 8.841 1.00 37.20 234 HIS C CA 1
ATOM 3278 C C . HIS C 1 192 ? -3.382 23.895 9.713 1.00 36.98 234 HIS C C 1
ATOM 3279 O O . HIS C 1 192 ? -4.511 24.238 9.371 1.00 34.45 234 HIS C O 1
ATOM 3286 N N . GLN C 1 193 ? -3.189 23.134 10.786 1.00 39.65 235 GLN C N 1
ATOM 3287 C CA . GLN C 1 193 ? -4.280 22.875 11.748 1.00 36.98 235 GLN C CA 1
ATOM 3288 C C . GLN C 1 193 ? -3.974 23.705 12.988 1.00 39.51 235 GLN C C 1
ATOM 3289 O O . GLN C 1 193 ? -2.979 23.420 13.628 1.00 51.24 235 GLN C O 1
ATOM 3295 N N . VAL C 1 194 ? -4.808 24.692 13.297 1.00 43.39 236 VAL C N 1
ATOM 3296 C CA . VAL C 1 194 ? -4.552 25.583 14.460 1.00 42.28 236 VAL C CA 1
ATOM 3297 C C . VAL C 1 194 ? -4.480 24.681 15.679 1.00 42.69 236 VAL C C 1
ATOM 3298 O O . VAL C 1 194 ? -5.389 23.935 15.870 1.00 45.24 236 VAL C O 1
ATOM 3302 N N . GLU C 1 195 ? -3.465 24.800 16.522 1.00 57.07 237 GLU C N 1
ATOM 3303 C CA . GLU C 1 195 ? -3.412 23.844 17.657 1.00 66.94 237 GLU C CA 1
ATOM 3304 C C . GLU C 1 195 ? -4.220 24.343 18.851 1.00 59.28 237 GLU C C 1
ATOM 3305 O O . GLU C 1 195 ? -4.446 23.552 19.746 1.00 70.52 237 GLU C O 1
ATOM 3311 N N . ALA C 1 196 ? -4.567 25.619 18.906 1.00 56.60 238 ALA C N 1
ATOM 3312 C CA . ALA C 1 196 ? -5.425 26.066 20.023 1.00 57.97 238 ALA C CA 1
ATOM 3313 C C . ALA C 1 196 ? -6.814 25.448 19.866 1.00 73.34 238 ALA C C 1
ATOM 3314 O O . ALA C 1 196 ? -7.453 25.202 20.881 1.00 82.57 238 ALA C O 1
ATOM 3316 N N . LYS C 1 197 ? -7.298 25.356 18.625 1.00 70.25 239 LYS C N 1
ATOM 3317 C CA . LYS C 1 197 ? -8.607 24.749 18.271 1.00 56.20 239 LYS C CA 1
ATOM 3318 C C . LYS C 1 197 ? -8.379 23.790 17.107 1.00 51.97 239 LYS C C 1
ATOM 3319 O O . LYS C 1 197 ? -8.409 24.251 15.988 1.00 45.69 239 LYS C O 1
ATOM 3325 N N . PRO C 1 198 ? -8.352 22.464 17.311 1.00 58.80 240 PRO C N 1
ATOM 3326 C CA . PRO C 1 198 ? -8.056 21.510 16.243 1.00 51.63 240 PRO C CA 1
ATOM 3327 C C . PRO C 1 198 ? -9.014 21.476 15.049 1.00 57.39 240 PRO C C 1
ATOM 3328 O O . PRO C 1 198 ? -8.634 20.961 14.051 1.00 53.88 240 PRO C O 1
ATOM 3332 N N . SER C 1 199 ? -10.259 21.895 15.228 1.00 50.35 241 SER C N 1
ATOM 3333 C CA . SER C 1 199 ? -11.226 21.916 14.103 1.00 49.69 241 SER C CA 1
ATOM 3334 C C . SER C 1 199 ? -10.874 22.984 13.068 1.00 53.10 241 SER C C 1
ATOM 3335 O O . SER C 1 199 ? -11.323 22.846 11.941 1.00 55.54 241 SER C O 1
ATOM 3338 N N . VAL C 1 200 ? -10.205 24.059 13.487 1.00 53.42 242 VAL C N 1
ATOM 3339 C CA . VAL C 1 200 ? -9.891 25.224 12.608 1.00 50.95 242 VAL C CA 1
ATOM 3340 C C . VAL C 1 200 ? -8.617 24.973 11.813 1.00 40.96 242 VAL C C 1
ATOM 3341 O O . VAL C 1 200 ? -7.640 24.644 12.430 1.00 50.80 242 VAL C O 1
ATOM 3345 N N . TYR C 1 201 ? -8.631 25.214 10.503 1.00 38.87 243 TYR C N 1
ATOM 3346 C CA . TYR C 1 201 ? -7.418 25.019 9.671 1.00 43.59 243 TYR C CA 1
ATOM 3347 C C . TYR C 1 201 ? -7.181 26.256 8.812 1.00 42.60 243 TYR C C 1
ATOM 3348 O O . TYR C 1 201 ? -8.118 26.994 8.601 1.00 41.08 243 TYR C O 1
ATOM 3357 N N . PHE C 1 202 ? -5.939 26.490 8.396 1.00 33.84 244 PHE C N 1
ATOM 3358 C CA . PHE C 1 202 ? -5.637 27.609 7.473 1.00 35.81 244 PHE C CA 1
ATOM 3359 C C . PHE C 1 202 ? -5.659 27.029 6.066 1.00 44.99 244 PHE C C 1
ATOM 3360 O O . PHE C 1 202 ? -5.045 26.018 5.848 1.00 43.33 244 PHE C O 1
ATOM 3368 N N . ILE C 1 203 ? -6.318 27.696 5.137 1.00 40.91 245 ILE C N 1
ATOM 3369 C CA . ILE C 1 203 ? -6.441 27.208 3.770 1.00 38.97 245 ILE C CA 1
ATOM 3370 C C . ILE C 1 203 ? -5.916 28.237 2.777 1.00 28.66 245 ILE C C 1
ATOM 3371 O O . ILE C 1 203 ? -6.183 29.430 2.904 1.00 34.40 245 ILE C O 1
ATOM 3376 N N . LYS C 1 204 ? -5.157 27.792 1.796 1.00 26.48 246 LYS C N 1
ATOM 3377 C CA . LYS C 1 204 ? -4.645 28.739 0.788 1.00 39.20 246 LYS C CA 1
ATOM 3378 C C . LYS C 1 204 ? -5.218 28.314 -0.549 1.00 43.09 246 LYS C C 1
ATOM 3379 O O . LYS C 1 204 ? -4.977 27.193 -0.951 1.00 58.64 246 LYS C O 1
ATOM 3385 N N . PHE C 1 205 ? -5.959 29.212 -1.177 1.00 49.46 247 PHE C N 1
ATOM 3386 C CA . PHE C 1 205 ? -6.587 28.945 -2.483 1.00 54.99 247 PHE C CA 1
ATOM 3387 C C . PHE C 1 205 ? -5.704 29.561 -3.554 1.00 62.78 247 PHE C C 1
ATOM 3388 O O . PHE C 1 205 ? -5.311 30.696 -3.402 1.00 69.19 247 PHE C O 1
ATOM 3396 N N . ASP C 1 206 ? -5.493 28.867 -4.666 1.00 61.38 248 ASP C N 1
ATOM 3397 C CA . ASP C 1 206 ? -4.670 29.483 -5.733 1.00 76.38 248 ASP C CA 1
ATOM 3398 C C . ASP C 1 206 ? -5.467 30.645 -6.329 1.00 79.12 248 ASP C C 1
ATOM 3399 O O . ASP C 1 206 ? -6.689 30.513 -6.434 1.00 84.27 248 ASP C O 1
ATOM 3404 N N . ASP C 1 207 ? -4.764 31.668 -6.818 1.00 80.15 249 ASP C N 1
ATOM 3405 C CA . ASP C 1 207 ? -5.349 32.933 -7.335 1.00 79.44 249 ASP C CA 1
ATOM 3406 C C . ASP C 1 207 ? -6.089 33.661 -6.215 1.00 72.31 249 ASP C C 1
ATOM 3407 O O . ASP C 1 207 ? -7.174 34.170 -6.462 1.00 87.01 249 ASP C O 1
ATOM 3412 N N . ASP C 1 208 ? -5.508 33.654 -5.022 1.00 61.36 250 ASP C N 1
ATOM 3413 C CA . ASP C 1 208 ? -6.038 34.382 -3.843 1.00 64.89 250 ASP C CA 1
ATOM 3414 C C . ASP C 1 208 ? -4.890 34.413 -2.847 1.00 65.43 250 ASP C C 1
ATOM 3415 O O . ASP C 1 208 ? -4.657 33.404 -2.224 1.00 61.46 250 ASP C O 1
ATOM 3420 N N . PHE C 1 209 ? -4.234 35.554 -2.694 1.00 49.63 251 PHE C N 1
ATOM 3421 C CA . PHE C 1 209 ? -2.982 35.591 -1.900 1.00 44.33 251 PHE C CA 1
ATOM 3422 C C . PHE C 1 209 ? -3.295 35.786 -0.423 1.00 43.34 251 PHE C C 1
ATOM 3423 O O . PHE C 1 209 ? -2.433 36.176 0.338 1.00 44.63 251 PHE C O 1
ATOM 3431 N N . HIS C 1 210 ? -4.515 35.458 -0.046 1.00 39.78 252 HIS C N 1
ATOM 3432 C CA . HIS C 1 210 ? -4.961 35.551 1.340 1.00 37.65 252 HIS C CA 1
ATOM 3433 C C . HIS C 1 210 ? -5.002 34.171 1.983 1.00 41.21 252 HIS C C 1
ATOM 3434 O O . HIS C 1 210 ? -5.176 33.162 1.298 1.00 48.18 252 HIS C O 1
ATOM 3441 N N . ILE C 1 211 ? -4.834 34.132 3.300 1.00 30.20 253 ILE C N 1
ATOM 3442 C CA . ILE C 1 211 ? -4.921 32.881 4.040 1.00 29.44 253 ILE C CA 1
ATOM 3443 C C . ILE C 1 211 ? -6.239 32.835 4.803 1.00 40.62 253 ILE C C 1
ATOM 3444 O O . ILE C 1 211 ? -6.491 33.675 5.668 1.00 44.44 253 ILE C O 1
ATOM 3449 N N . TYR C 1 212 ? -7.079 31.858 4.474 1.00 34.33 254 TYR C N 1
ATOM 3450 C CA . TYR C 1 212 ? -8.405 31.755 5.073 1.00 34.29 254 TYR C CA 1
ATOM 3451 C C . TYR C 1 212 ? -8.416 30.880 6.317 1.00 35.10 254 TYR C C 1
ATOM 3452 O O . TYR C 1 212 ? -7.686 29.896 6.407 1.00 41.98 254 TYR C O 1
ATOM 3461 N N . VAL C 1 213 ? -9.261 31.252 7.272 1.00 36.90 255 VAL C N 1
ATOM 3462 C CA . VAL C 1 213 ? -9.387 30.527 8.528 1.00 34.59 255 VAL C CA 1
ATOM 3463 C C . VAL C 1 213 ? -10.780 29.916 8.650 1.00 52.64 255 VAL C C 1
ATOM 3464 O O . VAL C 1 213 ? -11.743 30.610 8.980 1.00 60.72 255 VAL C O 1
ATOM 3468 N N . TYR C 1 214 ? -10.885 28.619 8.379 1.00 54.23 256 TYR C N 1
ATOM 3469 C CA . TYR C 1 214 ? -12.178 27.944 8.353 1.00 35.00 256 TYR C CA 1
ATOM 3470 C C . TYR C 1 214 ? -12.304 26.870 9.430 1.00 46.10 256 TYR C C 1
ATOM 3471 O O . TYR C 1 214 ? -11.320 26.478 10.056 1.00 47.70 256 TYR C O 1
ATOM 3480 N N . ASP C 1 215 ? -13.530 26.401 9.635 1.00 63.38 257 ASP C N 1
ATOM 3481 C CA . ASP C 1 215 ? -13.803 25.324 10.577 1.00 62.73 257 ASP C CA 1
ATOM 3482 C C . ASP C 1 215 ? -14.248 24.083 9.810 1.00 69.74 257 ASP C C 1
ATOM 3483 O O . ASP C 1 215 ? -15.444 23.832 9.660 1.00 80.91 257 ASP C O 1
ATOM 3488 N N . LEU C 1 216 ? -13.280 23.309 9.331 1.00 65.04 258 LEU C N 1
ATOM 3489 C CA . LEU C 1 216 ? -13.570 22.167 8.471 1.00 74.19 258 LEU C CA 1
ATOM 3490 C C . LEU C 1 216 ? -14.086 20.958 9.254 1.00 75.49 258 LEU C C 1
ATOM 3491 O O . LEU C 1 216 ? -13.456 19.900 9.264 1.00 85.43 258 LEU C O 1
AT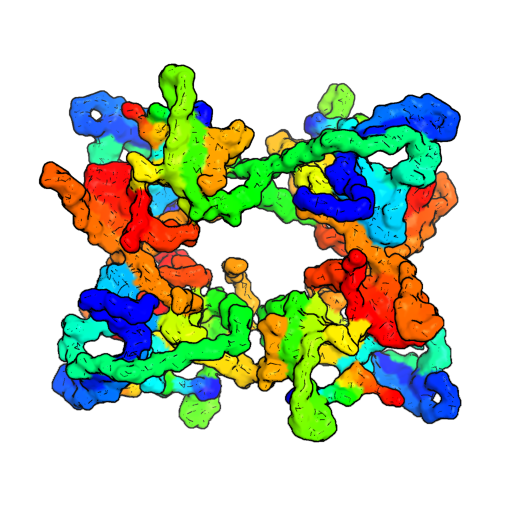OM 3496 N N . VAL C 1 217 ? -15.238 21.121 9.899 1.00 77.16 259 VAL C N 1
ATOM 3497 C CA . VAL C 1 217 ? -15.874 20.037 10.642 1.00 81.08 259 VAL C CA 1
ATOM 3498 C C . VAL C 1 217 ? -17.393 20.137 10.560 1.00 92.25 259 VAL C C 1
ATOM 3499 O O . VAL C 1 217 ? -17.932 20.921 9.780 1.00 92.29 259 VAL C O 1
ATOM 3503 N N . ALA D 2 1 ? -9.905 51.466 18.553 1.00 77.01 1 ALA D N 1
ATOM 3504 C CA . ALA D 2 1 ? -9.411 52.757 18.090 1.00 81.25 1 ALA D CA 1
ATOM 3505 C C . ALA D 2 1 ? -8.619 52.610 16.795 1.00 84.70 1 ALA D C 1
ATOM 3506 O O . ALA D 2 1 ? -8.073 53.585 16.276 1.00 76.39 1 ALA D O 1
ATOM 3508 N N . ARG D 2 2 ? -8.562 51.387 16.277 1.00 74.30 2 ARG D N 1
ATOM 3509 C CA . ARG D 2 2 ? -7.829 51.113 15.046 1.00 68.12 2 ARG D CA 1
ATOM 3510 C C . ARG D 2 2 ? -8.676 51.417 13.816 1.00 63.32 2 ARG D C 1
ATOM 3511 O O . ARG D 2 2 ? -9.877 51.664 13.920 1.00 62.25 2 ARG D O 1
ATOM 3519 N N . THR D 2 3 ? -8.038 51.435 12.656 1.00 69.34 3 THR D N 1
ATOM 3520 C CA . THR D 2 3 ? -8.769 51.733 11.410 1.00 59.62 3 THR D CA 1
ATOM 3521 C C . THR D 2 3 ? -8.853 50.444 10.621 1.00 66.83 3 THR D C 1
ATOM 3522 O O . THR D 2 3 ? -7.905 49.684 10.680 1.00 84.41 3 THR D O 1
ATOM 3538 N N . GLN D 2 5 ? -9.020 50.448 7.392 1.00 75.08 5 GLN D N 1
ATOM 3539 C CA . GLN D 2 5 ? -8.384 50.779 6.090 1.00 82.03 5 GLN D CA 1
ATOM 3540 C C . GLN D 2 5 ? -6.964 50.214 6.011 1.00 79.69 5 GLN D C 1
ATOM 3541 O O . GLN D 2 5 ? -6.457 50.089 4.891 1.00 76.90 5 GLN D O 1
ATOM 3547 N N . THR D 2 6 ? -6.332 49.981 7.162 1.00 75.46 6 THR D N 1
ATOM 3548 C CA . THR D 2 6 ? -4.960 49.423 7.240 1.00 82.34 6 THR D CA 1
ATOM 3549 C C . THR D 2 6 ? -5.011 47.895 7.240 1.00 67.99 6 THR D C 1
ATOM 3550 O O . THR D 2 6 ? -3.963 47.285 7.243 1.00 67.87 6 THR D O 1
ATOM 3554 N N . ALA D 2 7 ? -6.200 47.316 7.252 1.00 65.60 7 ALA D N 1
ATOM 3555 C CA . ALA D 2 7 ? -6.361 45.850 7.312 1.00 65.18 7 ALA D CA 1
ATOM 3556 C C . ALA D 2 7 ? -5.758 45.174 6.088 1.00 60.75 7 ALA D C 1
ATOM 3557 O O . ALA D 2 7 ? -5.345 44.038 6.212 1.00 63.60 7 ALA D O 1
ATOM 3559 N N . ARG D 2 8 ? -5.859 45.788 4.917 1.00 64.33 8 ARG D N 1
ATOM 3560 C CA . ARG D 2 8 ? -5.315 45.154 3.693 1.00 56.86 8 ARG D CA 1
ATOM 3561 C C . ARG D 2 8 ? -4.439 46.160 2.955 1.00 68.88 8 ARG D C 1
ATOM 3562 O O . ARG D 2 8 ? -4.571 47.340 3.219 1.00 70.69 8 ARG D O 1
ATOM 3582 N N . SER D 2 10 ? -3.134 48.732 0.277 1.00 82.82 10 SER D N 1
ATOM 3583 C CA . SER D 2 10 ? -3.851 49.699 -0.583 1.00 84.56 10 SER D CA 1
ATOM 3584 C C . SER D 2 10 ? -3.886 49.163 -2.013 1.00 96.28 10 SER D C 1
ATOM 3585 O O . SER D 2 10 ? -3.339 49.867 -2.876 1.00 101.98 10 SER D O 1
ATOM 3588 N N . VAL E 1 4 ? 38.192 16.815 52.389 1.00 103.26 46 VAL E N 1
ATOM 3589 C CA . VAL E 1 4 ? 37.157 15.960 53.040 1.00 99.57 46 VAL E CA 1
ATOM 3590 C C . VAL E 1 4 ? 37.641 15.597 54.444 1.00 105.54 46 VAL E C 1
ATOM 3591 O O . VAL E 1 4 ? 37.891 14.414 54.676 1.00 114.90 46 VAL E O 1
ATOM 3595 N N . SER E 1 5 ? 37.853 16.600 55.301 1.00 83.01 47 SER E N 1
ATOM 3596 C CA . SER E 1 5 ? 38.268 16.368 56.711 1.00 84.60 47 SER E CA 1
ATOM 3597 C C . SER E 1 5 ? 37.954 17.612 57.551 1.00 94.88 47 SER E C 1
ATOM 3598 O O . SER E 1 5 ? 38.328 18.690 57.103 1.00 98.83 47 SER E O 1
ATOM 3601 N N . GLN E 1 6 ? 37.355 17.489 58.738 1.00 30.00 48 GLN E N 1
ATOM 3602 C CA . GLN E 1 6 ? 37.111 18.725 59.537 1.00 30.00 48 GLN E CA 1
ATOM 3603 C C . GLN E 1 6 ? 37.063 18.422 61.039 1.00 30.00 48 GLN E C 1
ATOM 3604 O O . GLN E 1 6 ? 36.715 17.304 61.400 1.00 30.00 48 GLN E O 1
ATOM 3610 N N . PRO E 1 7 ? 37.465 19.427 61.999 1.00 30.00 49 PRO E N 1
ATOM 3611 C CA . PRO E 1 7 ? 37.583 19.641 63.676 1.00 30.00 49 PRO E CA 1
ATOM 3612 C C . PRO E 1 7 ? 36.234 19.283 64.303 1.00 30.00 49 PRO E C 1
ATOM 3613 O O . PRO E 1 7 ? 36.201 18.440 65.154 1.00 30.00 49 PRO E O 1
ATOM 3617 N N . ARG E 1 8 ? 35.173 19.981 63.888 1.00 93.95 50 ARG E N 1
ATOM 3618 C CA . ARG E 1 8 ? 33.795 19.664 64.338 1.00 95.04 50 ARG E CA 1
ATOM 3619 C C . ARG E 1 8 ? 33.522 18.287 63.746 1.00 93.79 50 ARG E C 1
ATOM 3620 O O . ARG E 1 8 ? 33.799 18.117 62.557 1.00 98.14 50 ARG E O 1
ATOM 3628 N N . ARG E 1 9 ? 32.970 17.346 64.499 1.00 82.29 51 ARG E N 1
ATOM 3629 C CA . ARG E 1 9 ? 32.773 16.040 63.831 1.00 83.19 51 ARG E CA 1
ATOM 3630 C C . ARG E 1 9 ? 31.342 15.972 63.298 1.00 86.70 51 ARG E C 1
ATOM 3631 O O . ARG E 1 9 ? 30.411 16.152 64.089 1.00 82.06 51 ARG E O 1
ATOM 3639 N N . ASN E 1 10 ? 31.191 15.735 61.996 1.00 75.90 52 ASN E N 1
ATOM 3640 C CA . ASN E 1 10 ? 29.846 15.625 61.386 1.00 63.44 52 ASN E CA 1
ATOM 3641 C C . ASN E 1 10 ? 29.564 14.144 61.201 1.00 63.42 52 ASN E C 1
ATOM 3642 O O . ASN E 1 10 ? 30.339 13.507 60.503 1.00 67.73 52 ASN E O 1
ATOM 3647 N N . ILE E 1 11 ? 28.497 13.649 61.823 1.00 62.28 53 ILE E N 1
ATOM 3648 C CA . ILE E 1 11 ? 28.124 12.211 61.764 1.00 64.82 53 ILE E CA 1
ATOM 3649 C C . ILE E 1 11 ? 26.943 12.052 60.818 1.00 56.83 53 ILE E C 1
ATOM 3650 O O . ILE E 1 11 ? 26.285 11.028 60.885 1.00 54.90 53 ILE E O 1
ATOM 3655 N N . VAL E 1 12 ? 26.688 13.062 59.998 1.00 50.60 54 VAL E N 1
ATOM 3656 C CA . VAL E 1 12 ? 25.576 13.029 59.015 1.00 52.54 54 VAL E CA 1
ATOM 3657 C C . VAL E 1 12 ? 25.940 12.102 57.863 1.00 54.53 54 VAL E C 1
ATOM 3658 O O . VAL E 1 12 ? 26.827 12.444 57.099 1.00 52.27 54 VAL E O 1
ATOM 3662 N N . GLY E 1 13 ? 25.216 10.999 57.735 1.00 56.14 55 GLY E N 1
ATOM 3663 C CA . GLY E 1 13 ? 25.429 10.027 56.680 1.00 51.52 55 GLY E CA 1
ATOM 3664 C C . GLY E 1 13 ? 26.215 8.832 57.179 1.00 57.97 55 GLY E C 1
ATOM 3665 O O . GLY E 1 13 ? 26.375 7.839 56.468 1.00 67.76 55 GLY E O 1
ATOM 3666 N N . CYS E 1 14 ? 26.650 8.899 58.425 1.00 54.47 56 CYS E N 1
ATOM 3667 C CA . CYS E 1 14 ? 27.460 7.792 58.969 1.00 62.48 56 CYS E CA 1
ATOM 3668 C C . CYS E 1 14 ? 26.564 6.805 59.707 1.00 65.92 56 CYS E C 1
ATOM 3669 O O . CYS E 1 14 ? 25.714 7.255 60.462 1.00 55.89 56 CYS E O 1
ATOM 3672 N N . ARG E 1 15 ? 26.815 5.512 59.523 1.00 60.94 57 ARG E N 1
ATOM 3673 C CA . ARG E 1 15 ? 26.090 4.455 60.254 1.00 44.46 57 ARG E CA 1
ATOM 3674 C C . ARG E 1 15 ? 26.556 4.543 61.703 1.00 44.73 57 ARG E C 1
ATOM 3675 O O . ARG E 1 15 ? 27.731 4.762 61.901 1.00 45.88 57 ARG E O 1
ATOM 3683 N N . ILE E 1 16 ? 25.664 4.350 62.668 1.00 45.97 58 ILE E N 1
ATOM 3684 C CA . ILE E 1 16 ? 26.034 4.491 64.105 1.00 51.85 58 ILE E CA 1
ATOM 3685 C C . ILE E 1 16 ? 25.431 3.337 64.902 1.00 52.86 58 ILE E C 1
ATOM 3686 O O . ILE E 1 16 ? 24.630 2.607 64.348 1.00 49.98 58 ILE E O 1
ATOM 3691 N N . GLN E 1 17 ? 25.902 3.134 66.127 1.00 49.92 59 GLN E N 1
ATOM 3692 C CA . GLN E 1 17 ? 25.347 2.087 67.013 1.00 45.77 59 GLN E CA 1
ATOM 3693 C C . GLN E 1 17 ? 25.279 2.667 68.418 1.00 54.35 59 GLN E C 1
ATOM 3694 O O . GLN E 1 17 ? 26.208 3.358 68.780 1.00 73.37 59 GLN E O 1
ATOM 3700 N N . HIS E 1 18 ? 24.239 2.362 69.186 1.00 58.52 60 HIS E N 1
ATOM 3701 C CA . HIS E 1 18 ? 24.124 2.936 70.550 1.00 67.44 60 HIS E CA 1
ATOM 3702 C C . HIS E 1 18 ? 23.185 2.108 71.423 1.00 58.53 60 HIS E C 1
ATOM 3703 O O . HIS E 1 18 ? 22.506 1.257 70.887 1.00 52.98 60 HIS E O 1
ATOM 3710 N N . GLY E 1 19 ? 23.173 2.372 72.726 1.00 54.38 61 GLY E N 1
ATOM 3711 C CA . GLY E 1 19 ? 22.301 1.639 73.656 1.00 55.50 61 GLY E CA 1
ATOM 3712 C C . GLY E 1 19 ? 21.078 2.447 74.035 1.00 58.01 61 GLY E C 1
ATOM 3713 O O . GLY E 1 19 ? 21.130 3.658 73.924 1.00 62.40 61 GLY E O 1
ATOM 3714 N N . TRP E 1 20 ? 19.987 1.778 74.398 1.00 67.98 62 TRP E N 1
ATOM 3715 C CA . TRP E 1 20 ? 18.743 2.491 74.775 1.00 72.68 62 TRP E CA 1
ATOM 3716 C C . TRP E 1 20 ? 18.274 2.024 76.150 1.00 74.50 62 TRP E C 1
ATOM 3717 O O . TRP E 1 20 ? 18.081 0.825 76.317 1.00 68.79 62 TRP E O 1
ATOM 3728 N N . LYS E 1 21 ? 18.089 2.966 77.074 1.00 87.57 63 LYS E N 1
ATOM 3729 C CA . LYS E 1 21 ? 17.639 2.692 78.460 1.00 89.51 63 LYS E CA 1
ATOM 3730 C C . LYS E 1 21 ? 16.556 3.706 78.835 1.00 93.65 63 LYS E C 1
ATOM 3731 O O . LYS E 1 21 ? 16.882 4.626 79.580 1.00 92.90 63 LYS E O 1
ATOM 3737 N N . GLU E 1 22 ? 15.321 3.524 78.362 1.00 107.89 64 GLU E N 1
ATOM 3738 C CA . GLU E 1 22 ? 14.211 4.484 78.642 1.00 123.09 64 GLU E CA 1
ATOM 3739 C C . GLU E 1 22 ? 13.877 4.572 80.138 1.00 126.95 64 GLU E C 1
ATOM 3740 O O . GLU E 1 22 ? 13.642 5.697 80.618 1.00 121.72 64 GLU E O 1
ATOM 3746 N N . GLY E 1 23 ? 13.837 3.439 80.840 1.00 122.52 65 GLY E N 1
ATOM 3747 C CA . GLY E 1 23 ? 13.506 3.443 82.278 1.00 128.95 65 GLY E CA 1
ATOM 3748 C C . GLY E 1 23 ? 14.507 2.643 83.089 1.00 136.06 65 GLY E C 1
ATOM 3749 O O . GLY E 1 23 ? 15.663 3.090 83.236 1.00 138.51 65 GLY E O 1
ATOM 3750 N N . ASN E 1 24 ? 14.037 1.534 83.658 1.00 128.38 66 ASN E N 1
ATOM 3751 C CA . ASN E 1 24 ? 14.891 0.579 84.403 1.00 132.30 66 ASN E CA 1
ATOM 3752 C C . ASN E 1 24 ? 14.548 -0.781 83.804 1.00 129.69 66 ASN E C 1
ATOM 3753 O O . ASN E 1 24 ? 13.995 -1.632 84.516 1.00 139.63 66 ASN E O 1
ATOM 3758 N N . GLY E 1 25 ? 14.886 -0.943 82.526 1.00 120.97 67 GLY E N 1
ATOM 3759 C CA . GLY E 1 25 ? 14.593 -2.159 81.750 1.00 117.61 67 GLY E CA 1
ATOM 3760 C C . GLY E 1 25 ? 15.833 -2.709 81.079 1.00 112.33 67 GLY E C 1
ATOM 3761 O O . GLY E 1 25 ? 16.941 -2.296 81.441 1.00 114.43 67 GLY E O 1
ATOM 3762 N N . PRO E 1 26 ? 15.690 -3.622 80.100 1.00 104.80 68 PRO E N 1
ATOM 3763 C CA . PRO E 1 26 ? 16.830 -4.196 79.402 1.00 104.19 68 PRO E CA 1
ATOM 3764 C C . PRO E 1 26 ? 17.547 -3.133 78.568 1.00 94.61 68 PRO E C 1
ATOM 3765 O O . PRO E 1 26 ? 16.905 -2.236 78.091 1.00 92.38 68 PRO E O 1
ATOM 3769 N N . VAL E 1 27 ? 18.858 -3.271 78.407 1.00 86.68 69 VAL E N 1
ATOM 3770 C CA . VAL E 1 27 ? 19.596 -2.302 77.555 1.00 77.99 69 VAL E CA 1
ATOM 3771 C C . VAL E 1 27 ? 19.751 -2.946 76.183 1.00 77.04 69 VAL E C 1
ATOM 3772 O O . VAL E 1 27 ? 20.305 -4.037 76.108 1.00 79.86 69 VAL E O 1
ATOM 3776 N N . THR E 1 28 ? 19.300 -2.255 75.143 1.00 73.66 70 THR E N 1
ATOM 3777 C CA . THR E 1 28 ? 19.317 -2.810 73.774 1.00 74.60 70 THR E CA 1
ATOM 3778 C C . THR E 1 28 ? 20.291 -2.012 72.918 1.00 63.67 70 THR E C 1
ATOM 3779 O O . THR E 1 28 ? 20.293 -0.804 73.053 1.00 69.38 70 THR E O 1
ATOM 3783 N N . GLN E 1 29 ? 21.079 -2.684 72.081 1.00 59.60 71 GLN E N 1
ATOM 3784 C CA . GLN E 1 29 ? 22.030 -1.984 71.188 1.00 56.59 71 GLN E CA 1
ATOM 3785 C C . GLN E 1 29 ? 21.337 -1.786 69.849 1.00 57.46 71 GLN E C 1
ATOM 3786 O O . GLN E 1 29 ? 21.059 -2.776 69.203 1.00 63.02 71 GLN E O 1
ATOM 3792 N N . TRP E 1 30 ? 21.130 -0.541 69.439 1.00 56.81 72 TRP E N 1
ATOM 3793 C CA . TRP E 1 30 ? 20.437 -0.269 68.159 1.00 47.58 72 TRP E CA 1
ATOM 3794 C C . TRP E 1 30 ? 21.468 0.095 67.110 1.00 49.04 72 TRP E C 1
ATOM 3795 O O . TRP E 1 30 ? 22.509 0.576 67.487 1.00 61.84 72 TRP E O 1
ATOM 3806 N N . LYS E 1 31 ? 21.204 -0.215 65.852 1.00 42.83 73 LYS E N 1
ATOM 3807 C CA . LYS E 1 31 ? 22.145 0.164 64.779 1.00 44.79 73 LYS E CA 1
ATOM 3808 C C . LYS E 1 31 ? 21.343 0.967 63.764 1.00 52.42 73 LYS E C 1
ATOM 3809 O O . LYS E 1 31 ? 20.324 0.469 63.334 1.00 59.44 73 LYS E O 1
ATOM 3815 N N . GLY E 1 32 ? 21.804 2.149 63.380 1.00 49.91 74 GLY E N 1
ATOM 3816 C CA . GLY E 1 32 ? 21.000 2.962 62.456 1.00 52.82 74 GLY E CA 1
ATOM 3817 C C . GLY E 1 32 ? 21.836 3.900 61.631 1.00 42.29 74 GLY E C 1
ATOM 3818 O O . GLY E 1 32 ? 23.031 3.933 61.835 1.00 50.04 74 GLY E O 1
ATOM 3819 N N . THR E 1 33 ? 21.209 4.573 60.677 1.00 38.64 75 THR E N 1
ATOM 3820 C CA . THR E 1 33 ? 21.900 5.563 59.826 1.00 37.51 75 THR E CA 1
ATOM 3821 C C . THR E 1 33 ? 21.450 6.956 60.249 1.00 44.33 75 THR E C 1
ATOM 3822 O O . THR E 1 33 ? 20.340 7.067 60.732 1.00 52.19 75 THR E O 1
ATOM 3826 N N . VAL E 1 34 ? 22.330 7.950 60.163 1.00 52.01 76 VAL E N 1
ATOM 3827 C CA . VAL E 1 34 ? 21.978 9.340 60.556 1.00 37.76 76 VAL E CA 1
ATOM 3828 C C . VAL E 1 34 ? 21.704 10.124 59.282 1.00 44.76 76 VAL E C 1
ATOM 3829 O O . VAL E 1 34 ? 22.631 10.341 58.524 1.00 36.77 76 VAL E O 1
ATOM 3833 N N . LEU E 1 35 ? 20.436 10.444 59.053 1.00 40.24 77 LEU E N 1
ATOM 3834 C CA . LEU E 1 35 ? 19.982 11.161 57.842 1.00 43.84 77 LEU E CA 1
ATOM 3835 C C . LEU E 1 35 ? 20.405 12.626 57.797 1.00 53.75 77 LEU E C 1
ATOM 3836 O O . LEU E 1 35 ? 20.863 13.062 56.750 1.00 54.39 77 LEU E O 1
ATOM 3841 N N . ASP E 1 36 ? 20.249 13.359 58.890 1.00 42.61 78 ASP E N 1
ATOM 3842 C CA . ASP E 1 36 ? 20.554 14.804 58.828 1.00 40.16 78 ASP E CA 1
ATOM 3843 C C . ASP E 1 36 ? 20.618 15.386 60.230 1.00 53.13 78 ASP E C 1
ATOM 3844 O O . ASP E 1 36 ? 20.332 14.674 61.174 1.00 35.45 78 ASP E O 1
ATOM 3849 N N . GLN E 1 37 ? 21.006 16.657 60.298 1.00 63.20 79 GLN E N 1
ATOM 3850 C CA . GLN E 1 37 ? 21.099 17.477 61.523 1.00 42.79 79 GLN E CA 1
ATOM 3851 C C . GLN E 1 37 ? 20.226 18.697 61.268 1.00 43.02 79 GLN E C 1
ATOM 3852 O O . GLN E 1 37 ? 20.200 19.162 60.133 1.00 42.83 79 GLN E O 1
ATOM 3858 N N . VAL E 1 38 ? 19.538 19.180 62.294 1.00 43.74 80 VAL E N 1
ATOM 3859 C CA . VAL E 1 38 ? 18.629 20.339 62.115 1.00 39.64 80 VAL E CA 1
ATOM 3860 C C . VAL E 1 38 ? 19.390 21.580 62.542 1.00 46.45 80 VAL E C 1
ATOM 3861 O O . VAL E 1 38 ? 19.827 21.611 63.674 1.00 57.90 80 VAL E O 1
ATOM 3865 N N . PRO E 1 39 ? 19.560 22.582 61.663 1.00 47.18 81 PRO E N 1
ATOM 3866 C CA . PRO E 1 39 ? 20.282 23.796 61.987 1.00 42.18 81 PRO E CA 1
ATOM 3867 C C . PRO E 1 39 ? 19.678 24.667 63.090 1.00 48.53 81 PRO E C 1
ATOM 3868 O O . PRO E 1 39 ? 20.417 25.190 63.853 1.00 71.93 81 PRO E O 1
ATOM 3872 N N . VAL E 1 40 ? 18.359 24.788 63.152 1.00 43.16 82 VAL E N 1
ATOM 3873 C CA . VAL E 1 40 ? 17.743 25.722 64.136 1.00 54.43 82 VAL E CA 1
ATOM 3874 C C . VAL E 1 40 ? 18.082 25.328 65.570 1.00 61.27 82 VAL E C 1
ATOM 3875 O O . VAL E 1 40 ? 18.216 26.224 66.401 1.00 69.21 82 VAL E O 1
ATOM 3879 N N . ASN E 1 41 ? 18.116 24.039 65.860 1.00 58.86 83 ASN E N 1
ATOM 3880 C CA . ASN E 1 41 ? 18.466 23.521 67.201 1.00 62.74 83 ASN E CA 1
ATOM 3881 C C . ASN E 1 41 ? 19.362 22.350 66.868 1.00 66.65 83 ASN E C 1
ATOM 3882 O O . ASN E 1 41 ? 18.837 21.253 66.807 1.00 70.36 83 ASN E O 1
ATOM 3887 N N . PRO E 1 42 ? 20.836 22.489 66.641 1.00 71.89 84 PRO E N 1
ATOM 3888 C CA . PRO E 1 42 ? 21.885 21.601 66.142 1.00 74.03 84 PRO E CA 1
ATOM 3889 C C . PRO E 1 42 ? 22.050 20.250 66.847 1.00 67.58 84 PRO E C 1
ATOM 3890 O O . PRO E 1 42 ? 22.666 19.396 66.295 1.00 75.85 84 PRO E O 1
ATOM 3894 N N . SER E 1 43 ? 21.584 20.130 68.079 1.00 59.17 85 SER E N 1
ATOM 3895 C CA . SER E 1 43 ? 21.691 18.869 68.842 1.00 66.99 85 SER E CA 1
ATOM 3896 C C . SER E 1 43 ? 20.676 17.838 68.344 1.00 63.36 85 SER E C 1
ATOM 3897 O O . SER E 1 43 ? 20.648 16.765 68.922 1.00 65.69 85 SER E O 1
ATOM 3900 N N . LEU E 1 44 ? 19.888 18.143 67.311 1.00 59.85 86 LEU E N 1
ATOM 3901 C CA . LEU E 1 44 ? 18.875 17.218 66.817 1.00 50.96 86 LEU E CA 1
ATOM 3902 C C . LEU E 1 44 ? 19.289 16.549 65.507 1.00 55.33 86 LEU E C 1
ATOM 3903 O O . LEU E 1 44 ? 19.590 17.225 64.522 1.00 53.79 86 LEU E O 1
ATOM 3908 N N . TYR E 1 45 ? 19.299 15.219 65.503 1.00 50.13 87 TYR E N 1
ATOM 3909 C CA . TYR E 1 45 ? 19.617 14.453 64.302 1.00 41.31 87 TYR E CA 1
ATOM 3910 C C . TYR E 1 45 ? 18.418 13.625 63.845 1.00 50.54 87 TYR E C 1
ATOM 3911 O O . TYR E 1 45 ? 17.677 13.088 64.667 1.00 54.82 87 TYR E O 1
ATOM 3920 N N . LEU E 1 46 ? 18.231 13.524 62.533 1.00 45.17 88 LEU E N 1
ATOM 3921 C CA . LEU E 1 46 ? 17.195 12.660 61.980 1.00 34.32 88 LEU E CA 1
ATOM 3922 C C . LEU E 1 46 ? 17.780 11.277 61.728 1.00 48.32 88 LEU E C 1
ATOM 3923 O O . LEU E 1 46 ? 18.761 11.133 60.998 1.00 38.72 88 LEU E O 1
ATOM 3928 N N . ILE E 1 47 ? 17.229 10.257 62.380 1.00 62.23 89 ILE E N 1
ATOM 3929 C CA . ILE E 1 47 ? 17.832 8.895 62.281 1.00 61.00 89 ILE E CA 1
ATOM 3930 C C . ILE E 1 47 ? 16.855 7.877 61.702 1.00 44.15 89 ILE E C 1
ATOM 3931 O O . ILE E 1 47 ? 15.709 7.912 62.071 1.00 40.07 89 ILE E O 1
ATOM 3936 N N . LYS E 1 48 ? 17.353 6.997 60.841 1.00 39.43 90 LYS E N 1
ATOM 3937 C CA . LYS E 1 48 ? 16.572 5.874 60.286 1.00 38.12 90 LYS E CA 1
ATOM 3938 C C . LYS E 1 48 ? 17.154 4.589 60.877 1.00 49.68 90 LYS E C 1
ATOM 3939 O O . LYS E 1 48 ? 18.190 4.166 60.408 1.00 51.09 90 LYS E O 1
ATOM 3945 N N . TYR E 1 49 ? 16.482 3.973 61.844 1.00 48.43 91 TYR E N 1
ATOM 3946 C CA . TYR E 1 49 ? 17.009 2.746 62.478 1.00 45.52 91 TYR E CA 1
ATOM 3947 C C . TYR E 1 49 ? 16.894 1.576 61.516 1.00 50.12 91 TYR E C 1
ATOM 3948 O O . TYR E 1 49 ? 16.016 1.588 60.682 1.00 53.17 91 TYR E O 1
ATOM 3957 N N . ASP E 1 50 ? 17.816 0.630 61.634 1.00 57.96 92 ASP E N 1
ATOM 3958 C CA . ASP E 1 50 ? 17.887 -0.526 60.712 1.00 63.15 92 ASP E CA 1
ATOM 3959 C C . ASP E 1 50 ? 16.635 -1.390 60.838 1.00 58.71 92 ASP E C 1
ATOM 3960 O O . ASP E 1 50 ? 16.349 -1.869 61.932 1.00 58.75 92 ASP E O 1
ATOM 3965 N N . GLY E 1 51 ? 15.929 -1.550 59.724 1.00 63.16 93 GLY E N 1
ATOM 3966 C CA . GLY E 1 51 ? 14.721 -2.387 59.627 1.00 76.44 93 GLY E CA 1
ATOM 3967 C C . GLY E 1 51 ? 13.453 -1.670 60.036 1.00 72.38 93 GLY E C 1
ATOM 3968 O O . GLY E 1 51 ? 12.394 -2.268 59.889 1.00 72.31 93 GLY E O 1
ATOM 3969 N N . PHE E 1 52 ? 13.554 -0.420 60.479 1.00 62.73 94 PHE E N 1
ATOM 3970 C CA . PHE E 1 52 ? 12.359 0.338 60.915 1.00 57.70 94 PHE E CA 1
ATOM 3971 C C . PHE E 1 52 ? 12.145 1.522 59.985 1.00 59.88 94 PHE E C 1
ATOM 3972 O O . PHE E 1 52 ? 13.070 2.286 59.798 1.00 70.76 94 PHE E O 1
ATOM 3980 N N . ASP E 1 53 ? 10.915 1.663 59.462 1.00 60.81 95 ASP E N 1
ATOM 3981 C CA . ASP E 1 53 ? 10.527 2.706 58.467 1.00 51.18 95 ASP E CA 1
ATOM 3982 C C . ASP E 1 53 ? 10.620 4.091 59.102 1.00 51.38 95 ASP E C 1
ATOM 3983 O O . ASP E 1 53 ? 11.041 5.025 58.410 1.00 44.54 95 ASP E O 1
ATOM 3988 N N . CYS E 1 54 ? 10.155 4.226 60.339 1.00 50.42 96 CYS E N 1
ATOM 3989 C CA . CYS E 1 54 ? 9.996 5.576 60.932 1.00 32.95 96 CYS E CA 1
ATOM 3990 C C . CYS E 1 54 ? 11.326 6.277 61.165 1.00 47.82 96 CYS E C 1
ATOM 3991 O O . CYS E 1 54 ? 12.246 5.630 61.649 1.00 58.97 96 CYS E O 1
ATOM 3994 N N . VAL E 1 55 ? 11.352 7.585 60.903 1.00 43.82 97 VAL E N 1
ATOM 3995 C CA . VAL E 1 55 ? 12.533 8.469 61.101 1.00 23.86 97 VAL E CA 1
ATOM 3996 C C . VAL E 1 55 ? 12.372 9.085 62.485 1.00 36.68 97 VAL E C 1
ATOM 3997 O O . VAL E 1 55 ? 11.294 9.557 62.774 1.00 51.68 97 VAL E O 1
ATOM 4001 N N . TYR E 1 56 ? 13.439 9.125 63.272 1.00 53.24 98 TYR E N 1
ATOM 4002 C CA . TYR E 1 56 ? 13.411 9.550 64.667 1.00 58.68 98 TYR E CA 1
ATOM 4003 C C . TYR E 1 56 ? 14.214 10.820 64.922 1.00 49.94 98 TYR E C 1
ATOM 4004 O O . TYR E 1 56 ? 15.248 11.051 64.297 1.00 45.73 98 TYR E O 1
ATOM 4013 N N . GLY E 1 57 ? 13.724 11.636 65.851 1.00 44.83 99 GLY E N 1
ATOM 4014 C CA . GLY E 1 57 ? 14.403 12.857 66.242 1.00 45.85 99 GLY E CA 1
ATOM 4015 C C . GLY E 1 57 ? 14.993 12.746 67.634 1.00 48.47 99 GLY E C 1
ATOM 4016 O O . GLY E 1 57 ? 14.293 12.911 68.635 1.00 45.84 99 GLY E O 1
ATOM 4017 N N . LEU E 1 58 ? 16.289 12.462 67.697 1.00 54.68 100 LEU E N 1
ATOM 4018 C CA . LEU E 1 58 ? 16.977 12.294 68.970 1.00 58.46 100 LEU E CA 1
ATOM 4019 C C . LEU E 1 58 ? 18.184 13.212 69.089 1.00 64.91 100 LEU E C 1
ATOM 4020 O O . LEU E 1 58 ? 18.861 13.495 68.100 1.00 58.38 100 LEU E O 1
ATOM 4025 N N . GLU E 1 59 ? 18.445 13.676 70.306 1.00 70.15 101 GLU E N 1
ATOM 4026 C CA . GLU E 1 59 ? 19.670 14.408 70.595 1.00 66.82 101 GLU E CA 1
ATOM 4027 C C . GLU E 1 59 ? 20.773 13.408 70.937 1.00 66.99 101 GLU E C 1
ATOM 4028 O O . GLU E 1 59 ? 21.045 13.140 72.107 1.00 55.33 101 GLU E O 1
ATOM 4034 N N . LEU E 1 60 ? 21.401 12.866 69.896 1.00 60.75 102 LEU E N 1
ATOM 4035 C CA . LEU E 1 60 ? 22.352 11.760 70.019 1.00 60.86 102 LEU E CA 1
ATOM 4036 C C . LEU E 1 60 ? 23.490 11.994 71.012 1.00 72.49 102 LEU E C 1
ATOM 4037 O O . LEU E 1 60 ? 24.087 11.038 71.510 1.00 81.31 102 LEU E O 1
ATOM 4042 N N . ASN E 1 61 ? 23.793 13.253 71.304 1.00 63.50 103 ASN E N 1
ATOM 4043 C CA . ASN E 1 61 ? 24.892 13.559 72.212 1.00 53.39 103 ASN E CA 1
ATOM 4044 C C . ASN E 1 61 ? 24.456 14.271 73.487 1.00 58.39 103 ASN E C 1
ATOM 4045 O O . ASN E 1 61 ? 25.271 14.521 74.373 1.00 71.67 103 ASN E O 1
ATOM 4050 N N . LYS E 1 62 ? 23.170 14.590 73.584 1.00 66.94 104 LYS E N 1
ATOM 4051 C CA . LYS E 1 62 ? 22.667 15.313 74.745 1.00 80.75 104 LYS E CA 1
ATOM 4052 C C . LYS E 1 62 ? 21.530 14.571 75.445 1.00 89.68 104 LYS E C 1
ATOM 4053 O O . LYS E 1 62 ? 21.199 14.880 76.590 1.00 98.62 104 LYS E O 1
ATOM 4059 N N . ASP E 1 63 ? 20.937 13.595 74.762 1.00 77.76 105 ASP E N 1
ATOM 4060 C CA . ASP E 1 63 ? 19.873 12.793 75.361 1.00 81.59 105 ASP E CA 1
ATOM 4061 C C . ASP E 1 63 ? 20.452 11.922 76.469 1.00 92.80 105 ASP E C 1
ATOM 4062 O O . ASP E 1 63 ? 21.553 11.389 76.338 1.00 103.52 105 ASP E O 1
ATOM 4067 N N . GLU E 1 64 ? 19.706 11.777 77.558 1.00 93.37 106 GLU E N 1
ATOM 4068 C CA . GLU E 1 64 ? 20.181 11.007 78.701 1.00 94.93 106 GLU E CA 1
ATOM 4069 C C . GLU E 1 64 ? 19.753 9.545 78.602 1.00 88.45 106 GLU E C 1
ATOM 4070 O O . GLU E 1 64 ? 19.814 8.804 79.582 1.00 91.45 106 GLU E O 1
ATOM 4076 N N . ARG E 1 65 ? 19.323 9.134 77.413 1.00 86.69 107 ARG E N 1
ATOM 4077 C CA . ARG E 1 65 ? 18.900 7.755 77.190 1.00 80.36 107 ARG E CA 1
ATOM 4078 C C . ARG E 1 65 ? 19.821 7.042 76.205 1.00 80.77 107 ARG E C 1
ATOM 4079 O O . ARG E 1 65 ? 19.779 5.819 76.077 1.00 80.16 107 ARG E O 1
ATOM 4087 N N . VAL E 1 66 ? 20.654 7.813 75.513 1.00 75.57 108 VAL E N 1
ATOM 4088 C CA . VAL E 1 66 ? 21.586 7.250 74.545 1.00 70.90 108 VAL E CA 1
ATOM 4089 C C . VAL E 1 66 ? 22.966 7.061 75.160 1.00 69.50 108 VAL E C 1
ATOM 4090 O O . VAL E 1 66 ? 23.558 8.004 75.683 1.00 90.84 108 VAL E O 1
ATOM 4094 N N . SER E 1 67 ? 23.474 5.836 75.093 1.00 59.30 109 SER E N 1
ATOM 4095 C CA . SER E 1 67 ? 24.788 5.524 75.639 1.00 74.76 109 SER E CA 1
ATOM 4096 C C . SER E 1 67 ? 25.581 4.635 74.688 1.00 69.02 109 SER E C 1
ATOM 4097 O O . SER E 1 67 ? 25.006 3.980 73.817 1.00 62.67 109 SER E O 1
ATOM 4100 N N . ALA E 1 68 ? 26.900 4.621 74.869 1.00 63.05 110 ALA E N 1
ATOM 4101 C CA . ALA E 1 68 ? 27.809 3.851 74.023 1.00 71.49 110 ALA E CA 1
ATOM 4102 C C . ALA E 1 68 ? 27.623 4.198 72.549 1.00 72.06 110 ALA E C 1
ATOM 4103 O O . ALA E 1 68 ? 27.632 3.318 71.686 1.00 73.85 110 ALA E O 1
ATOM 4105 N N . LEU E 1 69 ? 27.452 5.488 72.272 1.00 65.92 111 LEU E N 1
ATOM 4106 C CA . LEU E 1 69 ? 27.260 5.967 70.909 1.00 66.62 111 LEU E CA 1
ATOM 4107 C C . LEU E 1 69 ? 28.507 5.740 70.057 1.00 65.73 111 LEU E C 1
ATOM 4108 O O . LEU E 1 69 ? 29.497 6.461 70.181 1.00 74.85 111 LEU E O 1
ATOM 4113 N N . GLU E 1 70 ? 28.478 4.697 69.236 1.00 63.80 112 GLU E N 1
ATOM 4114 C CA . GLU E 1 70 ? 29.645 4.410 68.374 1.00 59.95 112 GLU E CA 1
ATOM 4115 C C . GLU E 1 70 ? 29.310 4.836 66.956 1.00 57.20 112 GLU E C 1
ATOM 4116 O O . GLU E 1 70 ? 28.137 4.906 66.629 1.00 65.32 112 GLU E O 1
ATOM 4122 N N . VAL E 1 71 ? 30.330 5.164 66.180 1.00 51.58 113 VAL E N 1
ATOM 4123 C CA . VAL E 1 71 ? 30.128 5.471 64.744 1.00 54.08 113 VAL E CA 1
ATOM 4124 C C . VAL E 1 71 ? 30.834 4.329 64.034 1.00 55.18 113 VAL E C 1
ATOM 4125 O O . VAL E 1 71 ? 32.040 4.214 64.184 1.00 67.74 113 VAL E O 1
ATOM 4129 N N . LEU E 1 72 ? 30.102 3.534 63.270 1.00 54.77 114 LEU E N 1
ATOM 4130 C CA . LEU E 1 72 ? 30.707 2.352 62.618 1.00 65.43 114 LEU E CA 1
ATOM 4131 C C . LEU E 1 72 ? 31.536 2.759 61.411 1.00 61.27 114 LEU E C 1
ATOM 4132 O O . LEU E 1 72 ? 31.363 3.852 60.909 1.00 67.63 114 LEU E O 1
ATOM 4137 N N . PRO E 1 73 ? 32.405 1.865 60.910 1.00 71.21 115 PRO E N 1
ATOM 4138 C CA . PRO E 1 73 ? 33.206 2.111 59.724 1.00 78.21 115 PRO E CA 1
ATOM 4139 C C . PRO E 1 73 ? 32.457 1.660 58.468 1.00 72.21 115 PRO E C 1
ATOM 4140 O O . PRO E 1 73 ? 33.031 1.718 57.418 1.00 82.95 115 PRO E O 1
ATOM 4144 N N . ASP E 1 74 ? 31.226 1.178 58.632 1.00 68.02 116 ASP E N 1
ATOM 4145 C CA . ASP E 1 74 ? 30.376 0.708 57.514 1.00 73.95 116 ASP E CA 1
ATOM 4146 C C . ASP E 1 74 ? 30.067 1.884 56.593 1.00 66.54 116 ASP E C 1
ATOM 4147 O O . ASP E 1 74 ? 29.876 2.986 57.088 1.00 64.83 116 ASP E O 1
ATOM 4152 N N . ARG E 1 75 ? 30.005 1.635 55.291 1.00 59.85 117 ARG E N 1
ATOM 4153 C CA . ARG E 1 75 ? 29.666 2.722 54.350 1.00 70.11 117 ARG E CA 1
ATOM 4154 C C . ARG E 1 75 ? 28.277 2.437 53.776 1.00 66.75 117 ARG E C 1
ATOM 4155 O O . ARG E 1 75 ? 28.110 1.411 53.138 1.00 64.42 117 ARG E O 1
ATOM 4163 N N . VAL E 1 76 ? 27.338 3.356 53.976 1.00 69.91 118 VAL E N 1
ATOM 4164 C CA . VAL E 1 76 ? 25.941 3.215 53.490 1.00 57.61 118 VAL E CA 1
ATOM 4165 C C . VAL E 1 76 ? 25.947 2.860 52.011 1.00 58.91 118 VAL E C 1
ATOM 4166 O O . VAL E 1 76 ? 26.610 3.538 51.243 1.00 68.83 118 VAL E O 1
ATOM 4170 N N . ALA E 1 77 ? 25.185 1.841 51.644 1.00 64.86 119 ALA E N 1
ATOM 4171 C CA . ALA E 1 77 ? 25.061 1.439 50.248 1.00 79.44 119 ALA E CA 1
ATOM 4172 C C . ALA E 1 77 ? 24.399 2.541 49.427 1.00 79.59 119 ALA E C 1
ATOM 4173 O O . ALA E 1 77 ? 23.277 2.956 49.716 1.00 79.03 119 ALA E O 1
ATOM 4175 N N . THR E 1 78 ? 25.118 3.014 48.415 1.00 83.39 120 THR E N 1
ATOM 4176 C CA . THR E 1 78 ? 24.602 4.103 47.555 1.00 95.57 120 THR E CA 1
ATOM 4177 C C . THR E 1 78 ? 24.278 3.545 46.171 1.00 94.92 120 THR E C 1
ATOM 4178 O O . THR E 1 78 ? 25.078 3.732 45.255 1.00 102.21 120 THR E O 1
ATOM 4182 N N . SER E 1 79 ? 23.136 2.871 46.048 1.00 94.17 121 SER E N 1
ATOM 4183 C CA . SER E 1 79 ? 22.661 2.349 44.742 1.00 100.70 121 SER E CA 1
ATOM 4184 C C . SER E 1 79 ? 22.114 3.519 43.922 1.00 92.98 121 SER E C 1
ATOM 4185 O O . SER E 1 79 ? 21.694 4.503 44.528 1.00 95.97 121 SER E O 1
ATOM 4188 N N . ARG E 1 80 ? 22.171 3.451 42.595 1.00 92.95 122 ARG E N 1
ATOM 4189 C CA . ARG E 1 80 ? 21.607 4.571 41.795 1.00 103.18 122 ARG E CA 1
ATOM 4190 C C . ARG E 1 80 ? 20.097 4.394 41.629 1.00 101.57 122 ARG E C 1
ATOM 4191 O O . ARG E 1 80 ? 19.622 3.275 41.829 1.00 101.75 122 ARG E O 1
ATOM 4199 N N . ILE E 1 81 ? 19.385 5.473 41.302 1.00 101.34 123 ILE E N 1
ATOM 4200 C CA . ILE E 1 81 ? 17.896 5.424 41.202 1.00 108.72 123 ILE E CA 1
ATOM 4201 C C . ILE E 1 81 ? 17.456 4.416 40.145 1.00 106.81 123 ILE E C 1
ATOM 4202 O O . ILE E 1 81 ? 17.990 4.448 39.032 1.00 107.76 123 ILE E O 1
ATOM 4207 N N . SER E 1 82 ? 16.464 3.600 40.492 1.00 104.96 124 SER E N 1
ATOM 4208 C CA . SER E 1 82 ? 15.943 2.607 39.529 1.00 115.29 124 SER E CA 1
ATOM 4209 C C . SER E 1 82 ? 15.453 3.397 38.316 1.00 118.31 124 SER E C 1
ATOM 4210 O O . SER E 1 82 ? 15.845 3.058 37.199 1.00 134.02 124 SER E O 1
ATOM 4213 N N . ASP E 1 83 ? 14.677 4.454 38.555 1.00 117.18 125 ASP E N 1
ATOM 4214 C CA . ASP E 1 83 ? 14.253 5.398 37.490 1.00 111.90 125 ASP E CA 1
ATOM 4215 C C . ASP E 1 83 ? 14.053 6.768 38.141 1.00 101.24 125 ASP E C 1
ATOM 4216 O O . ASP E 1 83 ? 13.268 6.847 39.083 1.00 92.17 125 ASP E O 1
ATOM 4221 N N . ALA E 1 84 ? 14.680 7.816 37.613 1.00 101.92 126 ALA E N 1
ATOM 4222 C CA . ALA E 1 84 ? 14.560 9.146 38.248 1.00 95.24 126 ALA E CA 1
ATOM 4223 C C . ALA E 1 84 ? 13.259 9.815 37.821 1.00 88.88 126 ALA E C 1
ATOM 4224 O O . ALA E 1 84 ? 12.735 10.625 38.576 1.00 91.63 126 ALA E O 1
ATOM 4226 N N . HIS E 1 85 ? 12.794 9.509 36.620 1.00 81.72 127 HIS E N 1
ATOM 4227 C CA . HIS E 1 85 ? 11.548 10.095 36.139 1.00 79.26 127 HIS E CA 1
ATOM 4228 C C . HIS E 1 85 ? 10.393 9.857 37.097 1.00 86.51 127 HIS E C 1
ATOM 4229 O O . HIS E 1 85 ? 9.790 10.802 37.605 1.00 92.14 127 HIS E O 1
ATOM 4236 N N . LEU E 1 86 ? 10.082 8.585 37.324 1.00 83.08 128 LEU E N 1
ATOM 4237 C CA . LEU E 1 86 ? 8.974 8.213 38.190 1.00 82.96 128 LEU E CA 1
ATOM 4238 C C . LEU E 1 86 ? 9.213 8.733 39.601 1.00 87.90 128 LEU E C 1
ATOM 4239 O O . LEU E 1 86 ? 8.273 9.119 40.293 1.00 93.08 128 LEU E O 1
ATOM 4244 N N . ALA E 1 87 ? 10.476 8.752 40.015 1.00 83.84 129 ALA E N 1
ATOM 4245 C CA . ALA E 1 87 ? 10.847 9.332 41.298 1.00 81.71 129 ALA E CA 1
ATOM 4246 C C . ALA E 1 87 ? 10.462 10.808 41.335 1.00 83.40 129 ALA E C 1
ATOM 4247 O O . ALA E 1 87 ? 9.847 11.268 42.292 1.00 82.14 129 ALA E O 1
ATOM 4249 N N . ASP E 1 88 ? 10.821 11.538 40.281 1.00 94.58 130 ASP E N 1
ATOM 4250 C CA . ASP E 1 88 ? 10.462 12.949 40.139 1.00 91.59 130 ASP E CA 1
ATOM 4251 C C . ASP E 1 88 ? 8.944 13.122 40.083 1.00 94.66 130 ASP E C 1
ATOM 4252 O O . ASP E 1 88 ? 8.382 13.978 40.768 1.00 90.03 130 ASP E O 1
ATOM 4257 N N . THR E 1 89 ? 8.291 12.300 39.266 1.00 97.17 131 THR E N 1
ATOM 4258 C CA . THR E 1 89 ? 6.843 12.361 39.074 1.00 98.33 131 THR E CA 1
ATOM 4259 C C . THR E 1 89 ? 6.074 12.097 40.369 1.00 90.41 131 THR E C 1
ATOM 4260 O O . THR E 1 89 ? 5.036 12.711 40.625 1.00 85.68 131 THR E O 1
ATOM 4264 N N . MET E 1 90 ? 6.598 11.187 41.184 1.00 89.04 132 MET E N 1
ATOM 4265 C CA . MET E 1 90 ? 5.952 10.801 42.434 1.00 83.29 132 MET E CA 1
ATOM 4266 C C . MET E 1 90 ? 5.920 11.923 43.469 1.00 78.70 132 MET E C 1
ATOM 4267 O O . MET E 1 90 ? 4.943 12.054 44.206 1.00 73.32 132 MET E O 1
ATOM 4272 N N . ILE E 1 91 ? 6.987 12.718 43.526 1.00 77.03 133 ILE E N 1
ATOM 4273 C CA . ILE E 1 91 ? 7.137 13.746 44.559 1.00 60.45 133 ILE E CA 1
ATOM 4274 C C . ILE E 1 91 ? 5.960 14.718 44.590 1.00 53.66 133 ILE E C 1
ATOM 4275 O O . ILE E 1 91 ? 5.541 15.236 43.554 1.00 63.52 133 ILE E O 1
ATOM 4280 N N . GLY E 1 92 ? 5.427 14.951 45.786 1.00 46.51 134 GLY E N 1
ATOM 4281 C CA . GLY E 1 92 ? 4.366 15.922 45.980 1.00 59.75 134 GLY E CA 1
ATOM 4282 C C . GLY E 1 92 ? 2.998 15.482 45.492 1.00 62.33 134 GLY E C 1
ATOM 4283 O O . GLY E 1 92 ? 2.143 16.318 45.201 1.00 71.42 134 GLY E O 1
ATOM 4284 N N . LYS E 1 93 ? 2.790 14.171 45.402 1.00 77.85 135 LYS E N 1
ATOM 4285 C CA . LYS E 1 93 ? 1.503 13.624 44.980 1.00 74.28 135 LYS E CA 1
ATOM 4286 C C . LYS E 1 93 ? 0.823 12.870 46.118 1.00 64.19 135 LYS E C 1
ATOM 4287 O O . LYS E 1 93 ? 1.489 12.270 46.961 1.00 59.36 135 LYS E O 1
ATOM 4293 N N . ALA E 1 94 ? -0.506 12.904 46.142 1.00 67.70 136 ALA E N 1
ATOM 4294 C CA . ALA E 1 94 ? -1.268 12.134 47.117 1.00 63.19 136 ALA E CA 1
ATOM 4295 C C . ALA E 1 94 ? -1.365 10.686 46.651 1.00 62.90 136 ALA E C 1
ATOM 4296 O O . ALA E 1 94 ? -1.798 10.420 45.530 1.00 67.15 136 ALA E O 1
ATOM 4298 N N . VAL E 1 95 ? -0.960 9.752 47.506 1.00 57.25 137 VAL E N 1
ATOM 4299 C CA . VAL E 1 95 ? -0.891 8.350 47.108 1.00 55.34 137 VAL E CA 1
ATOM 4300 C C . VAL E 1 95 ? -1.652 7.401 48.035 1.00 60.89 137 VAL E C 1
ATOM 4301 O O . VAL E 1 95 ? -1.768 7.641 49.238 1.00 59.05 137 VAL E O 1
ATOM 4305 N N . GLU E 1 96 ? -2.170 6.322 47.455 1.00 57.90 138 GLU E N 1
ATOM 4306 C CA . GLU E 1 96 ? -2.802 5.259 48.224 1.00 53.66 138 GLU E CA 1
ATOM 4307 C C . GLU E 1 96 ? -1.793 4.135 48.426 1.00 52.29 138 GLU E C 1
ATOM 4308 O O . GLU E 1 96 ? -1.459 3.415 47.485 1.00 50.04 138 GLU E O 1
ATOM 4314 N N . HIS E 1 97 ? -1.300 3.996 49.651 1.00 53.49 139 HIS E N 1
ATOM 4315 C CA . HIS E 1 97 ? -0.229 3.048 49.936 1.00 52.10 139 HIS E CA 1
ATOM 4316 C C . HIS E 1 97 ? -0.767 1.777 50.581 1.00 58.88 139 HIS E C 1
ATOM 4317 O O . HIS E 1 97 ? -1.476 1.833 51.586 1.00 66.16 139 HIS E O 1
ATOM 4324 N N . MET E 1 98 ? -0.416 0.632 50.005 1.00 52.12 140 MET E N 1
ATOM 4325 C CA . MET E 1 98 ? -0.942 -0.646 50.467 1.00 63.46 140 MET E CA 1
ATOM 4326 C C . MET E 1 98 ? -0.107 -1.272 51.581 1.00 65.86 140 MET E C 1
ATOM 4327 O O . MET E 1 98 ? 1.102 -1.462 51.440 1.00 61.45 140 MET E O 1
ATOM 4332 N N . PHE E 1 99 ? -0.772 -1.651 52.664 1.00 72.30 141 PHE E N 1
ATOM 4333 C CA . PHE E 1 99 ? -0.107 -2.339 53.796 1.00 71.20 141 PHE E CA 1
ATOM 4334 C C . PHE E 1 99 ? -0.952 -3.552 54.182 1.00 83.34 141 PHE E C 1
ATOM 4335 O O . PHE E 1 99 ? -2.122 -3.573 53.850 1.00 78.66 141 PHE E O 1
ATOM 4343 N N . GLU E 1 100 ? -0.309 -4.559 54.777 1.00 90.89 142 GLU E N 1
ATOM 4344 C CA . GLU E 1 100 ? -0.952 -5.829 55.192 1.00 92.11 142 GLU E CA 1
ATOM 4345 C C . GLU E 1 100 ? -0.824 -5.974 56.698 1.00 91.46 142 GLU E C 1
ATOM 4346 O O . GLU E 1 100 ? 0.166 -5.514 57.244 1.00 83.31 142 GLU E O 1
ATOM 4352 N N . THR E 1 101 ? -1.696 -6.760 57.314 1.00 100.24 143 THR E N 1
ATOM 4353 C CA . THR E 1 101 ? -1.578 -6.954 58.778 1.00 105.71 143 THR E CA 1
ATOM 4354 C C . THR E 1 101 ? -1.024 -8.356 59.034 1.00 105.06 143 THR E C 1
ATOM 4355 O O . THR E 1 101 ? -0.512 -8.982 58.097 1.00 102.43 143 THR E O 1
ATOM 4359 N N . GLU E 1 102 ? -1.187 -8.849 60.256 1.00 112.24 144 GLU E N 1
ATOM 4360 C CA . GLU E 1 102 ? -0.704 -10.199 60.630 1.00 120.29 144 GLU E CA 1
ATOM 4361 C C . GLU E 1 102 ? -1.446 -11.220 59.757 1.00 123.48 144 GLU E C 1
ATOM 4362 O O . GLU E 1 102 ? -0.790 -12.125 59.228 1.00 112.85 144 GLU E O 1
ATOM 4368 N N . ASP E 1 103 ? -2.729 -10.982 59.485 1.00 127.87 145 ASP E N 1
ATOM 4369 C CA . ASP E 1 103 ? -3.524 -11.882 58.607 1.00 117.01 145 ASP E CA 1
ATOM 4370 C C . ASP E 1 103 ? -3.331 -11.456 57.145 1.00 114.72 145 ASP E C 1
ATOM 4371 O O . ASP E 1 103 ? -2.665 -10.441 56.901 1.00 109.52 145 ASP E O 1
ATOM 4376 N N . GLY E 1 104 ? -3.967 -12.148 56.201 1.00 115.89 146 GLY E N 1
ATOM 4377 C CA . GLY E 1 104 ? -3.811 -11.839 54.763 1.00 108.18 146 GLY E CA 1
ATOM 4378 C C . GLY E 1 104 ? -4.498 -10.561 54.297 1.00 101.25 146 GLY E C 1
ATOM 4379 O O . GLY E 1 104 ? -4.234 -10.152 53.159 1.00 86.81 146 GLY E O 1
ATOM 4380 N N . SER E 1 105 ? -5.366 -9.970 55.125 1.00 103.98 147 SER E N 1
ATOM 4381 C CA . SER E 1 105 ? -6.173 -8.772 54.774 1.00 92.34 147 SER E CA 1
ATOM 4382 C C . SER E 1 105 ? -5.271 -7.596 54.420 1.00 92.46 147 SER E C 1
ATOM 4383 O O . SER E 1 105 ? -4.291 -7.382 55.130 1.00 94.23 147 SER E O 1
ATOM 4386 N N . LYS E 1 106 ? -5.681 -6.823 53.413 1.00 86.44 148 LYS E N 1
ATOM 4387 C CA . LYS E 1 106 ? -4.919 -5.657 52.907 1.00 80.64 148 LYS E CA 1
ATOM 4388 C C . LYS E 1 106 ? -5.581 -4.350 53.337 1.00 80.19 148 LYS E C 1
ATOM 4389 O O . LYS E 1 106 ? -6.802 -4.244 53.252 1.00 68.82 148 LYS E O 1
ATOM 4395 N N . ASP E 1 107 ? -4.764 -3.402 53.788 1.00 87.95 149 ASP E N 1
ATOM 4396 C CA . ASP E 1 107 ? -5.220 -2.038 54.150 1.00 85.22 149 ASP E CA 1
ATOM 4397 C C . ASP E 1 107 ? -4.710 -1.060 53.092 1.00 76.20 149 ASP E C 1
ATOM 4398 O O . ASP E 1 107 ? -3.853 -1.439 52.303 1.00 84.02 149 ASP E O 1
ATOM 4403 N N . GLU E 1 108 ? -5.257 0.149 53.073 1.00 69.01 150 GLU E N 1
ATOM 4404 C CA . GLU E 1 108 ? -4.824 1.225 52.195 1.00 63.38 150 GLU E CA 1
ATOM 4405 C C . GLU E 1 108 ? -4.828 2.550 52.945 1.00 56.45 150 GLU E C 1
ATOM 4406 O O . GLU E 1 108 ? -5.883 3.059 53.321 1.00 67.31 150 GLU E O 1
ATOM 4412 N N . TRP E 1 109 ? -3.639 3.097 53.170 1.00 52.14 151 TRP E N 1
ATOM 4413 C CA . TRP E 1 109 ? -3.504 4.359 53.885 1.00 55.70 151 TRP E CA 1
ATOM 4414 C C . TRP E 1 109 ? -3.327 5.517 52.907 1.00 58.75 151 TRP E C 1
ATOM 4415 O O . TRP E 1 109 ? -2.474 5.465 52.018 1.00 51.80 151 TRP E O 1
ATOM 4426 N N . ARG E 1 110 ? -4.141 6.555 53.068 1.00 54.84 152 ARG E N 1
ATOM 4427 C CA . ARG E 1 110 ? -4.000 7.757 52.260 1.00 54.87 152 ARG E CA 1
ATOM 4428 C C . ARG E 1 110 ? -2.845 8.601 52.784 1.00 59.95 152 ARG E C 1
ATOM 4429 O O . ARG E 1 110 ? -2.869 9.063 53.924 1.00 62.01 152 ARG E O 1
ATOM 4437 N N . GLY E 1 111 ? -1.831 8.792 51.948 1.00 53.60 153 GLY E N 1
ATOM 4438 C CA . GLY E 1 111 ? -0.658 9.546 52.343 1.00 51.18 153 GLY E CA 1
ATOM 4439 C C . GLY E 1 111 ? -0.141 10.450 51.242 1.00 52.36 153 GLY E C 1
ATOM 4440 O O . GLY E 1 111 ? -0.778 10.604 50.200 1.00 54.69 153 GLY E O 1
ATOM 4441 N N . MET E 1 112 ? 1.009 11.063 51.481 1.00 44.72 154 MET E N 1
ATOM 4442 C CA . MET E 1 112 ? 1.560 11.966 50.451 1.00 41.89 154 MET E CA 1
ATOM 4443 C C . MET E 1 112 ? 3.072 11.815 50.389 1.00 51.53 154 MET E C 1
ATOM 4444 O O . MET E 1 112 ? 3.686 11.810 51.436 1.00 46.75 154 MET E O 1
ATOM 4449 N N . VAL E 1 113 ? 3.663 11.785 49.195 1.00 44.55 155 VAL E N 1
ATOM 4450 C CA . VAL E 1 113 ? 5.140 11.654 49.039 1.00 42.05 155 VAL E CA 1
ATOM 4451 C C . VAL E 1 113 ? 5.789 13.031 49.132 1.00 46.75 155 VAL E C 1
ATOM 4452 O O . VAL E 1 113 ? 5.741 13.756 48.152 1.00 44.27 155 VAL E O 1
ATOM 4456 N N . LEU E 1 114 ? 6.347 13.375 50.287 1.00 42.17 156 LEU E N 1
ATOM 4457 C CA . LEU E 1 114 ? 6.949 14.709 50.457 1.00 30.01 156 LEU E CA 1
ATOM 4458 C C . LEU E 1 114 ? 8.194 14.906 49.602 1.00 40.05 156 LEU E C 1
ATOM 4459 O O . LEU E 1 114 ? 8.201 15.848 48.826 1.00 49.66 156 LEU E O 1
ATOM 4464 N N . ALA E 1 115 ? 9.159 13.992 49.682 1.00 51.01 157 ALA E N 1
ATOM 4465 C CA . ALA E 1 115 ? 10.442 14.166 48.968 1.00 49.44 157 ALA E CA 1
ATOM 4466 C C . ALA E 1 115 ? 11.267 12.887 48.979 1.00 50.17 157 ALA E C 1
ATOM 4467 O O . ALA E 1 115 ? 10.891 11.936 49.649 1.00 48.01 157 ALA E O 1
ATOM 4469 N N . ARG E 1 116 ? 12.359 12.915 48.226 1.00 60.55 158 ARG E N 1
ATOM 4470 C CA . ARG E 1 116 ? 13.345 11.818 48.156 1.00 50.30 158 ARG E CA 1
ATOM 4471 C C . ARG E 1 116 ? 14.167 11.864 49.440 1.00 57.28 158 ARG E C 1
ATOM 4472 O O . ARG E 1 116 ? 14.404 12.951 49.924 1.00 61.58 158 ARG E O 1
ATOM 4480 N N . ALA E 1 117 ? 14.695 10.734 49.901 1.00 30.00 159 ALA E N 1
ATOM 4481 C CA . ALA E 1 117 ? 15.482 10.689 51.154 1.00 30.00 159 ALA E CA 1
ATOM 4482 C C . ALA E 1 117 ? 16.896 11.222 50.924 1.00 30.00 159 ALA E C 1
ATOM 4483 O O . ALA E 1 117 ? 17.485 10.954 49.892 1.00 30.00 159 ALA E O 1
ATOM 4485 N N . PRO E 1 118 ? 17.478 11.957 51.881 1.00 53.35 160 PRO E N 1
ATOM 4486 C CA . PRO E 1 118 ? 18.772 12.563 51.678 1.00 55.82 160 PRO E CA 1
ATOM 4487 C C . PRO E 1 118 ? 20.026 11.691 51.590 1.00 67.99 160 PRO E C 1
ATOM 4488 O O . PRO E 1 118 ? 20.773 11.878 50.664 1.00 78.85 160 PRO E O 1
ATOM 4492 N N . VAL E 1 119 ? 20.202 10.733 52.492 1.00 52.76 161 VAL E N 1
ATOM 4493 C CA . VAL E 1 119 ? 21.476 9.962 52.473 1.00 52.57 161 VAL E CA 1
ATOM 4494 C C . VAL E 1 119 ? 21.267 8.681 51.685 1.00 61.30 161 VAL E C 1
ATOM 4495 O O . VAL E 1 119 ? 22.180 8.244 50.996 1.00 55.14 161 VAL E O 1
ATOM 4499 N N . MET E 1 120 ? 20.072 8.133 51.805 1.00 63.04 162 MET E N 1
ATOM 4500 C CA . MET E 1 120 ? 19.658 6.919 51.113 1.00 49.02 162 MET E CA 1
ATOM 4501 C C . MET E 1 120 ? 18.685 7.254 49.982 1.00 54.89 162 MET E C 1
ATOM 4502 O O . MET E 1 120 ? 17.469 7.242 50.172 1.00 55.38 162 MET E O 1
ATOM 4507 N N . ASN E 1 121 ? 19.234 7.539 48.804 1.00 58.15 163 ASN E N 1
ATOM 4508 C CA . ASN E 1 121 ? 18.475 8.130 47.700 1.00 61.10 163 ASN E CA 1
ATOM 4509 C C . ASN E 1 121 ? 17.348 7.273 47.119 1.00 64.56 163 ASN E C 1
ATOM 4510 O O . ASN E 1 121 ? 16.427 7.804 46.499 1.00 55.21 163 ASN E O 1
ATOM 4515 N N . THR E 1 122 ? 17.417 5.958 47.305 1.00 74.75 164 THR E N 1
ATOM 4516 C CA . THR E 1 122 ? 16.379 5.072 46.782 1.00 65.95 164 THR E CA 1
ATOM 4517 C C . THR E 1 122 ? 15.111 5.136 47.631 1.00 69.59 164 THR E C 1
ATOM 4518 O O . THR E 1 122 ? 14.018 4.817 47.160 1.00 72.10 164 THR E O 1
ATOM 4522 N N . TRP E 1 123 ? 15.266 5.554 48.882 1.00 61.31 165 TRP E N 1
ATOM 4523 C CA . TRP E 1 123 ? 14.148 5.639 49.814 1.00 58.57 165 TRP E CA 1
ATOM 4524 C C . TRP E 1 123 ? 13.411 6.970 49.646 1.00 58.04 165 TRP E C 1
ATOM 4525 O O . TRP E 1 123 ? 13.948 7.913 49.062 1.00 57.41 165 TRP E O 1
ATOM 4536 N N . PHE E 1 124 ? 12.182 7.045 50.148 1.00 63.46 166 PHE E N 1
ATOM 4537 C CA . PHE E 1 124 ? 11.371 8.248 49.982 1.00 46.35 166 PHE E CA 1
ATOM 4538 C C . PHE E 1 124 ? 10.781 8.748 51.298 1.00 41.87 166 PHE E C 1
ATOM 4539 O O . PHE E 1 124 ? 10.404 7.955 52.163 1.00 36.54 166 PHE E O 1
ATOM 4547 N N . TYR E 1 125 ? 10.708 10.067 51.446 1.00 39.94 167 TYR E N 1
ATOM 4548 C CA . TYR E 1 125 ? 9.989 10.660 52.563 1.00 36.14 167 TYR E CA 1
ATOM 4549 C C . TYR E 1 125 ? 8.502 10.599 52.270 1.00 47.23 167 TYR E C 1
ATOM 4550 O O . TYR E 1 125 ? 8.060 10.985 51.188 1.00 49.10 167 TYR E O 1
ATOM 4559 N N . ILE E 1 126 ? 7.729 10.106 53.229 1.00 44.09 168 ILE E N 1
ATOM 4560 C CA . ILE E 1 126 ? 6.290 10.001 53.048 1.00 37.76 168 ILE E CA 1
ATOM 4561 C C . ILE E 1 126 ? 5.577 10.073 54.395 1.00 45.18 168 ILE E C 1
ATOM 4562 O O . ILE E 1 126 ? 6.019 9.475 55.376 1.00 46.81 168 ILE E O 1
ATOM 4567 N N . THR E 1 127 ? 4.491 10.839 54.441 1.00 46.00 169 THR E N 1
ATOM 4568 C CA . THR E 1 127 ? 3.654 10.922 55.633 1.00 45.57 169 THR E CA 1
ATOM 4569 C C . THR E 1 127 ? 2.233 10.486 55.294 1.00 48.19 169 THR E C 1
ATOM 4570 O O . THR E 1 127 ? 1.869 10.399 54.121 1.00 52.03 169 THR E O 1
ATOM 4574 N N . TYR E 1 128 ? 1.432 10.216 56.318 1.00 40.13 170 TYR E N 1
ATOM 4575 C CA . TYR E 1 128 ? 0.094 9.681 56.101 1.00 45.18 170 TYR E CA 1
ATOM 4576 C C . TYR E 1 128 ? -0.971 10.512 56.811 1.00 60.48 170 TYR E C 1
ATOM 4577 O O . TYR E 1 128 ? -0.686 11.198 57.793 1.00 58.20 170 TYR E O 1
ATOM 4586 N N . GLU E 1 129 ? -2.196 10.443 56.298 1.00 60.76 171 GLU E N 1
ATOM 4587 C CA . GLU E 1 129 ? -3.278 11.322 56.732 1.00 56.28 171 GLU E CA 1
ATOM 4588 C C . GLU E 1 129 ? -3.705 11.073 58.174 1.00 57.51 171 GLU E C 1
ATOM 4589 O O . GLU E 1 129 ? -3.973 12.015 58.918 1.00 62.27 171 GLU E O 1
ATOM 4595 N N . LYS E 1 130 ? -3.771 9.807 58.570 1.00 59.87 172 LYS E N 1
ATOM 4596 C CA . LYS E 1 130 ? -4.177 9.470 59.929 1.00 62.22 172 LYS E CA 1
ATOM 4597 C C . LYS E 1 130 ? -2.977 9.085 60.786 1.00 66.08 172 LYS E C 1
ATOM 4598 O O . LYS E 1 130 ? -3.130 8.656 61.930 1.00 67.07 172 LYS E O 1
ATOM 4604 N N . ASP E 1 131 ? -1.782 9.245 60.225 1.00 70.81 173 ASP E N 1
ATOM 4605 C CA . ASP E 1 131 ? -0.544 9.074 60.977 1.00 61.18 173 ASP E CA 1
ATOM 4606 C C . ASP E 1 131 ? 0.523 10.022 60.436 1.00 59.59 173 ASP E C 1
ATOM 4607 O O . ASP E 1 131 ? 1.326 9.640 59.586 1.00 61.76 173 ASP E O 1
ATOM 4612 N N . PRO E 1 132 ? 0.529 11.268 60.935 1.00 51.78 174 PRO E N 1
ATOM 4613 C CA . PRO E 1 132 ? 1.360 12.358 60.414 1.00 54.85 174 PRO E CA 1
ATOM 4614 C C . PRO E 1 132 ? 2.778 12.399 60.978 1.00 47.40 174 PRO E C 1
ATOM 4615 O O . PRO E 1 132 ? 3.141 13.363 61.653 1.00 45.58 174 PRO E O 1
ATOM 4619 N N . VAL E 1 133 ? 3.571 11.371 60.703 1.00 35.60 175 VAL E N 1
ATOM 4620 C CA . VAL E 1 133 ? 4.983 11.399 61.061 1.00 41.31 175 VAL E CA 1
ATOM 4621 C C . VAL E 1 133 ? 5.833 11.094 59.833 1.00 44.21 175 VAL E C 1
ATOM 4622 O O . VAL E 1 133 ? 5.305 10.765 58.769 1.00 42.72 175 VAL E O 1
ATOM 4626 N N . LEU E 1 134 ? 7.147 11.207 59.983 1.00 37.19 176 LEU E N 1
ATOM 4627 C CA . LEU E 1 134 ? 8.056 11.033 58.861 1.00 39.16 176 LEU E CA 1
ATOM 4628 C C . LEU E 1 134 ? 8.432 9.566 58.663 1.00 42.88 176 LEU E C 1
ATOM 4629 O O . LEU E 1 134 ? 9.032 8.947 59.542 1.00 42.84 176 LEU E O 1
ATOM 4634 N N . TYR E 1 135 ? 8.073 9.016 57.505 1.00 39.03 177 TYR E N 1
ATOM 4635 C CA . TYR E 1 135 ? 8.384 7.623 57.189 1.00 41.29 177 TYR E CA 1
ATOM 4636 C C . TYR E 1 135 ? 9.339 7.491 56.008 1.00 44.53 177 TYR E C 1
ATOM 4637 O O . TYR E 1 135 ? 9.483 8.410 55.201 1.00 41.57 177 TYR E O 1
ATOM 4646 N N . MET E 1 136 ? 9.980 6.330 55.911 1.00 50.26 178 MET E N 1
ATOM 4647 C CA . MET E 1 136 ? 10.891 6.038 54.810 1.00 42.83 178 MET E CA 1
ATOM 4648 C C . MET E 1 136 ? 10.624 4.673 54.190 1.00 43.13 178 MET E C 1
ATOM 4649 O O . MET E 1 136 ? 10.780 3.640 54.840 1.00 50.03 178 MET E O 1
ATOM 4654 N N . TYR E 1 137 ? 10.226 4.681 52.923 1.00 47.39 179 TYR E N 1
ATOM 4655 C CA . TYR E 1 137 ? 10.032 3.454 52.164 1.00 52.24 179 TYR E CA 1
ATOM 4656 C C . TYR E 1 137 ? 10.715 3.570 50.812 1.00 55.25 179 TYR E C 1
ATOM 4657 O O . TYR E 1 137 ? 10.927 4.674 50.310 1.00 53.34 179 TYR E O 1
ATOM 4666 N N . GLN E 1 138 ? 11.060 2.433 50.221 1.00 59.61 180 GLN E N 1
ATOM 4667 C CA . GLN E 1 138 ? 11.531 2.424 48.845 1.00 60.61 180 GLN E CA 1
ATOM 4668 C C . GLN E 1 138 ? 10.321 2.294 47.930 1.00 64.24 180 GLN E C 1
ATOM 4669 O O . GLN E 1 138 ? 10.073 1.238 47.349 1.00 64.60 180 GLN E O 1
ATOM 4675 N N . LEU E 1 139 ? 9.574 3.388 47.816 1.00 69.65 181 LEU E N 1
ATOM 4676 C CA . LEU E 1 139 ? 8.284 3.401 47.132 1.00 61.94 181 LEU E CA 1
ATOM 4677 C C . LEU E 1 139 ? 8.368 3.029 45.654 1.00 68.21 181 LEU E C 1
ATOM 4678 O O . LEU E 1 139 ? 7.350 2.740 45.026 1.00 68.10 181 LEU E O 1
ATOM 4683 N N . LEU E 1 140 ? 9.575 3.044 45.097 1.00 63.81 182 LEU E N 1
ATOM 4684 C CA . LEU E 1 140 ? 9.769 2.606 43.722 1.00 60.57 182 LEU E CA 1
ATOM 4685 C C . LEU E 1 140 ? 9.534 1.107 43.611 1.00 71.49 182 LEU E C 1
ATOM 4686 O O . LEU E 1 140 ? 9.105 0.611 42.570 1.00 70.45 182 LEU E O 1
ATOM 4691 N N . ASP E 1 141 ? 9.821 0.390 44.692 1.00 76.31 183 ASP E N 1
ATOM 4692 C CA . ASP E 1 141 ? 9.521 -1.032 44.755 1.00 66.09 183 ASP E CA 1
ATOM 4693 C C . ASP E 1 141 ? 8.022 -1.244 44.914 1.00 66.37 183 ASP E C 1
ATOM 4694 O O . ASP E 1 141 ? 7.422 -2.032 44.188 1.00 78.16 183 ASP E O 1
ATOM 4699 N N . ASP E 1 142 ? 7.422 -0.524 45.859 1.00 66.46 184 ASP E N 1
ATOM 4700 C CA . ASP E 1 142 ? 5.998 -0.667 46.154 1.00 72.96 184 ASP E CA 1
ATOM 4701 C C . ASP E 1 142 ? 5.114 -0.385 44.945 1.00 69.05 184 ASP E C 1
ATOM 4702 O O . ASP E 1 142 ? 4.032 -0.957 44.814 1.00 68.05 184 ASP E O 1
ATOM 4707 N N . TYR E 1 143 ? 5.573 0.498 44.065 1.00 63.91 185 TYR E N 1
ATOM 4708 C CA . TYR E 1 143 ? 4.789 0.863 42.894 1.00 58.19 185 TYR E CA 1
ATOM 4709 C C . TYR E 1 143 ? 4.761 -0.263 41.864 1.00 71.79 185 TYR E C 1
ATOM 4710 O O . TYR E 1 143 ? 3.707 -0.580 41.313 1.00 87.91 185 TYR E O 1
ATOM 4719 N N . LYS E 1 144 ? 5.918 -0.866 41.609 1.00 69.04 186 LYS E N 1
ATOM 4720 C CA . LYS E 1 144 ? 6.018 -1.928 40.612 1.00 67.02 186 LYS E CA 1
ATOM 4721 C C . LYS E 1 144 ? 5.274 -3.190 41.048 1.00 78.38 186 LYS E C 1
ATOM 4722 O O . LYS E 1 144 ? 4.972 -4.055 40.227 1.00 84.43 186 LYS E O 1
ATOM 4728 N N . GLU E 1 145 ? 4.985 -3.291 42.342 1.00 76.05 187 GLU E N 1
ATOM 4729 C CA . GLU E 1 145 ? 4.220 -4.415 42.874 1.00 77.77 187 GLU E CA 1
ATOM 4730 C C . GLU E 1 145 ? 2.722 -4.141 42.773 1.00 73.40 187 GLU E C 1
ATOM 4731 O O . GLU E 1 145 ? 1.899 -5.043 42.933 1.00 75.67 187 GLU E O 1
ATOM 4737 N N . GLY E 1 146 ? 2.376 -2.886 42.507 1.00 71.67 188 GLY E N 1
ATOM 4738 C CA . GLY E 1 146 ? 0.986 -2.481 42.411 1.00 74.43 188 GLY E CA 1
ATOM 4739 C C . GLY E 1 146 ? 0.388 -2.173 43.769 1.00 75.82 188 GLY E C 1
ATOM 4740 O O . GLY E 1 146 ? -0.832 -2.164 43.935 1.00 83.28 188 GLY E O 1
ATOM 4741 N N . ASP E 1 147 ? 1.262 -1.930 44.745 1.00 63.98 189 ASP E N 1
ATOM 4742 C CA . ASP E 1 147 ? 0.811 -1.647 46.131 1.00 66.09 189 ASP E CA 1
ATOM 4743 C C . ASP E 1 147 ? 0.794 -0.141 46.391 1.00 68.46 189 ASP E C 1
ATOM 4744 O O . ASP E 1 147 ? 0.653 0.243 47.546 1.00 65.54 189 ASP E O 1
ATOM 4749 N N . LEU E 1 148 ? 0.929 0.658 45.345 1.00 60.92 190 LEU E N 1
ATOM 4750 C CA . LEU E 1 148 ? 0.863 2.121 45.529 1.00 56.99 190 LEU E CA 1
ATOM 4751 C C . LEU E 1 148 ? 0.111 2.695 44.340 1.00 62.03 190 LEU E C 1
ATOM 4752 O O . LEU E 1 148 ? 0.433 2.330 43.214 1.00 66.22 190 LEU E O 1
ATOM 4757 N N . ARG E 1 149 ? -0.870 3.549 44.613 1.00 58.28 191 ARG E N 1
ATOM 4758 C CA . ARG E 1 149 ? -1.634 4.223 43.540 1.00 66.01 191 ARG E CA 1
ATOM 4759 C C . ARG E 1 149 ? -1.306 5.707 43.628 1.00 69.49 191 ARG E C 1
ATOM 4760 O O . ARG E 1 149 ? -1.221 6.199 44.747 1.00 62.77 191 ARG E O 1
ATOM 4768 N N . ILE E 1 150 ? -1.125 6.376 42.492 1.00 69.44 192 ILE E N 1
ATOM 4769 C CA . ILE E 1 150 ? -0.809 7.827 42.531 1.00 62.70 192 ILE E CA 1
ATOM 4770 C C . ILE E 1 150 ? -1.986 8.618 41.973 1.00 78.23 192 ILE E C 1
ATOM 4771 O O . ILE E 1 150 ? -2.202 8.504 40.771 1.00 87.31 192 ILE E O 1
ATOM 4776 N N . MET E 1 151 ? -2.587 9.433 42.850 1.00 73.46 193 MET E N 1
ATOM 4777 C CA . MET E 1 151 ? -3.724 10.397 42.769 1.00 66.40 193 MET E CA 1
ATOM 4778 C C . MET E 1 151 ? -4.086 10.227 44.242 1.00 70.96 193 MET E C 1
ATOM 4779 O O . MET E 1 151 ? -4.428 9.095 44.592 1.00 61.30 193 MET E O 1
ATOM 4784 N N . GLU E 1 163 ? 1.938 38.217 41.158 1.00 115.10 205 GLU E N 1
ATOM 4785 C CA . GLU E 1 163 ? 2.787 38.509 42.346 1.00 100.15 205 GLU E CA 1
ATOM 4786 C C . GLU E 1 163 ? 3.821 37.389 42.546 1.00 96.09 205 GLU E C 1
ATOM 4787 O O . GLU E 1 163 ? 4.505 37.390 43.574 1.00 94.12 205 GLU E O 1
ATOM 4793 N N . PRO E 1 164 ? 4.131 36.539 41.547 1.00 92.04 206 PRO E N 1
ATOM 4794 C CA . PRO E 1 164 ? 5.059 35.462 41.799 1.00 76.06 206 PRO E CA 1
ATOM 4795 C C . PRO E 1 164 ? 6.425 36.130 41.911 1.00 85.37 206 PRO E C 1
ATOM 4796 O O . PRO E 1 164 ? 6.972 36.526 40.921 1.00 88.01 206 PRO E O 1
ATOM 4800 N N . GLY E 1 165 ? 6.916 36.188 43.143 1.00 76.07 207 GLY E N 1
ATOM 4801 C CA . GLY E 1 165 ? 8.215 36.763 43.528 1.00 67.17 207 GLY E CA 1
ATOM 4802 C C . GLY E 1 165 ? 8.682 36.152 44.832 1.00 60.25 207 GLY E C 1
ATOM 4803 O O . GLY E 1 165 ? 7.938 35.349 45.394 1.00 62.36 207 GLY E O 1
ATOM 4804 N N . GLU E 1 166 ? 9.865 36.511 45.319 1.00 58.47 208 GLU E N 1
ATOM 4805 C CA . GLU E 1 166 ? 10.316 35.843 46.563 1.00 60.97 208 GLU E CA 1
ATOM 4806 C C . GLU E 1 166 ? 9.347 36.259 47.653 1.00 59.23 208 GLU E C 1
ATOM 4807 O O . GLU E 1 166 ? 9.303 37.434 47.962 1.00 69.62 208 GLU E O 1
ATOM 4813 N N . VAL E 1 167 ? 8.679 35.293 48.260 1.00 54.38 209 VAL E N 1
ATOM 4814 C CA . VAL E 1 167 ? 7.697 35.613 49.324 1.00 54.56 209 VAL E CA 1
ATOM 4815 C C . VAL E 1 167 ? 8.284 35.083 50.618 1.00 48.71 209 VAL E C 1
ATOM 4816 O O . VAL E 1 167 ? 8.649 33.922 50.675 1.00 53.88 209 VAL E O 1
ATOM 4820 N N . VAL E 1 168 ? 8.364 35.941 51.614 1.00 50.68 210 VAL E N 1
ATOM 4821 C CA . VAL E 1 168 ? 8.990 35.515 52.882 1.00 46.04 210 VAL E CA 1
ATOM 4822 C C . VAL E 1 168 ? 7.923 34.704 53.592 1.00 53.72 210 VAL E C 1
ATOM 4823 O O . VAL E 1 168 ? 7.186 35.273 54.377 1.00 50.16 210 VAL E O 1
ATOM 4827 N N . ASP E 1 169 ? 7.893 33.406 53.309 1.00 66.85 211 ASP E N 1
ATOM 4828 C CA . ASP E 1 169 ? 6.876 32.489 53.868 1.00 64.63 211 ASP E CA 1
ATOM 4829 C C . ASP E 1 169 ? 7.565 31.341 54.602 1.00 78.70 211 ASP E C 1
ATOM 4830 O O . ASP E 1 169 ? 7.417 30.207 54.167 1.00 96.87 211 ASP E O 1
ATOM 4835 N N . SER E 1 170 ? 8.292 31.598 55.683 1.00 30.00 212 SER E N 1
ATOM 4836 C CA . SER E 1 170 ? 8.892 30.426 56.360 1.00 30.00 212 SER E CA 1
ATOM 4837 C C . SER E 1 170 ? 8.618 30.494 57.856 1.00 30.00 212 SER E C 1
ATOM 4838 O O . SER E 1 170 ? 8.987 31.484 58.457 1.00 30.00 212 SER E O 1
ATOM 4841 N N . LEU E 1 171 ? 8.022 29.450 58.420 1.00 65.47 213 LEU E N 1
ATOM 4842 C CA . LEU E 1 171 ? 7.743 29.433 59.872 1.00 56.92 213 LEU E CA 1
ATOM 4843 C C . LEU E 1 171 ? 8.855 28.645 60.547 1.00 54.71 213 LEU E C 1
ATOM 4844 O O . LEU E 1 171 ? 8.788 28.447 61.753 1.00 57.90 213 LEU E O 1
ATOM 4849 N N . VAL E 1 172 ? 9.826 28.218 59.750 1.00 58.10 214 VAL E N 1
ATOM 4850 C CA . VAL E 1 172 ? 11.000 27.446 60.223 1.00 45.59 214 VAL E CA 1
ATOM 4851 C C . VAL E 1 172 ? 11.650 28.187 61.383 1.00 49.35 214 VAL E C 1
ATOM 4852 O O . VAL E 1 172 ? 12.024 29.321 61.198 1.00 43.83 214 VAL E O 1
ATOM 4856 N N . GLY E 1 173 ? 11.818 27.515 62.514 1.00 55.40 215 GLY E N 1
ATOM 4857 C CA . GLY E 1 173 ? 12.413 28.100 63.725 1.00 48.55 215 GLY E CA 1
ATOM 4858 C C . GLY E 1 173 ? 11.380 28.710 64.641 1.00 50.29 215 GLY E C 1
ATOM 4859 O O . GLY E 1 173 ? 11.751 29.110 65.731 1.00 52.04 215 GLY E O 1
ATOM 4860 N N . LYS E 1 174 ? 10.112 28.703 64.242 1.00 60.90 216 LYS E N 1
ATOM 4861 C CA . LYS E 1 174 ? 9.045 29.307 65.080 1.00 63.46 216 LYS E CA 1
ATOM 4862 C C . LYS E 1 174 ? 8.699 28.377 66.237 1.00 65.69 216 LYS E C 1
ATOM 4863 O O . LYS E 1 174 ? 8.979 27.197 66.147 1.00 72.67 216 LYS E O 1
ATOM 4869 N N . GLN E 1 175 ? 8.137 28.935 67.300 1.00 73.11 217 GLN E N 1
ATOM 4870 C CA . GLN E 1 175 ? 7.714 28.160 68.462 1.00 78.54 217 GLN E CA 1
ATOM 4871 C C . GLN E 1 175 ? 6.220 27.845 68.399 1.00 87.10 217 GLN E C 1
ATOM 4872 O O . GLN E 1 175 ? 5.422 28.677 67.960 1.00 84.36 217 GLN E O 1
ATOM 4878 N N . VAL E 1 176 ? 5.842 26.643 68.832 1.00 81.54 218 VAL E N 1
ATOM 4879 C CA . VAL E 1 176 ? 4.436 26.248 68.829 1.00 69.26 218 VAL E CA 1
ATOM 4880 C C . VAL E 1 176 ? 3.974 25.644 70.158 1.00 78.06 218 VAL E C 1
ATOM 4881 O O . VAL E 1 176 ? 4.696 24.876 70.797 1.00 73.28 218 VAL E O 1
ATOM 4885 N N . GLU E 1 177 ? 2.707 25.909 70.478 1.00 89.00 219 GLU E N 1
ATOM 4886 C CA . GLU E 1 177 ? 1.981 25.337 71.639 1.00 86.53 219 GLU E CA 1
ATOM 4887 C C . GLU E 1 177 ? 0.679 24.787 71.056 1.00 87.62 219 GLU E C 1
ATOM 4888 O O . GLU E 1 177 ? 0.032 25.527 70.311 1.00 90.01 219 GLU E O 1
ATOM 4894 N N . TYR E 1 178 ? 0.376 23.511 71.265 1.00 91.10 220 TYR E N 1
ATOM 4895 C CA . TYR E 1 178 ? -0.859 22.970 70.649 1.00 97.05 220 TYR E CA 1
ATOM 4896 C C . TYR E 1 178 ? -1.755 22.346 71.707 1.00 102.33 220 TYR E C 1
ATOM 4897 O O . TYR E 1 178 ? -1.262 21.923 72.754 1.00 102.13 220 TYR E O 1
ATOM 4906 N N . ALA E 1 179 ? -3.056 22.369 71.449 1.00 98.74 221 ALA E N 1
ATOM 4907 C CA . ALA E 1 179 ? -3.995 21.814 72.438 1.00 106.07 221 ALA E CA 1
ATOM 4908 C C . ALA E 1 179 ? -4.961 20.850 71.756 1.00 124.22 221 ALA E C 1
ATOM 4909 O O . ALA E 1 179 ? -5.552 21.220 70.728 1.00 117.56 221 ALA E O 1
ATOM 4911 N N . LYS E 1 180 ? -5.083 19.662 72.303 1.00 130.34 222 LYS E N 1
ATOM 4912 C CA . LYS E 1 180 ? -6.068 18.633 71.878 1.00 127.45 222 LYS E CA 1
ATOM 4913 C C . LYS E 1 180 ? -6.299 17.714 73.085 1.00 129.35 222 LYS E C 1
ATOM 4914 O O . LYS E 1 180 ? -5.721 18.017 74.154 1.00 123.53 222 LYS E O 1
ATOM 4920 N N . GLU E 1 181 ? -7.174 16.709 72.947 1.00 144.16 223 GLU E N 1
ATOM 4921 C CA . GLU E 1 181 ? -7.374 15.666 73.990 1.00 144.22 223 GLU E CA 1
ATOM 4922 C C . GLU E 1 181 ? -7.523 16.342 75.358 1.00 146.96 223 GLU E C 1
ATOM 4923 O O . GLU E 1 181 ? -8.390 17.219 75.481 1.00 133.99 223 GLU E O 1
ATOM 4929 N N . ASP E 1 182 ? -6.708 15.942 76.340 1.00 148.95 224 ASP E N 1
ATOM 4930 C CA . ASP E 1 182 ? -6.798 16.487 77.723 1.00 146.98 224 ASP E CA 1
ATOM 4931 C C . ASP E 1 182 ? -5.481 17.151 78.131 1.00 140.77 224 ASP E C 1
ATOM 4932 O O . ASP E 1 182 ? -4.442 16.491 77.995 1.00 144.09 224 ASP E O 1
ATOM 4937 N N . GLY E 1 183 ? -5.555 18.388 78.643 1.00 131.52 225 GLY E N 1
ATOM 4938 C CA . GLY E 1 183 ? -4.397 19.122 79.192 1.00 126.76 225 GLY E CA 1
ATOM 4939 C C . GLY E 1 183 ? -3.164 18.985 78.321 1.00 125.13 225 GLY E C 1
ATOM 4940 O O . GLY E 1 183 ? -2.091 18.704 78.874 1.00 114.21 225 GLY E O 1
ATOM 4941 N N . SER E 1 184 ? -3.311 19.160 77.008 1.00 127.46 226 SER E N 1
ATOM 4942 C CA . SER E 1 184 ? -2.163 18.956 76.094 1.00 116.05 226 SER E CA 1
ATOM 4943 C C . SER E 1 184 ? -1.082 20.009 76.322 1.00 111.96 226 SER E C 1
ATOM 4944 O O . SER E 1 184 ? -1.406 21.201 76.359 1.00 112.89 226 SER E O 1
ATOM 4947 N N . LYS E 1 185 ? 0.163 19.551 76.415 1.00 114.72 227 LYS E N 1
ATOM 4948 C CA . LYS E 1 185 ? 1.337 20.442 76.559 1.00 114.48 227 LYS E CA 1
ATOM 4949 C C . LYS E 1 185 ? 2.288 20.091 75.423 1.00 109.61 227 LYS E C 1
ATOM 4950 O O . LYS E 1 185 ? 3.341 19.501 75.699 1.00 104.66 227 LYS E O 1
ATOM 4956 N N . ARG E 1 186 ? 1.886 20.408 74.195 1.00 100.83 228 ARG E N 1
ATOM 4957 C CA . ARG E 1 186 ? 2.725 20.140 73.033 1.00 99.42 228 ARG E CA 1
ATOM 4958 C C . ARG E 1 186 ? 3.633 21.326 72.720 1.00 94.31 228 ARG E C 1
ATOM 4959 O O . ARG E 1 186 ? 3.289 22.188 71.911 1.00 80.69 228 ARG E O 1
ATOM 4967 N N . THR E 1 187 ? 4.792 21.365 73.370 1.00 89.03 229 THR E N 1
ATOM 4968 C CA . THR E 1 187 ? 5.785 22.398 73.104 1.00 82.14 229 THR E CA 1
ATOM 4969 C C . THR E 1 187 ? 6.746 21.928 72.020 1.00 76.85 229 THR E C 1
ATOM 4970 O O . THR E 1 187 ? 7.663 21.154 72.287 1.00 78.70 229 THR E O 1
ATOM 4974 N N . GLY E 1 188 ? 6.536 22.394 70.794 1.00 75.87 230 GLY E N 1
ATOM 4975 C CA . GLY E 1 188 ? 7.355 21.949 69.683 1.00 69.08 230 GLY E CA 1
ATOM 4976 C C . GLY E 1 188 ? 8.147 23.053 69.013 1.00 68.96 230 GLY E C 1
ATOM 4977 O O . GLY E 1 188 ? 8.384 24.109 69.601 1.00 72.53 230 GLY E O 1
ATOM 4978 N N . MET E 1 189 ? 8.560 22.798 67.776 1.00 57.15 231 MET E N 1
ATOM 4979 C CA . MET E 1 189 ? 9.299 23.774 66.986 1.00 45.60 231 MET E CA 1
ATOM 4980 C C . MET E 1 189 ? 9.354 23.329 65.531 1.00 48.05 231 MET E C 1
ATOM 4981 O O . MET E 1 189 ? 9.707 22.187 65.240 1.00 59.50 231 MET E O 1
ATOM 4986 N N . VAL E 1 190 ? 8.995 24.226 64.620 1.00 40.22 232 VAL E N 1
ATOM 4987 C CA . VAL E 1 190 ? 9.076 23.928 63.196 1.00 47.28 232 VAL E CA 1
ATOM 4988 C C . VAL E 1 190 ? 10.544 23.874 62.771 1.00 59.20 232 VAL E C 1
ATOM 4989 O O . VAL E 1 190 ? 11.314 24.789 63.064 1.00 59.90 232 VAL E O 1
ATOM 4993 N N . ILE E 1 191 ? 10.934 22.798 62.094 1.00 48.92 233 ILE E N 1
ATOM 4994 C CA . ILE E 1 191 ? 12.343 22.586 61.783 1.00 42.76 233 ILE E CA 1
ATOM 4995 C C . ILE E 1 191 ? 12.650 22.649 60.288 1.00 45.46 233 ILE E C 1
ATOM 4996 O O . ILE E 1 191 ? 13.771 22.971 59.896 1.00 63.21 233 ILE E O 1
ATOM 5001 N N . HIS E 1 192 ? 11.655 22.398 59.442 1.00 32.73 234 HIS E N 1
ATOM 5002 C CA . HIS E 1 192 ? 11.924 22.350 57.986 1.00 39.30 234 HIS E CA 1
ATOM 5003 C C . HIS E 1 192 ? 10.633 22.535 57.196 1.00 46.94 234 HIS E C 1
ATOM 5004 O O . HIS E 1 192 ? 9.619 22.047 57.651 1.00 50.21 234 HIS E O 1
ATOM 5011 N N . GLN E 1 193 ? 10.705 23.221 56.055 1.00 42.61 235 GLN E N 1
ATOM 5012 C CA . GLN E 1 193 ? 9.554 23.445 55.156 1.00 39.21 235 GLN E CA 1
ATOM 5013 C C . GLN E 1 193 ? 9.752 22.577 53.921 1.00 36.27 235 GLN E C 1
ATOM 5014 O O . GLN E 1 193 ? 10.715 22.806 53.226 1.00 42.34 235 GLN E O 1
ATOM 5020 N N . VAL E 1 194 ? 8.800 21.702 53.614 1.00 38.01 236 VAL E N 1
ATOM 5021 C CA . VAL E 1 194 ? 8.939 20.734 52.488 1.00 47.43 236 VAL E CA 1
ATOM 5022 C C . VAL E 1 194 ? 9.110 21.485 51.172 1.00 44.72 236 VAL E C 1
ATOM 5023 O O . VAL E 1 194 ? 8.439 22.463 50.987 1.00 51.51 236 VAL E O 1
ATOM 5027 N N . GLU E 1 195 ? 9.996 21.016 50.299 1.00 50.02 237 GLU E N 1
ATOM 5028 C CA . GLU E 1 195 ? 10.260 21.741 49.034 1.00 55.27 237 GLU E CA 1
ATOM 5029 C C . GLU E 1 195 ? 9.080 21.722 48.064 1.00 59.59 237 GLU E C 1
ATOM 5030 O O . GLU E 1 195 ? 8.714 22.791 47.617 1.00 73.20 237 GLU E O 1
ATOM 5036 N N . ALA E 1 196 ? 8.522 20.565 47.733 1.00 55.83 238 ALA E N 1
ATOM 5037 C CA . ALA E 1 196 ? 7.410 20.556 46.757 1.00 57.94 238 ALA E CA 1
ATOM 5038 C C . ALA E 1 196 ? 6.187 21.285 47.313 1.00 65.69 238 ALA E C 1
ATOM 5039 O O . ALA E 1 196 ? 5.674 22.156 46.628 1.00 62.00 238 ALA E O 1
ATOM 5041 N N . LYS E 1 197 ? 5.721 20.917 48.501 1.00 58.20 239 LYS E N 1
ATOM 5042 C CA . LYS E 1 197 ? 4.543 21.585 49.096 1.00 47.97 239 LYS E CA 1
ATOM 5043 C C . LYS E 1 197 ? 5.032 22.552 50.162 1.00 54.83 239 LYS E C 1
ATOM 5044 O O . LYS E 1 197 ? 5.363 22.090 51.232 1.00 50.14 239 LYS E O 1
ATOM 5050 N N . PRO E 1 198 ? 5.021 23.876 49.923 1.00 58.60 240 PRO E N 1
ATOM 5051 C CA . PRO E 1 198 ? 5.521 24.854 50.879 1.00 43.37 240 PRO E CA 1
ATOM 5052 C C . PRO E 1 198 ? 4.644 25.020 52.116 1.00 44.84 240 PRO E C 1
ATOM 5053 O O . PRO E 1 198 ? 5.103 25.556 53.068 1.00 37.97 240 PRO E O 1
ATOM 5057 N N . SER E 1 199 ? 3.396 24.586 52.016 1.00 57.55 241 SER E N 1
ATOM 5058 C CA . SER E 1 199 ? 2.424 24.654 53.100 1.00 63.84 241 SER E CA 1
ATOM 5059 C C . SER E 1 199 ? 2.738 23.638 54.196 1.00 58.40 241 SER E C 1
ATOM 5060 O O . SER E 1 199 ? 2.345 23.812 55.349 1.00 56.45 241 SER E O 1
ATOM 5063 N N . VAL E 1 200 ? 3.453 22.580 53.826 1.00 53.42 242 VAL E N 1
ATOM 5064 C CA . VAL E 1 200 ? 3.754 21.491 54.748 1.00 52.33 242 VAL E CA 1
ATOM 5065 C C . VAL E 1 200 ? 5.078 21.724 55.478 1.00 58.30 242 VAL E C 1
ATOM 5066 O O . VAL E 1 200 ? 6.052 22.186 54.882 1.00 55.98 242 VAL E O 1
ATOM 5070 N N . TYR E 1 201 ? 5.106 21.406 56.770 1.00 58.56 243 TYR E N 1
ATOM 5071 C CA . TYR E 1 201 ? 6.300 21.608 57.585 1.00 52.03 243 TYR E CA 1
ATOM 5072 C C . TYR E 1 201 ? 6.626 20.397 58.454 1.00 50.72 243 TYR E C 1
ATOM 5073 O O . TYR E 1 201 ? 5.733 19.657 58.866 1.00 45.30 243 TYR E O 1
ATOM 5082 N N . PHE E 1 202 ? 7.912 20.202 58.732 1.00 38.86 244 PHE E N 1
ATOM 5083 C CA . PHE E 1 202 ? 8.336 19.206 59.708 1.00 34.09 244 PHE E CA 1
ATOM 5084 C C . PHE E 1 202 ? 8.322 19.828 61.096 1.00 37.72 244 PHE E C 1
ATOM 5085 O O . PHE E 1 202 ? 8.868 20.910 61.302 1.00 34.79 244 PHE E O 1
ATOM 5093 N N . ILE E 1 203 ? 7.697 19.146 62.049 1.00 38.76 245 ILE E N 1
ATOM 5094 C CA . ILE E 1 203 ? 7.592 19.672 63.404 1.00 44.22 245 ILE E CA 1
ATOM 5095 C C . ILE E 1 203 ? 8.207 18.714 64.416 1.00 43.74 245 ILE E C 1
ATOM 5096 O O . ILE E 1 203 ? 7.992 17.504 64.354 1.00 47.43 245 ILE E O 1
ATOM 5101 N N . LYS E 1 204 ? 8.981 19.267 65.344 1.00 47.11 246 LYS E N 1
ATOM 5102 C CA . LYS E 1 204 ? 9.621 18.480 66.390 1.00 49.63 246 LYS E CA 1
ATOM 5103 C C . LYS E 1 204 ? 9.153 18.914 67.776 1.00 54.13 246 LYS E C 1
ATOM 5104 O O . LYS E 1 204 ? 9.363 20.057 68.180 1.00 58.97 246 LYS E O 1
ATOM 5110 N N . PHE E 1 205 ? 8.519 17.996 68.499 1.00 54.23 247 PHE E N 1
ATOM 5111 C CA . PHE E 1 205 ? 8.071 18.266 69.861 1.00 62.92 247 PHE E CA 1
ATOM 5112 C C . PHE E 1 205 ? 9.045 17.696 70.884 1.00 66.45 247 PHE E C 1
ATOM 5113 O O . PHE E 1 205 ? 9.555 16.590 70.711 1.00 77.18 247 PHE E O 1
ATOM 5121 N N . ASP E 1 206 ? 9.300 18.447 71.951 1.00 69.19 248 ASP E N 1
ATOM 5122 C CA . ASP E 1 206 ? 10.162 17.952 73.016 1.00 91.38 248 ASP E CA 1
ATOM 5123 C C . ASP E 1 206 ? 9.446 16.830 73.763 1.00 92.51 248 ASP E C 1
ATOM 5124 O O . ASP E 1 206 ? 8.214 16.780 73.782 1.00 72.83 248 ASP E O 1
ATOM 5129 N N . ASP E 1 207 ? 10.225 15.929 74.357 1.00 98.62 249 ASP E N 1
ATOM 5130 C CA . ASP E 1 207 ? 9.691 14.746 75.032 1.00 95.96 249 ASP E CA 1
ATOM 5131 C C . ASP E 1 207 ? 8.820 13.925 74.082 1.00 89.70 249 ASP E C 1
ATOM 5132 O O . ASP E 1 207 ? 7.794 13.370 74.479 1.00 81.29 249 ASP E O 1
ATOM 5137 N N . ASP E 1 208 ? 9.253 13.859 72.832 1.00 77.50 250 ASP E N 1
ATOM 5138 C CA . ASP E 1 208 ? 8.581 13.053 71.790 1.00 64.44 250 ASP E CA 1
ATOM 5139 C C . ASP E 1 208 ? 9.607 12.939 70.679 1.00 69.39 250 ASP E C 1
ATOM 5140 O O . ASP E 1 208 ? 9.931 13.965 70.114 1.00 69.60 250 ASP E O 1
ATOM 5145 N N . PHE E 1 209 ? 10.061 11.730 70.367 1.00 56.56 251 PHE E N 1
ATOM 5146 C CA . PHE E 1 209 ? 11.159 11.555 69.387 1.00 60.06 251 PHE E CA 1
ATOM 5147 C C . PHE E 1 209 ? 10.634 11.396 67.964 1.00 50.89 251 PHE E C 1
ATOM 5148 O O . PHE E 1 209 ? 11.418 11.060 67.094 1.00 62.39 251 PHE E O 1
ATOM 5156 N N . HIS E 1 210 ? 9.348 11.608 67.741 1.00 47.19 252 HIS E N 1
ATOM 5157 C CA . HIS E 1 210 ? 8.848 11.488 66.357 1.00 46.37 252 HIS E CA 1
ATOM 5158 C C . HIS E 1 210 ? 8.892 12.848 65.675 1.00 59.87 252 HIS E C 1
ATOM 5159 O O . HIS E 1 210 ? 8.710 13.851 66.356 1.00 59.87 252 HIS E O 1
ATOM 5166 N N . ILE E 1 211 ? 9.162 12.833 64.376 1.00 53.64 253 ILE E N 1
ATOM 5167 C CA . ILE E 1 211 ? 9.139 13.988 63.490 1.00 46.52 253 ILE E CA 1
ATOM 5168 C C . ILE E 1 211 ? 7.780 14.084 62.813 1.00 49.10 253 ILE E C 1
ATOM 5169 O O . ILE E 1 211 ? 7.470 13.297 61.918 1.00 47.97 253 ILE E O 1
ATOM 5174 N N . TYR E 1 212 ? 6.973 15.047 63.246 1.00 44.42 254 TYR E N 1
ATOM 5175 C CA . TYR E 1 212 ? 5.611 15.194 62.742 1.00 47.95 254 TYR E CA 1
ATOM 5176 C C . TYR E 1 212 ? 5.534 16.041 61.478 1.00 44.36 254 TYR E C 1
ATOM 5177 O O . TYR E 1 212 ? 6.254 17.027 61.328 1.00 58.31 254 TYR E O 1
ATOM 5186 N N . VAL E 1 213 ? 4.644 15.646 60.577 1.00 33.08 255 VAL E N 1
ATOM 5187 C CA . VAL E 1 213 ? 4.485 16.321 59.298 1.00 36.64 255 VAL E CA 1
ATOM 5188 C C . VAL E 1 213 ? 3.097 16.941 59.184 1.00 49.23 255 VAL E C 1
ATOM 5189 O O . VAL E 1 213 ? 2.120 16.242 58.916 1.00 66.56 255 VAL E O 1
ATOM 5193 N N . TYR E 1 214 ? 3.011 18.253 59.388 1.00 51.21 256 TYR E N 1
ATOM 5194 C CA . TYR E 1 214 ? 1.723 18.943 59.401 1.00 54.79 256 TYR E CA 1
ATOM 5195 C C . TYR E 1 214 ? 1.594 20.000 58.303 1.00 59.99 256 TYR E C 1
ATOM 5196 O O . TYR E 1 214 ? 2.590 20.465 57.748 1.00 59.90 256 TYR E O 1
ATOM 5205 N N . ASP E 1 215 ? 0.354 20.370 57.998 1.00 65.74 257 ASP E N 1
ATOM 5206 C CA . ASP E 1 215 ? 0.076 21.461 57.071 1.00 71.42 257 ASP E CA 1
ATOM 5207 C C . ASP E 1 215 ? -0.251 22.715 57.876 1.00 71.15 257 ASP E C 1
ATOM 5208 O O . ASP E 1 215 ? -1.318 22.808 58.485 1.00 65.77 257 ASP E O 1
ATOM 5213 N N . LEU E 1 216 ? 0.667 23.677 57.874 1.00 69.44 258 LEU E N 1
ATOM 5214 C CA . LEU E 1 216 ? 0.598 24.796 58.810 1.00 64.90 258 LEU E CA 1
ATOM 5215 C C . LEU E 1 216 ? 0.076 26.105 58.223 1.00 68.82 258 LEU E C 1
ATOM 5216 O O . LEU E 1 216 ? 0.333 27.173 58.779 1.00 80.95 258 LEU E O 1
ATOM 5221 N N . VAL E 1 217 ? -0.650 26.039 57.112 1.00 69.07 259 VAL E N 1
ATOM 5222 C CA . VAL E 1 217 ? -1.301 27.239 56.599 1.00 80.93 259 VAL E CA 1
ATOM 5223 C C . VAL E 1 217 ? -2.652 27.415 57.293 1.00 80.28 259 VAL E C 1
ATOM 5224 O O . VAL E 1 217 ? -3.641 26.779 56.932 1.00 80.11 259 VAL E O 1
ATOM 5228 N N . LYS E 1 218 ? -2.679 28.277 58.305 1.00 86.84 260 LYS E N 1
ATOM 5229 C CA . LYS E 1 218 ? -3.867 28.452 59.136 1.00 93.35 260 LYS E CA 1
ATOM 5230 C C . LYS E 1 218 ? -5.041 29.025 58.347 1.00 89.37 260 LYS E C 1
ATOM 5231 O O . LYS E 1 218 ? -6.200 28.827 58.715 1.00 78.52 260 LYS E O 1
ATOM 5237 N N . ALA F 2 1 ? 3.339 -6.559 49.646 1.00 86.96 1 ALA F N 1
ATOM 5238 C CA . ALA F 2 1 ? 2.730 -5.532 50.509 1.00 67.67 1 ALA F CA 1
ATOM 5239 C C . ALA F 2 1 ? 3.562 -5.416 51.770 1.00 77.37 1 ALA F C 1
ATOM 5240 O O . ALA F 2 1 ? 3.929 -6.435 52.278 1.00 90.75 1 ALA F O 1
ATOM 5242 N N . ARG F 2 2 ? 3.815 -4.204 52.243 1.00 75.84 2 ARG F N 1
ATOM 5243 C CA . ARG F 2 2 ? 4.648 -4.025 53.452 1.00 69.37 2 ARG F CA 1
ATOM 5244 C C . ARG F 2 2 ? 3.795 -4.233 54.684 1.00 62.78 2 ARG F C 1
ATOM 5245 O O . ARG F 2 2 ? 2.615 -4.170 54.583 1.00 68.05 2 ARG F O 1
ATOM 5253 N N . THR F 2 3 ? 4.424 -4.489 55.805 1.00 64.30 3 THR F N 1
ATOM 5254 C CA . THR F 2 3 ? 3.671 -4.689 57.047 1.00 64.09 3 THR F CA 1
ATOM 5255 C C . THR F 2 3 ? 3.741 -3.382 57.790 1.00 75.67 3 THR F C 1
ATOM 5256 O O . THR F 2 3 ? 4.815 -2.808 57.798 1.00 85.71 3 THR F O 1
ATOM 5272 N N . GLN F 2 5 ? 3.712 -3.172 60.855 1.00 71.93 5 GLN F N 1
ATOM 5273 C CA . GLN F 2 5 ? 4.385 -3.488 62.143 1.00 76.82 5 GLN F CA 1
ATOM 5274 C C . GLN F 2 5 ? 5.838 -3.002 62.086 1.00 74.88 5 GLN F C 1
ATOM 5275 O O . GLN F 2 5 ? 6.321 -2.463 63.101 1.00 79.35 5 GLN F O 1
ATOM 5281 N N . THR F 2 6 ? 6.498 -3.189 60.939 1.00 74.28 6 THR F N 1
ATOM 5282 C CA . THR F 2 6 ? 7.808 -2.538 60.667 1.00 73.71 6 THR F CA 1
ATOM 5283 C C . THR F 2 6 ? 7.569 -1.127 60.116 1.00 71.28 6 THR F C 1
ATOM 5284 O O . THR F 2 6 ? 7.754 -0.931 58.899 1.00 70.78 6 THR F O 1
ATOM 5288 N N . ALA F 2 7 ? 7.175 -0.193 60.987 1.00 75.02 7 ALA F N 1
ATOM 5289 C CA . ALA F 2 7 ? 7.260 1.256 60.685 1.00 58.93 7 ALA F CA 1
ATOM 5290 C C . ALA F 2 7 ? 7.445 2.037 61.991 1.00 64.65 7 ALA F C 1
ATOM 5291 O O . ALA F 2 7 ? 7.332 3.278 61.963 1.00 67.87 7 ALA F O 1
ATOM 5293 N N . ARG F 2 8 ? 7.719 1.322 63.086 1.00 64.85 8 ARG F N 1
ATOM 5294 C CA . ARG F 2 8 ? 7.795 1.925 64.424 1.00 67.84 8 ARG F CA 1
ATOM 5295 C C . ARG F 2 8 ? 8.533 0.915 65.297 1.00 82.40 8 ARG F C 1
ATOM 5296 O O . ARG F 2 8 ? 8.301 -0.272 65.127 1.00 87.55 8 ARG F O 1
ATOM 5316 N N . SER F 2 10 ? 10.261 -0.777 69.079 1.00 80.87 10 SER F N 1
ATOM 5317 C CA . SER F 2 10 ? 9.694 -1.590 70.181 1.00 94.13 10 SER F CA 1
ATOM 5318 C C . SER F 2 10 ? 10.041 -0.960 71.533 1.00 86.10 10 SER F C 1
ATOM 5319 O O . SER F 2 10 ? 9.619 -1.541 72.549 1.00 77.49 10 SER F O 1
ATOM 5322 N N . PRO G 1 3 ? -9.740 37.789 45.347 1.00 98.00 45 PRO G N 1
ATOM 5323 C CA . PRO G 1 3 ? -10.739 38.560 44.608 1.00 96.43 45 PRO G CA 1
ATOM 5324 C C . PRO G 1 3 ? -11.765 39.129 45.591 1.00 97.18 45 PRO G C 1
ATOM 5325 O O . PRO G 1 3 ? -12.278 40.182 45.361 1.00 92.44 45 PRO G O 1
ATOM 5329 N N . VAL G 1 4 ? -12.031 38.373 46.650 1.00 88.91 46 VAL G N 1
ATOM 5330 C CA . VAL G 1 4 ? -12.952 38.762 47.754 1.00 83.31 46 VAL G CA 1
ATOM 5331 C C . VAL G 1 4 ? -12.093 38.641 49.007 1.00 82.57 46 VAL G C 1
ATOM 5332 O O . VAL G 1 4 ? -11.347 37.677 49.099 1.00 93.25 46 VAL G O 1
ATOM 5336 N N . SER G 1 5 ? -12.204 39.571 49.942 1.00 80.07 47 SER G N 1
ATOM 5337 C CA . SER G 1 5 ? -11.309 39.529 51.121 1.00 77.63 47 SER G CA 1
ATOM 5338 C C . SER G 1 5 ? -11.721 38.483 52.160 1.00 78.78 47 SER G C 1
ATOM 5339 O O . SER G 1 5 ? -12.790 37.901 52.051 1.00 82.81 47 SER G O 1
ATOM 5342 N N . GLN G 1 6 ? -10.809 38.262 53.100 1.00 84.22 48 GLN G N 1
ATOM 5343 C CA . GLN G 1 6 ? -10.871 37.436 54.334 1.00 76.76 48 GLN G CA 1
ATOM 5344 C C . GLN G 1 6 ? -10.994 38.397 55.518 1.00 68.59 48 GLN G C 1
ATOM 5345 O O . GLN G 1 6 ? -10.621 39.555 55.376 1.00 67.55 48 GLN G O 1
ATOM 5351 N N . PRO G 1 7 ? -11.497 37.986 56.691 1.00 67.19 49 PRO G N 1
ATOM 5352 C CA . PRO G 1 7 ? -11.659 38.906 57.804 1.00 66.20 49 PRO G CA 1
ATOM 5353 C C . PRO G 1 7 ? -10.390 39.552 58.366 1.00 68.97 49 PRO G C 1
ATOM 5354 O O . PRO G 1 7 ? -10.467 40.692 58.700 1.00 77.59 49 PRO G O 1
ATOM 5358 N N . ARG G 1 8 ? -9.280 38.822 58.476 1.00 91.95 50 ARG G N 1
ATOM 5359 C CA . ARG G 1 8 ? -8.038 39.416 59.049 1.00 99.90 50 ARG G CA 1
ATOM 5360 C C . ARG G 1 8 ? -7.476 40.504 58.117 1.00 99.82 50 ARG G C 1
ATOM 5361 O O . ARG G 1 8 ? -7.265 40.222 56.936 1.00 96.21 50 ARG G O 1
ATOM 5369 N N . ARG G 1 9 ? -7.155 41.670 58.685 1.00 101.99 51 ARG G N 1
ATOM 5370 C CA . ARG G 1 9 ? -6.813 42.920 57.951 1.00 94.11 51 ARG G CA 1
ATOM 5371 C C . ARG G 1 9 ? -5.918 42.708 56.726 1.00 103.35 51 ARG G C 1
ATOM 5372 O O . ARG G 1 9 ? -6.295 43.222 55.673 1.00 115.66 51 ARG G O 1
ATOM 5380 N N . ASN G 1 10 ? -4.810 41.976 56.837 1.00 97.81 52 ASN G N 1
ATOM 5381 C CA . ASN G 1 10 ? -3.922 41.695 55.671 1.00 92.19 52 ASN G CA 1
ATOM 5382 C C . ASN G 1 10 ? -3.543 42.928 54.837 1.00 93.49 52 ASN G C 1
ATOM 5383 O O . ASN G 1 10 ? -4.012 42.995 53.696 1.00 100.56 52 ASN G O 1
ATOM 5388 N N . ILE G 1 11 ? -2.747 43.859 55.374 1.00 74.79 53 ILE G N 1
ATOM 5389 C CA . ILE G 1 11 ? -2.335 45.096 54.639 1.00 72.91 53 ILE G CA 1
ATOM 5390 C C . ILE G 1 11 ? -1.298 44.823 53.541 1.00 56.78 53 ILE G C 1
ATOM 5391 O O . ILE G 1 11 ? -0.998 45.726 52.785 1.00 60.24 53 ILE G O 1
ATOM 5396 N N . VAL G 1 12 ? -0.790 43.610 53.447 1.00 49.54 54 VAL G N 1
ATOM 5397 C CA . VAL G 1 12 ? 0.220 43.200 52.480 1.00 47.49 54 VAL G CA 1
ATOM 5398 C C . VAL G 1 12 ? -0.300 43.401 51.062 1.00 46.56 54 VAL G C 1
ATOM 5399 O O . VAL G 1 12 ? -1.369 42.905 50.710 1.00 57.72 54 VAL G O 1
ATOM 5403 N N . GLY G 1 13 ? 0.455 44.135 50.253 1.00 44.83 55 GLY G N 1
ATOM 5404 C CA . GLY G 1 13 ? 0.040 44.427 48.895 1.00 47.90 55 GLY G CA 1
ATOM 5405 C C . GLY G 1 13 ? -0.818 45.674 48.809 1.00 40.79 55 GLY G C 1
ATOM 5406 O O . GLY G 1 13 ? -1.427 45.949 47.776 1.00 47.94 55 GLY G O 1
ATOM 5407 N N . CYS G 1 14 ? -0.868 46.430 49.901 1.00 38.11 56 CYS G N 1
ATOM 5408 C CA . CYS G 1 14 ? -1.661 47.653 49.942 1.00 49.55 56 CYS G CA 1
ATOM 5409 C C . CYS G 1 14 ? -0.781 48.883 50.139 1.00 43.51 56 CYS G C 1
ATOM 5410 O O . CYS G 1 14 ? 0.217 48.837 50.860 1.00 42.90 56 CYS G O 1
ATOM 5413 N N . ARG G 1 15 ? -1.155 49.981 49.488 1.00 48.07 57 ARG G N 1
ATOM 5414 C CA . ARG G 1 15 ? -0.465 51.251 49.669 1.00 52.28 57 ARG G CA 1
ATOM 5415 C C . ARG G 1 15 ? -0.786 51.830 51.043 1.00 50.51 57 ARG G C 1
ATOM 5416 O O . ARG G 1 15 ? -1.936 51.799 51.481 1.00 50.01 57 ARG G O 1
ATOM 5424 N N . ILE G 1 16 ? 0.230 52.346 51.729 1.00 50.35 58 ILE G N 1
ATOM 5425 C CA . ILE G 1 16 ? 0.026 52.934 53.050 1.00 52.36 58 ILE G CA 1
ATOM 5426 C C . ILE G 1 16 ? 0.662 54.312 53.166 1.00 59.71 58 ILE G C 1
ATOM 5427 O O . ILE G 1 16 ? 1.549 54.671 52.389 1.00 53.63 58 ILE G O 1
ATOM 5432 N N . GLN G 1 17 ? 0.205 55.071 54.157 1.00 60.78 59 GLN G N 1
ATOM 5433 C CA . GLN G 1 17 ? 0.722 56.404 54.433 1.00 48.76 59 GLN G CA 1
ATOM 5434 C C . GLN G 1 17 ? 0.869 56.598 55.938 1.00 48.17 59 GLN G C 1
ATOM 5435 O O . GLN G 1 17 ? -0.058 56.314 56.696 1.00 49.96 59 GLN G O 1
ATOM 5441 N N . HIS G 1 18 ? 2.032 57.074 56.372 1.00 53.90 60 HIS G N 1
ATOM 5442 C CA . HIS G 1 18 ? 2.290 57.243 57.799 1.00 58.35 60 HIS G CA 1
ATOM 5443 C C . HIS G 1 18 ? 3.352 58.300 58.071 1.00 56.12 60 HIS G C 1
ATOM 5444 O O . HIS G 1 18 ? 4.159 58.624 57.200 1.00 43.67 60 HIS G O 1
ATOM 5451 N N . GLY G 1 19 ? 3.343 58.831 59.289 1.00 61.48 61 GLY G N 1
ATOM 5452 C CA . GLY G 1 19 ? 4.312 59.830 59.697 1.00 62.63 61 GLY G CA 1
ATOM 5453 C C . GLY G 1 19 ? 5.488 59.205 60.420 1.00 69.05 61 GLY G C 1
ATOM 5454 O O . GLY G 1 19 ? 5.322 58.253 61.182 1.00 67.69 61 GLY G O 1
ATOM 5455 N N . TRP G 1 20 ? 6.679 59.742 60.181 1.00 65.42 62 TRP G N 1
ATOM 5456 C CA . TRP G 1 20 ? 7.894 59.203 60.781 1.00 62.40 62 TRP G CA 1
ATOM 5457 C C . TRP G 1 20 ? 8.577 60.233 61.676 1.00 68.68 62 TRP G C 1
ATOM 5458 O O . TRP G 1 20 ? 9.054 61.268 61.208 1.00 67.65 62 TRP G O 1
ATOM 5469 N N . LYS G 1 21 ? 8.594 59.979 62.978 1.00 70.81 63 LYS G N 1
ATOM 5470 C CA . LYS G 1 21 ? 9.244 60.935 63.903 1.00 67.36 63 LYS G CA 1
ATOM 5471 C C . LYS G 1 21 ? 10.285 60.177 64.715 1.00 64.81 63 LYS G C 1
ATOM 5472 O O . LYS G 1 21 ? 9.900 59.223 65.360 1.00 68.50 63 LYS G O 1
ATOM 5478 N N . GLU G 1 22 ? 11.552 60.580 64.683 1.00 67.13 64 GLU G N 1
ATOM 5479 C CA . GLU G 1 22 ? 12.509 59.836 65.469 1.00 78.62 64 GLU G CA 1
ATOM 5480 C C . GLU G 1 22 ? 12.908 60.598 66.693 1.00 82.55 64 GLU G C 1
ATOM 5481 O O . GLU G 1 22 ? 13.459 61.676 66.600 1.00 83.59 64 GLU G O 1
ATOM 5487 N N . GLY G 1 23 ? 12.629 60.031 67.854 1.00 85.72 65 GLY G N 1
ATOM 5488 C CA . GLY G 1 23 ? 13.021 60.677 69.076 1.00 85.87 65 GLY G CA 1
ATOM 5489 C C . GLY G 1 23 ? 12.472 62.068 69.084 1.00 79.65 65 GLY G C 1
ATOM 5490 O O . GLY G 1 23 ? 11.282 62.312 69.062 1.00 81.97 65 GLY G O 1
ATOM 5491 N N . ASN G 1 24 ? 13.424 62.974 69.133 1.00 91.15 66 ASN G N 1
ATOM 5492 C CA . ASN G 1 24 ? 13.222 64.399 69.103 1.00 83.09 66 ASN G CA 1
ATOM 5493 C C . ASN G 1 24 ? 13.512 64.752 67.684 1.00 73.81 66 ASN G C 1
ATOM 5494 O O . ASN G 1 24 ? 14.527 64.362 67.154 1.00 73.19 66 ASN G O 1
ATOM 5499 N N . GLY G 1 25 ? 12.602 65.493 67.069 1.00 63.06 67 GLY G N 1
ATOM 5500 C CA . GLY G 1 25 ? 12.812 65.870 65.667 1.00 60.91 67 GLY G CA 1
ATOM 5501 C C . GLY G 1 25 ? 11.499 66.102 64.971 1.00 59.36 67 GLY G C 1
ATOM 5502 O O . GLY G 1 25 ? 10.465 65.917 65.589 1.00 67.93 67 GLY G O 1
ATOM 5503 N N . PRO G 1 26 ? 11.503 66.488 63.690 1.00 52.62 68 PRO G N 1
ATOM 5504 C CA . PRO G 1 26 ? 10.275 66.752 62.983 1.00 59.67 68 PRO G CA 1
ATOM 5505 C C . PRO G 1 26 ? 9.542 65.465 62.610 1.00 58.74 68 PRO G C 1
ATOM 5506 O O . PRO G 1 26 ? 10.142 64.432 62.581 1.00 56.17 68 PRO G O 1
ATOM 5510 N N . VAL G 1 27 ? 8.244 65.584 62.365 1.00 57.63 69 VAL G N 1
ATOM 5511 C CA . VAL G 1 27 ? 7.432 64.430 61.915 1.00 54.43 69 VAL G CA 1
ATOM 5512 C C . VAL G 1 27 ? 7.373 64.548 60.398 1.00 61.03 69 VAL G C 1
ATOM 5513 O O . VAL G 1 27 ? 6.890 65.558 59.927 1.00 74.56 69 VAL G O 1
ATOM 5517 N N . THR G 1 28 ? 7.920 63.576 59.675 1.00 72.52 70 THR G N 1
ATOM 5518 C CA . THR G 1 28 ? 7.891 63.593 58.191 1.00 70.10 70 THR G CA 1
ATOM 5519 C C . THR G 1 28 ? 6.730 62.723 57.713 1.00 62.85 70 THR G C 1
ATOM 5520 O O . THR G 1 28 ? 6.218 61.945 58.513 1.00 52.72 70 THR G O 1
ATOM 5524 N N . GLN G 1 29 ? 6.311 62.878 56.462 1.00 57.12 71 GLN G N 1
ATOM 5525 C CA . GLN G 1 29 ? 5.203 62.039 55.950 1.00 62.99 71 GLN G CA 1
ATOM 5526 C C . GLN G 1 29 ? 5.694 61.239 54.746 1.00 59.14 71 GLN G C 1
ATOM 5527 O O . GLN G 1 29 ? 6.128 61.852 53.784 1.00 74.69 71 GLN G O 1
ATOM 5533 N N . TRP G 1 30 ? 5.550 59.918 54.779 1.00 54.69 72 TRP G N 1
ATOM 5534 C CA . TRP G 1 30 ? 5.998 59.080 53.642 1.00 60.73 72 TRP G CA 1
ATOM 5535 C C . TRP G 1 30 ? 4.843 58.202 53.193 1.00 53.42 72 TRP G C 1
ATOM 5536 O O . TRP G 1 30 ? 4.006 57.906 54.016 1.00 44.20 72 TRP G O 1
ATOM 5547 N N . LYS G 1 31 ? 4.803 57.859 51.915 1.00 44.61 73 LYS G N 1
ATOM 5548 C CA . LYS G 1 31 ? 3.761 56.951 51.390 1.00 56.27 73 LYS G CA 1
ATOM 5549 C C . LYS G 1 31 ? 4.498 55.787 50.737 1.00 66.77 73 LYS G C 1
ATOM 5550 O O . LYS G 1 31 ? 5.472 56.043 50.026 1.00 59.21 73 LYS G O 1
ATOM 5556 N N . GLY G 1 32 ? 4.038 54.562 50.973 1.00 63.23 74 GLY G N 1
ATOM 5557 C CA . GLY G 1 32 ? 4.751 53.393 50.435 1.00 60.69 74 GLY G CA 1
ATOM 5558 C C . GLY G 1 32 ? 3.842 52.238 50.096 1.00 56.67 74 GLY G C 1
ATOM 5559 O O . GLY G 1 32 ? 2.635 52.375 50.268 1.00 46.16 74 GLY G O 1
ATOM 5560 N N . THR G 1 33 ? 4.434 51.185 49.538 1.00 41.13 75 THR G N 1
ATOM 5561 C CA . THR G 1 33 ? 3.720 49.942 49.191 1.00 37.18 75 THR G CA 1
ATOM 5562 C C . THR G 1 33 ? 4.246 48.802 50.052 1.00 44.22 75 THR G C 1
ATOM 5563 O O . THR G 1 33 ? 5.422 48.536 49.994 1.00 47.80 75 THR G O 1
ATOM 5567 N N . VAL G 1 34 ? 3.382 48.187 50.843 1.00 40.03 76 VAL G N 1
ATOM 5568 C CA . VAL G 1 34 ? 3.725 47.036 51.672 1.00 44.63 76 VAL G CA 1
ATOM 5569 C C . VAL G 1 34 ? 3.922 45.806 50.794 1.00 48.86 76 VAL G C 1
ATOM 5570 O O . VAL G 1 34 ? 3.057 45.467 49.986 1.00 44.13 76 VAL G O 1
ATOM 5574 N N . LEU G 1 35 ? 5.061 45.141 50.955 1.00 43.83 77 LEU G N 1
ATOM 5575 C CA . LEU G 1 35 ? 5.423 44.029 50.085 1.00 42.11 77 LEU G CA 1
ATOM 5576 C C . LEU G 1 35 ? 5.120 42.661 50.689 1.00 49.57 77 LEU G C 1
ATOM 5577 O O . LEU G 1 35 ? 4.562 41.791 50.020 1.00 53.20 77 LEU G O 1
ATOM 5582 N N . ASP G 1 36 ? 5.468 42.486 51.957 1.00 43.89 78 ASP G N 1
ATOM 5583 C CA . ASP G 1 36 ? 5.307 41.155 52.577 1.00 37.36 78 ASP G CA 1
ATOM 5584 C C . ASP G 1 36 ? 5.336 41.288 54.092 1.00 35.66 78 ASP G C 1
ATOM 5585 O O . ASP G 1 36 ? 5.709 42.330 54.576 1.00 35.53 78 ASP G O 1
ATOM 5590 N N . GLN G 1 37 ? 4.910 40.240 54.782 1.00 36.01 79 GLN G N 1
ATOM 5591 C CA . GLN G 1 37 ? 4.899 40.170 56.252 1.00 35.87 79 GLN G CA 1
ATOM 5592 C C . GLN G 1 37 ? 5.756 38.983 56.646 1.00 44.61 79 GLN G C 1
ATOM 5593 O O . GLN G 1 37 ? 5.608 37.943 56.038 1.00 46.54 79 GLN G O 1
ATOM 5599 N N . VAL G 1 38 ? 6.612 39.151 57.638 1.00 55.39 80 VAL G N 1
ATOM 5600 C CA . VAL G 1 38 ? 7.525 38.048 58.029 1.00 61.61 80 VAL G CA 1
ATOM 5601 C C . VAL G 1 38 ? 6.793 37.074 58.947 1.00 65.71 80 VAL G C 1
ATOM 5602 O O . VAL G 1 38 ? 6.193 37.517 59.911 1.00 70.09 80 VAL G O 1
ATOM 5606 N N . PRO G 1 39 ? 6.796 35.764 58.645 1.00 63.28 81 PRO G N 1
ATOM 5607 C CA . PRO G 1 39 ? 6.152 34.762 59.479 1.00 61.38 81 PRO G CA 1
ATOM 5608 C C . PRO G 1 39 ? 6.744 34.484 60.869 1.00 59.80 81 PRO G C 1
ATOM 5609 O O . PRO G 1 39 ? 5.993 34.232 61.753 1.00 73.50 81 PRO G O 1
ATOM 5613 N N . VAL G 1 40 ? 8.062 34.489 61.027 1.00 50.79 82 VAL G N 1
ATOM 5614 C CA . VAL G 1 40 ? 8.627 34.153 62.367 1.00 63.17 82 VAL G CA 1
ATOM 5615 C C . VAL G 1 40 ? 8.291 35.245 63.384 1.00 72.81 82 VAL G C 1
ATOM 5616 O O . VAL G 1 40 ? 8.135 34.917 64.567 1.00 70.25 82 VAL G O 1
ATOM 5620 N N . ASN G 1 41 ? 8.294 36.498 62.937 1.00 74.21 83 ASN G N 1
ATOM 5621 C CA . ASN G 1 41 ? 7.883 37.661 63.718 1.00 77.66 83 ASN G CA 1
ATOM 5622 C C . ASN G 1 41 ? 6.749 38.386 63.001 1.00 73.08 83 ASN G C 1
ATOM 5623 O O . ASN G 1 41 ? 6.994 39.309 62.222 1.00 74.27 83 ASN G O 1
ATOM 5628 N N . PRO G 1 42 ? 5.499 37.966 63.267 1.00 70.76 84 PRO G N 1
ATOM 5629 C CA . PRO G 1 42 ? 4.291 38.423 62.563 1.00 75.59 84 PRO G CA 1
ATOM 5630 C C . PRO G 1 42 ? 4.117 39.941 62.545 1.00 73.03 84 PRO G C 1
ATOM 5631 O O . PRO G 1 42 ? 3.419 40.469 61.680 1.00 60.10 84 PRO G O 1
ATOM 5635 N N . SER G 1 43 ? 4.750 40.631 63.487 1.00 69.78 85 SER G N 1
ATOM 5636 C CA . SER G 1 43 ? 4.593 42.073 63.604 1.00 63.43 85 SER G CA 1
ATOM 5637 C C . SER G 1 43 ? 5.562 42.849 62.713 1.00 50.62 85 SER G C 1
ATOM 5638 O O . SER G 1 43 ? 5.650 44.067 62.814 1.00 57.58 85 SER G O 1
ATOM 5641 N N . LEU G 1 44 ? 6.278 42.150 61.836 1.00 55.78 86 LEU G N 1
ATOM 5642 C CA . LEU G 1 44 ? 7.250 42.802 60.957 1.00 50.60 86 LEU G CA 1
ATOM 5643 C C . LEU G 1 44 ? 6.841 42.732 59.486 1.00 51.07 86 LEU G C 1
ATOM 5644 O O . LEU G 1 44 ? 6.442 41.677 58.994 1.00 59.92 86 LEU G O 1
ATOM 5649 N N . TYR G 1 45 ? 6.955 43.858 58.786 1.00 44.80 87 TYR G N 1
ATOM 5650 C CA . TYR G 1 45 ? 6.582 43.938 57.374 1.00 42.69 87 TYR G CA 1
ATOM 5651 C C . TYR G 1 45 ? 7.734 44.454 56.515 1.00 41.23 87 TYR G C 1
ATOM 5652 O O . TYR G 1 45 ? 8.729 44.957 57.035 1.00 51.16 87 TYR G O 1
ATOM 5661 N N . LEU G 1 46 ? 7.593 44.329 55.198 1.00 33.33 88 LEU G N 1
ATOM 5662 C CA . LEU G 1 46 ? 8.572 44.885 54.268 1.00 39.18 88 LEU G CA 1
ATOM 5663 C C . LEU G 1 46 ? 7.918 45.970 53.414 1.00 53.62 88 LEU G C 1
ATOM 5664 O O . LEU G 1 46 ? 6.910 45.725 52.747 1.00 43.77 88 LEU G O 1
ATOM 5669 N N . ILE G 1 47 ? 8.495 47.169 53.442 1.00 49.35 89 ILE G N 1
ATOM 5670 C CA . ILE G 1 47 ? 7.893 48.325 52.782 1.00 41.27 89 ILE G CA 1
ATOM 5671 C C . ILE G 1 47 ? 8.798 48.925 51.709 1.00 37.94 89 ILE G C 1
ATOM 5672 O O . ILE G 1 47 ? 10.011 49.022 51.884 1.00 44.81 89 ILE G O 1
ATOM 5677 N N . LYS G 1 48 ? 8.191 49.321 50.596 1.00 37.17 90 LYS G N 1
ATOM 5678 C CA . LYS G 1 48 ? 8.881 50.044 49.539 1.00 27.82 90 LYS G CA 1
ATOM 5679 C C . LYS G 1 48 ? 8.268 51.435 49.411 1.00 38.31 90 LYS G C 1
ATOM 5680 O O . LYS G 1 48 ? 7.097 51.576 49.058 1.00 43.13 90 LYS G O 1
ATOM 5686 N N . TYR G 1 49 ? 9.057 52.454 49.738 1.00 40.77 91 TYR G N 1
ATOM 5687 C CA . TYR G 1 49 ? 8.591 53.858 49.725 1.00 38.40 91 TYR G CA 1
ATOM 5688 C C . TYR G 1 49 ? 8.718 54.467 48.336 1.00 37.04 91 TYR G C 1
ATOM 5689 O O . TYR G 1 49 ? 9.420 53.922 47.516 1.00 38.15 91 TYR G O 1
ATOM 5698 N N . ASP G 1 50 ? 7.960 55.526 48.087 1.00 39.01 92 ASP G N 1
ATOM 5699 C CA . ASP G 1 50 ? 7.910 56.134 46.738 1.00 40.47 92 ASP G CA 1
ATOM 5700 C C . ASP G 1 50 ? 9.158 56.964 46.485 1.00 47.16 92 ASP G C 1
ATOM 5701 O O . ASP G 1 50 ? 9.433 57.865 47.255 1.00 46.45 92 ASP G O 1
ATOM 5706 N N . GLY G 1 51 ? 9.900 56.596 45.449 1.00 51.10 93 GLY G N 1
ATOM 5707 C CA . GLY G 1 51 ? 11.146 57.260 45.040 1.00 52.91 93 GLY G CA 1
ATOM 5708 C C . GLY G 1 51 ? 12.358 56.694 45.749 1.00 63.09 93 GLY G C 1
ATOM 5709 O O . GLY G 1 51 ? 13.461 57.041 45.357 1.00 78.37 93 GLY G O 1
ATOM 5710 N N . PHE G 1 52 ? 12.159 55.814 46.727 1.00 59.93 94 PHE G N 1
ATOM 5711 C CA . PHE G 1 52 ? 13.279 55.216 47.483 1.00 58.83 94 PHE G CA 1
ATOM 5712 C C . PHE G 1 52 ? 13.346 53.730 47.179 1.00 60.65 94 PHE G C 1
ATOM 5713 O O . PHE G 1 52 ? 12.415 53.011 47.498 1.00 52.41 94 PHE G O 1
ATOM 5721 N N . ASP G 1 53 ? 14.465 53.317 46.569 1.00 61.16 95 ASP G N 1
ATOM 5722 C CA . ASP G 1 53 ? 14.724 51.927 46.099 1.00 58.32 95 ASP G CA 1
ATOM 5723 C C . ASP G 1 53 ? 14.958 50.951 47.259 1.00 49.97 95 ASP G C 1
ATOM 5724 O O . ASP G 1 53 ? 14.624 49.764 47.088 1.00 53.37 95 ASP G O 1
ATOM 5729 N N . CYS G 1 54 ? 15.508 51.413 48.388 1.00 51.14 96 CYS G N 1
ATOM 5730 C CA . CYS G 1 54 ? 15.751 50.511 49.536 1.00 44.51 96 CYS G CA 1
ATOM 5731 C C . CYS G 1 54 ? 14.469 49.882 50.065 1.00 36.95 96 CYS G C 1
ATOM 5732 O O . CYS G 1 54 ? 13.460 50.552 50.066 1.00 54.75 96 CYS G O 1
ATOM 5735 N N . VAL G 1 55 ? 14.577 48.656 50.572 1.00 30.56 97 VAL G N 1
ATOM 5736 C CA . VAL G 1 55 ? 13.513 47.896 51.218 1.00 34.87 97 VAL G CA 1
ATOM 5737 C C . VAL G 1 55 ? 13.649 47.997 52.732 1.00 41.53 97 VAL G C 1
ATOM 5738 O O . VAL G 1 55 ? 14.658 47.578 53.299 1.00 63.17 97 VAL G O 1
ATOM 5742 N N . TYR G 1 56 ? 12.631 48.554 53.382 1.00 40.03 98 TYR G N 1
ATOM 5743 C CA . TYR G 1 56 ? 12.674 48.778 54.824 1.00 43.85 98 TYR G CA 1
ATOM 5744 C C . TYR G 1 56 ? 11.788 47.805 55.593 1.00 51.78 98 TYR G C 1
ATOM 5745 O O . TYR G 1 56 ? 10.698 47.446 55.142 1.00 51.70 98 TYR G O 1
ATOM 5754 N N . GLY G 1 57 ? 12.265 47.387 56.760 1.00 47.30 99 GLY G N 1
ATOM 5755 C CA . GLY G 1 57 ? 11.525 46.479 57.615 1.00 48.94 99 GLY G CA 1
ATOM 5756 C C . GLY G 1 57 ? 11.099 47.150 58.905 1.00 51.64 99 GLY G C 1
ATOM 5757 O O . GLY G 1 57 ? 11.929 47.440 59.769 1.00 42.94 99 GLY G O 1
ATOM 5758 N N . LEU G 1 58 ? 9.800 47.397 59.036 1.00 53.28 100 LEU G N 1
ATOM 5759 C CA . LEU G 1 58 ? 9.261 48.085 60.203 1.00 53.44 100 LEU G CA 1
ATOM 5760 C C . LEU G 1 58 ? 8.150 47.288 60.874 1.00 53.70 100 LEU G C 1
ATOM 5761 O O . LEU G 1 58 ? 7.435 46.528 60.221 1.00 50.61 100 LEU G O 1
ATOM 5766 N N . GLU G 1 59 ? 8.011 47.464 62.183 1.00 57.06 101 GLU G N 1
ATOM 5767 C CA . GLU G 1 59 ? 6.858 46.932 62.893 1.00 48.84 101 GLU G CA 1
ATOM 5768 C C . GLU G 1 59 ? 5.766 47.991 62.897 1.00 51.50 101 GLU G C 1
ATOM 5769 O O . GLU G 1 59 ? 5.557 48.680 63.896 1.00 66.20 101 GLU G O 1
ATOM 5775 N N . LEU G 1 60 ? 5.076 48.099 61.764 1.00 44.54 102 LEU G N 1
ATOM 5776 C CA . LEU G 1 60 ? 4.175 49.213 61.474 1.00 55.95 102 LEU G CA 1
ATOM 5777 C C . LEU G 1 60 ? 3.176 49.523 62.585 1.00 61.98 102 LEU G C 1
ATOM 5778 O O . LEU G 1 60 ? 2.812 50.680 62.790 1.00 79.90 102 LEU G O 1
ATOM 5783 N N . ASN G 1 61 ? 2.742 48.497 63.307 1.00 52.90 103 ASN G N 1
ATOM 5784 C CA . ASN G 1 61 ? 1.761 48.698 64.364 1.00 57.12 103 ASN G CA 1
ATOM 5785 C C . ASN G 1 61 ? 2.357 48.664 65.765 1.00 70.23 103 ASN G C 1
ATOM 5786 O O . ASN G 1 61 ? 1.623 48.652 66.754 1.00 77.32 103 ASN G O 1
ATOM 5791 N N . LYS G 1 62 ? 3.684 48.654 65.854 1.00 67.97 104 LYS G N 1
ATOM 5792 C CA . LYS G 1 62 ? 4.342 48.568 67.152 1.00 66.15 104 LYS G CA 1
ATOM 5793 C C . LYS G 1 62 ? 5.559 49.487 67.274 1.00 73.29 104 LYS G C 1
ATOM 5794 O O . LYS G 1 62 ? 6.012 49.771 68.382 1.00 77.44 104 LYS G O 1
ATOM 5800 N N . ASP G 1 63 ? 6.087 49.952 66.146 1.00 74.83 105 ASP G N 1
ATOM 5801 C CA . ASP G 1 63 ? 7.198 50.901 66.178 1.00 70.53 105 ASP G CA 1
ATOM 5802 C C . ASP G 1 63 ? 6.677 52.270 66.601 1.00 81.02 105 ASP G C 1
ATOM 5803 O O . ASP G 1 63 ? 5.883 52.887 65.892 1.00 82.86 105 ASP G O 1
ATOM 5808 N N . GLU G 1 64 ? 7.131 52.742 67.758 1.00 81.40 106 GLU G N 1
ATOM 5809 C CA . GLU G 1 64 ? 6.621 53.983 68.333 1.00 77.31 106 GLU G CA 1
ATOM 5810 C C . GLU G 1 64 ? 6.984 55.207 67.499 1.00 77.24 106 GLU G C 1
ATOM 5811 O O . GLU G 1 64 ? 6.428 56.288 67.697 1.00 101.17 106 GLU G O 1
ATOM 5817 N N . ARG G 1 65 ? 7.911 55.036 66.565 1.00 73.37 107 ARG G N 1
ATOM 5818 C CA . ARG G 1 65 ? 8.310 56.123 65.684 1.00 73.38 107 ARG G CA 1
ATOM 5819 C C . ARG G 1 65 ? 7.294 56.311 64.563 1.00 74.43 107 ARG G C 1
ATOM 5820 O O . ARG G 1 65 ? 7.232 57.370 63.935 1.00 60.18 107 ARG G O 1
ATOM 5828 N N . VAL G 1 66 ? 6.493 55.276 64.327 1.00 73.23 108 VAL G N 1
ATOM 5829 C CA . VAL G 1 66 ? 5.454 55.322 63.307 1.00 69.49 108 VAL G CA 1
ATOM 5830 C C . VAL G 1 66 ? 4.161 55.888 63.879 1.00 72.44 108 VAL G C 1
ATOM 5831 O O . VAL G 1 66 ? 3.642 55.384 64.875 1.00 76.63 108 VAL G O 1
ATOM 5835 N N . SER G 1 67 ? 3.648 56.937 63.245 1.00 70.40 109 SER G N 1
ATOM 5836 C CA . SER G 1 67 ? 2.418 57.574 63.697 1.00 68.34 109 SER G CA 1
ATOM 5837 C C . SER G 1 67 ? 1.485 57.865 62.528 1.00 71.54 109 SER G C 1
ATOM 5838 O O . SER G 1 67 ? 1.938 58.045 61.396 1.00 66.41 109 SER G O 1
ATOM 5841 N N . ALA G 1 68 ? 0.187 57.911 62.819 1.00 75.05 110 ALA G N 1
ATOM 5842 C CA . ALA G 1 68 ? -0.847 58.164 61.816 1.00 67.14 110 ALA G CA 1
ATOM 5843 C C . ALA G 1 68 ? -0.759 57.172 60.659 1.00 64.09 110 ALA G C 1
ATOM 5844 O O . ALA G 1 68 ? -0.700 57.564 59.494 1.00 57.83 110 ALA G O 1
ATOM 5846 N N . LEU G 1 69 ? -0.746 55.887 60.995 1.00 74.91 111 LEU G N 1
ATOM 5847 C CA . LEU G 1 69 ? -0.689 54.828 59.993 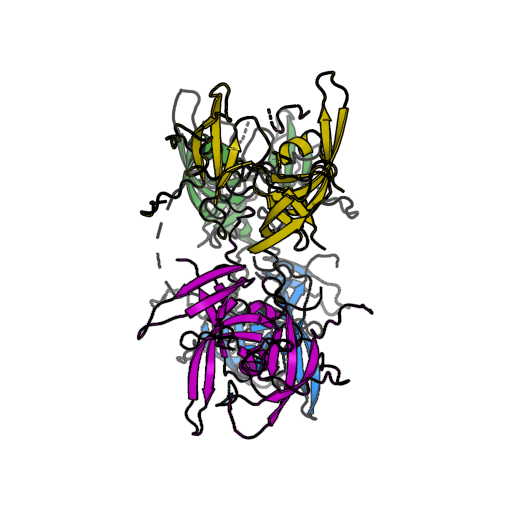1.00 73.64 111 LEU G CA 1
ATOM 5848 C C . LEU G 1 69 ? -2.065 54.577 59.383 1.00 66.47 111 LEU G C 1
ATOM 5849 O O . LEU G 1 69 ? -2.983 54.126 60.070 1.00 68.88 111 LEU G O 1
ATOM 5854 N N . GLU G 1 70 ? -2.203 54.869 58.093 1.00 58.04 112 GLU G N 1
ATOM 5855 C CA . GLU G 1 70 ? -3.475 54.693 57.398 1.00 69.83 112 GLU G CA 1
ATOM 5856 C C . GLU G 1 70 ? -3.284 53.994 56.054 1.00 70.05 112 GLU G C 1
ATOM 5857 O O . GLU G 1 70 ? -2.328 54.277 55.331 1.00 65.07 112 GLU G O 1
ATOM 5863 N N . VAL G 1 71 ? -4.195 53.081 55.725 1.00 68.92 113 VAL G N 1
ATOM 5864 C CA . VAL G 1 71 ? -4.127 52.343 54.468 1.00 64.54 113 VAL G CA 1
ATOM 5865 C C . VAL G 1 71 ? -4.901 53.066 53.368 1.00 69.57 113 VAL G C 1
ATOM 5866 O O . VAL G 1 71 ? -6.124 53.195 53.443 1.00 76.53 113 VAL G O 1
ATOM 5870 N N . LEU G 1 72 ? -4.184 53.533 52.350 1.00 70.80 114 LEU G N 1
ATOM 5871 C CA . LEU G 1 72 ? -4.785 54.308 51.267 1.00 71.89 114 LEU G CA 1
ATOM 5872 C C . LEU G 1 72 ? -5.772 53.485 50.440 1.00 77.01 114 LEU G C 1
ATOM 5873 O O . LEU G 1 72 ? -5.641 52.263 50.344 1.00 73.80 114 LEU G O 1
ATOM 5878 N N . PRO G 1 73 ? -6.773 54.156 49.846 1.00 80.35 115 PRO G N 1
ATOM 5879 C CA . PRO G 1 73 ? -7.719 53.491 48.945 1.00 82.29 115 PRO G CA 1
ATOM 5880 C C . PRO G 1 73 ? -7.106 53.226 47.574 1.00 88.67 115 PRO G C 1
ATOM 5881 O O . PRO G 1 73 ? -7.696 52.511 46.762 1.00 87.09 115 PRO G O 1
ATOM 5885 N N . ASP G 1 74 ? -5.936 53.807 47.325 1.00 79.38 116 ASP G N 1
ATOM 5886 C CA . ASP G 1 74 ? -5.217 53.591 46.075 1.00 76.30 116 ASP G CA 1
ATOM 5887 C C . ASP G 1 74 ? -4.842 52.124 45.899 1.00 73.55 116 ASP G C 1
ATOM 5888 O O . ASP G 1 74 ? -4.824 51.353 46.861 1.00 64.28 116 ASP G O 1
ATOM 5893 N N . ARG G 1 75 ? -4.553 51.748 44.659 1.00 71.49 117 ARG G N 1
ATOM 5894 C CA . ARG G 1 75 ? -4.214 50.338 44.361 1.00 78.51 117 ARG G CA 1
ATOM 5895 C C . ARG G 1 75 ? -2.855 50.266 43.669 1.00 71.44 117 ARG G C 1
ATOM 5896 O O . ARG G 1 75 ? -2.595 51.102 42.819 1.00 88.19 117 ARG G O 1
ATOM 5904 N N . VAL G 1 76 ? -2.055 49.252 43.982 1.00 67.93 118 VAL G N 1
ATOM 5905 C CA . VAL G 1 76 ? -0.729 49.140 43.324 1.00 63.50 118 VAL G CA 1
ATOM 5906 C C . VAL G 1 76 ? -0.974 48.973 41.830 1.00 68.45 118 VAL G C 1
ATOM 5907 O O . VAL G 1 76 ? -1.778 48.136 41.458 1.00 77.01 118 VAL G O 1
ATOM 5911 N N . ALA G 1 77 ? -0.208 49.687 41.016 1.00 73.93 119 ALA G N 1
ATOM 5912 C CA . ALA G 1 77 ? -0.367 49.673 39.548 1.00 84.31 119 ALA G CA 1
ATOM 5913 C C . ALA G 1 77 ? -0.066 48.281 39.000 1.00 91.20 119 ALA G C 1
ATOM 5914 O O . ALA G 1 77 ? 0.814 47.611 39.534 1.00 87.22 119 ALA G O 1
ATOM 5916 N N . THR G 1 78 ? -0.766 47.887 37.941 1.00 96.12 120 THR G N 1
ATOM 5917 C CA . THR G 1 78 ? -0.529 46.563 37.327 1.00 102.14 120 THR G CA 1
ATOM 5918 C C . THR G 1 78 ? 0.885 46.533 36.761 1.00 114.02 120 THR G C 1
ATOM 5919 O O . THR G 1 78 ? 1.294 47.544 36.183 1.00 118.27 120 THR G O 1
ATOM 5923 N N . SER G 1 79 ? 1.556 45.390 36.894 1.00 115.66 121 SER G N 1
ATOM 5924 C CA . SER G 1 79 ? 2.923 45.145 36.370 1.00 118.82 121 SER G CA 1
ATOM 5925 C C . SER G 1 79 ? 2.867 45.076 34.840 1.00 130.53 121 SER G C 1
ATOM 5926 O O . SER G 1 79 ? 1.865 44.558 34.324 1.00 149.13 121 SER G O 1
ATOM 5929 N N . ARG G 1 80 ? 3.913 45.556 34.163 1.00 30.00 122 ARG G N 1
ATOM 5930 C CA . ARG G 1 80 ? 4.011 45.559 32.678 1.00 30.00 122 ARG G CA 1
ATOM 5931 C C . ARG G 1 80 ? 5.404 45.051 32.307 1.00 30.00 122 ARG G C 1
ATOM 5932 O O . ARG G 1 80 ? 6.259 45.896 31.986 1.00 30.00 122 ARG G O 1
ATOM 5940 N N . ILE G 1 81 ? 5.622 43.733 32.338 1.00 126.86 123 ILE G N 1
ATOM 5941 C CA . ILE G 1 81 ? 6.983 43.195 32.033 1.00 128.97 123 ILE G CA 1
ATOM 5942 C C . ILE G 1 81 ? 7.360 43.510 30.586 1.00 125.96 123 ILE G C 1
ATOM 5943 O O . ILE G 1 81 ? 6.543 43.262 29.700 1.00 121.96 123 ILE G O 1
ATOM 5948 N N . SER G 1 82 ? 8.597 43.955 30.375 1.00 128.12 124 SER G N 1
ATOM 5949 C CA . SER G 1 82 ? 9.103 44.308 29.025 1.00 122.51 124 SER G CA 1
ATOM 5950 C C . SER G 1 82 ? 9.570 43.048 28.290 1.00 128.64 124 SER G C 1
ATOM 5951 O O . SER G 1 82 ? 9.246 42.922 27.099 1.00 124.36 124 SER G O 1
ATOM 5954 N N . ASP G 1 83 ? 10.296 42.160 28.982 1.00 130.17 125 ASP G N 1
ATOM 5955 C CA . ASP G 1 83 ? 10.797 40.889 28.381 1.00 118.87 125 ASP G CA 1
ATOM 5956 C C . ASP G 1 83 ? 10.533 39.715 29.325 1.00 112.07 125 ASP G C 1
ATOM 5957 O O . ASP G 1 83 ? 11.084 39.716 30.416 1.00 112.69 125 ASP G O 1
ATOM 5962 N N . ALA G 1 84 ? 9.768 38.722 28.882 1.00 107.01 126 ALA G N 1
ATOM 5963 C CA . ALA G 1 84 ? 9.444 37.549 29.725 1.00 99.66 126 ALA G CA 1
ATOM 5964 C C . ALA G 1 84 ? 10.659 36.654 29.992 1.00 101.83 126 ALA G C 1
ATOM 5965 O O . ALA G 1 84 ? 10.822 36.225 31.132 1.00 97.67 126 ALA G O 1
ATOM 5967 N N . HIS G 1 85 ? 11.491 36.427 28.976 1.00 102.14 127 HIS G N 1
ATOM 5968 C CA . HIS G 1 85 ? 12.618 35.452 29.021 1.00 100.29 127 HIS G CA 1
ATOM 5969 C C . HIS G 1 85 ? 13.818 35.916 29.850 1.00 97.35 127 HIS G C 1
ATOM 5970 O O . HIS G 1 85 ? 14.291 35.135 30.671 1.00 87.80 127 HIS G O 1
ATOM 5977 N N . LEU G 1 86 ? 14.290 37.133 29.613 1.00 101.52 128 LEU G N 1
ATOM 5978 C CA . LEU G 1 86 ? 15.474 37.698 30.261 1.00 91.07 128 LEU G CA 1
ATOM 5979 C C . LEU G 1 86 ? 15.378 37.758 31.786 1.00 91.93 128 LEU G C 1
ATOM 5980 O O . LEU G 1 86 ? 16.379 37.575 32.481 1.00 98.92 128 LEU G O 1
ATOM 5985 N N . ALA G 1 87 ? 14.180 38.010 32.303 1.00 90.89 129 ALA G N 1
ATOM 5986 C CA . ALA G 1 87 ? 13.975 38.130 33.744 1.00 86.31 129 ALA G CA 1
ATOM 5987 C C . ALA G 1 87 ? 14.303 36.834 34.487 1.00 80.15 129 ALA G C 1
ATOM 5988 O O . ALA G 1 87 ? 14.794 36.864 35.617 1.00 79.21 129 ALA G O 1
ATOM 5990 N N . ASP G 1 88 ? 13.972 35.727 33.862 1.00 75.11 130 ASP G N 1
ATOM 5991 C CA . ASP G 1 88 ? 14.233 34.429 34.431 1.00 85.00 130 ASP G CA 1
ATOM 5992 C C . ASP G 1 88 ? 15.698 33.999 34.387 1.00 87.26 130 ASP G C 1
ATOM 5993 O O . ASP G 1 88 ? 16.128 33.200 35.196 1.00 87.12 130 ASP G O 1
ATOM 5998 N N . THR G 1 89 ? 16.448 34.512 33.420 1.00 87.48 131 THR G N 1
ATOM 5999 C CA . THR G 1 89 ? 17.868 34.194 33.268 1.00 91.80 131 THR G CA 1
ATOM 6000 C C . THR G 1 89 ? 18.719 34.974 34.264 1.00 86.40 131 THR G C 1
ATOM 6001 O O . THR G 1 89 ? 19.760 34.500 34.718 1.00 77.57 131 THR G O 1
ATOM 6005 N N . MET G 1 90 ? 18.262 36.176 34.595 1.00 85.42 132 MET G N 1
ATOM 6006 C CA . MET G 1 90 ? 19.039 37.111 35.396 1.00 74.12 132 MET G CA 1
ATOM 6007 C C . MET G 1 90 ? 19.055 36.750 36.881 1.00 72.05 132 MET G C 1
ATOM 6008 O O . MET G 1 90 ? 20.031 37.021 37.580 1.00 69.88 132 MET G O 1
ATOM 6013 N N . ILE G 1 91 ? 17.971 36.140 37.354 1.00 76.66 133 ILE G N 1
ATOM 6014 C CA . ILE G 1 91 ? 17.831 35.789 38.765 1.00 69.89 133 ILE G CA 1
ATOM 6015 C C . ILE G 1 91 ? 18.930 34.840 39.236 1.00 69.23 133 ILE G C 1
ATOM 6016 O O . ILE G 1 91 ? 19.109 33.755 38.681 1.00 72.10 133 ILE G O 1
ATOM 6021 N N . GLY G 1 92 ? 19.663 35.259 40.263 1.00 67.11 134 GLY G N 1
ATOM 6022 C CA . GLY G 1 92 ? 20.730 34.447 40.820 1.00 67.23 134 GLY G CA 1
ATOM 6023 C C . GLY G 1 92 ? 22.080 34.713 40.182 1.00 64.07 134 GLY G C 1
ATOM 6024 O O . GLY G 1 92 ? 23.022 33.945 40.374 1.00 74.55 134 GLY G O 1
ATOM 6025 N N . LYS G 1 93 ? 22.174 35.791 39.411 1.00 68.04 135 LYS G N 1
ATOM 6026 C CA . LYS G 1 93 ? 23.452 36.098 38.728 1.00 74.84 135 LYS G CA 1
ATOM 6027 C C . LYS G 1 93 ? 24.067 37.367 39.309 1.00 68.75 135 LYS G C 1
ATOM 6028 O O . LYS G 1 93 ? 23.339 38.151 39.889 1.00 62.29 135 LYS G O 1
ATOM 6034 N N . ALA G 1 94 ? 25.385 37.495 39.209 1.00 68.21 136 ALA G N 1
ATOM 6035 C CA . ALA G 1 94 ? 26.103 38.694 39.678 1.00 60.52 136 ALA G CA 1
ATOM 6036 C C . ALA G 1 94 ? 25.959 39.749 38.593 1.00 56.24 136 ALA G C 1
ATOM 6037 O O . ALA G 1 94 ? 25.967 39.360 37.438 1.00 63.69 136 ALA G O 1
ATOM 6039 N N . VAL G 1 95 ? 25.921 41.030 38.946 1.00 48.80 137 VAL G N 1
ATOM 6040 C CA . VAL G 1 95 ? 25.737 42.045 37.874 1.00 46.90 137 VAL G CA 1
ATOM 6041 C C . VAL G 1 95 ? 26.625 43.265 38.093 1.00 56.73 137 VAL G C 1
ATOM 6042 O O . VAL G 1 95 ? 27.188 43.399 39.169 1.00 41.84 137 VAL G O 1
ATOM 6046 N N . GLU G 1 96 ? 26.710 44.094 37.056 1.00 63.95 138 GLU G N 1
ATOM 6047 C CA . GLU G 1 96 ? 27.457 45.371 37.035 1.00 62.56 138 GLU G CA 1
ATOM 6048 C C . GLU G 1 96 ? 26.422 46.474 36.841 1.00 65.63 138 GLU G C 1
ATOM 6049 O O . GLU G 1 96 ? 26.039 46.713 35.709 1.00 64.41 138 GLU G O 1
ATOM 6055 N N . HIS G 1 97 ? 25.985 47.106 37.920 1.00 59.80 139 HIS G N 1
ATOM 6056 C CA . HIS G 1 97 ? 24.904 48.108 37.801 1.00 58.40 139 HIS G CA 1
ATOM 6057 C C . HIS G 1 97 ? 25.491 49.501 37.627 1.00 64.62 139 HIS G C 1
ATOM 6058 O O . HIS G 1 97 ? 26.024 50.029 38.587 1.00 68.29 139 HIS G O 1
ATOM 6065 N N . MET G 1 98 ? 25.327 50.084 36.446 1.00 71.38 140 MET G N 1
ATOM 6066 C CA . MET G 1 98 ? 25.864 51.439 36.179 1.00 77.30 140 MET G CA 1
ATOM 6067 C C . MET G 1 98 ? 25.002 52.483 36.878 1.00 74.43 140 MET G C 1
ATOM 6068 O O . MET G 1 98 ? 23.787 52.408 36.768 1.00 82.12 140 MET G O 1
ATOM 6073 N N . PHE G 1 99 ? 25.632 53.473 37.491 1.00 69.99 141 PHE G N 1
ATOM 6074 C CA . PHE G 1 99 ? 24.914 54.563 38.193 1.00 71.00 141 PHE G CA 1
ATOM 6075 C C . PHE G 1 99 ? 25.494 55.899 37.738 1.00 76.31 141 PHE G C 1
ATOM 6076 O O . PHE G 1 99 ? 26.446 55.917 36.975 1.00 90.14 141 PHE G O 1
ATOM 6084 N N . GLU G 1 100 ? 24.865 57.003 38.107 1.00 76.48 142 GLU G N 1
ATOM 6085 C CA . GLU G 1 100 ? 25.465 58.298 37.711 1.00 82.73 142 GLU G CA 1
ATOM 6086 C C . GLU G 1 100 ? 25.556 59.192 38.948 1.00 93.27 142 GLU G C 1
ATOM 6087 O O . GLU G 1 100 ? 24.907 58.879 39.951 1.00 87.85 142 GLU G O 1
ATOM 6093 N N . THR G 1 101 ? 26.411 60.204 38.923 1.00 107.66 143 THR G N 1
ATOM 6094 C CA . THR G 1 101 ? 26.516 61.062 40.123 1.00 107.18 143 THR G CA 1
ATOM 6095 C C . THR G 1 101 ? 25.741 62.351 39.896 1.00 112.79 143 THR G C 1
ATOM 6096 O O . THR G 1 101 ? 25.159 62.525 38.819 1.00 106.39 143 THR G O 1
ATOM 6100 N N . GLU G 1 102 ? 25.825 63.243 40.882 1.00 123.70 144 GLU G N 1
ATOM 6101 C CA . GLU G 1 102 ? 25.224 64.599 40.852 1.00 121.27 144 GLU G CA 1
ATOM 6102 C C . GLU G 1 102 ? 25.897 65.389 39.721 1.00 126.25 144 GLU G C 1
ATOM 6103 O O . GLU G 1 102 ? 25.185 66.119 39.007 1.00 127.32 144 GLU G O 1
ATOM 6109 N N . ASP G 1 103 ? 27.213 65.192 39.567 1.00 128.34 145 ASP G N 1
ATOM 6110 C CA . ASP G 1 103 ? 28.126 65.819 38.578 1.00 118.58 145 ASP G CA 1
ATOM 6111 C C . ASP G 1 103 ? 28.010 65.206 37.172 1.00 115.62 145 ASP G C 1
ATOM 6112 O O . ASP G 1 103 ? 28.419 65.892 36.227 1.00 111.13 145 ASP G O 1
ATOM 6117 N N . GLY G 1 104 ? 27.544 63.961 37.028 1.00 113.56 146 GLY G N 1
ATOM 6118 C CA . GLY G 1 104 ? 27.443 63.343 35.718 1.00 109.86 146 GLY G CA 1
ATOM 6119 C C . GLY G 1 104 ? 28.445 62.225 35.504 1.00 106.84 146 GLY G C 1
ATOM 6120 O O . GLY G 1 104 ? 28.310 61.433 34.570 1.00 85.29 146 GLY G O 1
ATOM 6121 N N . SER G 1 105 ? 29.456 62.163 36.365 1.00 112.51 147 SER G N 1
ATOM 6122 C CA . SER G 1 105 ? 30.455 61.102 36.293 1.00 113.06 147 SER G CA 1
ATOM 6123 C C . SER G 1 105 ? 29.808 59.749 36.567 1.00 106.01 147 SER G C 1
ATOM 6124 O O . SER G 1 105 ? 28.889 59.645 37.379 1.00 101.25 147 SER G O 1
ATOM 6127 N N . LYS G 1 106 ? 30.287 58.713 35.887 1.00 101.54 148 LYS G N 1
ATOM 6128 C CA . LYS G 1 106 ? 29.665 57.400 35.991 1.00 90.22 148 LYS G CA 1
ATOM 6129 C C . LYS G 1 106 ? 30.046 56.679 37.280 1.00 89.81 148 LYS G C 1
ATOM 6130 O O . LYS G 1 106 ? 31.203 56.692 37.704 1.00 89.60 148 LYS G O 1
ATOM 6136 N N . ASP G 1 107 ? 29.049 56.064 37.906 1.00 85.71 149 ASP G N 1
ATOM 6137 C CA . ASP G 1 107 ? 29.272 55.187 39.044 1.00 80.61 149 ASP G CA 1
ATOM 6138 C C . ASP G 1 107 ? 28.986 53.761 38.591 1.00 80.21 149 ASP G C 1
ATOM 6139 O O . ASP G 1 107 ? 28.210 53.551 37.659 1.00 91.65 149 ASP G O 1
ATOM 6144 N N . GLU G 1 108 ? 29.612 52.782 39.232 1.00 75.93 150 GLU G N 1
ATOM 6145 C CA . GLU G 1 108 ? 29.389 51.392 38.854 1.00 79.53 150 GLU G CA 1
ATOM 6146 C C . GLU G 1 108 ? 29.563 50.449 40.036 1.00 78.11 150 GLU G C 1
ATOM 6147 O O . GLU G 1 108 ? 30.657 50.311 40.585 1.00 71.59 150 GLU G O 1
ATOM 6153 N N . TRP G 1 109 ? 28.469 49.800 40.420 1.00 71.40 151 TRP G N 1
ATOM 6154 C CA . TRP G 1 109 ? 28.469 48.903 41.565 1.00 59.23 151 TRP G CA 1
ATOM 6155 C C . TRP G 1 109 ? 28.341 47.451 41.126 1.00 53.55 151 TRP G C 1
ATOM 6156 O O . TRP G 1 109 ? 27.838 47.159 40.041 1.00 56.06 151 TRP G O 1
ATOM 6167 N N . ARG G 1 110 ? 28.808 46.547 41.979 1.00 46.88 152 ARG G N 1
ATOM 6168 C CA . ARG G 1 110 ? 28.730 45.117 41.716 1.00 48.84 152 ARG G CA 1
ATOM 6169 C C . ARG G 1 110 ? 27.783 44.464 42.711 1.00 46.02 152 ARG G C 1
ATOM 6170 O O . ARG G 1 110 ? 27.854 44.724 43.911 1.00 43.33 152 ARG G O 1
ATOM 6178 N N . GLY G 1 111 ? 26.884 43.628 42.206 1.00 49.45 153 GLY G N 1
ATOM 6179 C CA . GLY G 1 111 ? 25.900 42.992 43.058 1.00 53.95 153 GLY G CA 1
ATOM 6180 C C . GLY G 1 111 ? 25.253 41.774 42.437 1.00 54.64 153 GLY G C 1
ATOM 6181 O O . GLY G 1 111 ? 25.636 41.343 41.352 1.00 54.45 153 GLY G O 1
ATOM 6182 N N . MET G 1 112 ? 24.265 41.217 43.129 1.00 47.29 154 MET G N 1
ATOM 6183 C CA . MET G 1 112 ? 23.587 40.021 42.646 1.00 51.45 154 MET G CA 1
ATOM 6184 C C . MET G 1 112 ? 22.071 40.174 42.681 1.00 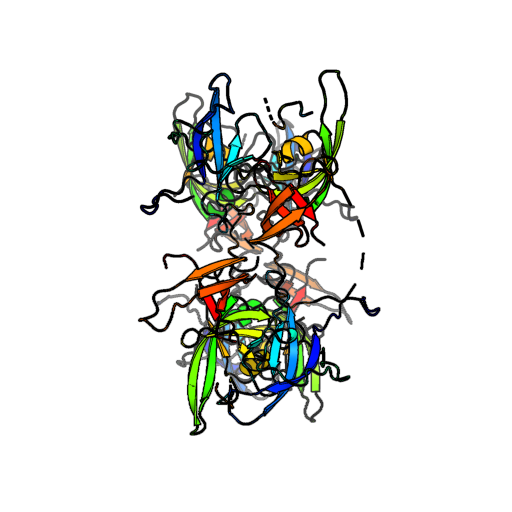58.59 154 MET G C 1
ATOM 6185 O O . MET G 1 112 ? 21.502 40.626 43.675 1.00 51.84 154 MET G O 1
ATOM 6190 N N . VAL G 1 113 ? 21.424 39.794 41.583 1.00 60.34 155 VAL G N 1
ATOM 6191 C CA . VAL G 1 113 ? 19.970 39.812 41.500 1.00 52.10 155 VAL G CA 1
ATOM 6192 C C . VAL G 1 113 ? 19.388 38.610 42.234 1.00 47.54 155 VAL G C 1
ATOM 6193 O O . VAL G 1 113 ? 19.628 37.464 41.858 1.00 53.12 155 VAL G O 1
ATOM 6197 N N . LEU G 1 114 ? 18.619 38.880 43.282 1.00 43.41 156 LEU G N 1
ATOM 6198 C CA . LEU G 1 114 ? 18.093 37.825 44.138 1.00 45.51 156 LEU G CA 1
ATOM 6199 C C . LEU G 1 114 ? 16.867 37.140 43.537 1.00 47.46 156 LEU G C 1
ATOM 6200 O O . LEU G 1 114 ? 16.857 35.919 43.381 1.00 49.58 156 LEU G O 1
ATOM 6205 N N . ALA G 1 115 ? 15.813 37.900 43.307 1.00 46.24 157 ALA G N 1
ATOM 6206 C CA . ALA G 1 115 ? 14.581 37.309 42.759 1.00 46.58 157 ALA G CA 1
ATOM 6207 C C . ALA G 1 115 ? 13.741 38.402 42.127 1.00 55.65 157 ALA G C 1
ATOM 6208 O O . ALA G 1 115 ? 14.175 39.541 42.080 1.00 53.65 157 ALA G O 1
ATOM 6210 N N . ARG G 1 116 ? 12.578 38.016 41.622 1.00 55.87 158 ARG G N 1
ATOM 6211 C CA . ARG G 1 116 ? 11.600 39.012 41.149 1.00 53.12 158 ARG G CA 1
ATOM 6212 C C . ARG G 1 116 ? 11.023 39.622 42.413 1.00 51.67 158 ARG G C 1
ATOM 6213 O O . ARG G 1 116 ? 10.840 38.901 43.387 1.00 51.54 158 ARG G O 1
ATOM 6221 N N . ALA G 1 117 ? 10.439 40.821 42.346 1.00 30.00 159 ALA G N 1
ATOM 6222 C CA . ALA G 1 117 ? 9.818 41.447 43.543 1.00 30.00 159 ALA G CA 1
ATOM 6223 C C . ALA G 1 117 ? 8.409 40.885 43.806 1.00 30.00 159 ALA G C 1
ATOM 6224 O O . ALA G 1 117 ? 7.659 40.722 42.850 1.00 30.00 159 ALA G O 1
ATOM 6226 N N . PRO G 1 118 ? 7.968 40.655 45.061 1.00 50.11 160 PRO G N 1
ATOM 6227 C CA . PRO G 1 118 ? 6.677 40.031 45.298 1.00 40.15 160 PRO G CA 1
ATOM 6228 C C . PRO G 1 118 ? 5.469 40.853 44.866 1.00 68.48 160 PRO G C 1
ATOM 6229 O O . PRO G 1 118 ? 4.689 40.379 44.091 1.00 86.78 160 PRO G O 1
ATOM 6233 N N . VAL G 1 119 ? 5.270 42.044 45.418 1.00 60.01 161 VAL G N 1
ATOM 6234 C CA . VAL G 1 119 ? 4.000 42.735 45.055 1.00 54.21 161 VAL G CA 1
ATOM 6235 C C . VAL G 1 119 ? 4.163 43.567 43.797 1.00 59.09 161 VAL G C 1
ATOM 6236 O O . VAL G 1 119 ? 3.178 43.776 43.106 1.00 49.54 161 VAL G O 1
ATOM 6240 N N . MET G 1 120 ? 5.380 43.984 43.499 1.00 64.22 162 MET G N 1
ATOM 6241 C CA . MET G 1 120 ? 5.489 44.889 42.344 1.00 66.43 162 MET G CA 1
ATOM 6242 C C . MET G 1 120 ? 5.885 44.188 41.048 1.00 65.06 162 MET G C 1
ATOM 6243 O O . MET G 1 120 ? 5.757 44.840 40.023 1.00 65.82 162 MET G O 1
ATOM 6248 N N . ASN G 1 121 ? 6.492 43.002 41.054 1.00 72.19 163 ASN G N 1
ATOM 6249 C CA . ASN G 1 121 ? 6.689 42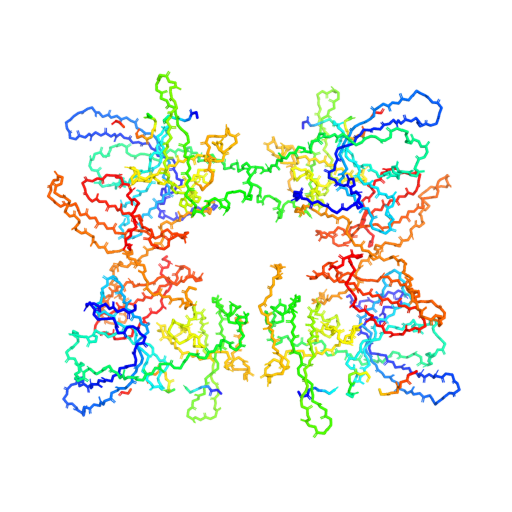.206 39.802 1.00 63.12 163 ASN G CA 1
ATOM 6250 C C . ASN G 1 121 ? 7.680 42.794 38.789 1.00 68.92 163 ASN G C 1
ATOM 6251 O O . ASN G 1 121 ? 8.625 42.105 38.454 1.00 75.26 163 ASN G O 1
ATOM 6256 N N . THR G 1 122 ? 7.467 44.013 38.295 1.00 72.97 164 THR G N 1
ATOM 6257 C CA . THR G 1 122 ? 8.366 44.735 37.363 1.00 76.01 164 THR G CA 1
ATOM 6258 C C . THR G 1 122 ? 9.709 44.961 38.062 1.00 64.48 164 THR G C 1
ATOM 6259 O O . THR G 1 122 ? 10.724 44.915 37.385 1.00 61.72 164 THR G O 1
ATOM 6263 N N . TRP G 1 123 ? 9.679 45.237 39.365 1.00 60.32 165 TRP G N 1
ATOM 6264 C CA . TRP G 1 123 ? 10.862 45.445 40.234 1.00 63.01 165 TRP G CA 1
ATOM 6265 C C . TRP G 1 123 ? 11.597 44.132 40.519 1.00 56.45 165 TRP G C 1
ATOM 6266 O O . TRP G 1 123 ? 11.012 43.082 40.327 1.00 60.90 165 TRP G O 1
ATOM 6277 N N . PHE G 1 124 ? 12.851 44.230 40.956 1.00 47.30 166 PHE G N 1
ATOM 6278 C CA . PHE G 1 124 ? 13.729 43.109 41.260 1.00 50.27 166 PHE G CA 1
ATOM 6279 C C . PHE G 1 124 ? 14.411 43.263 42.617 1.00 51.05 166 PHE G C 1
ATOM 6280 O O . PHE G 1 124 ? 14.830 44.361 42.989 1.00 52.89 166 PHE G O 1
ATOM 6288 N N . TYR G 1 125 ? 14.508 42.160 43.354 1.00 45.53 167 TYR G N 1
ATOM 6289 C CA . TYR G 1 125 ? 15.301 42.127 44.573 1.00 41.53 167 TYR G CA 1
ATOM 6290 C C . TYR G 1 125 ? 16.769 42.037 44.199 1.00 50.11 167 TYR G C 1
ATOM 6291 O O . TYR G 1 125 ? 17.175 41.135 43.468 1.00 49.19 167 TYR G O 1
ATOM 6300 N N . ILE G 1 126 ? 17.565 42.977 44.693 1.00 53.30 168 ILE G N 1
ATOM 6301 C CA . ILE G 1 126 ? 18.985 42.985 44.381 1.00 42.93 168 ILE G CA 1
ATOM 6302 C C . ILE G 1 126 ? 19.789 43.484 45.577 1.00 38.84 168 ILE G C 1
ATOM 6303 O O . ILE G 1 126 ? 19.308 44.291 46.374 1.00 38.51 168 ILE G O 1
ATOM 6308 N N . THR G 1 127 ? 21.005 42.969 45.714 1.00 49.02 169 THR G N 1
ATOM 6309 C CA . THR G 1 127 ? 21.922 43.413 46.754 1.00 44.65 169 THR G CA 1
ATOM 6310 C C . THR G 1 127 ? 23.290 43.649 46.133 1.00 37.78 169 THR G C 1
ATOM 6311 O O . THR G 1 127 ? 23.644 43.011 45.143 1.00 36.49 169 THR G O 1
ATOM 6315 N N . TYR G 1 128 ? 24.055 44.568 46.712 1.00 50.08 170 TYR G N 1
ATOM 6316 C CA . TYR G 1 128 ? 25.326 44.978 46.122 1.00 47.82 170 TYR G CA 1
ATOM 6317 C C . TYR G 1 128 ? 26.521 44.571 46.979 1.00 57.46 170 TYR G C 1
ATOM 6318 O O . TYR G 1 128 ? 26.368 44.244 48.159 1.00 56.41 170 TYR G O 1
ATOM 6327 N N . GLU G 1 129 ? 27.707 44.597 46.374 1.00 45.32 171 GLU G N 1
ATOM 6328 C CA . GLU G 1 129 ? 28.910 44.079 47.013 1.00 37.69 171 GLU G CA 1
ATOM 6329 C C . GLU G 1 129 ? 29.308 44.863 48.259 1.00 48.73 171 GLU G C 1
ATOM 6330 O O . GLU G 1 129 ? 29.552 44.280 49.315 1.00 54.34 171 GLU G O 1
ATOM 6336 N N . LYS G 1 130 ? 29.426 46.168 48.117 1.00 52.82 172 LYS G N 1
ATOM 6337 C CA . LYS G 1 130 ? 29.802 47.042 49.210 1.00 61.56 172 LYS G CA 1
ATOM 6338 C C . LYS G 1 130 ? 28.647 47.464 50.067 1.00 54.66 172 LYS G C 1
ATOM 6339 O O . LYS G 1 130 ? 28.842 47.924 51.163 1.00 57.86 172 LYS G O 1
ATOM 6345 N N . ASP G 1 131 ? 27.439 47.316 49.551 1.00 71.98 173 ASP G N 1
ATOM 6346 C CA . ASP G 1 131 ? 26.216 47.676 50.260 1.00 63.44 173 ASP G CA 1
ATOM 6347 C C . ASP G 1 131 ? 25.319 46.448 50.400 1.00 55.84 173 ASP G C 1
ATOM 6348 O O . ASP G 1 131 ? 24.465 46.197 49.550 1.00 52.77 173 ASP G O 1
ATOM 6353 N N . PRO G 1 132 ? 25.520 45.672 51.476 1.00 52.26 174 PRO G N 1
ATOM 6354 C CA . PRO G 1 132 ? 24.815 44.405 51.688 1.00 41.50 174 PRO G CA 1
ATOM 6355 C C . PRO G 1 132 ? 23.422 44.572 52.289 1.00 49.53 174 PRO G C 1
ATOM 6356 O O . PRO G 1 132 ? 23.161 44.065 53.380 1.00 52.38 174 PRO G O 1
ATOM 6360 N N . VAL G 1 133 ? 22.544 45.278 51.584 1.00 43.99 175 VAL G N 1
ATOM 6361 C CA . VAL G 1 133 ? 21.150 45.394 51.994 1.00 34.49 175 VAL G CA 1
ATOM 6362 C C . VAL G 1 133 ? 20.216 45.170 50.811 1.00 37.94 175 VAL G C 1
ATOM 6363 O O . VAL G 1 133 ? 20.661 45.016 49.674 1.00 43.72 175 VAL G O 1
ATOM 6367 N N . LEU G 1 134 ? 18.918 45.159 51.088 1.00 34.73 176 LEU G N 1
ATOM 6368 C CA . LEU G 1 134 ? 17.924 44.826 50.078 1.00 34.95 176 LEU G CA 1
ATOM 6369 C C . LEU G 1 134 ? 17.469 46.055 49.294 1.00 40.22 176 LEU G C 1
ATOM 6370 O O . LEU G 1 134 ? 16.969 47.022 49.872 1.00 39.34 176 LEU G O 1
ATOM 6375 N N . TYR G 1 135 ? 17.646 46.009 47.976 1.00 37.40 177 TYR G N 1
ATOM 6376 C CA . TYR G 1 135 ? 17.232 47.102 47.100 1.00 38.44 177 TYR G CA 1
ATOM 6377 C C . TYR G 1 135 ? 16.209 46.645 46.068 1.00 43.06 177 TYR G C 1
ATOM 6378 O O . TYR G 1 135 ? 16.091 45.456 45.780 1.00 52.00 177 TYR G O 1
ATOM 6387 N N . MET G 1 136 ? 15.479 47.603 45.506 1.00 37.94 178 MET G N 1
ATOM 6388 C CA . MET G 1 136 ? 14.487 47.317 44.477 1.00 41.71 178 MET G CA 1
ATOM 6389 C C . MET G 1 136 ? 14.657 48.220 43.265 1.00 47.45 178 MET G C 1
ATOM 6390 O O . MET G 1 136 ? 14.597 49.445 43.376 1.00 51.69 178 MET G O 1
ATOM 6395 N N . TYR G 1 137 ? 14.856 47.608 42.105 1.00 41.22 179 TYR G N 1
ATOM 6396 C CA . TYR G 1 137 ? 15.028 48.359 40.871 1.00 56.08 179 TYR G CA 1
ATOM 6397 C C . TYR G 1 137 ? 14.344 47.662 39.705 1.00 57.46 179 TYR G C 1
ATOM 6398 O O . TYR G 1 137 ? 14.199 46.440 39.697 1.00 46.71 179 TYR G O 1
ATOM 6407 N N . GLN G 1 138 ? 13.922 48.450 38.723 1.00 67.07 180 GLN G N 1
ATOM 6408 C CA . GLN G 1 138 ? 13.391 47.903 37.485 1.00 59.95 180 GLN G CA 1
ATOM 6409 C C . GLN G 1 138 ? 14.554 47.620 36.544 1.00 68.08 180 GLN G C 1
ATOM 6410 O O . GLN G 1 138 ? 14.777 48.344 35.573 1.00 72.00 180 GLN G O 1
ATOM 6416 N N . LEU G 1 139 ? 15.293 46.557 36.852 1.00 61.76 181 LEU G N 1
ATOM 6417 C CA . LEU G 1 139 ? 16.545 46.242 36.174 1.00 66.57 181 LEU G CA 1
ATOM 6418 C C . LEU G 1 139 ? 16.372 45.986 34.681 1.00 74.19 181 LEU G C 1
ATOM 6419 O O . LEU G 1 139 ? 17.334 46.071 33.917 1.00 78.49 181 LEU G O 1
ATOM 6424 N N . LEU G 1 140 ? 15.149 45.667 34.270 1.00 72.18 182 LEU G N 1
ATOM 6425 C CA . LEU G 1 140 ? 14.853 45.471 32.856 1.00 76.29 182 LEU G CA 1
ATOM 6426 C C . LEU G 1 140 ? 14.985 46.776 32.085 1.00 80.39 182 LEU G C 1
ATOM 6427 O O . LEU G 1 140 ? 15.354 46.778 30.911 1.00 86.14 182 LEU G O 1
ATOM 6432 N N . ASP G 1 141 ? 14.676 47.884 32.748 1.00 81.25 183 ASP G N 1
ATOM 6433 C CA . ASP G 1 141 ? 14.819 49.195 32.130 1.00 86.68 183 ASP G CA 1
ATOM 6434 C C . ASP G 1 141 ? 16.292 49.572 32.010 1.00 89.78 183 ASP G C 1
ATOM 6435 O O . ASP G 1 141 ? 16.715 50.130 30.998 1.00 92.47 183 ASP G O 1
ATOM 6440 N N . ASP G 1 142 ? 17.068 49.258 33.044 1.00 86.87 184 ASP G N 1
ATOM 6441 C CA . ASP G 1 142 ? 18.497 49.558 33.051 1.00 79.64 184 ASP G CA 1
ATOM 6442 C C . ASP G 1 142 ? 19.245 48.743 32.002 1.00 87.41 184 ASP G C 1
ATOM 6443 O O . ASP G 1 142 ? 20.192 49.231 31.384 1.00 92.09 184 ASP G O 1
ATOM 6448 N N . TYR G 1 143 ? 18.816 47.500 31.809 1.00 85.26 185 TYR G N 1
ATOM 6449 C CA . TYR G 1 143 ? 19.423 46.623 30.816 1.00 79.20 185 TYR G CA 1
ATOM 6450 C C . TYR G 1 143 ? 19.214 47.169 29.405 1.00 95.11 185 TYR G C 1
ATOM 6451 O O . TYR G 1 143 ? 20.110 47.093 28.564 1.00 98.87 185 TYR G O 1
ATOM 6460 N N . LYS G 1 144 ? 18.029 47.733 29.172 1.00 97.47 186 LYS G N 1
ATOM 6461 C CA . LYS G 1 144 ? 17.690 48.286 27.837 1.00 101.16 186 LYS G CA 1
ATOM 6462 C C . LYS G 1 144 ? 18.493 49.562 27.597 1.00 94.55 186 LYS G C 1
ATOM 6463 O O . LYS G 1 144 ? 18.745 49.888 26.442 1.00 85.75 186 LYS G O 1
ATOM 6469 N N . GLU G 1 145 ? 18.873 50.256 28.666 1.00 91.64 187 GLU G N 1
ATOM 6470 C CA . GLU G 1 145 ? 19.651 51.508 28.515 1.00 95.61 187 GLU G CA 1
ATOM 6471 C C . GLU G 1 145 ? 21.137 51.178 28.400 1.00 92.14 187 GLU G C 1
ATOM 6472 O O . GLU G 1 145 ? 21.905 52.069 28.042 1.00 97.52 187 GLU G O 1
ATOM 6478 N N . GLY G 1 146 ? 21.514 49.932 28.683 1.00 97.12 188 GLY G N 1
ATOM 6479 C CA . GLY G 1 146 ? 22.924 49.512 28.624 1.00 95.51 188 GLY G CA 1
ATOM 6480 C C . GLY G 1 146 ? 23.617 49.759 29.944 1.00 85.15 188 GLY G C 1
ATOM 6481 O O . GLY G 1 146 ? 24.825 49.548 30.016 1.00 82.49 188 GLY G O 1
ATOM 6482 N N . ASP G 1 147 ? 22.857 50.175 30.954 1.00 86.31 189 ASP G N 1
ATOM 6483 C CA . ASP G 1 147 ? 23.414 50.460 32.296 1.00 78.02 189 ASP G CA 1
ATOM 6484 C C . ASP G 1 147 ? 23.398 49.190 33.142 1.00 81.87 189 ASP G C 1
ATOM 6485 O O . ASP G 1 147 ? 23.420 49.327 34.354 1.00 81.67 189 ASP G O 1
ATOM 6490 N N . LEU G 1 148 ? 23.405 48.007 32.531 1.00 77.33 190 LEU G N 1
ATOM 6491 C CA . LEU G 1 148 ? 23.417 46.796 33.346 1.00 76.74 190 LEU G CA 1
ATOM 6492 C C . LEU G 1 148 ? 24.084 45.636 32.611 1.00 76.57 190 LEU G C 1
ATOM 6493 O O . LEU G 1 148 ? 23.508 45.067 31.683 1.00 69.89 190 LEU G O 1
ATOM 6498 N N . ARG G 1 149 ? 25.297 45.287 33.030 1.00 72.03 191 ARG G N 1
ATOM 6499 C CA . ARG G 1 149 ? 26.018 44.175 32.421 1.00 69.52 191 ARG G CA 1
ATOM 6500 C C . ARG G 1 149 ? 25.731 42.870 33.155 1.00 71.56 191 ARG G C 1
ATOM 6501 O O . ARG G 1 149 ? 25.494 42.863 34.363 1.00 67.98 191 ARG G O 1
ATOM 6509 N N . ILE G 1 150 ? 25.756 41.766 32.416 1.00 67.19 192 ILE G N 1
ATOM 6510 C CA . ILE G 1 150 ? 25.559 40.445 33.002 1.00 68.99 192 ILE G CA 1
ATOM 6511 C C . ILE G 1 150 ? 26.901 39.767 33.259 1.00 72.35 192 ILE G C 1
ATOM 6512 O O . ILE G 1 150 ? 27.770 39.761 32.388 1.00 90.02 192 ILE G O 1
ATOM 6517 N N . MET G 1 151 ? 27.059 39.206 34.457 1.00 69.71 193 MET G N 1
ATOM 6518 C CA . MET G 1 151 ? 28.288 38.521 34.855 1.00 85.25 193 MET G CA 1
ATOM 6519 C C . MET G 1 151 ? 29.515 39.420 34.713 1.00 81.09 193 MET G C 1
ATOM 6520 O O . MET G 1 151 ? 29.842 40.188 35.620 1.00 63.09 193 MET G O 1
ATOM 6525 N N . ARG G 1 162 ? 24.160 17.884 42.939 1.00 90.27 204 ARG G N 1
ATOM 6526 C CA . ARG G 1 162 ? 24.240 18.607 44.237 1.00 108.08 204 ARG G CA 1
ATOM 6527 C C . ARG G 1 162 ? 23.932 17.677 45.421 1.00 106.18 204 ARG G C 1
ATOM 6528 O O . ARG G 1 162 ? 23.404 18.191 46.415 1.00 99.48 204 ARG G O 1
ATOM 6536 N N . GLU G 1 163 ? 24.395 16.421 45.386 1.00 100.02 205 GLU G N 1
ATOM 6537 C CA . GLU G 1 163 ? 23.767 15.234 44.740 1.00 93.23 205 GLU G CA 1
ATOM 6538 C C . GLU G 1 163 ? 22.439 14.811 45.385 1.00 92.35 205 GLU G C 1
ATOM 6539 O O . GLU G 1 163 ? 21.488 14.515 44.642 1.00 82.30 205 GLU G O 1
ATOM 6545 N N . PRO G 1 164 ? 22.299 14.794 46.726 1.00 86.99 206 PRO G N 1
ATOM 6546 C CA . PRO G 1 164 ? 21.087 14.288 47.362 1.00 87.78 206 PRO G CA 1
ATOM 6547 C C . PRO G 1 164 ? 19.871 15.213 47.246 1.00 78.34 206 PRO G C 1
ATOM 6548 O O . PRO G 1 164 ? 20.015 16.337 46.831 1.00 63.19 206 PRO G O 1
ATOM 6552 N N . GLY G 1 165 ? 18.715 14.757 47.729 1.00 81.11 207 GLY G N 1
ATOM 6553 C CA . GLY G 1 165 ? 17.515 15.612 47.733 1.00 75.96 207 GLY G CA 1
ATOM 6554 C C . GLY G 1 165 ? 16.967 15.823 49.134 1.00 64.93 207 GLY G C 1
ATOM 6555 O O . GLY G 1 165 ? 17.323 15.078 50.017 1.00 64.75 207 GLY G O 1
ATOM 6556 N N . GLU G 1 166 ? 16.157 16.858 49.324 1.00 66.96 208 GLU G N 1
ATOM 6557 C CA . GLU G 1 166 ? 15.453 17.134 50.605 1.00 57.67 208 GLU G CA 1
ATOM 6558 C C . GLU G 1 166 ? 16.333 17.177 51.852 1.00 55.59 208 GLU G C 1
ATOM 6559 O O . GLU G 1 166 ? 16.081 16.397 52.747 1.00 49.86 208 GLU G O 1
ATOM 6565 N N . VAL G 1 167 ? 17.309 18.074 51.904 1.00 61.38 209 VAL G N 1
ATOM 6566 C CA . VAL G 1 167 ? 18.144 18.236 53.127 1.00 51.24 209 VAL G CA 1
ATOM 6567 C C . VAL G 1 167 ? 17.533 19.309 54.031 1.00 55.45 209 VAL G C 1
ATOM 6568 O O . VAL G 1 167 ? 16.950 20.240 53.500 1.00 62.54 209 VAL G O 1
ATOM 6572 N N . VAL G 1 168 ? 17.639 19.154 55.350 1.00 50.40 210 VAL G N 1
ATOM 6573 C CA . VAL G 1 168 ? 17.174 20.202 56.294 1.00 44.79 210 VAL G CA 1
ATOM 6574 C C . VAL G 1 168 ? 18.346 21.166 56.400 1.00 60.53 210 VAL G C 1
ATOM 6575 O O . VAL G 1 168 ? 19.364 20.771 56.946 1.00 61.03 210 VAL G O 1
ATOM 6579 N N . ASP G 1 169 ? 18.191 22.399 55.934 1.00 59.65 211 ASP G N 1
ATOM 6580 C CA . ASP G 1 169 ? 19.371 23.287 55.923 1.00 52.86 211 ASP G CA 1
ATOM 6581 C C . ASP G 1 169 ? 18.986 24.701 56.326 1.00 62.59 211 ASP G C 1
ATOM 6582 O O . ASP G 1 169 ? 19.819 25.360 56.929 1.00 66.04 211 ASP G O 1
ATOM 6587 N N . SER G 1 170 ? 17.745 25.098 56.073 1.00 57.58 212 SER G N 1
ATOM 6588 C CA . SER G 1 170 ? 17.313 26.479 56.286 1.00 47.71 212 SER G CA 1
ATOM 6589 C C . SER G 1 170 ? 17.655 27.020 57.674 1.00 58.79 212 SER G C 1
ATOM 6590 O O . SER G 1 170 ? 17.286 26.435 58.693 1.00 53.36 212 SER G O 1
ATOM 6593 N N . LEU G 1 171 ? 18.367 28.143 57.694 1.00 62.20 213 LEU G N 1
ATOM 6594 C CA . LEU G 1 171 ? 18.777 28.788 58.936 1.00 52.59 213 LEU G CA 1
ATOM 6595 C C . LEU G 1 171 ? 17.700 29.719 59.475 1.00 58.93 213 LEU G C 1
ATOM 6596 O O . LEU G 1 171 ? 17.887 30.354 60.514 1.00 63.83 213 LEU G O 1
ATOM 6601 N N . VAL G 1 172 ? 16.581 29.804 58.762 1.00 49.13 214 VAL G N 1
ATOM 6602 C CA . VAL G 1 172 ? 15.498 30.712 59.127 1.00 51.72 214 VAL G CA 1
ATOM 6603 C C . VAL G 1 172 ? 14.977 30.431 60.533 1.00 52.69 214 VAL G C 1
ATOM 6604 O O . VAL G 1 172 ? 14.700 29.284 60.885 1.00 61.18 214 VAL G O 1
ATOM 6608 N N . GLY G 1 173 ? 14.860 31.485 61.335 1.00 52.90 215 GLY G N 1
ATOM 6609 C CA . GLY G 1 173 ? 14.360 31.365 62.690 1.00 52.92 215 GLY G CA 1
ATOM 6610 C C . GLY G 1 173 ? 15.461 31.530 63.716 1.00 58.26 215 GLY G C 1
ATOM 6611 O O . GLY G 1 173 ? 15.201 31.893 64.864 1.00 67.18 215 GLY G O 1
ATOM 6612 N N . LYS G 1 174 ? 16.681 31.283 63.253 1.00 63.05 216 LYS G N 1
ATOM 6613 C CA . LYS G 1 174 ? 17.872 31.326 64.127 1.00 61.66 216 LYS G CA 1
ATOM 6614 C C . LYS G 1 174 ? 18.215 32.772 64.459 1.00 60.75 216 LYS G C 1
ATOM 6615 O O . LYS G 1 174 ? 17.864 33.653 63.692 1.00 56.33 216 LYS G O 1
ATOM 6621 N N . GLN G 1 175 ? 18.867 32.981 65.594 1.00 67.33 217 GLN G N 1
ATOM 6622 C CA . GLN G 1 175 ? 19.270 34.340 66.012 1.00 76.15 217 GLN G CA 1
ATOM 6623 C C . GLN G 1 175 ? 20.792 34.400 65.951 1.00 81.59 217 GLN G C 1
ATOM 6624 O O . GLN G 1 175 ? 21.434 33.486 66.468 1.00 84.99 217 GLN G O 1
ATOM 6630 N N . VAL G 1 176 ? 21.330 35.442 65.328 1.00 78.02 218 VAL G N 1
ATOM 6631 C CA . VAL G 1 176 ? 22.802 35.585 65.179 1.00 84.31 218 VAL G CA 1
ATOM 6632 C C . VAL G 1 176 ? 23.271 36.684 66.129 1.00 92.92 218 VAL G C 1
ATOM 6633 O O . VAL G 1 176 ? 22.501 37.614 66.342 1.00 83.89 218 VAL G O 1
ATOM 6637 N N . GLU G 1 177 ? 24.472 36.555 66.694 1.00 99.90 219 GLU G N 1
ATOM 6638 C CA . GLU G 1 177 ? 25.032 37.588 67.604 1.00 104.55 219 GLU G CA 1
ATOM 6639 C C . GLU G 1 177 ? 26.372 38.038 67.028 1.00 106.00 219 GLU G C 1
ATOM 6640 O O . GLU G 1 177 ? 27.393 37.656 67.590 1.00 116.66 219 GLU G O 1
ATOM 6646 N N . TYR G 1 178 ? 26.342 38.798 65.940 1.00 108.91 220 TYR G N 1
ATOM 6647 C CA . TYR G 1 178 ? 27.588 39.243 65.279 1.00 96.95 220 TYR G CA 1
ATOM 6648 C C . TYR G 1 178 ? 28.113 40.499 65.956 1.00 101.85 220 TYR G C 1
ATOM 6649 O O . TYR G 1 178 ? 27.417 41.512 65.932 1.00 100.11 220 TYR G O 1
ATOM 6658 N N . ALA G 1 179 ? 29.280 40.409 66.582 1.00 112.65 221 ALA G N 1
ATOM 6659 C CA . ALA G 1 179 ? 29.876 41.625 67.163 1.00 121.70 221 ALA G CA 1
ATOM 6660 C C . ALA G 1 179 ? 31.078 41.967 66.292 1.00 114.03 221 ALA G C 1
ATOM 6661 O O . ALA G 1 179 ? 32.079 41.257 66.387 1.00 114.72 221 ALA G O 1
ATOM 6663 N N . LYS G 1 180 ? 30.965 42.993 65.455 1.00 30.00 222 LYS G N 1
ATOM 6664 C CA . LYS G 1 180 ? 32.107 43.349 64.575 1.00 30.00 222 LYS G CA 1
ATOM 6665 C C . LYS G 1 180 ? 32.980 44.404 65.261 1.00 30.00 222 LYS G C 1
ATOM 6666 O O . LYS G 1 180 ? 34.075 44.699 64.740 1.00 30.00 222 LYS G O 1
ATOM 6672 N N . GLU G 1 181 ? 32.509 44.905 66.404 1.00 143.31 223 GLU G N 1
ATOM 6673 C CA . GLU G 1 181 ? 33.210 45.934 67.219 1.00 137.54 223 GLU G CA 1
ATOM 6674 C C . GLU G 1 181 ? 33.247 47.308 66.529 1.00 143.27 223 GLU G C 1
ATOM 6675 O O . GLU G 1 181 ? 34.161 48.096 66.843 1.00 134.15 223 GLU G O 1
ATOM 6681 N N . ASP G 1 182 ? 32.298 47.569 65.621 1.00 150.13 224 ASP G N 1
ATOM 6682 C CA . ASP G 1 182 ? 32.121 48.942 65.075 1.00 145.68 224 ASP G CA 1
ATOM 6683 C C . ASP G 1 182 ? 31.517 49.648 66.292 1.00 138.79 224 ASP G C 1
ATOM 6684 O O . ASP G 1 182 ? 31.939 50.760 66.655 1.00 126.19 224 ASP G O 1
ATOM 6689 N N . GLY G 1 183 ? 30.555 48.937 66.880 1.00 141.42 225 GLY G N 1
ATOM 6690 C CA . GLY G 1 183 ? 29.939 49.174 68.193 1.00 136.24 225 GLY G CA 1
ATOM 6691 C C . GLY G 1 183 ? 30.411 48.034 69.070 1.00 135.56 225 GLY G C 1
ATOM 6692 O O . GLY G 1 183 ? 31.638 47.901 69.221 1.00 128.57 225 GLY G O 1
ATOM 6693 N N . SER G 1 184 ? 29.487 47.220 69.587 1.00 136.46 226 SER G N 1
ATOM 6694 C CA . SER G 1 184 ? 29.866 46.018 70.373 1.00 123.45 226 SER G CA 1
ATOM 6695 C C . SER G 1 184 ? 29.370 44.821 69.577 1.00 119.89 226 SER G C 1
ATOM 6696 O O . SER G 1 184 ? 30.137 44.276 68.796 1.00 120.75 226 SER G O 1
ATOM 6699 N N . LYS G 1 185 ? 28.121 44.429 69.794 1.00 124.02 227 LYS G N 1
ATOM 6700 C CA . LYS G 1 185 ? 27.558 43.328 68.969 1.00 111.94 227 LYS G CA 1
ATOM 6701 C C . LYS G 1 185 ? 26.224 43.754 68.359 1.00 115.06 227 LYS G C 1
ATOM 6702 O O . LYS G 1 185 ? 25.560 44.602 68.958 1.00 125.08 227 LYS G O 1
ATOM 6708 N N . ARG G 1 186 ? 25.858 43.168 67.216 1.00 94.49 228 ARG G N 1
ATOM 6709 C CA . ARG G 1 186 ? 24.596 43.514 66.522 1.00 92.30 228 ARG G CA 1
ATOM 6710 C C . ARG G 1 186 ? 23.802 42.212 66.490 1.00 80.47 228 ARG G C 1
ATOM 6711 O O . ARG G 1 186 ? 24.333 41.219 66.008 1.00 73.46 228 ARG G O 1
ATOM 6719 N N . THR G 1 187 ? 22.589 42.230 67.029 1.00 82.35 229 THR G N 1
ATOM 6720 C CA . THR G 1 187 ? 21.772 40.999 67.111 1.00 77.02 229 THR G CA 1
ATOM 6721 C C . THR G 1 187 ? 20.614 41.084 66.123 1.00 65.68 229 THR G C 1
ATOM 6722 O O . THR G 1 187 ? 20.258 42.177 65.737 1.00 72.35 229 THR G O 1
ATOM 6726 N N . GLY G 1 188 ? 20.092 39.940 65.712 1.00 71.12 230 GLY G N 1
ATOM 6727 C CA . GLY G 1 188 ? 18.988 39.864 64.779 1.00 64.93 230 GLY G CA 1
ATOM 6728 C C . GLY G 1 188 ? 18.473 38.452 64.601 1.00 68.09 230 GLY G C 1
ATOM 6729 O O . GLY G 1 188 ? 18.643 37.600 65.476 1.00 73.80 230 GLY G O 1
ATOM 6730 N N . MET G 1 189 ? 17.844 38.206 63.458 1.00 52.01 231 MET G N 1
ATOM 6731 C CA . MET G 1 189 ? 17.256 36.906 63.172 1.00 52.40 231 MET G CA 1
ATOM 6732 C C . MET G 1 189 ? 17.252 36.627 61.673 1.00 48.46 231 MET G C 1
ATOM 6733 O O . MET G 1 189 ? 17.016 37.528 60.867 1.00 46.40 231 MET G O 1
ATOM 6738 N N . VAL G 1 190 ? 17.527 35.380 61.302 1.00 50.33 232 VAL G N 1
ATOM 6739 C CA . VAL G 1 190 ? 17.418 34.963 59.912 1.00 42.09 232 VAL G CA 1
ATOM 6740 C C . VAL G 1 190 ? 15.944 34.766 59.570 1.00 47.95 232 VAL G C 1
ATOM 6741 O O . VAL G 1 190 ? 15.279 33.899 60.136 1.00 49.37 232 VAL G O 1
ATOM 6745 N N . ILE G 1 191 ? 15.432 35.578 58.650 1.00 47.09 233 ILE G N 1
ATOM 6746 C CA . ILE G 1 191 ? 13.999 35.584 58.374 1.00 49.97 233 ILE G CA 1
ATOM 6747 C C . ILE G 1 191 ? 13.634 34.909 57.054 1.00 51.59 233 ILE G C 1
ATOM 6748 O O . ILE G 1 191 ? 12.478 34.537 56.848 1.00 63.80 233 ILE G O 1
ATOM 6753 N N . HIS G 1 192 ? 14.606 34.746 56.161 1.00 37.95 234 HIS G N 1
ATOM 6754 C CA . HIS G 1 192 ? 14.311 34.164 54.857 1.00 46.27 234 HIS G CA 1
ATOM 6755 C C . HIS G 1 192 ? 15.526 33.543 54.173 1.00 51.04 234 HIS G C 1
ATOM 6756 O O . HIS G 1 192 ? 16.666 33.915 54.445 1.00 51.95 234 HIS G O 1
ATOM 6763 N N . GLN G 1 193 ? 15.261 32.588 53.285 1.00 55.37 235 GLN G N 1
ATOM 6764 C CA . GLN G 1 193 ? 16.293 31.970 52.459 1.00 40.27 235 GLN G CA 1
ATOM 6765 C C . GLN G 1 193 ? 16.026 32.226 50.979 1.00 42.48 235 GLN G C 1
ATOM 6766 O O . GLN G 1 193 ? 14.971 31.858 50.464 1.00 45.67 235 GLN G O 1
ATOM 6772 N N . VAL G 1 194 ? 16.983 32.853 50.299 1.00 48.69 236 VAL G N 1
ATOM 6773 C CA . VAL G 1 194 ? 16.833 33.168 48.880 1.00 49.49 236 VAL G CA 1
ATOM 6774 C C . VAL G 1 194 ? 16.763 31.898 48.041 1.00 54.30 236 VAL G C 1
ATOM 6775 O O . VAL G 1 194 ? 17.615 31.019 48.155 1.00 66.62 236 VAL G O 1
ATOM 6779 N N . GLU G 1 195 ? 15.739 31.815 47.200 1.00 65.39 237 GLU G N 1
ATOM 6780 C CA . GLU G 1 195 ? 15.470 30.618 46.411 1.00 68.90 237 GLU G CA 1
ATOM 6781 C C . GLU G 1 195 ? 16.597 30.295 45.432 1.00 67.09 237 GLU G C 1
ATOM 6782 O O . GLU G 1 195 ? 16.964 29.132 45.261 1.00 58.32 237 GLU G O 1
ATOM 6788 N N . ALA G 1 196 ? 17.141 31.328 44.793 1.00 65.76 238 ALA G N 1
ATOM 6789 C CA . ALA G 1 196 ? 18.178 31.149 43.780 1.00 74.77 238 ALA G CA 1
ATOM 6790 C C . ALA G 1 196 ? 19.499 30.680 44.385 1.00 69.89 238 ALA G C 1
ATOM 6791 O O . ALA G 1 196 ? 20.254 29.942 43.751 1.00 64.22 238 ALA G O 1
ATOM 6793 N N . LYS G 1 197 ? 19.781 31.117 45.608 1.00 63.87 239 LYS G N 1
ATOM 6794 C CA . LYS G 1 197 ? 20.983 30.684 46.311 1.00 53.59 239 LYS G CA 1
ATOM 6795 C C . LYS G 1 197 ? 20.683 30.403 47.779 1.00 59.96 239 LYS G C 1
ATOM 6796 O O . LYS G 1 197 ? 20.501 31.330 48.566 1.00 53.35 239 LYS G O 1
ATOM 6802 N N . PRO G 1 198 ? 20.633 29.114 48.148 1.00 62.35 240 PRO G N 1
ATOM 6803 C CA . PRO G 1 198 ? 20.321 28.672 49.512 1.00 61.09 240 PRO G CA 1
ATOM 6804 C C . PRO G 1 198 ? 21.289 29.232 50.546 1.00 67.42 240 PRO G C 1
ATOM 6805 O O . PRO G 1 198 ? 20.909 29.410 51.703 1.00 62.85 240 PRO G O 1
ATOM 6809 N N . SER G 1 199 ? 22.522 29.505 50.126 1.00 64.89 241 SER G N 1
ATOM 6810 C CA . SER G 1 199 ? 23.538 30.068 51.010 1.00 62.90 241 SER G CA 1
ATOM 6811 C C . SER G 1 199 ? 23.165 31.473 51.475 1.00 63.99 241 SER G C 1
ATOM 6812 O O . SER G 1 199 ? 23.540 31.897 52.567 1.00 70.75 241 SER G O 1
ATOM 6815 N N . VAL G 1 200 ? 22.426 32.189 50.634 1.00 60.87 242 VAL G N 1
ATOM 6816 C CA . VAL G 1 200 ? 22.060 33.575 50.903 1.00 49.64 242 VAL G CA 1
ATOM 6817 C C . VAL G 1 200 ? 20.810 33.663 51.777 1.00 47.49 242 VAL G C 1
ATOM 6818 O O . VAL G 1 200 ? 19.849 32.923 51.574 1.00 49.30 242 VAL G O 1
ATOM 6822 N N . TYR G 1 201 ? 20.828 34.571 52.749 1.00 45.64 243 TYR G N 1
ATOM 6823 C CA . TYR G 1 201 ? 19.694 34.760 53.648 1.00 42.36 243 TYR G CA 1
ATOM 6824 C C . TYR G 1 201 ? 19.394 36.234 53.906 1.00 35.14 243 TYR G C 1
ATOM 6825 O O . TYR G 1 201 ? 20.306 37.057 53.982 1.00 34.94 243 TYR G O 1
ATOM 6834 N N . PHE G 1 202 ? 18.112 36.561 54.039 1.00 29.50 244 PHE G N 1
ATOM 6835 C CA . PHE G 1 202 ? 17.708 37.877 54.524 1.00 28.10 244 PHE G CA 1
ATOM 6836 C C . PHE G 1 202 ? 17.860 37.911 56.037 1.00 38.35 244 PHE G C 1
ATOM 6837 O O . PHE G 1 202 ? 17.408 37.001 56.732 1.00 38.14 244 PHE G O 1
ATOM 6845 N N . ILE G 1 203 ? 18.491 38.961 56.548 1.00 41.91 245 ILE G N 1
ATOM 6846 C CA . ILE G 1 203 ? 18.697 39.089 57.984 1.00 37.13 245 ILE G CA 1
ATOM 6847 C C . ILE G 1 203 ? 18.175 40.424 58.503 1.00 36.54 245 ILE G C 1
ATOM 6848 O O . ILE G 1 203 ? 18.454 41.478 57.932 1.00 40.96 245 ILE G O 1
ATOM 6853 N N . LYS G 1 204 ? 17.413 40.378 59.583 1.00 41.01 246 LYS G N 1
ATOM 6854 C CA . LYS G 1 204 ? 16.829 41.601 60.174 1.00 43.59 246 LYS G CA 1
ATOM 6855 C C . LYS G 1 204 ? 17.481 41.817 61.529 1.00 41.86 246 LYS G C 1
ATOM 6856 O O . LYS G 1 204 ? 17.445 40.918 62.340 1.00 51.53 246 LYS G O 1
ATOM 6862 N N . PHE G 1 205 ? 18.019 43.004 61.757 1.00 48.43 247 PHE G N 1
ATOM 6863 C CA . PHE G 1 205 ? 18.716 43.269 63.031 1.00 64.13 247 PHE G CA 1
ATOM 6864 C C . PHE G 1 205 ? 17.918 44.239 63.890 1.00 67.25 247 PHE G C 1
ATOM 6865 O O . PHE G 1 205 ? 17.583 45.297 63.416 1.00 75.97 247 PHE G O 1
ATOM 6873 N N . ASP G 1 206 ? 17.743 43.929 65.171 1.00 69.02 248 ASP G N 1
ATOM 6874 C CA . ASP G 1 206 ? 17.056 44.882 66.073 1.00 83.52 248 ASP G CA 1
ATOM 6875 C C . ASP G 1 206 ? 17.948 46.119 66.212 1.00 82.35 248 ASP G C 1
ATOM 6876 O O . ASP G 1 206 ? 19.181 45.954 66.257 1.00 79.13 248 ASP G O 1
ATOM 6881 N N . ASP G 1 207 ? 17.314 47.278 66.415 1.00 81.24 249 ASP G N 1
ATOM 6882 C CA . ASP G 1 207 ? 17.944 48.627 66.445 1.00 84.96 249 ASP G CA 1
ATOM 6883 C C . ASP G 1 207 ? 18.421 48.977 65.033 1.00 83.84 249 ASP G C 1
ATOM 6884 O O . ASP G 1 207 ? 19.450 49.639 64.908 1.00 99.75 249 ASP G O 1
ATOM 6889 N N . ASP G 1 208 ? 17.698 48.489 64.024 1.00 65.36 250 ASP G N 1
ATOM 6890 C CA . ASP G 1 208 ? 17.975 48.763 62.594 1.00 59.01 250 ASP G CA 1
ATOM 6891 C C . ASP G 1 208 ? 16.700 48.446 61.822 1.00 64.99 250 ASP G C 1
ATOM 6892 O O . ASP G 1 208 ? 15.960 47.577 62.259 1.00 68.49 250 ASP G O 1
ATOM 6897 N N . PHE G 1 209 ? 16.420 49.191 60.763 1.00 62.84 251 PHE G N 1
ATOM 6898 C CA . PHE G 1 209 ? 15.173 48.965 60.003 1.00 56.60 251 PHE G CA 1
ATOM 6899 C C . PHE G 1 209 ? 15.538 48.520 58.593 1.00 53.61 251 PHE G C 1
ATOM 6900 O O . PHE G 1 209 ? 14.716 48.627 57.701 1.00 63.48 251 PHE G O 1
ATOM 6908 N N . HIS G 1 210 ? 16.757 48.039 58.405 1.00 52.52 252 HIS G N 1
ATOM 6909 C CA . HIS G 1 210 ? 17.161 47.594 57.053 1.00 53.72 252 HIS G CA 1
ATOM 6910 C C . HIS G 1 210 ? 17.131 46.076 56.956 1.00 57.86 252 HIS G C 1
ATOM 6911 O O . HIS G 1 210 ? 17.286 45.423 57.977 1.00 60.35 252 HIS G O 1
ATOM 6918 N N . ILE G 1 211 ? 16.967 45.569 55.741 1.00 42.43 253 ILE G N 1
ATOM 6919 C CA . ILE G 1 211 ? 17.009 44.143 55.456 1.00 37.22 253 ILE G CA 1
ATOM 6920 C C . ILE G 1 211 ? 18.380 43.778 54.900 1.00 35.22 253 ILE G C 1
ATOM 6921 O O . ILE G 1 211 ? 18.724 44.162 53.782 1.00 37.37 253 ILE G O 1
ATOM 6926 N N . TYR G 1 212 ? 19.164 43.046 55.686 1.00 39.19 254 TYR G N 1
ATOM 6927 C CA . TYR G 1 212 ? 20.520 42.676 55.286 1.00 42.63 254 TYR G CA 1
ATOM 6928 C C . TYR G 1 212 ? 20.566 41.363 54.522 1.00 36.38 254 TYR G C 1
ATOM 6929 O O . TYR G 1 212 ? 19.932 40.384 54.906 1.00 39.19 254 TYR G O 1
ATOM 6938 N N . VAL G 1 213 ? 21.338 41.351 53.442 1.00 32.67 255 VAL G N 1
ATOM 6939 C CA . VAL G 1 213 ? 21.454 40.174 52.596 1.00 38.96 255 VAL G CA 1
ATOM 6940 C C . VAL G 1 213 ? 22.845 39.566 52.712 1.00 46.34 255 VAL G C 1
ATOM 6941 O O . VAL G 1 213 ? 23.796 40.048 52.097 1.00 52.43 255 VAL G O 1
ATOM 6945 N N . TYR G 1 214 ? 22.956 38.504 53.501 1.00 47.36 256 TYR G N 1
ATOM 6946 C CA . TYR G 1 214 ? 24.251 37.901 53.792 1.00 44.14 256 TYR G CA 1
ATOM 6947 C C . TYR G 1 214 ? 24.329 36.430 53.394 1.00 52.54 256 TYR G C 1
ATOM 6948 O O . TYR G 1 214 ? 23.317 35.734 53.320 1.00 49.56 256 TYR G O 1
ATOM 6957 N N . ASP G 1 215 ? 25.549 35.968 53.142 1.00 61.09 257 ASP G N 1
ATOM 6958 C CA . ASP G 1 215 ? 25.802 34.565 52.847 1.00 49.02 257 ASP G CA 1
ATOM 6959 C C . ASP G 1 215 ? 26.379 33.890 54.083 1.00 49.42 257 ASP G C 1
ATOM 6960 O O . ASP G 1 215 ? 27.516 34.152 54.468 1.00 64.91 257 ASP G O 1
ATOM 6965 N N . LEU G 1 216 ? 25.596 33.008 54.694 1.00 58.02 258 LEU G N 1
ATOM 6966 C CA . LEU G 1 216 ? 25.968 32.421 55.975 1.00 61.35 258 LEU G CA 1
ATOM 6967 C C . LEU G 1 216 ? 26.745 31.114 55.832 1.00 63.71 258 LEU G C 1
ATOM 6968 O O . LEU G 1 216 ? 26.697 30.260 56.717 1.00 63.01 258 LEU G O 1
ATOM 6973 N N . VAL G 1 217 ? 27.464 30.958 54.724 1.00 61.77 259 VAL G N 1
ATOM 6974 C CA . VAL G 1 217 ? 28.283 29.766 54.517 1.00 69.57 259 VAL G CA 1
ATOM 6975 C C . VAL G 1 217 ? 29.748 30.124 54.278 1.00 72.82 259 VAL G C 1
ATOM 6976 O O . VAL G 1 217 ? 30.129 30.543 53.184 1.00 70.25 259 VAL G O 1
ATOM 6980 N N . ALA H 2 1 ? 21.862 55.440 34.271 1.00 90.74 1 ALA H N 1
ATOM 6981 C CA . ALA H 2 1 ? 21.264 56.784 34.416 1.00 80.83 1 ALA H CA 1
ATOM 6982 C C . ALA H 2 1 ? 20.577 56.887 35.774 1.00 79.25 1 ALA H C 1
ATOM 6983 O O . ALA H 2 1 ? 19.987 57.930 36.054 1.00 78.93 1 ALA H O 1
ATOM 6985 N N . ARG H 2 2 ? 20.631 55.823 36.570 1.00 75.89 2 ARG H N 1
ATOM 6986 C CA . ARG H 2 2 ? 20.013 55.845 37.918 1.00 67.21 2 ARG H CA 1
ATOM 6987 C C . ARG H 2 2 ? 20.961 56.547 38.885 1.00 67.18 2 ARG H C 1
ATOM 6988 O O . ARG H 2 2 ? 22.131 56.659 38.568 1.00 67.93 2 ARG H O 1
ATOM 6996 N N . THR H 2 3 ? 20.457 56.995 40.026 1.00 69.79 3 THR H N 1
ATOM 6997 C CA . THR H 2 3 ? 21.286 57.741 41.001 1.00 68.02 3 THR H CA 1
ATOM 6998 C C . THR H 2 3 ? 21.194 57.049 42.356 1.00 72.00 3 THR H C 1
ATOM 6999 O O . THR H 2 3 ? 20.135 56.519 42.658 1.00 82.65 3 THR H O 1
ATOM 7015 N N . GLN H 2 5 ? 21.312 58.579 45.110 1.00 79.95 5 GLN H N 1
ATOM 7016 C CA . GLN H 2 5 ? 20.677 59.575 46.017 1.00 88.40 5 GLN H CA 1
ATOM 7017 C C . GLN H 2 5 ? 19.286 59.086 46.441 1.00 83.19 5 GLN H C 1
ATOM 7018 O O . GLN H 2 5 ? 18.921 59.289 47.614 1.00 85.90 5 GLN H O 1
ATOM 7024 N N . THR H 2 6 ? 18.548 58.471 45.511 1.00 76.02 6 THR H N 1
ATOM 7025 C CA . THR H 2 6 ? 17.164 57.984 45.761 1.00 69.30 6 THR H CA 1
ATOM 7026 C C . THR H 2 6 ? 17.174 56.580 46.378 1.00 73.96 6 THR H C 1
ATOM 7027 O O . THR H 2 6 ? 16.082 56.080 46.703 1.00 75.55 6 THR H O 1
ATOM 7031 N N . ALA H 2 7 ? 18.362 55.991 46.541 1.00 74.36 7 ALA H N 1
ATOM 7032 C CA . ALA H 2 7 ? 18.512 54.619 47.080 1.00 62.12 7 ALA H CA 1
ATOM 7033 C C . ALA H 2 7 ? 17.975 54.512 48.513 1.00 56.96 7 ALA H C 1
ATOM 7034 O O . ALA H 2 7 ? 17.356 53.479 48.829 1.00 55.89 7 ALA H O 1
ATOM 7036 N N . ARG H 2 8 ? 18.203 55.532 49.346 1.00 59.29 8 ARG H N 1
ATOM 7037 C CA . ARG H 2 8 ? 17.750 55.474 50.764 1.00 58.17 8 ARG H CA 1
ATOM 7038 C C . ARG H 2 8 ? 16.784 56.619 51.095 1.00 77.40 8 ARG H C 1
ATOM 7039 O O . ARG H 2 8 ? 16.598 57.514 50.249 1.00 73.32 8 ARG H O 1
ATOM 7059 N N . SER H 2 10 ? 16.997 58.905 53.739 1.00 74.14 10 SER H N 1
ATOM 7060 C CA . SER H 2 10 ? 17.644 60.105 54.272 1.00 95.44 10 SER H CA 1
ATOM 7061 C C . SER H 2 10 ? 16.789 60.760 55.356 1.00 94.44 10 SER H C 1
ATOM 7062 O O . SER H 2 10 ? 16.798 60.328 56.511 1.00 97.38 10 SER H O 1
#

InterPro domains:
  IPR003671 Spindlin/spermiogenesis-specific protein [PF02513] (54-102)
  IPR003671 Spindlin/spermiogenesis-specific protein [PF02513] (133-182)
  IPR003671 Spindlin/spermiogenesis-specific protein [PF02513] (214-259)
  IPR003671 Spindlin/spermiogenesis-specific protein [PTHR10405] (19-262)
  IPR042567 Spindlin/spermiogenesis-specific domain superfamily [G3DSA:2.80.10.70] (47-262)

GO terms:
  GO:0005634 nucleus (C, IDA)
  GO:0005730 nucleolus (C, IDA)
  GO:0045893 positive regulation of DNA-templated transcription (P, IDA)
  GO:0009303 rRNA transcription (P, IDA)
  GO:0030177 positive regulation of Wnt signaling pathway (P, IDA)
  GO:0140002 histone H3K4me3 reader activity (F, IDA)
  GO:0140566 histone reader activity (F, IDA)
  GO:0005634 nucleus (C, EXP)
  GO:0005515 protein binding (F, IPI)
  GO:0005654 nucleoplasm (C, IDA)

B-factor: mean 68.45, std 23.89, range [18.57, 153.09]

Organism: Homo sapiens (NCBI:txid9606)

Foldseek 3Di:
DPDDDPPDPQALFKKKWWFDDVPDDIDIWIWHFQDAFPLDRLWTWTDTPPFQFIWIDSAPPDPRTGDIGTDPDGQPADDAPDPCVVVVQAQFKKWAWDADPVGRIDTFIWGFLAAGGSRRQWTWIATDVGFFTGIDNVVVCVVVVRMGTDDDPADWPVVDDDPQAQFSDWDWDDDPPPPIFIWGWGAARPGHRQWTFIDTPPGTTTGIDGDPVPD/DDDCVPPPDDD/DDDDDDPPDDCAQFKKKWWFDDDDDDIDIWIFHWFDAFDLDRQWTWTDTPPFFFIFIDSQVPDPRIHDIDTDPDGDDDDDADPDPCFVPQAQFKKFAWDADPPGGIDTFIWHFLHATGNPRLWTWIATDVGFFTTIDSCVVSVVVPRMDTHVDDPDDDPQDPFSDWDWAPPDPPDIWIWTFGAQRVSDRQWTWIDTPPGRTIGIDRND/DDDVVPPD/DDDPPDDQALFKKWWWFDPDPDDIDIWIWGWQAAFVLPRLWTWIDTPPFFFTWTDSQVPDPGTHPIGTDPDHPDADDAPDVVVLVVQAFFWKWAWDADPDRDIDTFTKHFLHAGRSHRQWTWIATDVGFFTTIDSVVVRVVVVRMGTHVPDDDPDDCASPWDADDDDPPDGFTKGFGAAGDVHRQWTWIGTPPGTTTGIDRNPD/DDDVPPDD/DDDDPDPCCAQFKKKWWFADDDDDTHIWIWHWQAAFVLDRQWTWTDTPPFFFIWIDSQVPPPRIGPIDTDPDGQDDEDAPDPPVQVVQALFKKWAWDADPVGHIDIWIWGFQHQGGNHRLWTWIATDVGFFTGIDSVVVCVVVVRMGTGDPDDDDDDQQFPPKDWAQPPPPGTWIWTFRAAGPSDRQWTWTDTPVGTTTGIDGND/DDDVVPDD

Radius of gyration: 33.96 Å; Cα contacts (8 Å, |Δi|>4): 1991; chains: 8; bounding box: 65×87×101 Å

Secondary structure (DSSP, 8-state):
--S--SS---TT-EEEEEEE-TTS-EEEEEEEEEEE-TTSTT-EEEEETT--BEEEE-TTT-SSEEEEEE-S--------S-TTTTTTSTTSEEEEEEE-TT--EEEEEEEEEEE-SSSTTSEEEEESSS-B-EEE-HHHHTTTT-EEE---S------S------TT-EE----SSSS---EEEEEE-SS-TTEEEEEETT--B-EEEE--S--/-B---------/--S---SSPP-TT-EEEEEE--SSS--EEEEEEEEEE-TTSTT-EEEEETT--BEEEE-TTT-TTEEEEEE-SPPPPP---SS-SSTTTSSSSEEEEEE--SSS--EEEEEEEEEE-SSSTT-EEEEESS--B-EEE-HHHHHHHT-EEE-----S------TT-EEEE-SSSS--EEEEEEEE-SSSTTEEEEEETT--BEEEEE--/-B------/---SSPP-TT-EEEEEE-SSSS--EEEEEEEEEE-SSSTT-EEEEETT--BEEEE-TTT-TTEEEEEE-S-----PPPS-HHHHHHHTT-EEEEEEE-SSS-EEEEEEEEEEE-SSSTTSEEEEESSS-B-EEE-HHHHHHTT-EEE---S------TT-EEEE--TTT--EEEEEEEE-SS-TTEEEEEETT--BEEEEE---/-B--TT--/----SS---TT-EEEEEE--SSSPPEEEEEEEEEE-SSSTT-EEEEETT--BEEEE-TTT-TTEEEEEE-S--PPPP--S-HHHHHHHTT-EEEEEEE-SSS-EEEEEEEEEEE-TTTSSSEEEEESS--B-EEE-HHHHHHHT-EEE----S------TT-EEEE--SSSS-EEEEEEEE-SS-TTEEEEEETT--BEEEEE--/-B--TT--

Sequence (867 aa):
SPVSQPRRNIVGCRIQHGWKEGNGPVTQWKGTVLDQVPVNPSLYLIKYDGFDCVYGLELNKDERVSALEVLPDRVATSRISDAHLADTMIGKAVEHMFETEDGSKDEWRGMVLARAPVMNTWFYITYEKDPVLYMYQLLDDYKEGDLRIMPDSNDSPEPGEVVDSLVGKQVEYAKEDGSKRTGMVIHQVEAKPSVYFIKFDDDFHIYVYDLVKTSARTQTARSTGGGSPVSQPRRNIVGCRIQHGWKEGNGPVTQWKGTVLDQVPVNPSLYLIKYDGFDCVYGLELNKDERVSALEVLPDRVATSRISDAHLADTMIGKAVEHMFETEDGSKDEWRGMVLARAPVMNTWFYITYEKDPVLYMYQLLDDYKEGDLRIMEREPGEVVDSLVGKQVEYAKEDGSKRTGMVIHQVEAKPSVYFIKFDDDFHIYVYDLVARTQTARSVSQPRRNIVGCRIQHGWKEGNGPVTQWKGTVLDQVPVNPSLYLIKYDGFDCVYGLELNKDERVSALEVLPDRVATSRISDAHLADTMIGKAVEHMFETEDGSKDEWRGMVLARAPVMNTWFYITYEKDPVLYMYQLLDDYKEGDLRIMEPGEVVDSLVGKQVEYAKEDGSKRTGMVIHQVEAKPSVYFIKFDDDFHIYVYDLVKARTQTARSPVSQPRRNIVGCRIQHGWKEGNGPVTQWKGTVLDQVPVNPSLYLIKYDGFDCVYGLELNKDERVSALEVLPDRVATSRISDAHLADTMIGKAVEHMFETEDGSKDEWRGMVLARAPVMNTWFYITYEKDPVLYMYQLLDDYKEGDLRIMREPGEVVDSLVGKQVEYAKEDGSKRTGMVIHQVEAKPSVYFIKFDDDFHIYVYDLVARTQTARS

Solvent-accessible surface area: 46791 Å² total